Protein AF-0000000077058380 (afdb_homodimer)

Foldseek 3Di:
DDPDDDPDVPPDPPDVPPVVPPVPPDPPVVPVPPPPPPPPVPPPVPPPPDAAEAEEEADAAFDLLLVQQLLQCVLQPHDQYAYFNYVHDAQCQLFVVNQSQVSVLVRVLVLLVPDDPVNQQHKYKYAYRRFKGFFHHVLLLVVVLVVVQVVVLVVLCVLLPPLCVVQVFGAFKAFAWDQDQPDDDQQELLHLLFDAFPPDQCLQHPCALACPDPGRRLRYATGHGDRRMMMGGSNLVSVVSVVLNVCLVVDDQADPPPPPPCCCGPNSRNHSSSSVSNLVSLQSLQSLVSSLVPDDPVCVVVVSNQADWDDDNNHIQRHSQDRPDDHHHHDHDDRRPSRSSYDYPRLQQAEDECASCVLQKDFDQLVDDPCVVCPPSDDPRYGQFPAPSDDDPSRQPDQASVCLPVVCNPHHPNGATFIAGRSNNHGHRMYRHPHPPCCSQPCQVRRRCQQVSVVSVLSSLVVPPVNVVSPQLQPFSHAYSVGHTDGCCRRPPPLSCCRRNVPDDNDPDDPPHD/DDPDDDPPVPDPPPDVPPPVPPVPPDPPVVPVPPPPPPPPPPPPVPPPPPAAEAEEEADAAFDLLLVQQLLQCVLQPHDQYAYFNYVHDQQCQLFVVNQSQVSVLVRVLVLLVPDDPVNQFHKYKYAYRRFKGFFFHVLLLVVVLVVVQVVVLVVLCVLLPPLCVVQVFGAFKAFAWDQDQPDDDQQELLHLLFDAFPPDQCLQHPCALACDDPGRRLRYATGHGDRRMMMGGSNLVSVVSVVLNVCLVVDDQADPPPPPPCCCGPNSRNHSSSSVSNLVSLQSLQSLVSSLVPDDPVCVVVVSNQADWDDDNNHIQRHSQDRPDDHHHHDHDDRRPSRSSYDYPRLQQAEDECASCVLQKDFDQLVDDPCVVCPPSDDPRYGAFPAPSDDDPSRQPDQASVCLPPVCNPHHPNGFTFIAGRSSNHGHRMYRHPHPPCCSQPCQVRRRCQQCSVVSVLSSLVVPPVNVVSPQLQPFSHHYSVGDTDGCCRNPPPLSCCRRNVPDDNDPDPPPDD

Radius of gyration: 36.2 Å; Cα contacts (8 Å, |Δi|>4): 1813; chains: 2; bounding box: 87×111×118 Å

Sequence (1028 aa):
MIQPTKRTAWLCGTLLAALVLLGFTFHDPIRGQPIKASTELGNVDATRPASKLHLLLPASNGAVDLCKTFLTGAILGYPTPTLIAWNQTFNDDRLLGGGSHVAKVYGVLKFFEGMNSSTENDLVMMMDAYDIWFQLRPEVLISRYHSVNQRANERLKQRLGNAYDKENIRQRIIFGAGKRCAPNQMHTIACYPIPASPLPDDLYGGNTDTVMGKNKISSLKQRYLNSGYIIGPQKDMLALFRRAAEKVDAHTDHDPWDNGSGGSDLMYHGSDQSIFNIMYGEQEYQREVLRRRHLSAAERLRGKAKPIPHYLEGTLVADPLKPDFIHEPGVERNGAPDEFGIGLDLWSDLGQQTVNTEDDTRYLTFDKNISEQLAGRNGLFDCQSRVTGDLPQDVISSTAPLSSIEERASVGWKDTPLFTNLCLNTIPVMIHHNGDKNARAFQWPETWMQQHARVLMTELWSQDGDNEEGDGKSWKVANLPSGGSVTWGETCPSWFDYELFRDVEKPEKEPPPAMIQPTKRTAWLCGTLLAALVLLGFTFHDPIRGQPIKASTELGNVDATRPASKLHLLLPASNGAVDLCKTFLTGAILGYPTPTLIAWNQTFNDDRLLGGGSHVAKVYGVLKFFEGMNSSTENDLVMMMDAYDIWFQLRPEVLISRYHSVNQRANERLKQRLGNAYDKENIRQRIIFGAGKRCAPNQMHTIACYPIPASPLPDDLYGGNTDTVMGKNKISSLKQRYLNSGYIIGPQKDMLALFRRAAEKVDAHTDHDPWDNGSGGSDLMYHGSDQSIFNIMYGEQEYQREVLRRRHLSAAERLRGKAKPIPHYLEGTLVADPLKPDFIHEPGVERNGAPDEFGIGLDLWSDLGQQTVNTEDDTRYLTFDKNISEQLAGRNGLFDCQSRVTGDLPQDVISSTAPLSSIEERASVGWKDTPLFTNLCLNTIPVMIHHNGDKNARAFQWPETWMQQHARVLMTELWSQDGDNEEGDGKSWKVANLPSGGSVTWGETCPSWFDYELFRDVEKPEKEPPPA

Structure (mmCIF, N/CA/C/O backbone):
data_AF-0000000077058380-model_v1
#
loop_
_entity.id
_entity.type
_entity.pdbx_description
1 polymer 'Phospholipase B-like'
#
loop_
_atom_site.group_PDB
_atom_site.id
_atom_site.type_symbol
_atom_site.label_atom_id
_atom_site.label_alt_id
_atom_site.label_comp_id
_atom_site.label_asym_id
_atom_site.label_entity_id
_atom_site.label_seq_id
_atom_site.pdbx_PDB_ins_code
_atom_site.Cartn_x
_atom_site.Cartn_y
_atom_site.Cartn_z
_atom_site.occupancy
_atom_site.B_iso_or_equiv
_atom_site.auth_seq_id
_atom_site.auth_comp_id
_atom_site.auth_asym_id
_atom_site.auth_atom_id
_atom_site.pdbx_PDB_model_num
ATOM 1 N N . MET A 1 1 ? 59.156 -8.578 72.438 1 21.61 1 MET A N 1
ATOM 2 C CA . MET A 1 1 ? 58.312 -9.766 72.375 1 21.61 1 MET A CA 1
ATOM 3 C C . MET A 1 1 ? 57.875 -10.078 70.938 1 21.61 1 MET A C 1
ATOM 5 O O . MET A 1 1 ? 57.75 -9.172 70.125 1 21.61 1 MET A O 1
ATOM 9 N N . ILE A 1 2 ? 57.438 -11.391 70.375 1 24.84 2 ILE A N 1
ATOM 10 C CA . ILE A 1 2 ? 57.812 -11.977 69.125 1 24.84 2 ILE A CA 1
ATOM 11 C C . ILE A 1 2 ? 56.969 -11.375 68 1 24.84 2 ILE A C 1
ATOM 13 O O . ILE A 1 2 ? 55.812 -11.008 68.25 1 24.84 2 ILE A O 1
ATOM 17 N N . GLN A 1 3 ? 57.5 -10.883 66.875 1 25.55 3 GLN A N 1
ATOM 18 C CA . GLN A 1 3 ? 57.344 -10.445 65.5 1 25.55 3 GLN A CA 1
ATOM 19 C C . GLN A 1 3 ? 56.469 -11.398 64.688 1 25.55 3 GLN A C 1
ATOM 21 O O . GLN A 1 3 ? 56.875 -12.547 64.438 1 25.55 3 GLN A O 1
ATOM 26 N N . PRO A 1 4 ? 55.281 -11.492 65.062 1 26.5 4 PRO A N 1
ATOM 27 C CA . PRO A 1 4 ? 54.625 -12.711 64.625 1 26.5 4 PRO A CA 1
ATOM 28 C C . PRO A 1 4 ? 54.75 -12.945 63.094 1 26.5 4 PRO A C 1
ATOM 30 O O . PRO A 1 4 ? 55.031 -12.008 62.344 1 26.5 4 PRO A O 1
ATOM 33 N N . THR A 1 5 ? 54.812 -14.219 62.5 1 22.92 5 THR A N 1
ATOM 34 C CA . THR A 1 5 ? 55.281 -15.266 61.594 1 22.92 5 THR A CA 1
ATOM 35 C C . THR A 1 5 ? 54.438 -15.273 60.312 1 22.92 5 THR A C 1
ATOM 37 O O . THR A 1 5 ? 53.25 -14.953 60.344 1 22.92 5 THR A O 1
ATOM 40 N N . LYS A 1 6 ? 55 -15.344 59.031 1 25.88 6 LYS A N 1
ATOM 41 C CA . LYS A 1 6 ? 54.906 -15.273 57.594 1 25.88 6 LYS A CA 1
ATOM 42 C C . LYS A 1 6 ? 53.75 -16.125 57.062 1 25.88 6 LYS A C 1
ATOM 44 O O . LYS A 1 6 ? 53.188 -15.852 56 1 25.88 6 LYS A O 1
ATOM 49 N N . ARG A 1 7 ? 53.656 -17.312 57.656 1 22.92 7 ARG A N 1
ATOM 50 C CA . ARG A 1 7 ? 53.312 -18.453 56.812 1 22.92 7 ARG A CA 1
ATOM 51 C C . ARG A 1 7 ? 51.844 -18.391 56.375 1 22.92 7 ARG A C 1
ATOM 53 O O . ARG A 1 7 ? 51.531 -18.766 55.25 1 22.92 7 ARG A O 1
ATOM 60 N N . THR A 1 8 ? 50.969 -18.266 57.312 1 24.92 8 THR A N 1
ATOM 61 C CA . THR A 1 8 ? 49.75 -19.078 57.219 1 24.92 8 THR A CA 1
ATOM 62 C C . THR A 1 8 ? 48.781 -18.453 56.219 1 24.92 8 THR A C 1
ATOM 64 O O . THR A 1 8 ? 47.625 -18.844 56.125 1 24.92 8 THR A O 1
ATOM 67 N N . ALA A 1 9 ? 49.094 -17.266 55.719 1 23.84 9 ALA A N 1
ATOM 68 C CA . ALA A 1 9 ? 48.281 -16.438 54.844 1 23.84 9 ALA A CA 1
ATOM 69 C C . ALA A 1 9 ? 47.875 -17.188 53.562 1 23.84 9 ALA A C 1
ATOM 71 O O . ALA A 1 9 ? 47.156 -16.641 52.719 1 23.84 9 ALA A O 1
ATOM 72 N N . TRP A 1 10 ? 48.656 -18.188 53.156 1 24.34 10 TRP A N 1
ATOM 73 C CA . TRP A 1 10 ? 48.719 -18.781 51.812 1 24.34 10 TRP A CA 1
ATOM 74 C C . TRP A 1 10 ? 47.406 -19.469 51.469 1 24.34 10 TRP A C 1
ATOM 76 O O . TRP A 1 10 ? 47 -19.5 50.312 1 24.34 10 TRP A O 1
ATOM 86 N N . LEU A 1 11 ? 46.844 -20.141 52.469 1 24.77 11 LEU A N 1
ATOM 87 C CA . LEU A 1 11 ? 46.156 -21.359 52.094 1 24.77 11 LEU A CA 1
ATOM 88 C C . LEU A 1 11 ? 44.844 -21.031 51.375 1 24.77 11 LEU A C 1
ATOM 90 O O . LEU A 1 11 ? 44.375 -21.766 50.5 1 24.77 11 LEU A O 1
ATOM 94 N N . CYS A 1 12 ? 44.031 -20.156 51.969 1 25.92 12 CYS A N 1
ATOM 95 C CA . CYS A 1 12 ? 42.594 -20.359 51.75 1 25.92 12 CYS A CA 1
ATOM 96 C C . CYS A 1 12 ? 42.188 -19.984 50.344 1 25.92 12 CYS A C 1
ATOM 98 O O . CYS A 1 12 ? 41 -19.828 50.062 1 25.92 12 CYS A O 1
ATOM 100 N N . GLY A 1 13 ? 43.031 -19.344 49.5 1 24.52 13 GLY A N 1
ATOM 101 C CA . GLY A 1 13 ? 42.812 -18.844 48.156 1 24.52 13 GLY A CA 1
ATOM 102 C C . GLY A 1 13 ? 42.344 -19.922 47.188 1 24.52 13 GLY A C 1
ATOM 103 O O . GLY A 1 13 ? 42.031 -19.625 46.031 1 24.52 13 GLY A O 1
ATOM 104 N N . THR A 1 14 ? 42.75 -21.141 47.438 1 25.62 14 THR A N 1
ATOM 105 C CA . THR A 1 14 ? 42.781 -22.141 46.375 1 25.62 14 THR A CA 1
ATOM 106 C C . THR A 1 14 ? 41.375 -22.5 45.906 1 25.62 14 THR A C 1
ATOM 108 O O . THR A 1 14 ? 41.188 -22.891 44.75 1 25.62 14 THR A O 1
ATOM 111 N N . LEU A 1 15 ? 40.469 -22.703 46.906 1 26.73 15 LEU A N 1
ATOM 112 C CA . LEU A 1 15 ? 39.469 -23.688 46.594 1 26.73 15 LEU A CA 1
ATOM 113 C C . LEU A 1 15 ? 38.469 -23.156 45.562 1 26.73 15 LEU A C 1
ATOM 115 O O . LEU A 1 15 ? 37.812 -23.922 44.844 1 26.73 15 LEU A O 1
ATOM 119 N N . LEU A 1 16 ? 38.188 -21.859 45.688 1 27.11 16 LEU A N 1
ATOM 120 C CA . LEU A 1 16 ? 37 -21.406 44.969 1 27.11 16 LEU A CA 1
ATOM 121 C C . LEU A 1 16 ? 37.219 -21.594 43.469 1 27.11 16 LEU A C 1
ATOM 123 O O . LEU A 1 16 ? 36.312 -21.312 42.688 1 27.11 16 LEU A O 1
ATOM 127 N N . ALA A 1 17 ? 38.469 -21.734 43.031 1 25.22 17 ALA A N 1
ATOM 128 C CA . ALA A 1 17 ? 38.875 -21.844 41.656 1 25.22 17 ALA A CA 1
ATOM 129 C C . ALA A 1 17 ? 38.188 -23.031 40.969 1 25.22 17 ALA A C 1
ATOM 131 O O . ALA A 1 17 ? 38.125 -23.109 39.75 1 25.22 17 ALA A O 1
ATOM 132 N N . ALA A 1 18 ? 38.094 -24.078 41.781 1 25.86 18 ALA A N 1
ATOM 133 C CA . ALA A 1 18 ? 37.906 -25.359 41.094 1 25.86 18 ALA A CA 1
ATOM 134 C C . ALA A 1 18 ? 36.562 -25.359 40.344 1 25.86 18 ALA A C 1
ATOM 136 O O . ALA A 1 18 ? 36.438 -26.062 39.344 1 25.86 18 ALA A O 1
ATOM 137 N N . LEU A 1 19 ? 35.594 -24.844 41.094 1 27.58 19 LEU A N 1
ATOM 138 C CA . LEU A 1 19 ? 34.312 -25.344 40.625 1 27.58 19 LEU A CA 1
ATOM 139 C C . LEU A 1 19 ? 34.031 -24.812 39.219 1 27.58 19 LEU A C 1
ATOM 141 O O . LEU A 1 19 ? 33 -25.172 38.625 1 27.58 19 LEU A O 1
ATOM 145 N N . VAL A 1 20 ? 34.688 -23.656 38.875 1 28.44 20 VAL A N 1
ATOM 146 C CA . VAL A 1 20 ? 34.438 -23.047 37.562 1 28.44 20 VAL A CA 1
ATOM 147 C C . VAL A 1 20 ? 34.781 -24.047 36.469 1 28.44 20 VAL A C 1
ATOM 149 O O . VAL A 1 20 ? 34.5 -23.797 35.281 1 28.44 20 VAL A O 1
ATOM 152 N N . LEU A 1 21 ? 35.781 -24.875 36.812 1 25.45 21 LEU A N 1
ATOM 153 C CA . LEU A 1 21 ? 36.438 -25.562 35.688 1 25.45 21 LEU A CA 1
ATOM 154 C C . LEU A 1 21 ? 35.469 -26.484 34.969 1 25.45 21 LEU A C 1
ATOM 156 O O . LEU A 1 21 ? 35.688 -26.812 33.812 1 25.45 21 LEU A O 1
ATOM 160 N N . LEU A 1 22 ? 34.781 -27.297 35.812 1 26.44 22 LEU A N 1
ATOM 161 C CA . LEU A 1 22 ? 34.406 -28.547 35.156 1 26.44 22 LEU A CA 1
ATOM 162 C C . LEU A 1 22 ? 33.406 -28.281 34.031 1 26.44 22 LEU A C 1
ATOM 164 O O . LEU A 1 22 ? 33 -29.219 33.344 1 26.44 22 LEU A O 1
ATOM 168 N N . GLY A 1 23 ? 32.625 -27.234 34.188 1 26.17 23 GLY A N 1
ATOM 169 C CA . GLY A 1 23 ? 31.406 -27.266 33.406 1 26.17 23 GLY A CA 1
ATOM 170 C C . GLY A 1 23 ? 31.672 -27.297 31.906 1 26.17 23 GLY A C 1
ATOM 171 O O . GLY A 1 23 ? 30.75 -27.094 31.109 1 26.17 23 GLY A O 1
ATOM 172 N N . PHE A 1 24 ? 32.969 -27.219 31.562 1 26.64 24 PHE A N 1
ATOM 173 C CA . PHE A 1 24 ? 33.469 -27.047 30.188 1 26.64 24 PHE A CA 1
ATOM 174 C C . PHE A 1 24 ? 33.062 -28.234 29.312 1 26.64 24 PHE A C 1
ATOM 176 O O . PHE A 1 24 ? 33.312 -28.219 28.109 1 26.64 24 PHE A O 1
ATOM 183 N N . THR A 1 25 ? 33.125 -29.359 29.922 1 25.12 25 THR A N 1
ATOM 184 C CA . THR A 1 25 ? 33.562 -30.422 29.016 1 25.12 25 THR A CA 1
ATOM 185 C C . THR A 1 25 ? 32.531 -30.641 27.922 1 25.12 25 THR A C 1
ATOM 187 O O . THR A 1 25 ? 32.875 -30.906 26.766 1 25.12 25 THR A O 1
ATOM 190 N N . PHE A 1 26 ? 31.375 -31.062 28.406 1 27.17 26 PHE A N 1
ATOM 191 C CA . PHE A 1 26 ? 30.75 -32.094 27.594 1 27.17 26 PHE A CA 1
ATOM 192 C C . PHE A 1 26 ? 30.172 -31.531 26.312 1 27.17 26 PHE A C 1
ATOM 194 O O . PHE A 1 26 ? 28.984 -31.172 26.266 1 27.17 26 PHE A O 1
ATOM 201 N N . HIS A 1 27 ? 30.781 -30.453 25.828 1 25.16 27 HIS A N 1
ATOM 202 C CA . HIS A 1 27 ? 30.234 -29.906 24.578 1 25.16 27 HIS A CA 1
ATOM 203 C C . HIS A 1 27 ? 30.203 -30.953 23.484 1 25.16 27 HIS A C 1
ATOM 205 O O . HIS A 1 27 ? 31.062 -30.953 22.594 1 25.16 27 HIS A O 1
ATOM 211 N N . ASP A 1 28 ? 30.094 -32.188 23.875 1 24.61 28 ASP A N 1
ATOM 212 C CA . ASP A 1 28 ? 30.281 -33.062 22.719 1 24.61 28 ASP A CA 1
ATOM 213 C C . ASP A 1 28 ? 29.359 -32.656 21.562 1 24.61 28 ASP A C 1
ATOM 215 O O . ASP A 1 28 ? 28.188 -32.375 21.766 1 24.61 28 ASP A O 1
ATOM 219 N N . PRO A 1 29 ? 30.031 -32.094 20.594 1 26.66 29 PRO A N 1
ATOM 220 C CA . PRO A 1 29 ? 29.328 -31.703 19.375 1 26.66 29 PRO A CA 1
ATOM 221 C C . PRO A 1 29 ? 28.406 -32.781 18.844 1 26.66 29 PRO A C 1
ATOM 223 O O . PRO A 1 29 ? 28.844 -33.906 18.594 1 26.66 29 PRO A O 1
ATOM 226 N N . ILE A 1 30 ? 27.297 -32.969 19.547 1 25.53 30 ILE A N 1
ATOM 227 C CA . ILE A 1 30 ? 26.406 -34 19.016 1 25.53 30 ILE A CA 1
ATOM 228 C C . ILE A 1 30 ? 26.359 -33.938 17.484 1 25.53 30 ILE A C 1
ATOM 230 O O . ILE A 1 30 ? 25.859 -32.969 16.922 1 25.53 30 ILE A O 1
ATOM 234 N N . ARG A 1 31 ? 27.562 -34.219 16.875 1 25.3 31 ARG A N 1
ATOM 235 C CA . ARG A 1 31 ? 27.656 -34.469 15.445 1 25.3 31 ARG A CA 1
ATOM 236 C C . ARG A 1 31 ? 26.469 -35.312 14.953 1 25.3 31 ARG A C 1
ATOM 238 O O . ARG A 1 31 ? 26.312 -36.469 15.359 1 25.3 31 ARG A O 1
ATOM 245 N N . GLY A 1 32 ? 25.359 -34.625 14.914 1 22.64 32 GLY A N 1
ATOM 246 C CA . GLY A 1 32 ? 24.172 -35.281 14.383 1 22.64 32 GLY A CA 1
ATOM 247 C C . GLY A 1 32 ? 24.469 -36.219 13.234 1 22.64 32 GLY A C 1
ATOM 248 O O . GLY A 1 32 ? 25.203 -35.875 12.312 1 22.64 32 GLY A O 1
ATOM 249 N N . GLN A 1 33 ? 24.828 -37.406 13.609 1 27.86 33 GLN A N 1
ATOM 250 C CA . GLN A 1 33 ? 25.031 -38.406 12.562 1 27.86 33 GLN A CA 1
ATOM 251 C C . GLN A 1 33 ? 24.094 -38.188 11.391 1 27.86 33 GLN A C 1
ATOM 253 O O . GLN A 1 33 ? 22.969 -37.719 11.57 1 27.86 33 GLN A O 1
ATOM 258 N N . PRO A 1 34 ? 24.797 -38.156 10.266 1 25.56 34 PRO A N 1
ATOM 259 C CA . PRO A 1 34 ? 23.984 -38.062 9.039 1 25.56 34 PRO A CA 1
ATOM 260 C C . PRO A 1 34 ? 22.812 -39 9.016 1 25.56 34 PRO A C 1
ATOM 262 O O . PRO A 1 34 ? 22.953 -40.188 9.375 1 25.56 34 PRO A O 1
ATOM 265 N N . ILE A 1 35 ? 21.766 -38.562 9.57 1 25.31 35 ILE A N 1
ATOM 266 C CA . ILE A 1 35 ? 20.656 -39.5 9.336 1 25.31 35 ILE A CA 1
ATOM 267 C C . ILE A 1 35 ? 20.75 -40.062 7.926 1 25.31 35 ILE A C 1
ATOM 269 O O . ILE A 1 35 ? 20.781 -39.312 6.945 1 25.31 35 ILE A O 1
ATOM 273 N N . LYS A 1 36 ? 21.531 -41 7.906 1 24.23 36 LYS A N 1
ATOM 274 C CA . LYS A 1 36 ? 21.359 -41.75 6.656 1 24.23 36 LYS A CA 1
ATOM 275 C C . LYS A 1 36 ? 19.906 -41.75 6.211 1 24.23 36 LYS A C 1
ATOM 277 O O . LYS A 1 36 ? 19.031 -42.25 6.934 1 24.23 36 LYS A O 1
ATOM 282 N N . ALA A 1 37 ? 19.688 -40.688 5.543 1 25.52 37 ALA A N 1
ATOM 283 C CA . ALA A 1 37 ? 18.469 -40.75 4.746 1 25.52 37 ALA A CA 1
ATOM 284 C C . ALA A 1 37 ? 18.25 -42.156 4.184 1 25.52 37 ALA A C 1
ATOM 286 O O . ALA A 1 37 ? 18.969 -42.562 3.279 1 25.52 37 ALA A O 1
ATOM 287 N N . SER A 1 38 ? 18.109 -43.031 5.266 1 23.81 38 SER A N 1
ATOM 288 C CA . SER A 1 38 ? 17.703 -44.25 4.562 1 23.81 38 SER A CA 1
ATOM 289 C C . SER A 1 38 ? 16.641 -43.938 3.508 1 23.81 38 SER A C 1
ATOM 291 O O . SER A 1 38 ? 15.625 -43.312 3.799 1 23.81 38 SER A O 1
ATOM 293 N N . THR A 1 39 ? 17.125 -43.781 2.367 1 26.83 39 THR A N 1
ATOM 294 C CA . THR A 1 39 ? 16.375 -43.719 1.111 1 26.83 39 THR A CA 1
ATOM 295 C C . THR A 1 39 ? 15.312 -44.812 1.076 1 26.83 39 THR A C 1
ATOM 297 O O . THR A 1 39 ? 15.492 -45.844 0.428 1 26.83 39 THR A O 1
ATOM 300 N N . GLU A 1 40 ? 14.938 -45.281 2.268 1 26.78 40 GLU A N 1
ATOM 301 C CA . GLU A 1 40 ? 13.891 -46.219 1.84 1 26.78 40 GLU A CA 1
ATOM 302 C C . GLU A 1 40 ? 12.789 -45.5 1.07 1 26.78 40 GLU A C 1
ATOM 304 O O . GLU A 1 40 ? 12.039 -44.719 1.646 1 26.78 40 GLU A O 1
ATOM 309 N N . LEU A 1 41 ? 13.094 -45.031 -0.124 1 29.36 41 LEU A N 1
ATOM 310 C CA . LEU A 1 41 ? 12.039 -44.844 -1.107 1 29.36 41 LEU A CA 1
ATOM 311 C C . LEU A 1 41 ? 10.906 -45.844 -0.895 1 29.36 41 LEU A C 1
ATOM 313 O O . LEU A 1 41 ? 11.078 -47.031 -1.147 1 29.36 41 LEU A O 1
ATOM 317 N N . GLY A 1 42 ? 10.297 -45.812 0.283 1 29.16 42 GLY A N 1
ATOM 318 C CA . GLY A 1 42 ? 9.109 -46.656 0.283 1 29.16 42 GLY A CA 1
ATOM 319 C C . GLY A 1 42 ? 8.492 -46.812 -1.092 1 29.16 42 GLY A C 1
ATOM 320 O O . GLY A 1 42 ? 8.648 -45.938 -1.951 1 29.16 42 GLY A O 1
ATOM 321 N N . ASN A 1 43 ? 8.289 -48.062 -1.464 1 28.14 43 ASN A N 1
ATOM 322 C CA . ASN A 1 43 ? 7.594 -48.5 -2.66 1 28.14 43 ASN A CA 1
ATOM 323 C C . ASN A 1 43 ? 6.387 -47.625 -2.975 1 28.14 43 ASN A C 1
ATOM 325 O O . ASN A 1 43 ? 5.414 -47.625 -2.219 1 28.14 43 ASN A O 1
ATOM 329 N N . VAL A 1 44 ? 6.562 -46.438 -3.455 1 33.34 44 VAL A N 1
ATOM 330 C CA . VAL A 1 44 ? 5.41 -45.906 -4.176 1 33.34 44 VAL A CA 1
ATOM 331 C C . VAL A 1 44 ? 4.586 -47.062 -4.758 1 33.34 44 VAL A C 1
ATOM 333 O O . VAL A 1 44 ? 5.137 -47.969 -5.391 1 33.34 44 VAL A O 1
ATOM 336 N N . ASP A 1 45 ? 3.58 -47.5 -4.094 1 33.22 45 ASP A N 1
ATOM 337 C CA . ASP A 1 45 ? 2.686 -48.469 -4.711 1 33.22 45 ASP A CA 1
ATOM 338 C C . ASP A 1 45 ? 2.678 -48.312 -6.23 1 33.22 45 ASP A C 1
ATOM 340 O O . ASP A 1 45 ? 2.26 -47.281 -6.758 1 33.22 45 ASP A O 1
ATOM 344 N N . ALA A 1 46 ? 3.568 -48.812 -6.984 1 36.97 46 ALA A N 1
ATOM 345 C CA . ALA A 1 46 ? 3.682 -49.094 -8.414 1 36.97 46 ALA A CA 1
ATOM 346 C C . ALA A 1 46 ? 2.307 -49.312 -9.047 1 36.97 46 ALA A C 1
ATOM 348 O O . ALA A 1 46 ? 2.186 -49.406 -10.266 1 36.97 46 ALA A O 1
ATOM 349 N N . THR A 1 47 ? 1.391 -49.812 -8.305 1 37.03 47 THR A N 1
ATOM 350 C CA . THR A 1 47 ? 0.158 -50.281 -8.922 1 37.03 47 THR A CA 1
ATOM 351 C C . THR A 1 47 ? -0.748 -49.125 -9.297 1 37.03 47 THR A C 1
ATOM 353 O O . THR A 1 47 ? -1.895 -49.312 -9.703 1 37.03 47 THR A O 1
ATOM 356 N N . ARG A 1 48 ? -0.577 -47.969 -8.656 1 43.28 48 ARG A N 1
ATOM 357 C CA . ARG A 1 48 ? -1.593 -47.062 -9.156 1 43.28 48 ARG A CA 1
ATOM 358 C C . ARG A 1 48 ? -1.344 -46.688 -10.617 1 43.28 48 ARG A C 1
ATOM 360 O O . ARG A 1 48 ? -0.248 -46.25 -10.977 1 43.28 48 ARG A O 1
ATOM 367 N N . PRO A 1 49 ? -2.047 -47.219 -11.547 1 44.5 49 PRO A N 1
ATOM 368 C CA . PRO A 1 49 ? -1.9 -46.875 -12.961 1 44.5 49 PRO A CA 1
ATOM 369 C C . PRO A 1 49 ? -1.598 -45.406 -13.203 1 44.5 49 PRO A C 1
ATOM 371 O O . PRO A 1 49 ? -1.984 -44.562 -12.398 1 44.5 49 PRO A O 1
ATOM 374 N N . ALA A 1 50 ? -0.445 -45.156 -13.875 1 51.12 50 ALA A N 1
ATOM 375 C CA . ALA A 1 50 ? 0.054 -43.844 -14.281 1 51.12 50 ALA A CA 1
ATOM 376 C C . ALA A 1 50 ? -1.093 -42.906 -14.672 1 51.12 50 ALA A C 1
ATOM 378 O O . ALA A 1 50 ? -1.812 -43.156 -15.641 1 51.12 50 ALA A O 1
ATOM 379 N N . SER A 1 51 ? -1.688 -42.062 -13.75 1 65.44 51 SER A N 1
ATOM 380 C CA . SER A 1 51 ? -2.727 -41.062 -14.008 1 65.44 51 SER A CA 1
ATOM 381 C C . SER A 1 51 ? -2.35 -40.156 -15.172 1 65.44 51 SER A C 1
ATOM 383 O O . SER A 1 51 ? -1.191 -39.75 -15.297 1 65.44 51 SER A O 1
ATOM 385 N N . LYS A 1 52 ? -3.182 -40.219 -16.219 1 89.19 52 LYS A N 1
ATOM 386 C CA . LYS A 1 52 ? -3.037 -39.375 -17.391 1 89.19 52 LYS A CA 1
ATOM 387 C C . LYS A 1 52 ? -3.162 -37.906 -17.016 1 89.19 52 LYS A C 1
ATOM 389 O O . LYS A 1 52 ? -3.889 -37.562 -16.078 1 89.19 52 LYS A O 1
ATOM 394 N N . LEU A 1 53 ? -2.262 -37.094 -17.531 1 96.62 53 LEU A N 1
ATOM 395 C CA . LEU A 1 53 ? -2.303 -35.656 -17.344 1 96.62 53 LEU A CA 1
ATOM 396 C C . LEU A 1 53 ? -3.109 -35 -18.453 1 96.62 53 LEU A C 1
ATOM 398 O O . LEU A 1 53 ? -2.879 -35.25 -19.641 1 96.62 53 LEU A O 1
ATOM 402 N N . HIS A 1 54 ? -4.117 -34.281 -18.062 1 96.19 54 HIS A N 1
ATOM 403 C CA . HIS A 1 54 ? -4.863 -33.438 -18.984 1 96.19 54 HIS A CA 1
ATOM 404 C C . HIS A 1 54 ? -4.52 -31.953 -18.781 1 96.19 54 HIS A C 1
ATOM 406 O O . HIS A 1 54 ? -4.348 -31.5 -17.641 1 96.19 54 HIS A O 1
ATOM 412 N N . LEU A 1 55 ? -4.43 -31.234 -19.875 1 97.75 55 LEU A N 1
ATOM 413 C CA . LEU A 1 55 ? -4.09 -29.812 -19.828 1 97.75 55 LEU A CA 1
ATOM 414 C C . LEU A 1 55 ? -5.215 -28.969 -20.406 1 97.75 55 LEU A C 1
ATOM 416 O O . LEU A 1 55 ? -5.629 -29.172 -21.547 1 97.75 55 LEU A O 1
ATOM 420 N N . LEU A 1 56 ? -5.715 -28.031 -19.578 1 97.25 56 LEU A N 1
ATOM 421 C CA . LEU A 1 56 ? -6.77 -27.109 -20 1 97.25 56 LEU A CA 1
ATOM 422 C C . LEU A 1 56 ? -6.242 -25.672 -20.094 1 97.25 56 LEU A C 1
ATOM 424 O O . LEU A 1 56 ? -5.617 -25.188 -19.141 1 97.25 56 LEU A O 1
ATOM 428 N N . LEU A 1 57 ? -6.547 -25.016 -21.219 1 97.12 57 LEU A N 1
ATOM 429 C CA . LEU A 1 57 ? -6.148 -23.641 -21.438 1 97.12 57 LEU A CA 1
ATOM 430 C C . LEU A 1 57 ? -7.359 -22.766 -21.766 1 97.12 57 LEU A C 1
ATOM 432 O O . LEU A 1 57 ? -7.844 -22.766 -22.891 1 97.12 57 LEU A O 1
ATOM 436 N N . PRO A 1 58 ? -7.785 -22 -20.797 1 94.31 58 PRO 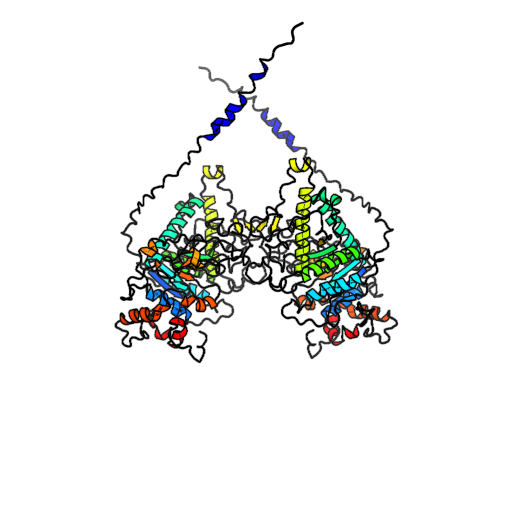A N 1
ATOM 437 C CA . PRO A 1 58 ? -8.781 -21 -21.156 1 94.31 58 PRO A CA 1
ATOM 438 C C . PRO A 1 58 ? -8.234 -19.938 -22.109 1 94.31 58 PRO A C 1
ATOM 440 O O . PRO A 1 58 ? -7.41 -19.109 -21.703 1 94.31 58 PRO A O 1
ATOM 443 N N . ALA A 1 59 ? -8.633 -19.938 -23.312 1 93.5 59 ALA A N 1
ATOM 444 C CA . ALA A 1 59 ? -8.148 -19.031 -24.359 1 93.5 59 ALA A CA 1
ATOM 445 C C . ALA A 1 59 ? -9.227 -18.766 -25.406 1 93.5 59 ALA A C 1
ATOM 447 O O . ALA A 1 59 ? -9.836 -19.719 -25.922 1 93.5 59 ALA A O 1
ATOM 448 N N . SER A 1 60 ? -9.383 -17.469 -25.734 1 90.06 60 SER A N 1
ATOM 449 C CA . SER A 1 60 ? -10.469 -17.125 -26.656 1 90.06 60 SER A CA 1
ATOM 450 C C . SER A 1 60 ? -9.945 -16.859 -28.062 1 90.06 60 SER A C 1
ATOM 452 O O . SER A 1 60 ? -10.703 -16.922 -29.031 1 90.06 60 SER A O 1
ATOM 454 N N . ASN A 1 61 ? -8.695 -16.547 -28.219 1 90.88 61 ASN A N 1
ATOM 455 C CA . ASN A 1 61 ? -8.125 -16.203 -29.516 1 90.88 61 ASN A CA 1
ATOM 456 C C . ASN A 1 61 ? -6.629 -16.516 -29.562 1 90.88 61 ASN A C 1
ATOM 458 O O . ASN A 1 61 ? -5.992 -16.719 -28.531 1 90.88 61 ASN A O 1
ATOM 462 N N . GLY A 1 62 ? -6.199 -16.562 -30.781 1 92.19 62 GLY A N 1
ATOM 463 C CA . GLY A 1 62 ? -4.762 -16.703 -30.969 1 92.19 62 GLY A CA 1
ATOM 464 C C . GLY A 1 62 ? -3.986 -15.453 -30.625 1 92.19 62 GLY A C 1
ATOM 465 O O . GLY A 1 62 ? -4.477 -14.336 -30.812 1 92.19 62 GLY A O 1
ATOM 466 N N . ALA A 1 63 ? -2.855 -15.633 -30.078 1 94.38 63 ALA A N 1
ATOM 467 C CA . ALA A 1 63 ? -1.902 -14.578 -29.75 1 94.38 63 ALA A CA 1
ATOM 468 C C . ALA A 1 63 ? -0.484 -15.133 -29.641 1 94.38 63 ALA A C 1
ATOM 470 O O . ALA A 1 63 ? -0.294 -16.328 -29.406 1 94.38 63 ALA A O 1
ATOM 471 N N . VAL A 1 64 ? 0.465 -14.266 -29.891 1 95.81 64 VAL A N 1
ATOM 472 C CA . VAL A 1 64 ? 1.85 -14.727 -29.859 1 95.81 64 VAL A CA 1
ATOM 473 C C . VAL A 1 64 ? 2.174 -15.336 -28.5 1 95.81 64 VAL A C 1
ATOM 475 O O . VAL A 1 64 ? 2.945 -16.297 -28.406 1 95.81 64 VAL A O 1
ATOM 478 N N . ASP A 1 65 ? 1.628 -14.797 -27.469 1 96.94 65 ASP A N 1
ATOM 479 C CA . ASP A 1 65 ? 1.882 -15.312 -26.125 1 96.94 65 ASP A CA 1
ATOM 480 C C . ASP A 1 65 ? 1.262 -16.688 -25.938 1 96.94 65 ASP A C 1
ATOM 482 O O . ASP A 1 65 ? 1.82 -17.547 -25.234 1 96.94 65 ASP A O 1
ATOM 486 N N . LEU A 1 66 ? 0.114 -16.938 -26.484 1 97.38 66 LEU A N 1
ATOM 487 C CA . LEU A 1 66 ? -0.459 -18.281 -26.484 1 97.38 66 LEU A CA 1
ATOM 488 C C . LEU A 1 66 ? 0.439 -19.266 -27.234 1 97.38 66 LEU A C 1
ATOM 490 O O . LEU A 1 66 ? 0.622 -20.406 -26.812 1 97.38 66 LEU A O 1
ATOM 494 N N . CYS A 1 67 ? 0.98 -18.781 -28.359 1 97.62 67 CYS A N 1
ATOM 495 C CA . CYS A 1 67 ? 1.859 -19.625 -29.172 1 97.62 67 CYS A CA 1
ATOM 496 C C . CYS A 1 67 ? 3.102 -20.031 -28.391 1 97.62 67 CYS A C 1
ATOM 498 O O . CYS A 1 67 ? 3.607 -21.141 -28.547 1 97.62 67 CYS A O 1
ATOM 500 N N . LYS A 1 68 ? 3.607 -19.109 -27.562 1 98.25 68 LYS A N 1
ATOM 501 C CA . LYS A 1 68 ? 4.73 -19.453 -26.703 1 98.25 68 LYS A CA 1
ATOM 502 C C . LYS A 1 68 ? 4.359 -20.578 -25.75 1 98.25 68 LYS A C 1
ATOM 504 O O . LYS A 1 68 ? 5.152 -21.484 -25.516 1 98.25 68 LYS A O 1
ATOM 509 N N . THR A 1 69 ? 3.182 -20.5 -25.172 1 98.5 69 THR A N 1
ATOM 510 C CA . THR A 1 69 ? 2.697 -21.547 -24.266 1 98.5 69 THR A CA 1
ATOM 511 C C . THR A 1 69 ? 2.586 -22.875 -25 1 98.5 69 THR A C 1
ATOM 513 O O . THR A 1 69 ? 3.068 -23.906 -24.516 1 98.5 69 THR A O 1
ATOM 516 N N . PHE A 1 70 ? 2.033 -22.859 -26.219 1 98 70 PHE A N 1
ATOM 517 C CA . PHE A 1 70 ? 1.945 -24.047 -27.047 1 98 70 PHE A CA 1
ATOM 518 C C . PHE A 1 70 ? 3.33 -24.625 -27.312 1 98 70 PHE A C 1
ATOM 520 O O . PHE A 1 70 ? 3.553 -25.828 -27.156 1 98 70 PHE A O 1
ATOM 527 N N . LEU A 1 71 ? 4.145 -23.75 -27.75 1 97.81 71 LEU A N 1
ATOM 528 C CA . LEU A 1 71 ? 5.484 -24.141 -28.188 1 97.81 71 LEU A CA 1
ATOM 529 C C . LEU A 1 71 ? 6.25 -24.797 -27.047 1 97.81 71 LEU A C 1
ATOM 531 O O . LEU A 1 71 ? 6.801 -25.891 -27.219 1 97.81 71 LEU A O 1
ATOM 535 N N . THR A 1 72 ? 6.293 -24.203 -25.859 1 98.44 72 THR A N 1
ATOM 536 C CA . THR A 1 72 ? 7.035 -24.766 -24.734 1 98.44 72 THR A CA 1
ATOM 537 C C . THR A 1 72 ? 6.438 -26.094 -24.312 1 98.44 72 THR A C 1
ATOM 539 O O . THR A 1 72 ? 7.168 -27.047 -24.031 1 98.44 72 THR A O 1
ATOM 542 N N . GLY A 1 73 ? 5.109 -26.219 -24.266 1 98.31 73 GLY A N 1
ATOM 543 C CA . GLY A 1 73 ? 4.465 -27.469 -23.938 1 98.31 73 GLY A CA 1
ATOM 544 C C . GLY A 1 73 ? 4.781 -28.578 -24.922 1 98.31 73 GLY A C 1
ATOM 545 O O . GLY A 1 73 ? 5.105 -29.703 -24.531 1 98.31 73 GLY A O 1
ATOM 546 N N . ALA A 1 74 ? 4.727 -28.266 -26.188 1 97.12 74 ALA A N 1
ATOM 547 C CA . ALA A 1 74 ? 4.961 -29.25 -27.234 1 97.12 74 ALA A CA 1
ATOM 548 C C . ALA A 1 74 ? 6.402 -29.75 -27.203 1 97.12 74 ALA A C 1
ATOM 550 O O . ALA A 1 74 ? 6.648 -30.953 -27.234 1 97.12 74 ALA A O 1
ATOM 551 N N . ILE A 1 75 ? 7.273 -28.828 -27.141 1 96.88 75 ILE A N 1
ATOM 552 C CA . ILE A 1 75 ? 8.695 -29.156 -27.141 1 96.88 75 ILE A CA 1
ATOM 553 C C . ILE A 1 75 ? 9.016 -30.078 -25.969 1 96.88 75 ILE A C 1
ATOM 555 O O . ILE A 1 75 ? 9.812 -31 -26.094 1 96.88 75 ILE A O 1
ATOM 559 N N . LEU A 1 76 ? 8.445 -29.844 -24.844 1 97.75 76 LEU A N 1
ATOM 560 C CA . LEU A 1 76 ? 8.766 -30.562 -23.609 1 97.75 76 LEU A CA 1
ATOM 561 C C . LEU A 1 76 ? 7.98 -31.875 -23.531 1 97.75 76 LEU A C 1
ATOM 563 O O . LEU A 1 76 ? 8.258 -32.719 -22.672 1 97.75 76 LEU A O 1
ATOM 567 N N . GLY A 1 77 ? 6.988 -32.031 -24.359 1 96.06 77 GLY A N 1
ATOM 568 C CA . GLY A 1 77 ? 6.266 -33.281 -24.406 1 96.06 77 GLY A CA 1
ATOM 569 C C . GLY A 1 77 ? 5.02 -33.281 -23.547 1 96.06 77 GLY A C 1
ATOM 570 O O . GLY A 1 77 ? 4.59 -34.344 -23.078 1 96.06 77 GLY A O 1
ATOM 571 N N . TYR A 1 78 ? 4.477 -32.156 -23.25 1 97.81 78 TYR A N 1
ATOM 572 C CA . TYR A 1 78 ? 3.197 -32.125 -22.547 1 97.81 78 TYR A CA 1
ATOM 573 C C . TYR A 1 78 ? 2.062 -32.594 -23.453 1 97.81 78 TYR A C 1
ATOM 575 O O . TYR A 1 78 ? 2.174 -32.531 -24.672 1 97.81 78 TYR A O 1
ATOM 583 N N . PRO A 1 79 ? 0.975 -33.094 -22.812 1 96.88 79 PRO A N 1
ATOM 584 C CA . PRO A 1 79 ? -0.154 -33.5 -23.656 1 96.88 79 PRO A CA 1
ATOM 585 C C . PRO A 1 79 ? -0.759 -32.312 -24.438 1 96.88 79 PRO A C 1
ATOM 587 O O . PRO A 1 79 ? -0.67 -31.172 -23.984 1 96.88 79 PRO A O 1
ATOM 590 N N . THR A 1 80 ? -1.352 -32.656 -25.609 1 96.81 80 THR A N 1
ATOM 591 C CA . THR A 1 80 ? -2.082 -31.641 -26.344 1 96.81 80 THR A CA 1
ATOM 592 C C . THR A 1 80 ? -3.154 -31 -25.469 1 96.81 80 THR A C 1
ATOM 594 O O . THR A 1 80 ? -4.004 -31.688 -24.906 1 96.81 80 THR A O 1
ATOM 597 N N . PRO A 1 81 ? -3.062 -29.719 -25.328 1 97.94 81 PRO A N 1
ATOM 598 C CA . PRO A 1 81 ? -4.027 -29.062 -24.438 1 97.94 81 PRO A CA 1
ATOM 599 C C . PRO A 1 81 ? -5.426 -28.984 -25.031 1 97.94 81 PRO A C 1
ATOM 601 O O . PRO A 1 81 ? -5.598 -29.188 -26.25 1 97.94 81 PRO A O 1
ATOM 604 N N . THR A 1 82 ? -6.391 -28.828 -24.172 1 96.88 82 THR A N 1
ATOM 605 C CA . 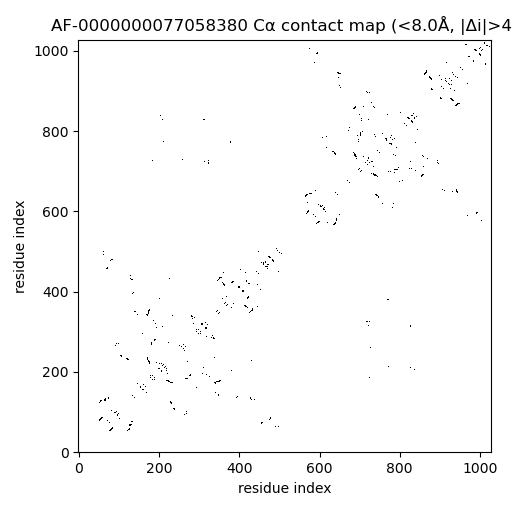THR A 1 82 ? -7.758 -28.5 -24.578 1 96.88 82 THR A CA 1
ATOM 606 C C . THR A 1 82 ? -8.062 -27.031 -24.344 1 96.88 82 THR A C 1
ATOM 608 O O . THR A 1 82 ? -7.895 -26.531 -23.234 1 96.88 82 THR A O 1
ATOM 611 N N . LEU A 1 83 ? -8.484 -26.344 -25.391 1 96.19 83 LEU A N 1
ATOM 612 C CA . LEU A 1 83 ? -8.852 -24.938 -25.281 1 96.19 83 LEU A CA 1
ATOM 613 C C . LEU A 1 83 ? -10.273 -24.781 -24.734 1 96.19 83 LEU A C 1
ATOM 615 O O . LEU A 1 83 ? -11.195 -25.453 -25.219 1 96.19 83 LEU A O 1
ATOM 619 N N . ILE A 1 84 ? -10.336 -23.984 -23.719 1 94.19 84 ILE A N 1
ATOM 620 C CA . ILE A 1 84 ? -11.641 -23.672 -23.156 1 94.19 84 ILE A CA 1
ATOM 621 C C . ILE A 1 84 ? -12.086 -22.281 -23.609 1 94.19 84 ILE A C 1
ATOM 623 O O . ILE A 1 84 ? -11.344 -21.297 -23.453 1 94.19 84 ILE A O 1
ATOM 627 N N . ALA A 1 85 ? -13.305 -22.141 -24.188 1 89.62 85 ALA A N 1
ATOM 628 C CA . ALA A 1 85 ? -13.93 -20.891 -24.609 1 89.62 85 ALA A CA 1
ATOM 629 C C . ALA A 1 85 ? -13.258 -20.344 -25.875 1 89.62 85 ALA A C 1
ATOM 631 O O . ALA A 1 85 ? -13.133 -19.125 -26.031 1 89.62 85 ALA A O 1
ATOM 632 N N . TRP A 1 86 ? -12.734 -21.219 -26.688 1 90.94 86 TRP A N 1
ATOM 633 C CA . TRP A 1 86 ? -12.109 -20.812 -27.953 1 90.94 86 TRP A CA 1
ATOM 634 C C . TRP A 1 86 ? -13.117 -20.125 -28.859 1 90.94 86 TRP A C 1
ATOM 636 O O . TRP A 1 86 ? -14.25 -20.578 -29.016 1 90.94 86 TRP A O 1
ATOM 646 N N . ASN A 1 87 ? -12.797 -18.969 -29.422 1 86.94 87 ASN A N 1
ATOM 647 C CA . ASN A 1 87 ? -13.57 -18.172 -30.359 1 86.94 87 ASN A CA 1
ATOM 648 C C . ASN A 1 87 ? -14.789 -17.547 -29.703 1 86.94 87 ASN A C 1
ATOM 650 O O . ASN A 1 87 ? -15.742 -17.172 -30.391 1 86.94 87 ASN A O 1
ATOM 654 N N . GLN A 1 88 ? -14.82 -17.609 -28.438 1 83.38 88 GLN A N 1
ATOM 655 C CA . GLN A 1 88 ? -15.891 -16.906 -27.734 1 83.38 88 GLN A CA 1
ATOM 656 C C . GLN A 1 88 ? -15.523 -15.445 -27.5 1 83.38 88 GLN A C 1
ATOM 658 O O . GLN A 1 88 ? -14.352 -15.117 -27.312 1 83.38 88 GLN A O 1
ATOM 663 N N . THR A 1 89 ? -16.531 -14.586 -27.594 1 76.94 89 THR A N 1
ATOM 664 C CA . THR A 1 89 ? -16.328 -13.156 -27.375 1 76.94 89 THR A CA 1
ATOM 665 C C . THR A 1 89 ? -16.844 -12.75 -26 1 76.94 89 THR A C 1
ATOM 667 O O . THR A 1 89 ? -17.922 -13.188 -25.578 1 76.94 89 THR A O 1
ATOM 670 N N . PHE A 1 90 ? -16.062 -12.031 -25.328 1 74.06 90 PHE A N 1
ATOM 671 C CA . PHE A 1 90 ? -16.406 -11.539 -24 1 74.06 90 PHE A CA 1
ATOM 672 C C . PHE A 1 90 ? -16.375 -10.016 -23.953 1 74.06 90 PHE A C 1
ATOM 674 O O . PHE A 1 90 ? -15.289 -9.414 -23.969 1 74.06 90 PHE A O 1
ATOM 681 N N . ASN A 1 91 ? -17.531 -9.297 -23.891 1 71.19 91 ASN A N 1
ATOM 682 C CA . ASN A 1 91 ? -17.562 -7.848 -24.031 1 71.19 91 ASN A CA 1
ATOM 683 C C . ASN A 1 91 ? -18.391 -7.191 -22.922 1 71.19 91 ASN A C 1
ATOM 685 O O . ASN A 1 91 ? -18.938 -6.109 -23.125 1 71.19 91 ASN A O 1
ATOM 689 N N . ASP A 1 92 ? -18.531 -7.844 -21.875 1 69.44 92 ASP A N 1
ATOM 690 C CA . ASP A 1 92 ? -19.219 -7.211 -20.75 1 69.44 92 ASP A CA 1
ATOM 691 C C . ASP A 1 92 ? -18.266 -6.34 -19.938 1 69.44 92 ASP A C 1
ATOM 693 O O . ASP A 1 92 ? -17.469 -6.852 -19.156 1 69.44 92 ASP A O 1
ATOM 697 N N . ASP A 1 93 ? -18.281 -4.957 -20.094 1 65.88 93 ASP A N 1
ATOM 698 C CA . ASP A 1 93 ? -17.359 -3.982 -19.516 1 65.88 93 ASP A CA 1
ATOM 699 C C . ASP A 1 93 ? -17.438 -3.975 -18 1 65.88 93 ASP A C 1
ATOM 701 O O . ASP A 1 93 ? -16.531 -3.477 -17.328 1 65.88 93 ASP A O 1
ATOM 705 N N . ARG A 1 94 ? -18.406 -4.574 -17.484 1 66.88 94 ARG A N 1
ATOM 706 C CA . ARG A 1 94 ? -18.594 -4.574 -16.047 1 66.88 94 ARG A CA 1
ATOM 707 C C . ARG A 1 94 ? -17.797 -5.691 -15.383 1 66.88 94 ARG A C 1
ATOM 709 O O . ARG A 1 94 ? -17.609 -5.695 -14.164 1 66.88 94 ARG A O 1
ATOM 716 N N . LEU A 1 95 ? -17.328 -6.527 -16.25 1 70.25 95 LEU A N 1
ATOM 717 C CA . LEU A 1 95 ? -16.641 -7.699 -15.734 1 70.25 95 LEU A CA 1
ATOM 718 C C . LEU A 1 95 ? -15.188 -7.734 -16.219 1 70.25 95 LEU A C 1
ATOM 720 O O . LEU A 1 95 ? -14.883 -7.297 -17.328 1 70.25 95 LEU A O 1
ATOM 724 N N . LEU A 1 96 ? -14.297 -8.188 -15.172 1 66.19 96 LEU A N 1
ATOM 725 C CA . LEU A 1 96 ? -12.898 -8.328 -15.539 1 66.19 96 LEU A CA 1
ATOM 726 C C . LEU A 1 96 ? -12.75 -9.164 -16.812 1 66.19 96 LEU A C 1
ATOM 728 O O . LEU A 1 96 ? -13.359 -10.234 -16.922 1 66.19 96 LEU A O 1
ATOM 732 N N . GLY A 1 97 ? -11.992 -8.703 -17.688 1 64.44 97 GLY A N 1
ATOM 733 C CA . GLY A 1 97 ? -11.781 -9.336 -18.984 1 64.44 97 GLY A CA 1
ATOM 734 C C . GLY A 1 97 ? -13.047 -9.438 -19.812 1 64.44 97 GLY A C 1
ATOM 735 O O . GLY A 1 97 ? -13.172 -10.328 -20.656 1 64.44 97 GLY A O 1
ATOM 736 N N . GLY A 1 98 ? -14.07 -8.602 -19.484 1 67.44 98 GLY A N 1
ATOM 737 C CA . GLY A 1 98 ? -15.32 -8.633 -20.234 1 67.44 98 GLY A CA 1
ATOM 738 C C . GLY A 1 98 ? -16.172 -9.844 -19.922 1 67.44 98 GLY A C 1
ATOM 739 O O . GLY A 1 98 ? -17.078 -10.195 -20.688 1 67.44 98 GLY A O 1
ATOM 740 N N . GLY A 1 99 ? -15.836 -10.516 -18.844 1 72.19 99 GLY A N 1
ATOM 741 C CA . GLY A 1 99 ? -16.562 -11.711 -18.453 1 72.19 99 GLY A CA 1
ATOM 742 C C . GLY A 1 99 ? -15.797 -12.992 -18.719 1 72.19 99 GLY A C 1
ATOM 743 O O . GLY A 1 99 ? -16.266 -14.086 -18.391 1 72.19 99 GLY A O 1
ATOM 744 N N . SER A 1 100 ? -14.633 -12.898 -19.219 1 72.75 100 SER A N 1
ATOM 745 C CA . SER A 1 100 ? -13.828 -14.062 -19.578 1 72.75 100 SER A CA 1
ATOM 746 C C . SER A 1 100 ? -13.453 -14.867 -18.344 1 72.75 100 SER A C 1
ATOM 748 O O . SER A 1 100 ? -13.391 -16.094 -18.391 1 72.75 100 SER A O 1
ATOM 750 N N . HIS A 1 101 ? -13.32 -14.203 -17.297 1 73 101 HIS A N 1
ATOM 751 C CA . HIS A 1 101 ? -12.922 -14.891 -16.078 1 73 101 HIS A CA 1
ATOM 752 C C . HIS A 1 101 ? -14.047 -15.766 -15.539 1 73 101 HIS A C 1
ATOM 754 O O . HIS A 1 101 ? -13.805 -16.891 -15.094 1 73 101 HIS A O 1
ATOM 760 N N . VAL A 1 102 ? -15.211 -15.305 -15.633 1 77.56 102 VAL A N 1
ATOM 761 C CA . VAL A 1 102 ? -16.375 -16.078 -15.234 1 77.56 102 VAL A CA 1
ATOM 762 C C . VAL A 1 102 ? -16.609 -17.219 -16.219 1 77.56 102 VAL A C 1
ATOM 764 O O . VAL A 1 102 ? -16.953 -18.344 -15.828 1 77.56 102 VAL A O 1
ATOM 767 N N . ALA A 1 103 ? -16.328 -16.922 -17.406 1 79.38 103 ALA A N 1
ATOM 768 C CA . ALA A 1 103 ? -16.453 -17.938 -18.453 1 79.38 103 ALA A CA 1
ATOM 769 C C . ALA A 1 103 ? -15.461 -19.078 -18.234 1 79.38 103 ALA A C 1
ATOM 771 O O . ALA A 1 103 ? -15.766 -20.234 -18.531 1 79.38 103 ALA A O 1
ATOM 772 N N . LYS A 1 104 ? -14.328 -18.719 -17.719 1 85.38 104 LYS A N 1
ATOM 773 C CA . LYS A 1 104 ? -13.32 -19.719 -17.359 1 85.38 104 LYS A CA 1
ATOM 774 C C . LYS A 1 104 ? -13.883 -20.75 -16.391 1 85.38 104 LYS A C 1
ATOM 776 O O . LYS A 1 104 ? -13.68 -21.953 -16.562 1 85.38 104 LYS A O 1
ATOM 781 N N . VAL A 1 105 ? -14.617 -20.297 -15.383 1 90.56 105 VAL A N 1
ATOM 782 C CA . VAL A 1 105 ? -15.156 -21.188 -14.352 1 90.56 105 VAL A CA 1
ATOM 783 C C . VAL A 1 105 ? -16.203 -22.125 -14.969 1 90.56 105 VAL A C 1
ATOM 785 O O . VAL A 1 105 ? -16.109 -23.344 -14.82 1 90.56 105 VAL A O 1
ATOM 788 N N . TYR A 1 106 ? -17.062 -21.609 -15.758 1 89.5 106 TYR A N 1
ATOM 789 C CA . TYR A 1 106 ? -18.141 -22.406 -16.344 1 89.5 106 TYR A CA 1
ATOM 790 C C . TYR A 1 106 ? -17.609 -23.328 -17.438 1 89.5 106 TYR A C 1
ATOM 792 O O . TYR A 1 106 ? -18.031 -24.469 -17.562 1 89.5 106 TYR A O 1
ATOM 800 N N . GLY A 1 107 ? -16.75 -22.781 -18.25 1 91.12 107 GLY A N 1
ATOM 801 C CA . GLY A 1 107 ? -16.188 -23.578 -19.312 1 91.12 107 GLY A CA 1
ATOM 802 C C . GLY A 1 107 ? -15.43 -24.797 -18.797 1 91.12 107 GLY A C 1
ATOM 803 O O . GLY A 1 107 ? -15.57 -25.891 -19.344 1 91.12 107 GLY A O 1
ATOM 804 N N . VAL A 1 108 ? -14.664 -24.594 -17.812 1 93.81 108 VAL A N 1
ATOM 805 C CA . VAL A 1 108 ? -13.898 -25.688 -17.219 1 93.81 108 VAL A CA 1
ATOM 806 C C . VAL A 1 108 ? -14.844 -26.672 -16.547 1 93.81 108 VAL A C 1
ATOM 808 O O . VAL A 1 108 ? -14.664 -27.891 -16.641 1 93.81 108 VAL A O 1
ATOM 811 N N . LEU A 1 109 ? -15.836 -26.125 -15.812 1 94.31 109 LEU A N 1
ATOM 812 C CA . LEU A 1 109 ? -16.828 -27 -15.188 1 94.31 109 LEU A CA 1
ATOM 813 C C . LEU A 1 109 ? -17.484 -27.891 -16.219 1 94.31 109 LEU A C 1
ATOM 815 O O . LEU A 1 109 ? -17.625 -29.109 -16.016 1 94.31 109 LEU A O 1
ATOM 819 N N . LYS A 1 110 ? -17.922 -27.297 -17.312 1 92.62 110 LYS A N 1
ATOM 820 C CA . LYS A 1 110 ? -18.562 -28.047 -18.391 1 92.62 110 LYS A CA 1
ATOM 821 C C . LYS A 1 110 ? -17.641 -29.141 -18.922 1 92.62 110 LYS A C 1
ATOM 823 O O . LYS A 1 110 ? -18.094 -30.25 -19.219 1 92.62 110 LYS A O 1
ATOM 828 N N . PHE A 1 111 ? -16.406 -28.844 -19.078 1 93.5 111 PHE A N 1
ATOM 829 C CA . PHE A 1 111 ? -15.43 -29.828 -19.5 1 93.5 111 PHE A CA 1
ATOM 830 C C . PHE A 1 111 ? -15.406 -31.016 -18.547 1 93.5 111 PHE A C 1
ATOM 832 O O . PHE A 1 111 ? -15.484 -32.156 -18.969 1 93.5 111 PHE A O 1
ATOM 839 N N . PHE A 1 112 ? -15.312 -30.766 -17.234 1 93.69 112 PHE A N 1
ATOM 840 C CA . PHE A 1 112 ? -15.242 -31.812 -16.234 1 93.69 112 PHE A CA 1
ATOM 841 C C . PHE A 1 112 ? -16.516 -32.656 -16.234 1 93.69 112 PHE A C 1
ATOM 843 O O . PHE A 1 112 ? -16.453 -33.875 -16.062 1 93.69 112 PHE A O 1
ATOM 850 N N . GLU A 1 113 ? -17.625 -32.031 -16.391 1 92.56 113 GLU A N 1
ATOM 851 C CA . GLU A 1 113 ? -18.906 -32.719 -16.406 1 92.56 113 GLU A CA 1
ATOM 852 C C . GLU A 1 113 ? -19 -33.656 -17.609 1 92.56 113 GLU A C 1
ATOM 854 O O . GLU A 1 113 ? -19.734 -34.656 -17.578 1 92.56 113 GLU A O 1
ATOM 859 N N . GLY A 1 114 ? -18.266 -33.344 -18.641 1 89.62 114 GLY A N 1
ATOM 860 C CA . GLY A 1 114 ? -18.266 -34.156 -19.844 1 89.62 114 GLY A CA 1
ATOM 861 C C . GLY A 1 114 ? -17.281 -35.281 -19.797 1 89.62 114 GLY A C 1
ATOM 862 O O . GLY A 1 114 ? -17.344 -36.219 -20.609 1 89.62 114 GLY A O 1
ATOM 863 N N . MET A 1 115 ? -16.391 -35.281 -18.891 1 87.31 115 MET A N 1
ATOM 864 C CA . MET A 1 115 ? -15.391 -36.312 -18.781 1 87.31 115 MET A CA 1
ATOM 865 C C . MET A 1 115 ? -16 -37.625 -18.25 1 87.31 115 MET A C 1
ATOM 867 O O . MET A 1 115 ? -16.984 -37.562 -17.5 1 87.31 115 MET A O 1
ATOM 871 N N . ASN A 1 116 ? -15.375 -38.688 -18.641 1 84.19 116 ASN A N 1
ATOM 872 C CA . ASN A 1 116 ? -15.828 -40 -18.188 1 84.19 116 ASN A CA 1
ATOM 873 C C . ASN A 1 116 ? -15.445 -40.25 -16.734 1 84.19 116 ASN A C 1
ATOM 875 O O . ASN A 1 116 ? -14.359 -39.875 -16.297 1 84.19 116 ASN A O 1
ATOM 879 N N . SER A 1 117 ? -16.234 -40.938 -16.062 1 80.81 117 SER A N 1
ATOM 880 C CA . SER A 1 117 ? -16.031 -41.25 -14.641 1 80.81 117 SER A CA 1
ATOM 881 C C . SER A 1 117 ? -14.875 -42.219 -14.445 1 80.81 117 SER A C 1
ATOM 883 O O . SER A 1 117 ? -14.273 -42.25 -13.367 1 80.81 117 SER A O 1
ATOM 885 N N . SER A 1 118 ? -14.508 -42.875 -15.406 1 84 118 SER A N 1
ATOM 886 C CA . SER A 1 118 ? -13.422 -43.875 -15.305 1 84 118 SER A CA 1
ATOM 887 C C . SER A 1 118 ? -12.07 -43.188 -15.18 1 84 118 SER A C 1
ATOM 889 O O . SER A 1 118 ? -11.078 -43.812 -14.797 1 84 118 SER A O 1
ATOM 891 N N . THR A 1 119 ? -12.047 -41.938 -15.352 1 85.88 119 THR A N 1
ATOM 892 C CA . THR A 1 119 ? -10.805 -41.156 -15.312 1 85.88 119 THR A CA 1
ATOM 893 C C . THR A 1 119 ? -10.758 -40.281 -14.086 1 85.88 119 THR A C 1
ATOM 895 O O . THR A 1 119 ? -10.047 -39.25 -14.07 1 85.88 119 THR A O 1
ATOM 898 N N . GLU A 1 120 ? -11.477 -40.656 -13.102 1 89.5 120 GLU A N 1
ATOM 899 C CA . GLU A 1 120 ? -11.688 -39.75 -11.953 1 89.5 120 GLU A CA 1
ATOM 900 C C . GLU A 1 120 ? -10.375 -39.469 -11.242 1 89.5 120 GLU A C 1
ATOM 902 O O . GLU A 1 120 ? -10.242 -38.406 -10.602 1 89.5 120 GLU A O 1
ATOM 907 N N . ASN A 1 121 ? -9.375 -40.281 -11.422 1 92.69 121 ASN A N 1
ATOM 908 C CA . ASN A 1 121 ? -8.117 -40.094 -10.719 1 92.69 121 ASN A CA 1
ATOM 909 C C . ASN A 1 121 ? -7.051 -39.5 -11.625 1 92.69 121 ASN A C 1
ATOM 911 O O . ASN A 1 121 ? -5.93 -39.219 -11.188 1 92.69 121 ASN A O 1
ATOM 915 N N . ASP A 1 122 ? -7.418 -39.219 -12.852 1 95.31 122 ASP A N 1
ATOM 916 C CA . ASP A 1 122 ? -6.492 -38.5 -13.734 1 95.31 122 ASP A CA 1
ATOM 917 C C . ASP A 1 122 ? -6.191 -37.094 -13.219 1 95.31 122 ASP A C 1
ATOM 919 O O . ASP A 1 122 ? -7.031 -36.5 -12.555 1 95.31 122 ASP A O 1
ATOM 923 N N . LEU A 1 123 ? -4.949 -36.688 -13.5 1 97.25 123 LEU A N 1
ATOM 924 C CA . LEU A 1 123 ? -4.586 -35.312 -13.133 1 97.25 123 LEU A CA 1
ATOM 925 C C . LEU A 1 123 ? -5.016 -34.344 -14.219 1 97.25 123 LEU A C 1
ATOM 927 O O . LEU A 1 123 ? -4.836 -34.594 -15.414 1 97.25 123 LEU A O 1
ATOM 931 N N . VAL A 1 124 ? -5.652 -33.281 -13.789 1 97.5 124 VAL A N 1
ATOM 932 C CA . VAL A 1 124 ? -6.027 -32.188 -14.695 1 97.5 124 VAL A CA 1
ATOM 933 C C . VAL A 1 124 ? -5.371 -30.891 -14.242 1 97.5 124 VAL A C 1
ATOM 935 O O . VAL A 1 124 ? -5.457 -30.531 -13.07 1 97.5 124 VAL A O 1
ATOM 938 N N . MET A 1 125 ? -4.711 -30.281 -15.117 1 98.06 125 MET A N 1
ATOM 939 C CA . MET A 1 125 ? -4.121 -28.984 -14.859 1 98.06 125 MET A CA 1
ATOM 940 C C . MET A 1 125 ? -4.793 -27.906 -15.703 1 98.06 125 MET A C 1
ATOM 942 O O . MET A 1 125 ? -4.902 -28.031 -16.922 1 98.06 125 MET A O 1
ATOM 946 N N . MET A 1 126 ? -5.309 -26.922 -15.07 1 97.5 126 MET A N 1
ATOM 947 C CA . MET A 1 126 ? -5.758 -25.688 -15.727 1 97.5 126 MET A CA 1
ATOM 948 C C . MET A 1 126 ? -4.762 -24.562 -15.508 1 97.5 126 MET A C 1
ATOM 950 O O . MET A 1 126 ? -4.289 -24.344 -14.391 1 97.5 126 MET A O 1
ATOM 954 N N . MET A 1 127 ? -4.383 -23.859 -16.531 1 97.12 127 MET A N 1
ATOM 955 C CA . MET A 1 127 ? -3.451 -22.75 -16.359 1 97.12 127 MET A CA 1
ATOM 956 C C . MET A 1 127 ? -3.768 -21.609 -17.328 1 97.12 127 MET A C 1
ATOM 958 O O . MET A 1 127 ? -4.406 -21.844 -18.359 1 97.12 127 MET A O 1
ATOM 962 N N . ASP A 1 128 ? -3.375 -20.438 -16.953 1 95.62 128 ASP A N 1
ATOM 963 C CA . ASP A 1 128 ? -3.535 -19.297 -17.859 1 95.62 128 ASP A CA 1
ATOM 964 C C . ASP A 1 128 ? -2.82 -19.531 -19.172 1 95.62 128 ASP A C 1
ATOM 966 O O . ASP A 1 128 ? -1.725 -20.094 -19.203 1 95.62 128 ASP A O 1
ATOM 970 N N . ALA A 1 129 ? -3.391 -19.078 -20.203 1 96.44 129 ALA A N 1
ATOM 971 C CA . ALA A 1 129 ? -2.971 -19.516 -21.531 1 96.44 129 ALA A CA 1
ATOM 972 C C . ALA A 1 129 ? -1.944 -18.547 -22.125 1 96.44 129 ALA A C 1
ATOM 974 O O . ALA A 1 129 ? -1.166 -18.938 -23 1 96.44 129 ALA A O 1
ATOM 975 N N . TYR A 1 130 ? -1.902 -17.391 -21.625 1 95.75 130 TYR A N 1
ATOM 976 C CA . TYR A 1 130 ? -1.22 -16.359 -22.406 1 95.75 130 TYR A CA 1
ATOM 977 C C . TYR A 1 130 ? 0.064 -15.914 -21.719 1 95.75 130 TYR A C 1
ATOM 979 O O . TYR A 1 130 ? 0.805 -15.078 -22.234 1 95.75 130 TYR A O 1
ATOM 987 N N . ASP A 1 131 ? 0.303 -16.438 -20.5 1 97.38 131 ASP A N 1
ATOM 988 C CA . ASP A 1 131 ? 1.449 -15.844 -19.812 1 97.38 131 ASP A CA 1
ATOM 989 C C . ASP A 1 131 ? 2.174 -16.891 -18.969 1 97.38 131 ASP A C 1
ATOM 991 O O . ASP A 1 131 ? 2.846 -16.547 -17.984 1 97.38 131 ASP A O 1
ATOM 995 N N . ILE A 1 132 ? 2.01 -18.172 -19.266 1 98.5 132 ILE A N 1
ATOM 996 C CA . ILE A 1 132 ? 2.742 -19.219 -18.562 1 98.5 132 ILE A CA 1
ATOM 997 C C . ILE A 1 132 ? 3.586 -20.016 -19.547 1 98.5 132 ILE A C 1
ATOM 999 O O . ILE A 1 132 ? 3.084 -20.469 -20.578 1 98.5 132 ILE A O 1
ATOM 1003 N N . TRP A 1 133 ? 4.898 -20.188 -19.266 1 98.62 133 TRP A N 1
ATOM 1004 C CA . TRP A 1 133 ? 5.824 -20.984 -20.047 1 98.62 133 TRP A CA 1
ATOM 1005 C C . TRP A 1 133 ? 6.273 -22.219 -19.25 1 98.62 133 TRP A C 1
ATOM 1007 O O . TRP A 1 133 ? 6.621 -22.109 -18.078 1 98.62 133 TRP A O 1
ATOM 1017 N N . PHE A 1 134 ? 6.293 -23.391 -19.922 1 98.69 134 PHE A N 1
ATOM 1018 C CA . PHE A 1 134 ? 6.938 -24.562 -19.328 1 98.69 134 PHE A CA 1
ATOM 1019 C C . PHE A 1 134 ? 8.453 -24.484 -19.5 1 98.69 134 PHE A C 1
ATOM 1021 O O . PHE A 1 134 ? 8.945 -23.984 -20.516 1 98.69 134 PHE A O 1
ATOM 1028 N N . GLN A 1 135 ? 9.156 -25 -18.531 1 98 135 GLN A N 1
ATOM 1029 C CA . GLN A 1 135 ? 10.602 -25.078 -18.734 1 98 135 GLN A CA 1
ATOM 1030 C C . GLN A 1 135 ? 11.125 -26.469 -18.422 1 98 135 GLN A C 1
ATOM 1032 O O . GLN A 1 135 ? 12.242 -26.828 -18.812 1 98 135 GLN A O 1
ATOM 1037 N N . LEU A 1 136 ? 10.312 -27.312 -17.672 1 98.56 136 LEU A N 1
ATOM 1038 C CA . LEU A 1 136 ? 10.711 -28.688 -17.344 1 98.56 136 LEU A CA 1
ATOM 1039 C C . LEU A 1 136 ? 9.672 -29.688 -17.859 1 98.56 136 LEU A C 1
ATOM 1041 O O . LEU A 1 136 ? 8.555 -29.297 -18.203 1 98.56 136 LEU A O 1
ATOM 1045 N N . ARG A 1 137 ? 10.031 -30.938 -17.875 1 97.31 137 ARG A N 1
ATOM 1046 C CA . ARG A 1 137 ? 9.25 -32 -18.484 1 97.31 137 ARG A CA 1
ATOM 1047 C C . ARG A 1 137 ? 8.047 -32.344 -17.609 1 97.31 137 ARG A C 1
ATOM 1049 O O . ARG A 1 137 ? 8.039 -32.094 -16.406 1 97.31 137 ARG A O 1
ATOM 1056 N N . PRO A 1 138 ? 6.961 -32.938 -18.219 1 97.56 138 PRO A N 1
ATOM 1057 C CA . PRO A 1 138 ? 5.758 -33.312 -17.453 1 97.56 138 PRO A CA 1
ATOM 1058 C C . PRO A 1 138 ? 6.039 -34.312 -16.344 1 97.56 138 PRO A C 1
ATOM 1060 O O . PRO A 1 138 ? 5.355 -34.312 -15.312 1 97.56 138 PRO A O 1
ATOM 1063 N N . GLU A 1 139 ? 7.055 -35.188 -16.453 1 95.81 139 GLU A N 1
ATOM 1064 C CA . GLU A 1 139 ? 7.371 -36.156 -15.391 1 95.81 139 GLU A CA 1
ATOM 1065 C C . GLU A 1 139 ? 7.793 -35.406 -14.117 1 95.81 139 GLU A C 1
ATOM 1067 O O . GLU A 1 139 ? 7.496 -35.875 -13.016 1 95.81 139 GLU A O 1
ATOM 1072 N N . VAL A 1 140 ? 8.523 -34.281 -14.305 1 98.19 140 VAL A N 1
ATOM 1073 C CA . VAL A 1 140 ? 8.922 -33.5 -13.156 1 98.19 140 VAL A CA 1
ATOM 1074 C C . VAL A 1 140 ? 7.688 -32.844 -12.523 1 98.19 140 VAL A C 1
ATOM 1076 O O . VAL A 1 140 ? 7.551 -32.844 -11.297 1 98.19 140 VAL A O 1
ATOM 1079 N N . LEU A 1 141 ? 6.746 -32.344 -13.344 1 98.56 141 LEU A N 1
ATOM 1080 C CA . LEU A 1 141 ? 5.5 -31.75 -12.852 1 98.56 141 LEU A CA 1
ATOM 1081 C C . LEU A 1 141 ? 4.73 -32.75 -12 1 98.56 141 LEU A C 1
ATOM 1083 O O . LEU A 1 141 ? 4.312 -32.438 -10.883 1 98.56 141 LEU A O 1
ATOM 1087 N N . ILE A 1 142 ? 4.566 -33.938 -12.484 1 97.69 142 ILE A N 1
ATOM 1088 C CA . ILE A 1 142 ? 3.777 -34.969 -11.812 1 97.69 142 ILE A CA 1
ATOM 1089 C C . ILE A 1 142 ? 4.465 -35.375 -10.516 1 97.69 142 ILE A C 1
ATOM 1091 O O . ILE A 1 142 ? 3.818 -35.5 -9.477 1 97.69 142 ILE A O 1
ATOM 1095 N N . SER A 1 143 ? 5.77 -35.562 -10.617 1 97.19 143 SER A N 1
ATOM 1096 C CA . SER A 1 143 ? 6.531 -35.906 -9.422 1 97.19 143 SER A CA 1
ATOM 1097 C C . SER A 1 143 ? 6.383 -34.844 -8.344 1 97.19 143 SER A C 1
ATOM 1099 O O . SER A 1 143 ? 6.148 -35.156 -7.176 1 97.19 143 SER A O 1
ATOM 1101 N N . ARG A 1 144 ? 6.426 -33.656 -8.672 1 98.56 144 ARG A N 1
ATOM 1102 C CA . ARG A 1 144 ? 6.391 -32.562 -7.715 1 98.56 144 ARG A CA 1
ATOM 1103 C C . ARG A 1 144 ? 4.969 -32.312 -7.215 1 98.56 144 ARG A C 1
ATOM 1105 O O . ARG A 1 144 ? 4.773 -31.875 -6.078 1 98.56 144 ARG A O 1
ATOM 1112 N N . TYR A 1 145 ? 4.012 -32.594 -8.094 1 98.56 145 TYR A N 1
ATOM 1113 C CA . TYR A 1 145 ? 2.646 -32.594 -7.582 1 98.56 145 TYR A CA 1
ATOM 1114 C C . TYR A 1 145 ? 2.523 -33.469 -6.352 1 98.56 145 TYR A C 1
ATOM 1116 O O . TYR A 1 145 ? 1.971 -33.062 -5.328 1 98.56 145 TYR A O 1
ATOM 1124 N N . HIS A 1 146 ? 3.029 -34.594 -6.445 1 98.06 146 HIS A N 1
ATOM 1125 C CA . HIS A 1 146 ? 2.92 -35.531 -5.352 1 98.06 146 HIS A CA 1
ATOM 1126 C C . HIS A 1 146 ? 3.777 -35.125 -4.164 1 98.06 146 HIS A C 1
ATOM 1128 O O . HIS A 1 146 ? 3.336 -35.188 -3.014 1 98.06 146 HIS A O 1
ATOM 1134 N N . SER A 1 147 ? 4.953 -34.625 -4.398 1 98.06 147 SER A N 1
ATOM 1135 C CA . SER A 1 147 ? 5.852 -34.219 -3.326 1 98.06 147 SER A CA 1
ATOM 1136 C C . SER A 1 147 ? 5.305 -33.031 -2.564 1 98.06 147 SER A C 1
ATOM 1138 O O . SER A 1 147 ? 5.387 -32.969 -1.335 1 98.06 147 SER A O 1
ATOM 1140 N N . VAL A 1 148 ? 4.77 -32.031 -3.283 1 98.62 148 VAL A N 1
ATOM 1141 C CA . VAL A 1 148 ? 4.18 -30.859 -2.658 1 98.62 148 VAL A CA 1
ATOM 1142 C C . VAL A 1 148 ? 3.023 -31.281 -1.754 1 98.62 148 VAL A C 1
ATOM 1144 O O . VAL A 1 148 ? 2.924 -30.828 -0.612 1 98.62 148 VAL A O 1
ATOM 1147 N N . ASN A 1 149 ? 2.172 -32.156 -2.236 1 98.69 149 ASN A N 1
ATOM 1148 C CA . ASN A 1 149 ? 1.031 -32.594 -1.452 1 98.69 149 ASN A CA 1
ATOM 1149 C C . ASN A 1 149 ? 1.477 -33.375 -0.221 1 98.69 149 ASN A C 1
ATOM 1151 O O . ASN A 1 149 ? 0.887 -33.25 0.853 1 98.69 149 ASN A O 1
ATOM 1155 N N . GLN A 1 150 ? 2.506 -34.188 -0.425 1 98.56 150 GLN A N 1
ATOM 1156 C CA . GLN A 1 150 ? 3.014 -34.969 0.709 1 98.56 150 GLN A CA 1
ATOM 1157 C C . GLN A 1 150 ? 3.49 -34.031 1.826 1 98.56 150 GLN A C 1
ATOM 1159 O O . GLN A 1 150 ? 3.094 -34.188 2.982 1 98.56 150 GLN A O 1
ATOM 1164 N N . ARG A 1 151 ? 4.297 -33.062 1.536 1 98.31 151 ARG A N 1
ATOM 1165 C CA . ARG A 1 151 ? 4.816 -32.125 2.521 1 98.31 151 ARG A CA 1
ATOM 1166 C C . ARG A 1 151 ? 3.691 -31.312 3.145 1 98.31 151 ARG A C 1
ATOM 1168 O O . ARG A 1 151 ? 3.678 -31.094 4.355 1 98.31 151 ARG A O 1
ATOM 1175 N N . ALA A 1 152 ? 2.773 -30.859 2.297 1 98.62 152 ALA A N 1
ATOM 1176 C CA . ALA A 1 152 ? 1.653 -30.062 2.785 1 98.62 152 ALA A CA 1
ATOM 1177 C C . ALA A 1 152 ? 0.786 -30.875 3.752 1 98.62 152 ALA A C 1
ATOM 1179 O O . ALA A 1 152 ? 0.338 -30.344 4.773 1 98.62 152 ALA A O 1
ATOM 1180 N N . ASN A 1 153 ? 0.543 -32.094 3.412 1 98.75 153 ASN A N 1
ATOM 1181 C CA . ASN A 1 153 ? -0.309 -32.938 4.25 1 98.75 153 ASN A CA 1
ATOM 1182 C C . ASN A 1 153 ? 0.373 -33.281 5.57 1 98.75 153 ASN A C 1
ATOM 1184 O O . ASN A 1 153 ? -0.291 -33.406 6.602 1 98.75 153 ASN A O 1
ATOM 1188 N N . GLU A 1 154 ? 1.7 -33.375 5.566 1 98.69 154 GLU A N 1
ATOM 1189 C CA . GLU A 1 154 ? 2.422 -33.531 6.828 1 98.69 154 GLU A CA 1
ATOM 1190 C C . GLU A 1 154 ? 2.213 -32.312 7.73 1 98.69 154 GLU A C 1
ATOM 1192 O O . GLU A 1 154 ? 1.947 -32.469 8.93 1 98.69 154 GLU A O 1
ATOM 1197 N N . ARG A 1 155 ? 2.254 -31.172 7.195 1 98.19 155 ARG A N 1
ATOM 1198 C CA . ARG A 1 155 ? 2.037 -29.953 7.961 1 98.19 155 ARG A CA 1
ATOM 1199 C C . ARG A 1 155 ? 0.593 -29.859 8.445 1 98.19 155 ARG A C 1
ATOM 1201 O O . ARG A 1 155 ? 0.335 -29.406 9.562 1 98.19 155 ARG A O 1
ATOM 1208 N N . LEU A 1 156 ? -0.327 -30.203 7.539 1 98.31 156 LEU A N 1
ATOM 1209 C CA . LEU A 1 156 ? -1.741 -30.172 7.895 1 98.31 156 LEU A CA 1
ATOM 1210 C C . LEU A 1 156 ? -2.029 -31.109 9.062 1 98.31 156 LEU A C 1
ATOM 1212 O O . LEU A 1 156 ? -2.768 -30.766 9.984 1 98.31 156 LEU A O 1
ATOM 1216 N N . LYS A 1 157 ? -1.452 -32.281 8.969 1 98.44 157 LYS A N 1
ATOM 1217 C CA . LYS A 1 157 ? -1.633 -33.25 10.039 1 98.44 157 LYS A CA 1
ATOM 1218 C C . LYS A 1 157 ? -1.112 -32.688 11.367 1 98.44 157 LYS A C 1
ATOM 1220 O O . LYS A 1 157 ? -1.76 -32.844 12.406 1 98.44 157 LYS A O 1
ATOM 1225 N N . GLN A 1 158 ? 0.018 -32.094 11.344 1 97.5 158 GLN A N 1
ATOM 1226 C CA . GLN A 1 158 ? 0.606 -31.516 12.547 1 97.5 158 GLN A CA 1
ATOM 1227 C C . GLN A 1 158 ? -0.262 -30.375 13.094 1 97.5 158 GLN A C 1
ATOM 1229 O O . GLN A 1 158 ? -0.493 -30.297 14.297 1 97.5 158 GLN A O 1
ATOM 1234 N N . ARG A 1 159 ? -0.744 -29.531 12.242 1 96.62 159 ARG A N 1
ATOM 1235 C CA . ARG A 1 159 ? -1.497 -28.344 12.648 1 96.62 159 ARG A CA 1
ATOM 1236 C C . ARG A 1 159 ? -2.881 -28.734 13.164 1 96.62 159 ARG A C 1
ATOM 1238 O O . ARG A 1 159 ? -3.328 -28.219 14.195 1 96.62 159 ARG A O 1
ATOM 1245 N N . LEU A 1 160 ? -3.582 -29.656 12.484 1 97.12 160 LEU A N 1
ATOM 1246 C CA . LEU A 1 160 ? -5 -29.906 12.727 1 97.12 160 LEU A CA 1
ATOM 1247 C C . LEU A 1 160 ? -5.195 -31.031 13.734 1 97.12 160 LEU A C 1
ATOM 1249 O O . LEU A 1 160 ? -6.277 -31.172 14.312 1 97.12 160 LEU A O 1
ATOM 1253 N N . GLY A 1 161 ? -4.145 -31.875 13.953 1 96.56 161 GLY A N 1
ATOM 1254 C CA . GLY A 1 161 ? -4.254 -32.969 14.898 1 96.56 161 GLY A CA 1
ATOM 1255 C C . GLY A 1 161 ? -5.367 -33.938 14.562 1 96.56 161 GLY A C 1
ATOM 1256 O O . GLY A 1 161 ? -5.441 -34.438 13.438 1 96.56 161 GLY A O 1
ATOM 1257 N N . ASN A 1 162 ? -6.281 -34.094 15.469 1 97.44 162 ASN A N 1
ATOM 1258 C CA . ASN A 1 162 ? -7.344 -35.062 15.336 1 97.44 162 ASN A CA 1
ATOM 1259 C C . ASN A 1 162 ? -8.273 -34.75 14.164 1 97.44 162 ASN A C 1
ATOM 1261 O O . ASN A 1 162 ? -8.812 -35.656 13.531 1 97.44 162 ASN A O 1
ATOM 1265 N N . ALA A 1 163 ? -8.438 -33.531 13.914 1 97.44 163 ALA A N 1
ATOM 1266 C CA . ALA A 1 163 ? -9.367 -33.094 12.867 1 97.44 163 ALA A CA 1
ATOM 1267 C C . ALA A 1 163 ? -8.922 -33.594 11.5 1 97.44 163 ALA A C 1
ATOM 1269 O O . ALA A 1 163 ? -9.75 -33.875 10.633 1 97.44 163 ALA A O 1
ATOM 1270 N N . TYR A 1 164 ? -7.637 -33.781 11.328 1 97.88 164 TYR A N 1
ATOM 1271 C CA . TYR A 1 164 ? -7.062 -34.188 10.047 1 97.88 164 TYR A CA 1
ATOM 1272 C C . TYR A 1 164 ? -7.66 -35.5 9.578 1 97.88 164 TYR A C 1
ATOM 1274 O O . TYR A 1 164 ? -8.18 -35.594 8.461 1 97.88 164 TYR A O 1
ATOM 1282 N N . ASP A 1 165 ? -7.707 -36.5 10.43 1 97.44 165 ASP A N 1
ATOM 1283 C CA . ASP A 1 165 ? -8.219 -37.812 10.062 1 97.44 165 ASP A CA 1
ATOM 1284 C C . ASP A 1 165 ? -9.734 -37.875 10.25 1 97.44 165 ASP A C 1
ATOM 1286 O O . ASP A 1 165 ? -10.445 -38.438 9.406 1 97.44 165 ASP A O 1
ATOM 1290 N N . LYS A 1 166 ? -10.188 -37.281 11.344 1 97.12 166 LYS A N 1
ATOM 1291 C CA . LYS A 1 166 ? -11.602 -37.406 11.672 1 97.12 166 LYS A CA 1
ATOM 1292 C C . LYS A 1 166 ? -12.477 -36.75 10.609 1 97.12 166 LYS A C 1
ATOM 1294 O O . LYS A 1 166 ? -13.602 -37.188 10.367 1 97.12 166 LYS A O 1
ATOM 1299 N N . GLU A 1 167 ? -11.93 -35.719 10 1 97.44 167 GLU A N 1
ATOM 1300 C CA . GLU A 1 167 ? -12.703 -34.969 9 1 97.44 167 GLU A CA 1
ATOM 1301 C C . GLU A 1 167 ? -12.148 -35.188 7.598 1 97.44 167 GLU A C 1
ATOM 1303 O O . GLU A 1 167 ? -12.539 -34.5 6.656 1 97.44 167 GLU A O 1
ATOM 1308 N N . ASN A 1 168 ? -11.156 -36.062 7.426 1 96.88 168 ASN A N 1
ATOM 1309 C CA . ASN A 1 168 ? -10.531 -36.438 6.16 1 96.88 168 ASN A CA 1
ATOM 1310 C C . ASN A 1 168 ? -10.016 -35.219 5.41 1 96.88 168 ASN A C 1
ATOM 1312 O O . ASN A 1 168 ? -10.328 -35.031 4.234 1 96.88 168 ASN A O 1
ATOM 1316 N N . ILE A 1 169 ? -9.336 -34.406 6.105 1 98 169 ILE A N 1
ATOM 1317 C CA . ILE A 1 169 ? -8.758 -33.219 5.516 1 98 169 ILE A CA 1
ATOM 1318 C C . ILE A 1 169 ? -7.422 -33.562 4.855 1 98 169 ILE A C 1
ATOM 1320 O O . ILE A 1 169 ? -6.527 -34.094 5.504 1 98 169 ILE A O 1
ATOM 1324 N N . ARG A 1 170 ? -7.355 -33.25 3.543 1 97.94 170 ARG A N 1
ATOM 1325 C CA . ARG A 1 170 ? -6.156 -33.5 2.746 1 97.94 170 ARG A CA 1
ATOM 1326 C C . ARG A 1 170 ? -5.977 -32.406 1.7 1 97.94 170 ARG A C 1
ATOM 1328 O O . ARG A 1 170 ? -6.953 -31.891 1.152 1 97.94 170 ARG A O 1
ATOM 1335 N N . GLN A 1 171 ? -4.742 -32.062 1.511 1 98.5 171 GLN A N 1
ATOM 1336 C CA . GLN A 1 171 ? -4.469 -31.281 0.299 1 98.5 171 GLN A CA 1
ATOM 1337 C C . GLN A 1 171 ? -4.398 -32.188 -0.923 1 98.5 171 GLN A C 1
ATOM 1339 O O . GLN A 1 171 ? -3.646 -33.156 -0.932 1 98.5 171 GLN A O 1
ATOM 1344 N N . ARG A 1 172 ? -5.176 -31.906 -1.933 1 98.5 172 ARG A N 1
ATOM 1345 C CA . ARG A 1 172 ? -5.227 -32.688 -3.156 1 98.5 172 ARG A CA 1
ATOM 1346 C C . ARG A 1 172 ? -5.133 -31.812 -4.391 1 98.5 172 ARG A C 1
ATOM 1348 O O . ARG A 1 172 ? -4.75 -32.281 -5.469 1 98.5 172 ARG A O 1
ATOM 1355 N N . ILE A 1 173 ? -5.535 -30.578 -4.266 1 98.88 173 ILE A N 1
ATOM 1356 C CA . ILE A 1 173 ? -5.484 -29.609 -5.344 1 98.88 173 ILE A CA 1
ATOM 1357 C C . ILE A 1 173 ? -4.426 -28.547 -5.031 1 98.88 173 ILE A C 1
ATOM 1359 O O . ILE A 1 173 ? -4.352 -28.047 -3.908 1 98.88 173 ILE A O 1
ATOM 1363 N N . ILE A 1 174 ? -3.582 -28.234 -5.965 1 98.94 174 ILE A N 1
ATOM 1364 C CA . ILE A 1 174 ? -2.531 -27.234 -5.777 1 98.94 174 ILE A CA 1
ATOM 1365 C C . ILE A 1 174 ? -2.807 -26.031 -6.664 1 98.94 174 ILE A C 1
ATOM 1367 O O . ILE A 1 174 ? -2.934 -26.156 -7.883 1 98.94 174 ILE A O 1
ATOM 1371 N N . PHE A 1 175 ? -3.008 -24.859 -6.027 1 98.88 175 PHE A N 1
ATOM 1372 C CA . PHE A 1 175 ? -3.021 -23.578 -6.711 1 98.88 175 PHE A CA 1
ATOM 1373 C C . PHE A 1 175 ? -1.639 -22.938 -6.691 1 98.88 175 PHE A C 1
ATOM 1375 O O . PHE A 1 175 ? -0.785 -23.312 -5.887 1 98.88 175 PHE A O 1
ATOM 1382 N N . GLY A 1 176 ? -1.441 -22 -7.629 1 98.69 176 GLY A N 1
ATOM 1383 C CA . GLY A 1 176 ? -0.281 -21.141 -7.473 1 98.69 176 GLY A CA 1
ATOM 1384 C C . GLY A 1 176 ? -0.302 -20.328 -6.188 1 98.69 176 GLY A C 1
ATOM 1385 O O . GLY A 1 176 ? -1.322 -20.281 -5.496 1 98.69 176 GLY A O 1
ATOM 1386 N N . ALA A 1 177 ? 0.859 -19.734 -5.875 1 98.62 177 ALA A N 1
ATOM 1387 C CA . ALA A 1 177 ? 0.969 -18.906 -4.672 1 98.62 177 ALA A CA 1
ATOM 1388 C C . ALA A 1 177 ? 1.648 -17.578 -4.98 1 98.62 177 ALA A C 1
ATOM 1390 O O . ALA A 1 177 ? 2.592 -17.531 -5.773 1 98.62 177 ALA A O 1
ATOM 1391 N N . GLY A 1 178 ? 1.143 -16.531 -4.398 1 97.94 178 GLY A N 1
ATOM 1392 C CA . GLY A 1 178 ? 1.729 -15.211 -4.52 1 97.94 178 GLY A CA 1
ATOM 1393 C C . GLY A 1 178 ? 1.884 -14.5 -3.189 1 97.94 178 GLY A C 1
ATOM 1394 O O . GLY A 1 178 ? 1.569 -15.062 -2.139 1 97.94 178 GLY A O 1
ATOM 1395 N N . LYS A 1 179 ? 2.338 -13.297 -3.254 1 97.44 179 LYS A N 1
ATOM 1396 C CA . LYS A 1 179 ? 2.707 -12.578 -2.039 1 97.44 179 LYS A CA 1
ATOM 1397 C C . LYS A 1 179 ? 1.569 -11.68 -1.568 1 97.44 179 LYS A C 1
ATOM 1399 O O . LYS A 1 179 ? 1.605 -11.156 -0.452 1 97.44 179 LYS A O 1
ATOM 1404 N N . ARG A 1 180 ? 0.563 -11.539 -2.387 1 95.56 180 ARG A N 1
ATOM 1405 C CA . ARG A 1 180 ? -0.504 -10.602 -2.049 1 95.56 180 ARG A CA 1
ATOM 1406 C C . ARG A 1 180 ? -1.859 -11.297 -2.025 1 95.56 180 ARG A C 1
ATOM 1408 O O . ARG A 1 180 ? -2.143 -12.148 -2.877 1 95.56 180 ARG A O 1
ATOM 1415 N N . CYS A 1 181 ? -2.666 -10.906 -1.041 1 96.38 181 CYS A N 1
ATOM 1416 C CA . CYS A 1 181 ? -4.074 -11.281 -1.102 1 96.38 181 CYS A CA 1
ATOM 1417 C C . CYS A 1 181 ? -4.863 -10.305 -1.967 1 96.38 181 CYS A C 1
ATOM 1419 O O . CYS A 1 181 ? -5.125 -9.172 -1.553 1 96.38 181 CYS A O 1
ATOM 1421 N N . ALA A 1 182 ? -5.18 -10.664 -3.076 1 93.94 182 ALA A N 1
ATOM 1422 C CA . ALA A 1 182 ? -5.867 -9.836 -4.066 1 93.94 182 ALA A CA 1
ATOM 1423 C C . ALA A 1 182 ? -6.672 -10.703 -5.035 1 93.94 182 ALA A C 1
ATOM 1425 O O . ALA A 1 182 ? -6.34 -11.867 -5.262 1 93.94 182 ALA A O 1
ATOM 1426 N N . PRO A 1 183 ? -7.707 -10.055 -5.594 1 93.81 183 PRO A N 1
ATOM 1427 C CA . PRO A 1 183 ? -8.195 -8.672 -5.477 1 93.81 183 PRO A CA 1
ATOM 1428 C C . PRO A 1 183 ? -9.055 -8.461 -4.234 1 93.81 183 PRO A C 1
ATOM 1430 O O . PRO A 1 183 ? -9.508 -7.34 -3.984 1 93.81 183 PRO A O 1
ATOM 1433 N N . ASN A 1 184 ? -9.297 -9.555 -3.438 1 95.5 184 ASN A N 1
ATOM 1434 C CA . ASN A 1 184 ? -10.156 -9.43 -2.268 1 95.5 184 ASN A CA 1
ATOM 1435 C C . ASN A 1 184 ? -9.539 -8.523 -1.205 1 95.5 184 ASN A C 1
ATOM 1437 O O . ASN A 1 184 ? -8.312 -8.445 -1.094 1 95.5 184 ASN A O 1
ATOM 1441 N N . GLN A 1 185 ? -10.438 -7.871 -0.529 1 95.94 185 GLN A N 1
ATOM 1442 C CA . GLN A 1 185 ? -9.984 -6.973 0.527 1 95.94 185 GLN A CA 1
ATOM 1443 C C . GLN A 1 185 ? -9.586 -7.75 1.778 1 95.94 185 GLN A C 1
ATOM 1445 O O . GLN A 1 185 ? -10.188 -8.773 2.096 1 95.94 185 GLN A O 1
ATOM 1450 N N . MET A 1 186 ? -8.648 -7.289 2.518 1 96 186 MET A N 1
ATOM 1451 C CA . MET A 1 186 ? -7.91 -8.031 3.533 1 96 186 MET A CA 1
ATOM 1452 C C . MET A 1 186 ? -8.828 -8.438 4.688 1 96 186 MET A C 1
ATOM 1454 O O . MET A 1 186 ? -8.609 -9.469 5.328 1 96 186 MET A O 1
ATOM 1458 N N . HIS A 1 187 ? -9.859 -7.605 4.965 1 97.5 187 HIS A N 1
ATOM 1459 C CA . HIS A 1 187 ? -10.727 -7.863 6.109 1 97.5 187 HIS A CA 1
ATOM 1460 C C . HIS A 1 187 ? -11.789 -8.898 5.773 1 97.5 187 HIS A C 1
ATOM 1462 O O . HIS A 1 187 ? -12.594 -9.273 6.633 1 97.5 187 HIS A O 1
ATOM 1468 N N . THR A 1 188 ? -11.805 -9.43 4.559 1 97.19 188 THR A N 1
ATOM 1469 C CA . THR A 1 188 ? -12.805 -10.406 4.145 1 97.19 188 THR A CA 1
ATOM 1470 C C . THR A 1 188 ? -12.32 -11.828 4.422 1 97.19 188 THR A C 1
ATOM 1472 O O . THR A 1 188 ? -11.133 -12.047 4.688 1 97.19 188 THR A O 1
ATOM 1475 N N . ILE A 1 189 ? -13.211 -12.781 4.281 1 97.44 189 ILE A N 1
ATOM 1476 C CA . ILE A 1 189 ? -12.969 -14.188 4.586 1 97.44 189 ILE A CA 1
ATOM 1477 C C . ILE A 1 189 ? -11.898 -14.742 3.656 1 97.44 189 ILE A C 1
ATOM 1479 O O . ILE A 1 189 ? -11.227 -15.727 3.986 1 97.44 189 ILE A O 1
ATOM 1483 N N . ALA A 1 190 ? -11.664 -14.078 2.537 1 97.44 190 ALA A N 1
ATOM 1484 C CA . ALA A 1 190 ? -10.719 -14.523 1.521 1 97.44 190 ALA A CA 1
ATOM 1485 C C . ALA A 1 190 ? -9.281 -14.352 1.996 1 97.44 190 ALA A C 1
ATOM 1487 O O . ALA A 1 190 ? -8.359 -14.953 1.444 1 97.44 190 ALA A O 1
ATOM 1488 N N . CYS A 1 191 ? -9.078 -13.523 3.117 1 98.06 191 CYS A N 1
ATOM 1489 C CA . CYS A 1 191 ? -7.695 -13.117 3.371 1 98.06 191 CYS A CA 1
ATOM 1490 C C . CYS A 1 191 ? -7.309 -13.383 4.82 1 98.06 191 CYS A C 1
ATOM 1492 O O . CYS A 1 191 ? -6.316 -14.062 5.09 1 98.06 191 CYS A O 1
ATOM 1494 N N . TYR A 1 192 ? -8.094 -12.977 5.805 1 97.94 192 TYR A N 1
ATOM 1495 C CA . TYR A 1 192 ? -7.613 -12.875 7.176 1 97.94 192 TYR A CA 1
ATOM 1496 C C . TYR A 1 192 ? -7.465 -14.258 7.809 1 97.94 192 TYR A C 1
ATOM 1498 O O . TYR A 1 192 ? -6.648 -14.445 8.711 1 97.94 192 TYR A O 1
ATOM 1506 N N . PRO A 1 193 ? -8.18 -15.352 7.316 1 97.94 193 PRO A N 1
ATOM 1507 C CA . PRO A 1 193 ? -7.98 -16.641 7.984 1 97.94 193 PRO A CA 1
ATOM 1508 C C . PRO A 1 193 ? -6.77 -17.406 7.457 1 97.94 193 PRO A C 1
ATOM 1510 O O . PRO A 1 193 ? -6.414 -18.453 7.992 1 97.94 193 PRO A O 1
ATOM 1513 N N . ILE A 1 194 ? -6.148 -16.938 6.422 1 98.25 194 ILE A N 1
ATOM 1514 C CA . ILE A 1 194 ? -5.055 -17.672 5.785 1 98.25 194 ILE A CA 1
ATOM 1515 C C . ILE A 1 194 ? -3.881 -17.781 6.758 1 98.25 194 ILE A C 1
ATOM 1517 O O . ILE A 1 194 ? -3.385 -16.781 7.266 1 98.25 194 ILE A O 1
ATOM 1521 N N . PRO A 1 195 ? -3.434 -18.938 7.016 1 96.5 195 PRO A N 1
ATOM 1522 C CA . PRO A 1 195 ? -2.342 -19.125 7.973 1 96.5 195 PRO A CA 1
ATOM 1523 C C . PRO A 1 195 ? -1.02 -18.547 7.48 1 96.5 195 PRO A C 1
ATOM 1525 O O . PRO A 1 195 ? -0.87 -18.266 6.285 1 96.5 195 PRO A O 1
ATOM 1528 N N . ALA A 1 196 ? -0.098 -18.406 8.406 1 97.06 196 ALA A N 1
ATOM 1529 C CA . ALA A 1 196 ? 1.242 -17.938 8.07 1 97.06 196 ALA A CA 1
ATOM 1530 C C . ALA A 1 196 ? 1.94 -18.906 7.113 1 97.06 196 ALA A C 1
ATOM 1532 O O . ALA A 1 196 ? 1.729 -20.125 7.184 1 97.06 196 ALA A O 1
ATOM 1533 N N . SER A 1 197 ? 2.697 -18.375 6.215 1 98 197 SER A N 1
ATOM 1534 C CA . SER A 1 197 ? 3.486 -19.172 5.289 1 98 197 SER A CA 1
ATOM 1535 C C . SER A 1 197 ? 4.543 -20 6.023 1 98 197 SER A C 1
ATOM 1537 O O . SER A 1 197 ? 5.215 -19.484 6.922 1 98 197 SER A O 1
ATOM 1539 N N . PRO A 1 198 ? 4.719 -21.234 5.723 1 97.94 198 PRO A N 1
ATOM 1540 C CA . PRO A 1 198 ? 5.746 -22.078 6.348 1 97.94 198 PRO A CA 1
ATOM 1541 C C . PRO A 1 198 ? 7.141 -21.812 5.789 1 97.94 198 PRO A C 1
ATOM 1543 O O . PRO A 1 198 ? 8.109 -22.469 6.207 1 97.94 198 PRO A O 1
ATOM 1546 N N . LEU A 1 199 ? 7.254 -20.953 4.836 1 98.25 199 LEU A N 1
ATOM 1547 C CA . LEU A 1 199 ? 8.562 -20.609 4.281 1 98.25 199 LEU A CA 1
ATOM 1548 C C . LEU A 1 199 ? 9.484 -20.062 5.359 1 98.25 199 LEU A C 1
ATOM 1550 O O . LEU A 1 199 ? 9.016 -19.625 6.418 1 98.25 199 LEU A O 1
ATOM 1554 N N . PRO A 1 200 ? 10.766 -20.062 5.059 1 97.38 200 PRO A N 1
ATOM 1555 C CA . PRO A 1 200 ? 11.719 -19.625 6.078 1 97.38 200 PRO A CA 1
ATOM 1556 C C . PRO A 1 200 ? 11.492 -18.172 6.52 1 97.38 200 PRO A C 1
ATOM 1558 O O . PRO A 1 200 ? 11.18 -17.312 5.688 1 97.38 200 PRO A O 1
ATOM 1561 N N . ASP A 1 201 ? 11.703 -17.906 7.777 1 96.62 201 ASP A N 1
ATOM 1562 C CA . ASP A 1 201 ? 11.445 -16.594 8.359 1 96.62 201 ASP A CA 1
ATOM 1563 C C . ASP A 1 201 ? 12.602 -15.633 8.086 1 96.62 201 ASP A C 1
ATOM 1565 O O . ASP A 1 201 ? 12.547 -14.461 8.445 1 96.62 201 ASP A O 1
ATOM 1569 N N . ASP A 1 202 ? 13.617 -16.094 7.387 1 97.44 202 ASP A N 1
ATOM 1570 C CA . ASP A 1 202 ? 14.766 -15.242 7.098 1 97.44 202 ASP A CA 1
ATOM 1571 C C . ASP A 1 202 ? 15.008 -15.141 5.594 1 97.44 202 ASP A C 1
ATOM 1573 O O . ASP A 1 202 ? 16.141 -14.898 5.16 1 97.44 202 ASP A O 1
ATOM 1577 N N . LEU A 1 203 ? 13.992 -15.406 4.797 1 97.38 203 LEU A N 1
ATOM 1578 C CA . LEU A 1 203 ? 14.117 -15.391 3.344 1 97.38 203 LEU A CA 1
ATOM 1579 C C . LEU A 1 203 ? 14.758 -14.094 2.867 1 97.38 203 LEU A C 1
ATOM 1581 O O . LEU A 1 203 ? 15.586 -14.10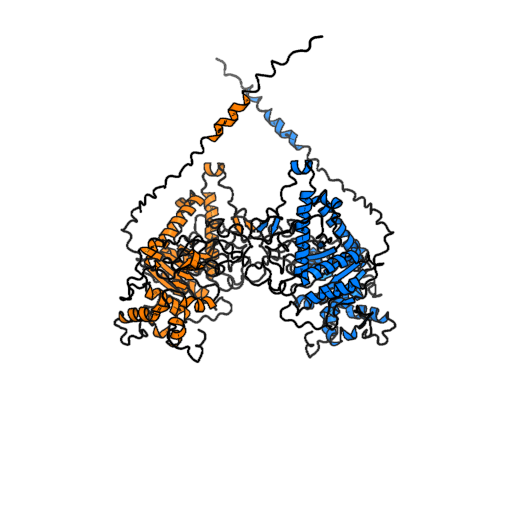2 1.952 1 97.38 203 LEU A O 1
ATOM 1585 N N . TYR A 1 204 ? 14.375 -12.977 3.463 1 97.62 204 TYR A N 1
ATOM 1586 C CA . TYR A 1 204 ? 14.906 -11.656 3.125 1 97.62 204 TYR A CA 1
ATOM 1587 C C . TYR A 1 204 ? 15.625 -11.039 4.316 1 97.62 204 TYR A C 1
ATOM 1589 O O . TYR A 1 204 ? 15.633 -9.82 4.48 1 97.62 204 TYR A O 1
ATOM 1597 N N . GLY A 1 205 ? 16.188 -11.898 5.141 1 96.88 205 GLY A N 1
ATOM 1598 C CA . GLY A 1 205 ? 16.812 -11.391 6.355 1 96.88 205 GLY A CA 1
ATOM 1599 C C . GLY A 1 205 ? 15.836 -10.688 7.277 1 96.88 205 GLY A C 1
ATOM 1600 O O . GLY A 1 205 ? 14.734 -11.188 7.516 1 96.88 205 GLY A O 1
ATOM 1601 N N . GLY A 1 206 ? 16.219 -9.547 7.816 1 96.12 206 GLY A N 1
ATOM 1602 C CA . GLY A 1 206 ? 15.391 -8.789 8.734 1 96.12 206 GLY A CA 1
ATOM 1603 C C . GLY A 1 206 ? 14.188 -8.156 8.062 1 96.12 206 GLY A C 1
ATOM 1604 O O . GLY A 1 206 ? 13.266 -7.688 8.742 1 96.12 206 GLY A O 1
ATOM 1605 N N . ASN A 1 207 ? 14.148 -8.18 6.711 1 97.12 207 ASN A N 1
ATOM 1606 C CA . ASN A 1 207 ? 13.062 -7.574 5.957 1 97.12 207 ASN A CA 1
ATOM 1607 C C . ASN A 1 207 ? 11.891 -8.539 5.785 1 97.12 207 ASN A C 1
ATOM 1609 O O . ASN A 1 207 ? 10.805 -8.141 5.371 1 97.12 207 ASN A O 1
ATOM 1613 N N . THR A 1 208 ? 12.094 -9.82 6.07 1 97.56 208 THR A N 1
ATOM 1614 C CA . THR A 1 208 ? 11.109 -10.852 5.758 1 97.56 208 THR A CA 1
ATOM 1615 C C . THR A 1 208 ? 9.766 -10.539 6.41 1 97.56 208 THR A C 1
ATOM 1617 O O . THR A 1 208 ? 9.695 -10.289 7.617 1 97.56 208 THR A O 1
ATOM 1620 N N . ASP A 1 209 ? 8.695 -10.477 5.609 1 96.44 209 ASP A N 1
ATOM 1621 C CA . ASP A 1 209 ? 7.312 -10.266 6.023 1 96.44 209 ASP A CA 1
ATOM 1622 C C . ASP A 1 209 ? 7.121 -8.867 6.602 1 96.44 209 ASP A C 1
ATOM 1624 O O . ASP A 1 209 ? 6.309 -8.664 7.508 1 96.44 209 ASP A O 1
ATOM 1628 N N . THR A 1 210 ? 7.977 -7.895 6.203 1 95.62 210 THR A N 1
ATOM 1629 C CA . THR A 1 210 ? 7.797 -6.48 6.516 1 95.62 210 THR A CA 1
ATOM 1630 C C . THR A 1 210 ? 7.492 -5.684 5.25 1 95.62 210 THR A C 1
ATOM 1632 O O . THR A 1 210 ? 7.527 -6.227 4.145 1 95.62 210 THR A O 1
ATOM 1635 N N . VAL A 1 211 ? 7.211 -4.387 5.453 1 93.38 211 VAL A N 1
ATOM 1636 C CA . VAL A 1 211 ? 6.918 -3.52 4.316 1 93.38 211 VAL A CA 1
ATOM 1637 C C . VAL A 1 211 ? 8.219 -2.979 3.732 1 93.38 211 VAL A C 1
ATOM 1639 O O . VAL A 1 211 ? 8.203 -2.205 2.771 1 93.38 211 VAL A O 1
ATOM 1642 N N . MET A 1 212 ? 9.391 -3.398 4.32 1 95.94 212 MET A N 1
ATOM 1643 C CA . MET A 1 212 ? 10.688 -2.951 3.809 1 95.94 212 MET A CA 1
ATOM 1644 C C . MET A 1 212 ? 11.102 -3.768 2.59 1 95.94 212 MET A C 1
ATOM 1646 O O . MET A 1 212 ? 11.234 -4.992 2.674 1 95.94 212 MET A O 1
ATOM 1650 N N . GLY A 1 213 ? 11.227 -3.105 1.51 1 95.81 213 GLY A N 1
ATOM 1651 C CA . GLY A 1 213 ? 11.586 -3.748 0.256 1 95.81 213 GLY A CA 1
ATOM 1652 C C . GLY A 1 213 ? 11.531 -2.811 -0.935 1 95.81 213 GLY A C 1
ATOM 1653 O O . GLY A 1 213 ? 11.406 -1.596 -0.769 1 95.81 213 GLY A O 1
ATOM 1654 N N . LYS A 1 214 ? 11.711 -3.338 -2.082 1 94.5 214 LYS A N 1
ATOM 1655 C CA . LYS A 1 214 ? 11.594 -2.535 -3.297 1 94.5 214 LYS A CA 1
ATOM 1656 C C . LYS A 1 214 ? 10.211 -1.898 -3.4 1 94.5 214 LYS A C 1
ATOM 1658 O O . LYS A 1 214 ? 10.055 -0.815 -3.969 1 94.5 214 LYS A O 1
ATOM 1663 N N . ASN A 1 215 ? 9.336 -2.627 -2.979 1 93.69 215 ASN A N 1
ATOM 1664 C CA . ASN A 1 215 ? 7.984 -2.158 -2.672 1 93.69 215 ASN A CA 1
ATOM 1665 C C . ASN A 1 215 ? 7.449 -2.793 -1.392 1 93.69 215 ASN A C 1
ATOM 1667 O O . ASN A 1 215 ? 8.156 -3.559 -0.73 1 93.69 215 ASN A O 1
ATOM 1671 N N . LYS A 1 216 ? 6.281 -2.547 -1.055 1 93.5 216 LYS A N 1
ATOM 1672 C CA . LYS A 1 216 ? 5.766 -2.965 0.246 1 93.5 216 LYS A CA 1
ATOM 1673 C C . LYS A 1 216 ? 5.41 -4.449 0.243 1 93.5 216 LYS A C 1
ATOM 1675 O O . LYS A 1 216 ? 5.039 -5.004 1.279 1 93.5 216 LYS A O 1
ATOM 1680 N N . ILE A 1 217 ? 5.609 -5.18 -0.878 1 95.81 217 ILE A N 1
ATOM 1681 C CA . ILE A 1 217 ? 5.18 -6.566 -1.019 1 95.81 217 ILE A CA 1
ATOM 1682 C C . ILE A 1 217 ? 6.395 -7.461 -1.272 1 95.81 217 ILE A C 1
ATOM 1684 O O . ILE A 1 217 ? 6.367 -8.656 -0.97 1 95.81 217 ILE A O 1
ATOM 1688 N N . SER A 1 218 ? 7.457 -6.926 -1.752 1 96.06 218 SER A N 1
ATOM 1689 C CA . SER A 1 218 ? 8.562 -7.684 -2.328 1 96.06 218 SER A CA 1
ATOM 1690 C C . SER A 1 218 ? 9.242 -8.555 -1.275 1 96.06 218 SER A C 1
ATOM 1692 O O . SER A 1 218 ? 9.797 -9.609 -1.596 1 96.06 218 SER A O 1
ATOM 1694 N N . SER A 1 219 ? 9.141 -8.148 0.016 1 97.06 219 SER A N 1
ATOM 1695 C CA . SER A 1 219 ? 9.844 -8.898 1.049 1 97.06 219 SER A CA 1
ATOM 1696 C C . SER A 1 219 ? 8.898 -9.82 1.807 1 97.06 219 SER A C 1
ATOM 1698 O O . SER A 1 219 ? 9.258 -10.391 2.838 1 97.06 219 SER A O 1
ATOM 1700 N N . LEU A 1 220 ? 7.695 -9.93 1.304 1 97.31 220 LEU A N 1
ATOM 1701 C CA . LEU A 1 220 ? 6.742 -10.859 1.895 1 97.31 220 LEU A CA 1
ATOM 1702 C C . LEU A 1 220 ? 6.961 -12.273 1.365 1 97.31 220 LEU A C 1
ATOM 1704 O O . LEU A 1 220 ? 7.426 -12.453 0.238 1 97.31 220 LEU A O 1
ATOM 1708 N N . LYS A 1 221 ? 6.664 -13.18 2.178 1 97.88 221 LYS A N 1
ATOM 1709 C CA . LYS A 1 221 ? 6.668 -14.578 1.739 1 97.88 221 LYS A CA 1
ATOM 1710 C C . LYS A 1 221 ? 5.445 -14.883 0.877 1 97.88 221 LYS A C 1
ATOM 1712 O O . LYS A 1 221 ? 4.383 -14.289 1.064 1 97.88 221 LYS A O 1
ATOM 1717 N N . GLN A 1 222 ? 5.652 -15.781 -0.089 1 98.12 222 GLN A N 1
ATOM 1718 C CA . GLN A 1 222 ? 4.484 -16.344 -0.762 1 98.12 222 GLN A CA 1
ATOM 1719 C C . GLN A 1 222 ? 3.527 -16.984 0.238 1 98.12 222 GLN A C 1
ATOM 1721 O O . GLN A 1 222 ? 3.945 -17.781 1.082 1 98.12 222 GLN A O 1
ATOM 1726 N N . ARG A 1 223 ? 2.271 -16.594 0.088 1 98.25 223 ARG A N 1
ATOM 1727 C CA . ARG A 1 223 ? 1.337 -17.016 1.122 1 98.25 223 ARG A CA 1
ATOM 1728 C C . ARG A 1 223 ? -0.072 -17.172 0.559 1 98.25 223 ARG A C 1
ATOM 1730 O O . ARG A 1 223 ? -0.846 -18.016 1.026 1 98.25 223 ARG A O 1
ATOM 1737 N N . TYR A 1 224 ? -0.4 -16.484 -0.466 1 98.56 224 TYR A N 1
ATOM 1738 C CA . TYR A 1 224 ? -1.792 -16.344 -0.882 1 98.56 224 TYR A CA 1
ATOM 1739 C C . TYR A 1 224 ? -2.039 -17.062 -2.201 1 98.56 224 TYR A C 1
ATOM 1741 O O . TYR A 1 224 ? -1.11 -17.281 -2.982 1 98.56 224 TYR A O 1
ATOM 1749 N N . LEU A 1 225 ? -3.248 -17.406 -2.354 1 98.5 225 LEU A N 1
ATOM 1750 C CA . LEU A 1 225 ? -3.668 -18.172 -3.52 1 98.5 225 LEU A CA 1
ATOM 1751 C C . LEU A 1 225 ? -3.568 -17.328 -4.789 1 98.5 225 LEU A C 1
ATOM 1753 O O . LEU A 1 225 ? -3.943 -16.156 -4.797 1 98.5 225 LEU A O 1
ATOM 1757 N N . ASN A 1 226 ? -2.977 -17.875 -5.77 1 98 226 ASN A N 1
ATOM 1758 C CA . ASN A 1 226 ? -3.006 -17.375 -7.141 1 98 226 ASN A CA 1
ATOM 1759 C C . ASN A 1 226 ? -3.596 -18.406 -8.094 1 98 226 ASN A C 1
ATOM 1761 O O . ASN A 1 226 ? -3.113 -19.547 -8.172 1 98 226 ASN A O 1
ATOM 1765 N N . SER A 1 227 ? -4.57 -18.031 -8.805 1 96.5 227 SER A N 1
ATOM 1766 C CA . SER A 1 227 ? -5.332 -19 -9.586 1 96.5 227 SER A CA 1
ATOM 1767 C C . SER A 1 227 ? -4.777 -19.125 -11 1 96.5 227 SER A C 1
ATOM 1769 O O . SER A 1 227 ? -5.438 -19.672 -11.891 1 96.5 227 SER A O 1
ATOM 1771 N N . GLY A 1 228 ? -3.592 -18.641 -11.219 1 96.62 228 GLY A N 1
ATOM 1772 C CA . GLY A 1 228 ? -2.994 -18.734 -12.539 1 96.62 228 GLY A CA 1
ATOM 1773 C C . GLY A 1 228 ? -2.828 -20.156 -13.023 1 96.62 228 GLY A C 1
ATOM 1774 O O . GLY A 1 228 ? -2.859 -20.422 -14.227 1 96.62 228 GLY A O 1
ATOM 1775 N N . TYR A 1 229 ? -2.605 -21.078 -12.125 1 98.06 229 TYR A N 1
ATOM 1776 C CA . TYR A 1 229 ? -2.631 -22.5 -12.43 1 98.06 229 TYR A CA 1
ATOM 1777 C C . TYR A 1 229 ? -3.209 -23.297 -11.266 1 98.06 229 TYR A C 1
ATOM 1779 O O . TYR A 1 229 ? -3.072 -22.891 -10.102 1 98.06 229 TYR A O 1
ATOM 1787 N N . ILE A 1 230 ? -3.871 -24.328 -11.609 1 98.56 230 ILE A N 1
ATOM 1788 C CA . ILE A 1 230 ? -4.512 -25.266 -10.695 1 98.56 230 ILE A CA 1
ATOM 1789 C C . ILE A 1 230 ? -4.297 -26.703 -11.188 1 98.56 230 ILE A C 1
ATOM 1791 O O . ILE A 1 230 ? -4.422 -26.969 -12.383 1 98.56 230 ILE A O 1
ATOM 1795 N N . ILE A 1 231 ? -3.934 -27.609 -10.297 1 98.75 231 ILE A N 1
ATOM 1796 C CA . ILE A 1 231 ? -3.777 -29 -10.703 1 98.75 231 ILE A CA 1
ATOM 1797 C C . ILE A 1 231 ? -4.34 -29.922 -9.617 1 98.75 231 ILE A C 1
ATOM 1799 O O . ILE A 1 231 ? -4.16 -29.672 -8.43 1 98.75 231 ILE A O 1
ATOM 1803 N N . GLY A 1 232 ? -5.023 -30.891 -9.977 1 98.5 232 GLY A N 1
ATOM 1804 C CA . GLY A 1 232 ? -5.566 -31.906 -9.07 1 98.5 232 GLY A CA 1
ATOM 1805 C C . GLY A 1 232 ? -6.293 -33.031 -9.789 1 98.5 232 GLY A C 1
ATOM 1806 O O . GLY A 1 232 ? -6.438 -33 -11.016 1 98.5 232 GLY A O 1
ATOM 1807 N N . PRO A 1 233 ? -6.68 -34.031 -9.039 1 97.56 233 PRO A N 1
ATOM 1808 C CA . PRO A 1 233 ? -7.469 -35.125 -9.641 1 97.56 233 PRO A CA 1
ATOM 1809 C C . PRO A 1 233 ? -8.805 -34.625 -10.203 1 97.56 233 PRO A C 1
ATOM 1811 O O . PRO A 1 233 ? -9.422 -33.719 -9.641 1 97.56 233 PRO A O 1
ATOM 1814 N N . GLN A 1 234 ? -9.219 -35.281 -11.266 1 97.06 234 GLN A N 1
ATOM 1815 C CA . GLN A 1 234 ? -10.438 -34.875 -11.977 1 97.06 234 GLN A CA 1
ATOM 1816 C C . GLN A 1 234 ? -11.617 -34.781 -11.016 1 97.06 234 GLN A C 1
ATOM 1818 O O . GLN A 1 234 ? -12.367 -33.812 -11.062 1 97.06 234 GLN A O 1
ATOM 1823 N N . LYS A 1 235 ? -11.805 -35.75 -10.164 1 96.25 235 LYS A N 1
ATOM 1824 C CA . LYS A 1 235 ? -12.961 -35.781 -9.266 1 96.25 235 LYS A CA 1
ATOM 1825 C C . LYS A 1 235 ? -12.922 -34.594 -8.305 1 96.25 235 LYS A C 1
ATOM 1827 O O . LYS A 1 235 ? -13.953 -33.969 -8.016 1 96.25 235 LYS A O 1
ATOM 1832 N N . ASP A 1 236 ? -11.75 -34.312 -7.715 1 97.38 236 ASP A N 1
ATOM 1833 C CA . ASP A 1 236 ? -11.602 -33.188 -6.789 1 97.38 236 ASP A CA 1
ATOM 1834 C C . ASP A 1 236 ? -11.789 -31.875 -7.512 1 97.38 236 ASP A C 1
ATOM 1836 O O . ASP A 1 236 ? -12.422 -30.953 -6.984 1 97.38 236 ASP A O 1
ATOM 1840 N N . MET A 1 237 ? -11.289 -31.766 -8.703 1 97.81 237 MET A N 1
ATOM 1841 C CA . MET A 1 237 ? -11.414 -30.547 -9.508 1 97.81 237 MET A CA 1
ATOM 1842 C C . MET A 1 237 ? -12.875 -30.297 -9.883 1 97.81 237 MET A C 1
ATOM 1844 O O . MET A 1 237 ? -13.328 -29.156 -9.891 1 97.81 237 MET A O 1
ATOM 1848 N N . LEU A 1 238 ? -13.523 -31.344 -10.227 1 97.06 238 LEU A N 1
ATOM 1849 C CA . LEU A 1 238 ? -14.945 -31.219 -10.547 1 97.06 238 LEU A CA 1
ATOM 1850 C C . LEU A 1 238 ? -15.719 -30.625 -9.375 1 97.06 238 LEU A C 1
ATOM 1852 O O . LEU A 1 238 ? -16.516 -29.703 -9.555 1 97.06 238 LEU A O 1
ATOM 1856 N N . ALA A 1 239 ? -15.492 -31.172 -8.188 1 97.25 239 ALA A N 1
ATOM 1857 C CA . ALA A 1 239 ? -16.172 -30.672 -6.996 1 97.25 239 ALA A CA 1
ATOM 1858 C C . ALA A 1 239 ? -15.828 -29.203 -6.75 1 97.25 239 ALA A C 1
ATOM 1860 O O . ALA A 1 239 ? -16.703 -28.406 -6.406 1 97.25 239 ALA A O 1
ATOM 1861 N N . LEU A 1 240 ? -14.594 -28.859 -6.891 1 98 240 LEU A N 1
ATOM 1862 C CA . LEU A 1 240 ? -14.125 -27.484 -6.691 1 98 240 LEU A CA 1
ATOM 1863 C C . LEU A 1 240 ? -14.828 -26.531 -7.645 1 98 240 LEU A C 1
ATOM 1865 O O . LEU A 1 240 ? -15.344 -25.5 -7.219 1 98 240 LEU A O 1
ATOM 1869 N N . PHE A 1 241 ? -14.883 -26.859 -8.914 1 97.19 241 PHE A N 1
ATOM 1870 C CA . PHE A 1 241 ? -15.43 -25.953 -9.922 1 97.19 241 PHE A CA 1
ATOM 1871 C C . PHE A 1 241 ? -16.953 -25.875 -9.82 1 97.19 241 PHE A C 1
ATOM 1873 O O . PHE A 1 241 ? -17.547 -24.844 -10.133 1 97.19 241 PHE A O 1
ATOM 1880 N N . ARG A 1 242 ? -17.562 -26.953 -9.375 1 96.69 242 ARG A N 1
ATOM 1881 C CA . ARG A 1 242 ? -19 -26.891 -9.102 1 96.69 242 ARG A CA 1
ATOM 1882 C C . ARG A 1 242 ? -19.297 -25.859 -8.023 1 96.69 242 ARG A C 1
ATOM 1884 O O . ARG A 1 242 ? -20.203 -25.031 -8.18 1 96.69 242 ARG A O 1
ATOM 1891 N N . ARG A 1 243 ? -18.531 -25.906 -6.953 1 96.69 243 ARG A N 1
ATOM 1892 C CA . ARG A 1 243 ? -18.719 -24.938 -5.883 1 96.69 243 ARG A CA 1
ATOM 1893 C C . ARG A 1 243 ? -18.391 -23.531 -6.359 1 96.69 243 ARG A C 1
ATOM 1895 O O . ARG A 1 243 ? -19.078 -22.578 -6.004 1 96.69 243 ARG A O 1
ATOM 1902 N N . ALA A 1 244 ? -17.344 -23.391 -7.121 1 96 244 ALA A N 1
ATOM 1903 C CA . ALA A 1 244 ? -16.969 -22.094 -7.672 1 96 244 ALA A CA 1
ATOM 1904 C C . ALA A 1 244 ? -18.125 -21.516 -8.492 1 96 244 ALA A C 1
ATOM 1906 O O . ALA A 1 244 ? -18.438 -20.328 -8.375 1 96 244 ALA A O 1
ATOM 1907 N N . ALA A 1 245 ? -18.703 -22.344 -9.312 1 93.12 245 ALA A N 1
ATOM 1908 C CA . ALA A 1 245 ? -19.828 -21.906 -10.133 1 93.12 245 ALA A CA 1
ATOM 1909 C C . ALA A 1 245 ? -21 -21.453 -9.266 1 93.12 245 ALA A C 1
ATOM 1911 O O . ALA A 1 245 ? -21.641 -20.438 -9.562 1 93.12 245 ALA A O 1
ATOM 1912 N N . GLU A 1 246 ? -21.25 -22.188 -8.203 1 93.44 246 GLU A N 1
ATOM 1913 C CA . GLU A 1 246 ? -22.297 -21.797 -7.258 1 93.44 246 GLU A CA 1
ATOM 1914 C C . GLU A 1 246 ? -22.016 -20.406 -6.668 1 93.44 246 GLU A C 1
ATOM 1916 O O . GLU A 1 246 ? -22.922 -19.594 -6.523 1 93.44 246 GLU A O 1
ATOM 1921 N N . LYS A 1 247 ? -20.766 -20.188 -6.324 1 92.06 247 LYS A N 1
ATOM 1922 C CA . LYS A 1 247 ? -20.375 -18.906 -5.73 1 92.06 247 LYS A CA 1
ATOM 1923 C C . LYS A 1 247 ? -20.484 -17.781 -6.742 1 92.06 247 LYS A C 1
ATOM 1925 O O . LYS A 1 247 ? -20.797 -16.641 -6.383 1 92.06 247 LYS A O 1
ATOM 1930 N N . VAL A 1 248 ? -20.125 -18.047 -7.984 1 89.06 248 VAL A N 1
ATOM 1931 C CA . VAL A 1 248 ? -20.266 -17.062 -9.047 1 89.06 248 VAL A CA 1
ATOM 1932 C C . VAL A 1 248 ? -21.75 -16.688 -9.195 1 89.06 248 VAL A C 1
ATOM 1934 O O . VAL A 1 248 ? -22.078 -15.5 -9.289 1 89.06 248 VAL A O 1
ATOM 1937 N N . ASP A 1 249 ? -22.562 -17.625 -9.148 1 87.5 249 ASP A N 1
ATOM 1938 C CA . ASP A 1 249 ? -24 -17.406 -9.312 1 87.5 249 ASP A CA 1
ATOM 1939 C C . ASP A 1 249 ? -24.562 -16.609 -8.141 1 87.5 249 ASP A C 1
ATOM 1941 O O . ASP A 1 249 ? -25.484 -15.812 -8.32 1 87.5 249 ASP A O 1
ATOM 1945 N N . ALA A 1 250 ? -24.016 -16.828 -7.031 1 86.62 250 ALA A N 1
ATOM 1946 C CA . ALA A 1 250 ? -24.531 -16.219 -5.812 1 86.62 250 ALA A CA 1
ATOM 1947 C C . ALA A 1 250 ? -23.984 -14.797 -5.633 1 86.62 250 ALA A C 1
ATOM 1949 O O . ALA A 1 250 ? -24.484 -14.039 -4.789 1 86.62 250 ALA A O 1
ATOM 1950 N N . HIS A 1 251 ? -23.062 -14.484 -6.391 1 79.38 251 HIS A N 1
ATOM 1951 C CA . HIS A 1 251 ? -22.375 -13.219 -6.145 1 79.38 251 HIS A CA 1
ATOM 1952 C C . HIS A 1 251 ? -23.281 -12.031 -6.477 1 79.38 251 HIS A C 1
ATOM 1954 O O . HIS A 1 251 ? -24.047 -12.078 -7.445 1 79.38 251 HIS A O 1
ATOM 1960 N N . THR A 1 252 ? -23.078 -11.039 -5.625 1 78.12 252 THR A N 1
ATOM 1961 C CA . THR A 1 252 ? -23.781 -9.781 -5.84 1 78.12 252 THR A CA 1
ATOM 1962 C C . THR A 1 252 ? -22.859 -8.75 -6.484 1 78.12 252 THR A C 1
ATOM 1964 O O . THR A 1 252 ? -21.641 -8.883 -6.422 1 78.12 252 THR A O 1
ATOM 1967 N N . ASP A 1 253 ? -23.406 -7.781 -7.094 1 78.62 253 ASP A N 1
ATOM 1968 C CA . ASP A 1 253 ? -22.641 -6.746 -7.777 1 78.62 253 ASP A CA 1
ATOM 1969 C C . ASP A 1 253 ? -21.812 -5.934 -6.789 1 78.62 253 ASP A C 1
ATOM 1971 O O . ASP A 1 253 ? -20.734 -5.434 -7.133 1 78.62 253 ASP A O 1
ATOM 1975 N N . HIS A 1 254 ? -22.344 -5.852 -5.656 1 83.38 254 HIS A N 1
ATOM 1976 C CA . HIS A 1 254 ? -21.641 -5.133 -4.602 1 83.38 254 HIS A CA 1
ATOM 1977 C C . HIS A 1 254 ? -21.516 -5.98 -3.342 1 83.38 254 HIS A C 1
ATOM 1979 O O . HIS A 1 254 ? -22.531 -6.445 -2.805 1 83.38 254 HIS A O 1
ATOM 1985 N N . ASP A 1 255 ? -20.266 -6.191 -2.941 1 87.31 255 ASP A N 1
ATOM 1986 C CA . ASP A 1 255 ? -20.031 -6.953 -1.72 1 87.31 255 ASP A CA 1
ATOM 1987 C C . ASP A 1 255 ? -20.453 -6.16 -0.485 1 87.31 255 ASP A C 1
ATOM 1989 O O . ASP A 1 255 ? -20.062 -5 -0.325 1 87.31 255 ASP A O 1
ATOM 1993 N N . PRO A 1 256 ? -21.266 -6.746 0.371 1 90.19 256 PRO A N 1
ATOM 1994 C CA . PRO A 1 256 ? -21.672 -6.039 1.587 1 90.19 256 PRO A CA 1
ATOM 1995 C C . PRO A 1 256 ? -20.484 -5.688 2.49 1 90.19 256 PRO A C 1
ATOM 1997 O O . PRO A 1 256 ? -20.609 -4.812 3.354 1 90.19 256 PRO A O 1
ATOM 2000 N N . TRP A 1 257 ? -19.391 -6.309 2.279 1 94.81 257 TRP A N 1
ATOM 2001 C CA . TRP A 1 257 ? -18.219 -6.055 3.121 1 94.81 257 TRP A CA 1
ATOM 2002 C C . TRP A 1 257 ? -17.203 -5.191 2.389 1 94.81 257 TRP A C 1
ATOM 2004 O O . TRP A 1 257 ? -16.031 -5.133 2.783 1 94.81 257 TRP A O 1
ATOM 2014 N N . ASP A 1 258 ? -17.656 -4.594 1.304 1 94.88 258 ASP A N 1
ATOM 2015 C CA . ASP A 1 258 ? -16.797 -3.611 0.651 1 94.88 258 ASP A CA 1
ATOM 2016 C C . ASP A 1 258 ? -16.359 -2.525 1.633 1 94.88 258 ASP A C 1
ATOM 2018 O O . ASP A 1 258 ? -17.172 -2.041 2.43 1 94.88 258 ASP A O 1
ATOM 2022 N N . ASN A 1 259 ? -15.133 -2.123 1.583 1 94.38 259 ASN A N 1
ATOM 2023 C CA . ASN A 1 259 ? -14.594 -1.155 2.533 1 94.38 259 ASN A CA 1
ATOM 2024 C C . ASN A 1 259 ? -15.023 0.267 2.193 1 94.38 259 ASN A C 1
ATOM 2026 O O . ASN A 1 259 ? -14.547 1.229 2.799 1 94.38 259 ASN A O 1
ATOM 2030 N N . GLY A 1 260 ? -15.852 0.433 1.256 1 91.81 260 GLY A N 1
ATOM 2031 C CA . GLY A 1 260 ? -16.359 1.736 0.866 1 91.81 260 GLY A CA 1
ATOM 2032 C C . GLY A 1 260 ? -15.703 2.293 -0.378 1 91.81 260 GLY A C 1
ATOM 2033 O O . GLY A 1 260 ? -16.109 3.332 -0.897 1 91.81 260 GLY A O 1
ATOM 2034 N N . SER A 1 261 ? -14.703 1.651 -0.872 1 89.94 261 SER A N 1
ATOM 2035 C CA . SER A 1 261 ? -13.961 2.133 -2.033 1 89.94 261 SER A CA 1
ATOM 2036 C C . SER A 1 261 ? -14.648 1.736 -3.334 1 89.94 261 SER A C 1
ATOM 2038 O O . SER A 1 261 ? -14.344 2.281 -4.395 1 89.94 261 SER A O 1
ATOM 2040 N N . GLY A 1 262 ? -15.547 0.701 -3.217 1 89.31 262 GLY A N 1
ATOM 2041 C CA . GLY A 1 262 ? -16.156 0.157 -4.422 1 89.31 262 GLY A CA 1
ATOM 2042 C C . GLY A 1 262 ? -15.258 -0.839 -5.141 1 89.31 262 GLY A C 1
ATOM 2043 O O . GLY A 1 262 ? -15.602 -1.321 -6.223 1 89.31 262 GLY A O 1
ATOM 2044 N N . GLY A 1 263 ? -14.164 -1.162 -4.535 1 87.62 263 GLY A N 1
ATOM 2045 C CA . GLY A 1 263 ? -13.227 -2.09 -5.148 1 87.62 263 GLY A CA 1
ATOM 2046 C C . GLY A 1 263 ? -13.797 -3.48 -5.34 1 87.62 263 GLY A C 1
ATOM 2047 O O . GLY A 1 263 ? -13.328 -4.242 -6.188 1 87.62 263 GLY A O 1
ATOM 2048 N N . SER A 1 264 ? -14.797 -3.811 -4.574 1 88.5 264 SER A N 1
ATOM 2049 C CA . SER A 1 264 ? -15.391 -5.145 -4.645 1 88.5 264 SER A CA 1
ATOM 2050 C C . SER A 1 264 ? -16.453 -5.219 -5.727 1 88.5 264 SER A C 1
ATOM 2052 O O . SER A 1 264 ? -17.047 -6.281 -5.957 1 88.5 264 SER A O 1
ATOM 2054 N N . ASP A 1 265 ? -16.688 -4.152 -6.402 1 86.5 265 ASP A N 1
ATOM 2055 C CA . ASP A 1 265 ? -17.766 -4.117 -7.379 1 86.5 265 ASP A CA 1
ATOM 2056 C C . ASP A 1 265 ? -17.578 -5.188 -8.453 1 86.5 265 ASP A C 1
ATOM 2058 O O . ASP A 1 265 ? -16.453 -5.43 -8.898 1 86.5 265 ASP A O 1
ATOM 2062 N N . LEU A 1 266 ? -18.719 -5.816 -8.836 1 80.19 266 LEU A N 1
ATOM 2063 C CA . LEU A 1 266 ? -18.797 -6.855 -9.859 1 80.19 266 LEU A CA 1
ATOM 2064 C C . LEU A 1 266 ? -17.859 -8.008 -9.531 1 80.19 266 LEU A C 1
ATOM 2066 O O . LEU A 1 266 ? -17.078 -8.438 -10.375 1 80.19 266 LEU A O 1
ATOM 2070 N N . MET A 1 267 ? -17.922 -8.516 -8.305 1 74.88 267 MET A N 1
ATOM 2071 C CA . MET A 1 267 ? -17.109 -9.641 -7.828 1 74.88 267 MET A CA 1
ATOM 2072 C C . MET A 1 267 ? -15.633 -9.375 -8.047 1 74.88 267 MET A C 1
ATOM 2074 O O . MET A 1 267 ? -14.945 -10.18 -8.688 1 74.88 267 MET A O 1
ATOM 2078 N N . TYR A 1 268 ? -15.258 -8.141 -7.414 1 78.44 268 TYR A N 1
ATOM 2079 C CA . TYR A 1 268 ? -13.883 -7.703 -7.59 1 78.44 268 TYR A CA 1
ATOM 2080 C C . TYR A 1 268 ? -13.484 -7.707 -9.062 1 78.44 268 TYR A C 1
ATOM 2082 O O . TYR A 1 268 ? -12.492 -8.328 -9.445 1 78.44 268 TYR A O 1
ATOM 2090 N N . HIS A 1 269 ? -14.461 -7.223 -9.938 1 70.5 269 HIS A N 1
ATOM 2091 C CA . HIS A 1 269 ? -14.344 -7.008 -11.375 1 70.5 269 HIS A CA 1
ATOM 2092 C C . HIS A 1 269 ? -14.445 -8.32 -12.141 1 70.5 269 HIS A C 1
ATOM 2094 O O . HIS A 1 269 ? -13.703 -8.547 -13.109 1 70.5 269 HIS A O 1
ATOM 2100 N N . GLY A 1 270 ? -15.297 -9.32 -11.625 1 74.62 270 GLY A N 1
ATOM 2101 C CA . GLY A 1 270 ? -15.547 -10.57 -12.312 1 74.62 270 GLY A CA 1
ATOM 2102 C C . GLY A 1 270 ? -14.352 -11.508 -12.297 1 74.62 270 GLY A C 1
ATOM 2103 O O . GLY A 1 270 ? -14.047 -12.156 -13.305 1 74.62 270 GLY A O 1
ATOM 2104 N N . SER A 1 271 ? -13.797 -11.594 -11.234 1 82.12 271 SER A N 1
ATOM 2105 C CA . SER A 1 271 ? -12.523 -12.305 -11.125 1 82.12 271 SER A CA 1
ATOM 2106 C C . SER A 1 271 ? -12.727 -13.719 -10.594 1 82.12 271 SER A C 1
ATOM 2108 O O . SER A 1 271 ? -13.273 -13.898 -9.508 1 82.12 271 SER A O 1
ATOM 2110 N N . ASP A 1 272 ? -12.305 -14.758 -11.367 1 90.06 272 ASP A N 1
ATOM 2111 C CA . ASP A 1 272 ? -12.234 -16.109 -10.812 1 90.06 272 ASP A CA 1
ATOM 2112 C C . ASP A 1 272 ? -11.297 -16.156 -9.609 1 90.06 272 ASP A C 1
ATOM 2114 O O . ASP A 1 272 ? -11.562 -16.875 -8.641 1 90.06 272 ASP A O 1
ATOM 2118 N N . GLN A 1 273 ? -10.273 -15.359 -9.68 1 93.88 273 GLN A N 1
ATOM 2119 C CA . GLN A 1 273 ? -9.312 -15.25 -8.586 1 93.88 273 GLN A CA 1
ATOM 2120 C C . GLN A 1 273 ? -10.023 -14.953 -7.262 1 93.88 273 GLN A C 1
ATOM 2122 O O . GLN A 1 273 ? -9.719 -15.57 -6.238 1 93.88 273 GLN A O 1
ATOM 2127 N N . SER A 1 274 ? -10.977 -14.016 -7.297 1 94.38 274 SER A N 1
ATOM 2128 C CA . SER A 1 274 ? -11.695 -13.641 -6.082 1 94.38 274 SER A CA 1
ATOM 2129 C C . SER A 1 274 ? -12.5 -14.812 -5.523 1 94.38 274 SER A C 1
ATOM 2131 O O . SER A 1 274 ? -12.547 -15.008 -4.309 1 94.38 274 SER A O 1
ATOM 2133 N N . ILE A 1 275 ? -13.109 -15.602 -6.391 1 94.88 275 ILE A N 1
ATOM 2134 C CA . ILE A 1 275 ? -13.945 -16.734 -5.992 1 94.88 275 ILE A CA 1
ATOM 2135 C C . ILE A 1 275 ? -13.086 -17.812 -5.332 1 94.88 275 ILE A C 1
ATOM 2137 O O . ILE A 1 275 ? -13.43 -18.312 -4.258 1 94.88 275 ILE A O 1
ATOM 2141 N N . PHE A 1 276 ? -12 -18.094 -5.934 1 97.25 276 PHE A N 1
ATOM 2142 C CA . PHE A 1 276 ? -11.125 -19.125 -5.375 1 97.25 276 PHE A CA 1
ATOM 2143 C C . PHE A 1 276 ? -10.516 -18.656 -4.062 1 97.25 276 PHE A C 1
ATOM 2145 O O . PHE A 1 276 ? -10.305 -19.453 -3.146 1 97.25 276 PHE A O 1
ATOM 2152 N N . ASN A 1 277 ? -10.227 -17.328 -3.969 1 97.38 277 ASN A N 1
ATOM 2153 C CA . ASN A 1 277 ? -9.766 -16.781 -2.695 1 97.38 277 ASN A CA 1
ATOM 2154 C C . ASN A 1 277 ? -10.789 -17.031 -1.584 1 97.38 277 ASN A C 1
ATOM 2156 O O . ASN A 1 277 ? -10.422 -17.422 -0.478 1 97.38 277 ASN A O 1
ATOM 2160 N N . ILE A 1 278 ? -12.031 -16.75 -1.903 1 96.5 278 ILE A N 1
ATOM 2161 C CA . ILE A 1 278 ? -13.102 -16.906 -0.928 1 96.5 278 ILE A CA 1
ATOM 2162 C C . ILE A 1 278 ? -13.195 -18.359 -0.499 1 96.5 278 ILE A C 1
ATOM 2164 O O . ILE A 1 278 ? -13.258 -18.672 0.696 1 96.5 278 ILE A O 1
ATOM 2168 N N . MET A 1 279 ? -13.141 -19.234 -1.443 1 97.69 279 MET A N 1
ATOM 2169 C CA . MET A 1 279 ? -13.25 -20.656 -1.15 1 97.69 279 MET A CA 1
ATOM 2170 C C . MET A 1 279 ? -12.078 -21.125 -0.292 1 97.69 279 MET A C 1
ATOM 2172 O O . MET A 1 279 ? -12.258 -21.891 0.657 1 97.69 279 MET A O 1
ATOM 2176 N N . TYR A 1 280 ? -10.906 -20.688 -0.616 1 98.62 280 TYR A N 1
ATOM 2177 C CA . TYR A 1 280 ? -9.727 -21.047 0.161 1 98.62 280 TYR A CA 1
ATOM 2178 C C . TYR A 1 280 ? -9.82 -20.5 1.579 1 98.62 280 TYR A C 1
ATOM 2180 O O . TYR A 1 280 ? -9.523 -21.203 2.545 1 98.62 280 TYR A O 1
ATOM 2188 N N . GLY A 1 281 ? -10.227 -19.234 1.683 1 98.5 281 GLY A N 1
ATOM 2189 C CA . GLY A 1 281 ? -10.422 -18.625 2.988 1 98.5 281 GLY A CA 1
ATOM 2190 C C . GLY A 1 281 ? -11.445 -19.359 3.842 1 98.5 281 GLY A C 1
ATOM 2191 O O . GLY A 1 281 ? -11.211 -19.594 5.027 1 98.5 281 GLY A O 1
ATOM 2192 N N . GLU A 1 282 ? -12.586 -19.719 3.238 1 98.25 282 GLU A N 1
ATOM 2193 C CA . GLU A 1 282 ? -13.617 -20.469 3.943 1 98.25 282 GLU A CA 1
ATOM 2194 C C . GLU A 1 282 ? -13.094 -21.812 4.418 1 98.25 282 GLU A C 1
ATOM 2196 O O . GLU A 1 282 ? -13.398 -22.25 5.531 1 98.25 282 GLU A O 1
ATOM 2201 N N . GLN A 1 283 ? -12.344 -22.422 3.564 1 98.5 283 GLN A N 1
ATOM 2202 C CA . GLN A 1 283 ? -11.734 -23.703 3.928 1 98.5 283 GLN A CA 1
ATOM 2203 C C . GLN A 1 283 ? -10.828 -23.547 5.148 1 98.5 283 GLN A C 1
ATOM 2205 O O . GLN A 1 283 ? -10.953 -24.297 6.117 1 98.5 283 GLN A O 1
ATOM 2210 N N . GLU A 1 284 ? -9.914 -22.562 5.133 1 98.25 284 GLU A N 1
ATOM 2211 C CA . GLU A 1 284 ? -8.969 -22.375 6.23 1 98.25 284 GLU A CA 1
ATOM 2212 C C . GLU A 1 284 ? -9.68 -21.953 7.512 1 98.25 284 GLU A C 1
ATOM 2214 O O . GLU A 1 284 ? -9.305 -22.375 8.609 1 98.25 284 GLU A O 1
ATOM 2219 N N . TYR A 1 285 ? -10.742 -21.094 7.387 1 98.06 285 TYR A N 1
ATOM 2220 C CA . TYR A 1 285 ? -11.555 -20.719 8.539 1 98.06 285 TYR A CA 1
ATOM 2221 C C . TYR A 1 285 ? -12.18 -21.953 9.18 1 98.06 285 TYR A C 1
ATOM 2223 O O . TYR A 1 285 ? -12.07 -22.156 10.398 1 98.06 285 TYR A O 1
ATOM 2231 N N . GLN A 1 286 ? -12.781 -22.797 8.344 1 98.19 286 GLN A N 1
ATOM 2232 C CA . GLN A 1 286 ? -13.453 -24 8.844 1 98.19 286 GLN A CA 1
ATOM 2233 C C . GLN A 1 286 ? -12.445 -25 9.406 1 98.19 286 GLN A C 1
ATOM 2235 O O . GLN A 1 286 ? -12.734 -25.703 10.375 1 98.19 286 GLN A O 1
ATOM 2240 N N . ARG A 1 287 ? -11.281 -25.094 8.805 1 98 287 ARG A N 1
ATOM 2241 C CA . ARG A 1 287 ? -10.242 -25.953 9.344 1 98 287 ARG A CA 1
ATOM 2242 C C . ARG A 1 287 ? -9.875 -25.547 10.766 1 98 287 ARG A C 1
ATOM 2244 O O . ARG A 1 287 ? -9.664 -26.406 11.633 1 98 287 ARG A O 1
ATOM 2251 N N . GLU A 1 288 ? -9.734 -24.25 11.016 1 97.56 288 GLU A N 1
ATOM 2252 C CA . GLU A 1 288 ? -9.453 -23.781 12.375 1 97.56 288 GLU A CA 1
ATOM 2253 C C . GLU A 1 288 ? -10.602 -24.141 13.32 1 97.56 288 GLU A C 1
ATOM 2255 O O . GLU A 1 288 ? -10.375 -24.531 14.461 1 97.56 288 GLU A O 1
ATOM 2260 N N . VAL A 1 289 ? -11.875 -24 12.852 1 97.81 289 VAL A N 1
ATOM 2261 C CA . VAL A 1 289 ? -13.039 -24.391 13.633 1 97.81 289 VAL A CA 1
ATOM 2262 C C . VAL A 1 289 ? -12.938 -25.859 14.008 1 97.81 289 VAL A C 1
ATOM 2264 O O . VAL A 1 289 ? -13.094 -26.234 15.172 1 97.81 289 VAL A O 1
ATOM 2267 N N . LEU A 1 290 ? -12.633 -26.672 13.031 1 97.81 290 LEU A N 1
ATOM 2268 C CA . LEU A 1 290 ? -12.586 -28.109 13.219 1 97.81 290 LEU A CA 1
ATOM 2269 C C . LEU A 1 290 ? -11.414 -28.5 14.117 1 97.81 290 LEU A C 1
ATOM 2271 O O . LEU A 1 290 ? -11.539 -29.422 14.93 1 97.81 290 LEU A O 1
ATOM 2275 N N . ARG A 1 291 ? -10.266 -27.812 13.914 1 97.56 291 ARG A N 1
ATOM 2276 C CA . ARG A 1 291 ? -9.141 -28.078 14.805 1 97.56 291 ARG A CA 1
ATOM 2277 C C . ARG A 1 291 ? -9.547 -27.938 16.266 1 97.56 291 ARG A C 1
ATOM 2279 O O . ARG A 1 291 ? -9.273 -28.812 17.078 1 97.56 291 ARG A O 1
ATOM 2286 N N . ARG A 1 292 ? -10.25 -26.922 16.578 1 97 292 ARG A N 1
ATOM 2287 C CA . ARG A 1 292 ? -10.648 -26.656 17.953 1 97 292 ARG A CA 1
ATOM 2288 C C . ARG A 1 292 ? -11.719 -27.641 18.422 1 97 292 ARG A C 1
ATOM 2290 O O . ARG A 1 292 ? -11.711 -28.078 19.562 1 97 292 ARG A O 1
ATOM 2297 N N . ARG A 1 293 ? -12.656 -27.969 17.547 1 97.06 293 ARG A N 1
ATOM 2298 C CA . ARG A 1 293 ? -13.773 -28.844 17.859 1 97.06 293 ARG A CA 1
ATOM 2299 C C . ARG A 1 293 ? -13.273 -30.25 18.219 1 97.06 293 ARG A C 1
ATOM 2301 O O . ARG A 1 293 ? -13.836 -30.906 19.094 1 97.06 293 ARG A O 1
ATOM 2308 N N . HIS A 1 294 ? -12.172 -30.688 17.625 1 97.62 294 HIS A N 1
ATOM 2309 C CA . HIS A 1 294 ? -11.758 -32.062 17.766 1 97.62 294 HIS A CA 1
ATOM 2310 C C . HIS A 1 294 ? -10.609 -32.219 18.75 1 97.62 294 HIS A C 1
ATOM 2312 O O . HIS A 1 294 ? -9.969 -33.25 18.828 1 97.62 294 HIS A O 1
ATOM 2318 N N . LEU A 1 295 ? -10.32 -31.156 19.469 1 97.44 295 LEU A N 1
ATOM 2319 C CA . LEU A 1 295 ? -9.328 -31.266 20.531 1 97.44 295 LEU A CA 1
ATOM 2320 C C . LEU A 1 295 ? -9.797 -32.188 21.641 1 97.44 295 LEU A C 1
ATOM 2322 O O . LEU A 1 295 ? -10.969 -32.156 22.016 1 97.44 295 LEU A O 1
ATOM 2326 N N . SER A 1 296 ? -8.906 -33 22.125 1 96.81 296 SER A N 1
ATOM 2327 C CA . SER A 1 296 ? -9.203 -33.812 23.281 1 96.81 296 SER A CA 1
ATOM 2328 C C . SER A 1 296 ? -9.172 -33 24.578 1 96.81 296 SER A C 1
ATOM 2330 O O . SER A 1 296 ? -8.711 -31.859 24.578 1 96.81 296 SER A O 1
ATOM 2332 N N . ALA A 1 297 ? -9.641 -33.625 25.609 1 96.88 297 ALA A N 1
ATOM 2333 C CA . ALA A 1 297 ? -9.594 -32.969 26.906 1 96.88 297 ALA A CA 1
ATOM 2334 C C . ALA A 1 297 ? -8.156 -32.688 27.328 1 96.88 297 ALA A C 1
ATOM 2336 O O . ALA A 1 297 ? -7.855 -31.641 27.875 1 96.88 297 ALA A O 1
ATOM 2337 N N . ALA A 1 298 ? -7.344 -33.625 27.078 1 97.06 298 ALA A N 1
ATOM 2338 C CA . ALA A 1 298 ? -5.934 -33.5 27.438 1 97.06 298 ALA A CA 1
ATOM 2339 C C . ALA A 1 298 ? -5.281 -32.375 26.641 1 97.06 298 ALA A C 1
ATOM 2341 O O . ALA A 1 298 ? -4.469 -31.609 27.188 1 97.06 298 ALA A O 1
ATOM 2342 N N . GLU A 1 299 ? -5.656 -32.25 25.406 1 96.5 299 GLU A N 1
ATOM 2343 C CA . GLU A 1 299 ? -5.102 -31.219 24.562 1 96.5 299 GLU A CA 1
ATOM 2344 C C . GLU A 1 299 ? -5.582 -29.828 24.984 1 96.5 299 GLU A C 1
ATOM 2346 O O . GLU A 1 299 ? -4.816 -28.859 24.953 1 96.5 299 GLU A O 1
ATOM 2351 N N . ARG A 1 300 ? -6.777 -29.75 25.344 1 96.75 300 ARG A N 1
ATOM 2352 C CA . ARG A 1 300 ? -7.324 -28.5 25.859 1 96.75 300 ARG A CA 1
ATOM 2353 C C . ARG A 1 300 ? -6.609 -28.078 27.141 1 96.75 300 ARG A C 1
ATOM 2355 O O . ARG A 1 300 ? -6.32 -26.891 27.312 1 96.75 300 ARG A O 1
ATOM 2362 N N . LEU A 1 301 ? -6.348 -29 28 1 96.62 301 LEU A N 1
ATOM 2363 C CA . LEU A 1 301 ? -5.648 -28.703 29.25 1 96.62 301 LEU A CA 1
ATOM 2364 C C . LEU A 1 301 ? -4.23 -28.219 28.984 1 96.62 301 LEU A C 1
ATOM 2366 O O . LEU A 1 301 ? -3.705 -27.375 29.719 1 96.62 301 LEU A O 1
ATOM 2370 N N . ARG A 1 302 ? -3.705 -28.703 27.875 1 96.19 302 ARG A N 1
ATOM 2371 C CA . ARG A 1 302 ? -2.355 -28.297 27.5 1 96.19 302 ARG A CA 1
ATOM 2372 C C . ARG A 1 302 ? -2.369 -26.953 26.781 1 96.19 302 ARG A C 1
ATOM 2374 O O . ARG A 1 302 ? -1.333 -26.484 26.297 1 96.19 302 ARG A O 1
ATOM 2381 N N . GLY A 1 303 ? -3.496 -26.406 26.562 1 95.44 303 GLY A N 1
ATOM 2382 C CA . GLY A 1 303 ? -3.6 -25.062 26.031 1 95.44 303 GLY A CA 1
ATOM 2383 C C . GLY A 1 303 ? -3.693 -25.047 24.516 1 95.44 303 GLY A C 1
ATOM 2384 O O . GLY A 1 303 ? -3.514 -23.984 23.891 1 95.44 303 GLY A O 1
ATOM 2385 N N . LYS A 1 304 ? -3.984 -26.141 23.891 1 95.19 304 LYS A N 1
ATOM 2386 C CA . LYS A 1 304 ? -3.986 -26.219 22.438 1 95.19 304 LYS A CA 1
ATOM 2387 C C . LYS A 1 304 ? -5.223 -25.531 21.859 1 95.19 304 LYS A C 1
ATOM 2389 O O . LYS A 1 304 ? -5.312 -25.328 20.641 1 95.19 304 LYS A O 1
ATOM 2394 N N . ALA A 1 305 ? -6.094 -25.172 22.703 1 95.31 305 ALA A N 1
ATOM 2395 C CA . ALA A 1 305 ? -7.285 -24.453 22.25 1 95.31 305 ALA A CA 1
ATOM 2396 C C . ALA A 1 305 ? -6.98 -22.984 21.984 1 95.31 305 ALA A C 1
ATOM 2398 O O . ALA A 1 305 ? -7.781 -22.266 21.375 1 95.31 305 ALA A O 1
ATOM 2399 N N . LYS A 1 306 ? -5.902 -22.531 22.469 1 95.62 306 LYS A N 1
ATOM 2400 C CA . LYS A 1 306 ? -5.52 -21.125 22.25 1 95.62 306 LYS A CA 1
ATOM 2401 C C . LYS A 1 306 ? -5.336 -20.844 20.766 1 95.62 306 LYS A C 1
ATOM 2403 O O . LYS A 1 306 ? -4.773 -21.656 20.031 1 95.62 306 LYS A O 1
ATOM 2408 N N . PRO A 1 307 ? -5.848 -19.688 20.328 1 95.44 307 PRO A N 1
ATOM 2409 C CA . PRO A 1 307 ? -5.664 -19.344 18.922 1 95.44 307 PRO A CA 1
ATOM 2410 C C . PRO A 1 307 ? -4.195 -19.219 18.531 1 95.44 307 PRO A C 1
ATOM 2412 O O . PRO A 1 307 ? -3.355 -18.875 19.359 1 95.44 307 PRO A O 1
ATOM 2415 N N . ILE A 1 308 ? -3.957 -19.562 17.344 1 94.12 308 ILE A N 1
ATOM 2416 C CA . ILE A 1 308 ? -2.633 -19.359 16.766 1 94.12 308 ILE A CA 1
ATOM 2417 C C . ILE A 1 308 ? -2.602 -18.062 15.977 1 94.12 308 ILE A C 1
ATOM 2419 O O . ILE A 1 308 ? -3.145 -17.984 14.875 1 94.12 308 ILE A O 1
ATOM 2423 N N . PRO A 1 309 ? -1.934 -17.078 16.5 1 96.06 309 PRO A N 1
ATOM 2424 C CA . PRO A 1 309 ? -1.942 -15.766 15.828 1 96.06 309 PRO A CA 1
ATOM 2425 C C . PRO A 1 309 ? -1.075 -15.742 14.578 1 96.06 309 PRO A C 1
ATOM 2427 O O . PRO A 1 309 ? -0.214 -16.609 14.398 1 96.06 309 PRO A O 1
ATOM 2430 N N . HIS A 1 310 ? -1.375 -14.906 13.672 1 96.06 310 HIS A N 1
ATOM 2431 C CA . HIS A 1 310 ? -0.538 -14.578 12.523 1 96.06 310 HIS A CA 1
ATOM 2432 C C . HIS A 1 310 ? -0.677 -13.102 12.148 1 96.06 310 HIS A C 1
ATOM 2434 O O . HIS A 1 310 ? -1.325 -12.336 12.859 1 96.06 310 HIS A O 1
ATOM 2440 N N . TYR A 1 311 ? 0.024 -12.703 11.109 1 94.38 311 TYR A N 1
ATOM 2441 C CA . TYR A 1 311 ? 0.001 -11.297 10.711 1 94.38 311 TYR A CA 1
ATOM 2442 C C . TYR A 1 311 ? -0.385 -11.156 9.242 1 94.38 311 TYR A C 1
ATOM 2444 O O . TYR A 1 311 ? 0.06 -11.93 8.398 1 94.38 311 TYR A O 1
ATOM 2452 N N . LEU A 1 312 ? -1.239 -10.219 8.992 1 93.69 312 LEU A N 1
ATOM 2453 C CA . LEU A 1 312 ? -1.598 -9.812 7.633 1 93.69 312 LEU A CA 1
ATOM 2454 C C . LEU A 1 312 ? -1.025 -8.438 7.305 1 93.69 312 LEU A C 1
ATOM 2456 O O . LEU A 1 312 ? -1.613 -7.418 7.664 1 93.69 312 LEU A O 1
ATOM 2460 N N . GLU A 1 313 ? 0.067 -8.398 6.57 1 90.06 313 GLU A N 1
ATOM 2461 C CA . GLU A 1 313 ? 0.766 -7.156 6.266 1 90.06 313 GLU A CA 1
ATOM 2462 C C . GLU A 1 313 ? 0.964 -6.312 7.523 1 90.06 313 GLU A C 1
ATOM 2464 O O . GLU A 1 313 ? 0.615 -5.129 7.547 1 90.06 313 GLU A O 1
ATOM 2469 N N . GLY A 1 314 ? 1.378 -6.926 8.508 1 90.38 314 GLY A N 1
ATOM 2470 C CA . GLY A 1 314 ? 1.74 -6.254 9.742 1 90.38 314 GLY A CA 1
ATOM 2471 C C . GLY A 1 314 ? 0.593 -6.16 10.734 1 90.38 314 GLY A C 1
ATOM 2472 O O . GLY A 1 314 ? 0.797 -5.824 11.898 1 90.38 314 GLY A O 1
ATOM 2473 N N . THR A 1 315 ? -0.619 -6.438 10.312 1 94.38 315 THR A N 1
ATOM 2474 C CA . THR A 1 315 ? -1.778 -6.414 11.203 1 94.38 315 THR A CA 1
ATOM 2475 C C . THR A 1 315 ? -1.923 -7.738 11.945 1 94.38 315 THR A C 1
ATOM 2477 O O . THR A 1 315 ? -2 -8.797 11.32 1 94.38 315 THR A O 1
ATOM 2480 N N . LEU A 1 316 ? -1.968 -7.664 13.203 1 95.25 316 LEU A N 1
ATOM 2481 C CA . LEU A 1 316 ? -2.098 -8.867 14.023 1 95.25 316 LEU A CA 1
ATOM 2482 C C . LEU A 1 316 ? -3.488 -9.477 13.875 1 95.25 316 LEU A C 1
ATOM 2484 O O . LEU A 1 316 ? -4.496 -8.781 14.039 1 95.25 316 LEU A O 1
ATOM 2488 N N . VAL A 1 317 ? -3.51 -10.672 13.484 1 97.44 317 VAL A N 1
ATOM 2489 C CA . VAL A 1 317 ? -4.691 -11.523 13.602 1 97.44 317 VAL A CA 1
ATOM 2490 C C . VAL A 1 317 ? -4.543 -12.453 14.805 1 97.44 317 VAL A C 1
ATOM 2492 O O . VAL A 1 317 ? -4.039 -13.562 14.672 1 97.44 317 VAL A O 1
ATOM 2495 N N . ALA A 1 318 ? -5.004 -11.984 15.906 1 96.94 318 ALA A N 1
ATOM 2496 C CA . ALA A 1 318 ? -4.801 -12.719 17.156 1 96.94 318 ALA A CA 1
ATOM 2497 C C . ALA A 1 318 ? -5.566 -14.039 17.141 1 96.94 318 ALA A C 1
ATOM 2499 O O . ALA A 1 318 ? -5.066 -15.055 17.625 1 96.94 318 ALA A O 1
ATOM 2500 N N . ASP A 1 319 ? -6.758 -13.969 16.641 1 97.88 319 ASP A N 1
ATOM 2501 C CA . ASP A 1 319 ? -7.609 -15.141 16.453 1 97.88 319 ASP A CA 1
ATOM 2502 C C . ASP A 1 319 ? -8.172 -15.203 15.039 1 97.88 319 ASP A C 1
ATOM 2504 O O . ASP A 1 319 ? -9.016 -14.391 14.664 1 97.88 319 ASP A O 1
ATOM 2508 N N . PRO A 1 320 ? -7.773 -16.188 14.273 1 96.94 320 PRO A N 1
ATOM 2509 C CA . PRO A 1 320 ? -8.234 -16.297 12.891 1 96.94 320 PRO A CA 1
ATOM 2510 C C . PRO A 1 320 ? -9.75 -16.422 12.781 1 96.94 320 PRO A C 1
ATOM 2512 O O . PRO A 1 320 ? -10.32 -16.188 11.711 1 96.94 320 PRO A O 1
ATOM 2515 N N . LEU A 1 321 ? -10.398 -16.812 13.891 1 98 321 LEU A N 1
ATOM 2516 C CA . LEU A 1 321 ? -11.852 -16.953 13.844 1 98 321 LEU A CA 1
ATOM 2517 C C . LEU A 1 321 ? -12.539 -15.656 14.258 1 98 321 LEU A C 1
ATOM 2519 O O . LEU A 1 321 ? -13.719 -15.461 13.977 1 98 321 LEU A O 1
ATOM 2523 N N . LYS A 1 322 ? -11.773 -14.852 14.93 1 97.19 322 LYS A N 1
ATOM 2524 C CA . LYS A 1 322 ? -12.359 -13.617 15.438 1 97.19 322 LYS A CA 1
ATOM 2525 C C . LYS A 1 322 ? -11.305 -12.523 15.578 1 97.19 322 LYS A C 1
ATOM 2527 O O . LYS A 1 322 ? -10.969 -12.125 16.688 1 97.19 322 LYS A O 1
ATOM 2532 N N . PRO A 1 323 ? -10.867 -11.984 14.414 1 97.56 323 PRO A N 1
ATOM 2533 C CA . PRO A 1 323 ? -9.914 -10.875 14.508 1 97.56 323 PRO A CA 1
ATOM 2534 C C . PRO A 1 323 ? -10.469 -9.68 15.273 1 97.56 323 PRO A C 1
ATOM 2536 O O . PRO A 1 323 ? -11.688 -9.508 15.359 1 97.56 323 PRO A O 1
ATOM 2539 N N . ASP A 1 324 ? -9.555 -8.828 15.836 1 96.5 324 ASP A N 1
ATOM 2540 C CA . ASP A 1 324 ? -9.961 -7.672 16.641 1 96.5 324 ASP A CA 1
ATOM 2541 C C . ASP A 1 324 ? -10.445 -6.531 15.75 1 96.5 324 ASP A C 1
ATOM 2543 O O . ASP A 1 324 ? -11.188 -5.656 16.203 1 96.5 324 ASP A O 1
ATOM 2547 N N . PHE A 1 325 ? -10.023 -6.516 14.523 1 97.69 325 PHE A N 1
ATOM 2548 C CA . PHE A 1 325 ? -10.453 -5.484 13.594 1 97.69 325 PHE A CA 1
ATOM 2549 C C . PHE A 1 325 ? -11.789 -5.852 12.961 1 97.69 325 PHE A C 1
ATOM 2551 O O . PHE A 1 325 ? -12.25 -6.988 13.078 1 97.69 325 PHE A O 1
ATOM 2558 N N . ILE A 1 326 ? -12.438 -4.91 12.359 1 97.62 326 ILE A N 1
ATOM 2559 C CA . ILE A 1 326 ? -13.672 -5.156 11.617 1 97.62 326 ILE A CA 1
ATOM 2560 C C . ILE A 1 326 ? -13.406 -6.129 10.477 1 97.62 326 ILE A C 1
ATOM 2562 O O . ILE A 1 326 ? -12.461 -5.953 9.711 1 97.62 326 ILE A O 1
ATOM 2566 N N . HIS A 1 327 ? -14.195 -7.188 10.445 1 98 327 HIS A N 1
ATOM 2567 C CA . HIS A 1 327 ? -13.969 -8.211 9.43 1 98 327 HIS A CA 1
ATOM 2568 C C . HIS A 1 327 ? -15.273 -8.891 9.031 1 98 327 HIS A C 1
ATOM 2570 O O . HIS A 1 327 ? -16.281 -8.773 9.727 1 98 327 HIS A O 1
ATOM 2576 N N . GLU A 1 328 ? -15.258 -9.492 7.836 1 97.56 328 GLU A N 1
ATOM 2577 C CA . GLU A 1 328 ? -16.344 -10.375 7.414 1 97.56 328 GLU A CA 1
ATOM 2578 C C . GLU A 1 328 ? -16.406 -11.617 8.297 1 97.56 328 GLU A C 1
ATOM 2580 O O . GLU A 1 328 ? -15.461 -12.398 8.352 1 97.56 328 GLU A O 1
ATOM 2585 N N . PRO A 1 329 ? -17.531 -11.766 9 1 97.31 329 PRO A N 1
ATOM 2586 C CA . PRO A 1 329 ? -17.609 -12.945 9.867 1 97.31 329 PRO A CA 1
ATOM 2587 C C . PRO A 1 329 ? -17.688 -14.258 9.078 1 97.31 329 PRO A C 1
ATOM 2589 O O . PRO A 1 329 ? -18.328 -14.312 8.023 1 97.31 329 PRO A O 1
ATOM 2592 N N . GLY A 1 330 ? -16.969 -15.258 9.586 1 96.06 330 GLY A N 1
ATOM 2593 C CA . GLY A 1 330 ? -17.125 -16.594 9.047 1 96.06 330 GLY A CA 1
ATOM 2594 C C . GLY A 1 330 ? -18.312 -17.344 9.633 1 96.06 330 GLY A C 1
ATOM 2595 O O . GLY A 1 330 ? -18.922 -16.875 10.594 1 96.06 330 GLY A O 1
ATOM 2596 N N . VAL A 1 331 ? -18.703 -18.375 8.977 1 94.25 331 VAL A N 1
ATOM 2597 C CA . VAL A 1 331 ? -19.781 -19.234 9.453 1 94.25 331 VAL A CA 1
ATOM 2598 C C . VAL A 1 331 ? -19.219 -20.594 9.867 1 94.25 331 VAL A C 1
ATOM 2600 O O . VAL A 1 331 ? -18.594 -21.281 9.062 1 94.25 331 VAL A O 1
ATOM 2603 N N . GLU A 1 332 ? -19.391 -20.891 11.125 1 95.5 332 GLU A N 1
ATOM 2604 C CA . GLU A 1 332 ? -18.984 -22.219 11.594 1 95.5 332 GLU A CA 1
ATOM 2605 C C . GLU A 1 332 ? -19.969 -23.297 11.148 1 95.5 332 GLU A C 1
ATOM 2607 O O . GLU A 1 332 ? -21.172 -23.203 11.445 1 95.5 332 GLU A O 1
ATOM 2612 N N . ARG A 1 333 ? -19.484 -24.188 10.43 1 93.44 333 ARG A N 1
ATOM 2613 C CA . ARG A 1 333 ? -20.344 -25.25 9.898 1 93.44 333 ARG A CA 1
ATOM 2614 C C . ARG A 1 333 ? -20.109 -26.562 10.617 1 93.44 333 ARG A C 1
ATOM 2616 O O . ARG A 1 333 ? -19.078 -26.734 11.297 1 93.44 333 ARG A O 1
ATOM 2623 N N . ASN A 1 334 ? -21.203 -27.422 10.43 1 89.75 334 ASN A N 1
ATOM 2624 C CA . ASN A 1 334 ? -21 -28.797 10.867 1 89.75 334 ASN A CA 1
ATOM 2625 C C . ASN A 1 334 ? -20.219 -29.609 9.836 1 89.75 334 ASN A C 1
ATOM 2627 O O . ASN A 1 334 ? -20.562 -29.609 8.648 1 89.75 334 ASN A O 1
ATOM 2631 N N . GLY A 1 335 ? -19.188 -30.219 10.281 1 87.75 335 GLY A N 1
ATOM 2632 C CA . GLY A 1 335 ? -18.344 -30.969 9.367 1 87.75 335 GLY A CA 1
ATOM 2633 C C . GLY A 1 335 ? -17.547 -30.094 8.422 1 87.75 335 GLY A C 1
ATOM 2634 O O . GLY A 1 335 ? -17.125 -29 8.789 1 87.75 335 GLY A O 1
ATOM 2635 N N . ALA A 1 336 ? -17.25 -30.719 7.293 1 84.88 336 ALA A N 1
ATOM 2636 C CA . ALA A 1 336 ? -16.312 -30 6.438 1 84.88 336 ALA A CA 1
ATOM 2637 C C . ALA A 1 336 ? -16.906 -29.766 5.051 1 84.88 336 ALA A C 1
ATOM 2639 O O . ALA A 1 336 ? -16.281 -30.062 4.039 1 84.88 336 ALA A O 1
ATOM 2640 N N . PRO A 1 337 ? -18.078 -29.062 5.039 1 87.31 337 PRO A N 1
ATOM 2641 C CA . PRO A 1 337 ? -18.656 -28.844 3.717 1 87.31 337 PRO A CA 1
ATOM 2642 C C . PRO A 1 337 ? -17.828 -27.906 2.854 1 87.31 337 PRO A C 1
ATOM 2644 O O . PRO A 1 337 ? -18.016 -27.844 1.634 1 87.31 337 PRO A O 1
ATOM 2647 N N . ASP A 1 338 ? -16.906 -27.172 3.408 1 91.5 338 ASP A N 1
ATOM 2648 C CA . ASP A 1 338 ? -16.078 -26.219 2.684 1 91.5 338 ASP A CA 1
ATOM 2649 C C . ASP A 1 338 ? -14.688 -26.781 2.404 1 91.5 338 ASP A C 1
ATOM 2651 O O . ASP A 1 338 ? -13.781 -26.047 2.01 1 91.5 338 ASP A O 1
ATOM 2655 N N . GLU A 1 339 ? -14.523 -28.094 2.67 1 97.5 339 GLU A N 1
ATOM 2656 C CA . GLU A 1 339 ? -13.234 -28.734 2.43 1 97.5 339 GLU A CA 1
ATOM 2657 C C . GLU A 1 339 ? -13.125 -29.25 0.999 1 97.5 339 GLU A C 1
ATOM 2659 O O . GLU A 1 339 ? -13.812 -30.203 0.63 1 97.5 339 GLU A O 1
ATOM 2664 N N . PHE A 1 340 ? -12.219 -28.656 0.234 1 98.31 340 PHE A N 1
ATOM 2665 C CA . PHE A 1 340 ? -12.055 -29.047 -1.158 1 98.31 340 PHE A CA 1
ATOM 2666 C C . PHE A 1 340 ? -10.625 -29.516 -1.422 1 98.31 340 PHE A C 1
ATOM 2668 O O . PHE A 1 340 ? -10.25 -29.75 -2.57 1 98.31 340 PHE A O 1
ATOM 2675 N N . GLY A 1 341 ? -9.789 -29.578 -0.377 1 98.56 341 GLY A N 1
ATOM 2676 C CA . GLY A 1 341 ? -8.414 -30.031 -0.509 1 98.56 341 GLY A CA 1
ATOM 2677 C C . GLY A 1 341 ? -7.52 -29 -1.187 1 98.56 341 GLY A C 1
ATOM 2678 O O . GLY A 1 341 ? -6.516 -29.359 -1.807 1 98.56 341 GLY A O 1
ATOM 2679 N N . ILE A 1 342 ? -7.895 -27.734 -1.063 1 98.81 342 ILE A N 1
ATOM 2680 C CA . ILE A 1 342 ? -7.121 -26.656 -1.672 1 98.81 342 ILE A CA 1
ATOM 2681 C C . ILE A 1 342 ? -5.824 -26.453 -0.891 1 98.81 342 ILE A C 1
ATOM 2683 O O . ILE A 1 342 ? -5.844 -26.359 0.339 1 98.81 342 ILE A O 1
ATOM 2687 N N . GLY A 1 343 ? -4.727 -26.469 -1.523 1 98.62 343 GLY A N 1
ATOM 2688 C CA . GLY A 1 343 ? -3.436 -26.031 -1.027 1 98.62 343 GLY A CA 1
ATOM 2689 C C . GLY A 1 343 ? -2.656 -25.203 -2.041 1 98.62 343 GLY A C 1
ATOM 2690 O O . GLY A 1 343 ? -3.152 -24.938 -3.137 1 98.62 343 GLY A O 1
ATOM 2691 N N . LEU A 1 344 ? -1.477 -24.766 -1.646 1 98.81 344 LEU A N 1
ATOM 2692 C CA . LEU A 1 344 ? -0.754 -23.797 -2.465 1 98.81 344 LEU A CA 1
ATOM 2693 C C . LEU A 1 344 ? 0.652 -24.297 -2.781 1 98.81 344 LEU A C 1
ATOM 2695 O O . LEU A 1 344 ? 1.251 -25.016 -1.987 1 98.81 344 LEU A O 1
ATOM 2699 N N . ASP A 1 345 ? 1.126 -23.906 -3.893 1 98.81 345 ASP A N 1
ATOM 2700 C CA . ASP A 1 345 ? 2.51 -24.094 -4.32 1 98.81 345 ASP A CA 1
ATOM 2701 C C . ASP A 1 345 ? 3.424 -23.031 -3.693 1 98.81 345 ASP A C 1
ATOM 2703 O O . ASP A 1 345 ? 4.039 -22.234 -4.406 1 98.81 345 ASP A O 1
ATOM 2707 N N . LEU A 1 346 ? 3.652 -23.141 -2.408 1 98.69 346 LEU A N 1
ATOM 2708 C CA . LEU A 1 346 ? 4.293 -22.094 -1.63 1 98.69 346 LEU A CA 1
ATOM 2709 C C . LEU A 1 346 ? 5.773 -21.984 -1.978 1 98.69 346 LEU A C 1
ATOM 2711 O O . LEU A 1 346 ? 6.348 -20.891 -1.933 1 98.69 346 LEU A O 1
ATOM 2715 N N . TRP A 1 347 ? 6.43 -23.031 -2.35 1 9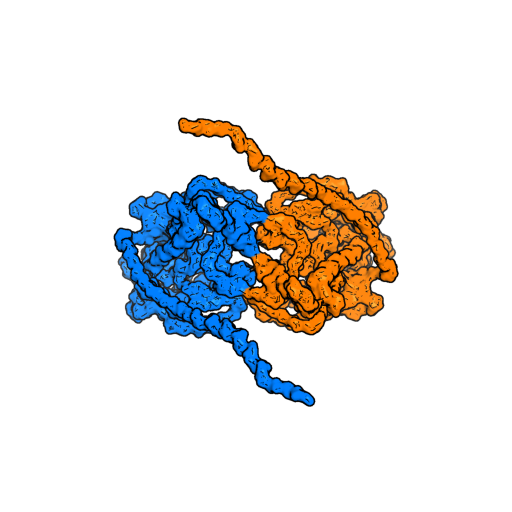8.62 347 TRP A N 1
ATOM 2716 C CA . TRP A 1 347 ? 7.863 -23.047 -2.631 1 98.62 347 TRP A CA 1
ATOM 2717 C C . TRP A 1 347 ? 8.125 -22.859 -4.121 1 98.62 347 TRP A C 1
ATOM 2719 O O . TRP A 1 347 ? 9.266 -22.984 -4.578 1 98.62 347 TRP A O 1
ATOM 2729 N N . SER A 1 348 ? 7.094 -22.688 -4.941 1 98.56 348 SER A N 1
ATOM 2730 C CA . SER A 1 348 ? 7.195 -22.531 -6.391 1 98.56 348 SER A CA 1
ATOM 2731 C C . SER A 1 348 ? 7.812 -23.766 -7.043 1 98.56 348 SER A C 1
ATOM 2733 O O . SER A 1 348 ? 8.602 -23.641 -7.977 1 98.56 348 SER A O 1
ATOM 2735 N N . ASP A 1 349 ? 7.465 -24.844 -6.535 1 98.81 349 ASP A N 1
ATOM 2736 C CA . ASP A 1 349 ? 7.926 -26.094 -7.129 1 98.81 349 ASP A CA 1
ATOM 2737 C C . ASP A 1 349 ? 7.336 -26.297 -8.523 1 98.81 349 ASP A C 1
ATOM 2739 O O . ASP A 1 349 ? 8.016 -26.797 -9.422 1 98.81 349 ASP A O 1
ATOM 2743 N N . LEU A 1 350 ? 6.062 -25.922 -8.617 1 98.88 350 LEU A N 1
ATOM 2744 C CA . LEU A 1 350 ? 5.379 -26.094 -9.898 1 98.88 350 LEU A CA 1
ATOM 2745 C C . LEU A 1 350 ? 5.52 -24.828 -10.758 1 98.88 350 LEU A C 1
ATOM 2747 O O . LEU A 1 350 ? 5.855 -24.922 -11.938 1 98.88 350 LEU A O 1
ATOM 2751 N N . GLY A 1 351 ? 5.234 -23.719 -10.18 1 98.81 351 GLY A N 1
ATOM 2752 C CA . GLY A 1 351 ? 5.305 -22.5 -10.945 1 98.81 351 GLY A CA 1
ATOM 2753 C C . GLY A 1 351 ? 5.719 -21.297 -10.109 1 98.81 351 GLY A C 1
ATOM 2754 O O . GLY A 1 351 ? 5.348 -21.188 -8.938 1 98.81 351 GLY A O 1
ATOM 2755 N N . GLN A 1 352 ? 6.398 -20.359 -10.734 1 98.5 352 GLN A N 1
ATOM 2756 C CA . GLN A 1 352 ? 6.82 -19.125 -10.094 1 98.5 352 GLN A CA 1
ATOM 2757 C C . GLN A 1 352 ? 6.043 -17.922 -10.641 1 98.5 352 GLN A C 1
ATOM 2759 O O . GLN A 1 352 ? 6.082 -17.656 -11.844 1 98.5 352 GLN A O 1
ATOM 2764 N N . GLN A 1 353 ? 5.297 -17.25 -9.758 1 97.81 353 GLN A N 1
ATOM 2765 C CA . GLN A 1 353 ? 4.738 -15.953 -10.117 1 97.81 353 GLN A CA 1
ATOM 2766 C C . GLN A 1 353 ? 5.836 -14.906 -10.242 1 97.81 353 GLN A C 1
ATOM 2768 O O . GLN A 1 353 ? 6.668 -14.758 -9.344 1 97.81 353 GLN A O 1
ATOM 2773 N N . THR A 1 354 ? 5.777 -14.109 -11.281 1 97.88 354 THR A N 1
ATOM 2774 C CA . THR A 1 354 ? 6.84 -13.117 -11.422 1 97.88 354 THR A CA 1
ATOM 2775 C C . THR A 1 354 ? 6.434 -11.789 -10.781 1 97.88 354 THR A C 1
ATOM 2777 O O . THR A 1 354 ? 7.277 -10.93 -10.539 1 97.88 354 THR A O 1
ATOM 2780 N N . VAL A 1 355 ? 5.148 -11.656 -10.516 1 97.06 355 VAL A N 1
ATOM 2781 C CA . VAL A 1 355 ? 4.691 -10.43 -9.859 1 97.06 355 VAL A CA 1
ATOM 2782 C C . VAL A 1 355 ? 5.277 -10.352 -8.453 1 97.06 355 VAL A C 1
ATOM 2784 O O . VAL A 1 355 ? 5.23 -11.32 -7.695 1 97.06 355 VAL A O 1
ATOM 2787 N N . ASN A 1 356 ? 5.906 -9.297 -8.094 1 95.88 356 ASN A N 1
ATOM 2788 C CA . ASN A 1 356 ? 6.512 -8.992 -6.805 1 95.88 356 ASN A CA 1
ATOM 2789 C C . ASN A 1 356 ? 7.695 -9.906 -6.516 1 95.88 356 ASN A C 1
ATOM 2791 O O . ASN A 1 356 ? 8.109 -10.055 -5.359 1 95.88 356 ASN A O 1
ATOM 2795 N N . THR A 1 357 ? 8.188 -10.656 -7.508 1 97 357 THR A N 1
ATOM 2796 C CA . THR A 1 357 ? 9.359 -11.508 -7.344 1 97 357 THR A CA 1
ATOM 2797 C C . THR A 1 357 ? 10.375 -11.25 -8.453 1 97 357 THR A C 1
ATOM 2799 O O . THR A 1 357 ? 11.195 -12.117 -8.766 1 97 357 THR A O 1
ATOM 2802 N N . GLU A 1 358 ? 10.305 -10.18 -9.055 1 93.69 358 GLU A N 1
ATOM 2803 C CA . GLU A 1 358 ? 11.117 -9.859 -10.227 1 93.69 358 GLU A CA 1
ATOM 2804 C C . GLU A 1 358 ? 12.609 -9.938 -9.906 1 93.69 358 GLU A C 1
ATOM 2806 O O . GLU A 1 358 ? 13.406 -10.398 -10.727 1 93.69 358 GLU A O 1
ATOM 2811 N N . ASP A 1 359 ? 12.961 -9.602 -8.711 1 94.12 359 ASP A N 1
ATOM 2812 C CA . ASP A 1 359 ? 14.375 -9.555 -8.352 1 94.12 359 ASP A CA 1
ATOM 2813 C C . ASP A 1 359 ? 14.805 -10.859 -7.68 1 94.12 359 ASP A C 1
ATOM 2815 O O . ASP A 1 359 ? 15.984 -11.039 -7.367 1 94.12 359 ASP A O 1
ATOM 2819 N N . ASP A 1 360 ? 13.883 -11.758 -7.512 1 97.5 360 ASP A N 1
ATOM 2820 C CA . ASP A 1 360 ? 14.164 -13.008 -6.805 1 97.5 360 ASP A CA 1
ATOM 2821 C C . ASP A 1 360 ? 14.586 -14.109 -7.777 1 97.5 360 ASP A C 1
ATOM 2823 O O . ASP A 1 360 ? 14.875 -15.227 -7.359 1 97.5 360 ASP A O 1
ATOM 2827 N N . THR A 1 361 ? 14.594 -13.828 -9.047 1 97.56 361 THR A N 1
ATOM 2828 C CA . THR A 1 361 ? 14.773 -14.898 -10.023 1 97.56 361 THR A CA 1
ATOM 2829 C C . THR A 1 361 ? 15.875 -14.539 -11.016 1 97.56 361 THR A C 1
ATOM 2831 O O . THR A 1 361 ? 16.234 -13.367 -11.164 1 97.56 361 THR A O 1
ATOM 2834 N N . ARG A 1 362 ? 16.438 -15.57 -11.586 1 97.31 362 ARG A N 1
ATOM 2835 C CA . ARG A 1 362 ? 17.484 -15.453 -12.602 1 97.31 362 ARG A CA 1
ATOM 2836 C C . ARG A 1 362 ? 17.578 -16.719 -13.445 1 97.31 362 ARG A C 1
ATOM 2838 O O . ARG A 1 362 ? 17.281 -17.812 -12.953 1 97.31 362 ARG A O 1
ATOM 2845 N N . TYR A 1 363 ? 17.844 -16.547 -14.758 1 98.06 363 TYR A N 1
ATOM 2846 C CA . TYR A 1 363 ? 18.25 -17.688 -15.555 1 98.06 363 TYR A CA 1
ATOM 2847 C C . TYR A 1 363 ? 19.688 -18.094 -15.25 1 98.06 363 TYR A C 1
ATOM 2849 O O . TYR A 1 363 ? 20.609 -17.281 -15.391 1 98.06 363 TYR A O 1
ATOM 2857 N N . LEU A 1 364 ? 19.891 -19.344 -14.797 1 98.12 364 LEU A N 1
ATOM 2858 C CA . LEU A 1 364 ? 21.203 -19.812 -14.398 1 98.12 364 LEU A CA 1
ATOM 2859 C C . LEU A 1 364 ? 21.594 -21.062 -15.188 1 98.12 364 LEU A C 1
ATOM 2861 O O . LEU A 1 364 ? 20.75 -21.906 -15.469 1 98.12 364 LEU A O 1
ATOM 2865 N N . THR A 1 365 ? 22.828 -21.094 -15.562 1 97.88 365 THR A N 1
ATOM 2866 C CA . THR A 1 365 ? 23.438 -22.312 -16.094 1 97.88 365 THR A CA 1
ATOM 2867 C C . THR A 1 365 ? 24.266 -23.016 -15.023 1 97.88 365 THR A C 1
ATOM 2869 O O . THR A 1 365 ? 25.281 -22.5 -14.578 1 97.88 365 THR A O 1
ATOM 2872 N N . PHE A 1 366 ? 23.875 -24.25 -14.719 1 97.38 366 PHE A N 1
ATOM 2873 C CA . PHE A 1 366 ? 24.344 -24.891 -13.484 1 97.38 366 PHE A CA 1
ATOM 2874 C C . PHE A 1 366 ? 25.688 -25.562 -13.695 1 97.38 366 PHE A C 1
ATOM 2876 O O . PHE A 1 366 ? 26.344 -25.969 -12.734 1 97.38 366 PHE A O 1
ATOM 2883 N N . ASP A 1 367 ? 26.141 -25.672 -14.922 1 96 367 ASP A N 1
ATOM 2884 C CA . ASP A 1 367 ? 27.484 -26.172 -15.188 1 96 367 ASP A CA 1
ATOM 2885 C C . ASP A 1 367 ? 28.516 -25.062 -15.055 1 96 367 ASP A C 1
ATOM 2887 O O . ASP A 1 367 ? 29.719 -25.297 -15.188 1 96 367 ASP A O 1
ATOM 2891 N N . LYS A 1 368 ? 28.094 -23.891 -14.867 1 96.5 368 LYS A N 1
ATOM 2892 C CA . LYS A 1 368 ? 28.953 -22.719 -14.68 1 96.5 368 LYS A CA 1
ATOM 2893 C C . LYS A 1 368 ? 28.938 -22.25 -13.234 1 96.5 368 LYS A C 1
ATOM 2895 O O . LYS A 1 368 ? 28.062 -22.656 -12.453 1 96.5 368 LYS A O 1
ATOM 2900 N N . ASN A 1 369 ? 29.875 -21.375 -12.945 1 96.06 369 ASN A N 1
ATOM 2901 C CA . ASN A 1 369 ? 30 -20.844 -11.594 1 96.06 369 ASN A CA 1
ATOM 2902 C C . ASN A 1 369 ? 28.812 -19.938 -11.242 1 96.06 369 ASN A C 1
ATOM 2904 O O . ASN A 1 369 ? 28.625 -18.891 -11.859 1 96.06 369 ASN A O 1
ATOM 2908 N N . ILE A 1 370 ? 28.109 -20.344 -10.219 1 96.69 370 ILE A N 1
ATOM 2909 C CA . ILE A 1 370 ? 26.875 -19.641 -9.836 1 96.69 370 ILE A CA 1
ATOM 2910 C C . ILE A 1 370 ? 27.234 -18.25 -9.32 1 96.69 370 ILE A C 1
ATOM 2912 O O . ILE A 1 370 ? 26.562 -17.266 -9.656 1 96.69 370 ILE A O 1
ATOM 2916 N N . SER A 1 371 ? 28.234 -18.125 -8.492 1 95.25 371 SER A N 1
ATOM 2917 C CA . SER A 1 371 ? 28.625 -16.859 -7.902 1 95.25 371 SER A CA 1
ATOM 2918 C C . SER A 1 371 ? 28.953 -15.828 -8.977 1 95.25 371 SER A C 1
ATOM 2920 O O . SER A 1 371 ? 28.625 -14.648 -8.844 1 95.25 371 SER A O 1
ATOM 2922 N N . GLU A 1 372 ? 29.609 -16.281 -10.016 1 96.69 372 GLU A N 1
ATOM 2923 C CA . GLU A 1 372 ? 29.953 -15.383 -11.117 1 96.69 372 GLU A CA 1
ATOM 2924 C C . GLU A 1 372 ? 28.703 -14.914 -11.859 1 96.69 372 GLU A C 1
ATOM 2926 O O . GLU A 1 372 ? 28.609 -13.758 -12.266 1 96.69 372 GLU A O 1
ATOM 2931 N N . GLN A 1 373 ? 27.766 -15.836 -11.984 1 97 373 GLN A N 1
ATOM 2932 C CA . GLN A 1 373 ? 26.531 -15.516 -12.688 1 97 373 GLN A CA 1
ATOM 2933 C C . GLN A 1 373 ? 25.688 -14.523 -11.891 1 97 373 GLN A C 1
ATOM 2935 O O . GLN A 1 373 ? 24.844 -13.828 -12.453 1 97 373 GLN A O 1
ATOM 2940 N N . LEU A 1 374 ? 25.875 -14.492 -10.625 1 96.56 374 LEU A N 1
ATOM 2941 C CA . LEU A 1 374 ? 25.094 -13.617 -9.758 1 96.56 374 LEU A CA 1
ATOM 2942 C C . LEU A 1 374 ? 25.891 -12.359 -9.422 1 96.56 374 LEU A C 1
ATOM 2944 O O . LEU A 1 374 ? 25.438 -11.523 -8.625 1 96.56 374 LEU A O 1
ATOM 2948 N N . ALA A 1 375 ? 27 -12.281 -10.156 1 92.69 375 ALA A N 1
ATOM 2949 C CA . ALA A 1 375 ? 27.828 -11.094 -9.922 1 92.69 375 ALA A CA 1
ATOM 2950 C C . ALA A 1 375 ? 27.062 -9.828 -10.312 1 92.69 375 ALA A C 1
ATOM 2952 O O . ALA A 1 375 ? 26.391 -9.789 -11.344 1 92.69 375 ALA A O 1
ATOM 2953 N N . GLY A 1 376 ? 26.922 -8.875 -9.516 1 91.12 376 GLY A N 1
ATOM 2954 C CA . GLY A 1 376 ? 26.266 -7.613 -9.828 1 91.12 376 GLY A CA 1
ATOM 2955 C C . GLY A 1 376 ? 24.906 -7.465 -9.18 1 91.12 376 GLY A C 1
ATOM 2956 O O . GLY A 1 376 ? 24.312 -6.387 -9.195 1 91.12 376 GLY A O 1
ATOM 2957 N N . ARG A 1 377 ? 24.328 -8.617 -8.875 1 92.62 377 ARG A N 1
ATOM 2958 C CA . ARG A 1 377 ? 23.109 -8.547 -8.086 1 92.62 377 ARG A CA 1
ATOM 2959 C C . ARG A 1 377 ? 23.359 -7.895 -6.734 1 92.62 377 ARG A C 1
ATOM 2961 O O . ARG A 1 377 ? 23.766 -8.57 -5.781 1 92.62 377 ARG A O 1
ATOM 2968 N N . ASN A 1 378 ? 23.094 -6.586 -6.668 1 88.25 378 ASN A N 1
ATOM 2969 C CA . ASN A 1 378 ? 23.469 -5.852 -5.469 1 88.25 378 ASN A CA 1
ATOM 2970 C C . ASN A 1 378 ? 22.359 -4.922 -5.004 1 88.25 378 ASN A C 1
ATOM 2972 O O . ASN A 1 378 ? 22.625 -3.875 -4.406 1 88.25 378 ASN A O 1
ATOM 2976 N N . GLY A 1 379 ? 21.141 -5.34 -5.273 1 92.88 379 GLY A N 1
ATOM 2977 C CA . GLY A 1 379 ? 20.031 -4.535 -4.762 1 92.88 379 GLY A CA 1
ATOM 2978 C C . GLY A 1 379 ? 19.969 -4.516 -3.246 1 92.88 379 GLY A C 1
ATOM 2979 O O . GLY A 1 379 ? 20.234 -5.527 -2.594 1 92.88 379 GLY A O 1
ATOM 2980 N N . LEU A 1 380 ? 19.547 -3.398 -2.713 1 94.19 380 LEU A N 1
ATOM 2981 C CA . LEU A 1 380 ? 19.516 -3.164 -1.273 1 94.19 380 LEU A CA 1
ATOM 2982 C C . LEU A 1 380 ? 18.672 -4.23 -0.57 1 94.19 380 LEU A C 1
ATOM 2984 O O . LEU A 1 380 ? 19.031 -4.691 0.515 1 94.19 380 LEU A O 1
ATOM 2988 N N . PHE A 1 381 ? 17.625 -4.68 -1.213 1 96.62 381 PHE A N 1
ATOM 2989 C CA . PHE A 1 381 ? 16.672 -5.555 -0.549 1 96.62 381 PHE A CA 1
ATOM 2990 C C . PHE A 1 381 ? 16.656 -6.934 -1.194 1 96.62 381 PHE A C 1
ATOM 2992 O O . PHE A 1 381 ? 15.727 -7.711 -0.999 1 96.62 381 PHE A O 1
ATOM 2999 N N . ASP A 1 382 ? 17.656 -7.234 -1.975 1 96.56 382 ASP A N 1
ATOM 3000 C CA . ASP A 1 382 ? 17.781 -8.562 -2.564 1 96.56 382 ASP A CA 1
ATOM 3001 C C . ASP A 1 382 ? 17.906 -9.633 -1.482 1 96.56 382 ASP A C 1
ATOM 3003 O O . ASP A 1 382 ? 18.594 -9.43 -0.481 1 96.56 382 ASP A O 1
ATOM 3007 N N . CYS A 1 383 ? 17.25 -10.734 -1.657 1 97.31 383 CYS A N 1
ATOM 3008 C CA . CYS A 1 383 ? 17.484 -11.867 -0.775 1 97.31 383 CYS A CA 1
ATOM 3009 C C . CYS A 1 383 ? 18.891 -12.43 -0.985 1 97.31 383 CYS A C 1
ATOM 3011 O O . CYS A 1 383 ? 19.469 -12.273 -2.059 1 97.31 383 CYS A O 1
ATOM 3013 N N . GLN A 1 384 ? 19.469 -12.984 0.098 1 95.75 384 GLN A N 1
ATOM 3014 C CA . GLN A 1 384 ? 20.672 -13.797 -0.085 1 95.75 384 GLN A CA 1
ATOM 3015 C C . GLN A 1 384 ? 20.359 -15.055 -0.896 1 95.75 384 GLN A C 1
ATOM 3017 O O . GLN A 1 384 ? 19.422 -15.781 -0.59 1 95.75 384 GLN A O 1
ATOM 3022 N N . SER A 1 385 ? 21.156 -15.266 -1.944 1 97 385 SER A N 1
ATOM 3023 C CA . SER A 1 385 ? 20.922 -16.453 -2.77 1 97 385 SER A CA 1
ATOM 3024 C C . SER A 1 385 ? 21.125 -17.734 -1.975 1 97 385 SER A C 1
ATOM 3026 O O . SER A 1 385 ? 22.109 -17.859 -1.23 1 97 385 SER A O 1
ATOM 3028 N N . ARG A 1 386 ? 20.25 -18.625 -2.162 1 97.19 386 ARG A N 1
ATOM 3029 C CA . ARG A 1 386 ? 20.328 -19.938 -1.511 1 97.19 386 ARG A CA 1
ATOM 3030 C C . ARG A 1 386 ? 20.719 -21.016 -2.512 1 97.19 386 ARG A C 1
ATOM 3032 O O . ARG A 1 386 ? 20.781 -22.203 -2.158 1 97.19 386 ARG A O 1
ATOM 3039 N N . VAL A 1 387 ? 20.953 -20.594 -3.748 1 97.44 387 VAL A N 1
ATOM 3040 C CA . VAL A 1 387 ? 21.266 -21.547 -4.809 1 97.44 387 VAL A CA 1
ATOM 3041 C C . VAL A 1 387 ? 22.594 -22.234 -4.52 1 97.44 387 VAL A C 1
ATOM 3043 O O . VAL A 1 387 ? 23.609 -21.562 -4.285 1 97.44 387 VAL A O 1
ATOM 3046 N N . THR A 1 388 ? 22.641 -23.562 -4.531 1 93 388 THR A N 1
ATOM 3047 C CA . THR A 1 388 ? 23.812 -24.344 -4.152 1 93 388 THR A CA 1
ATOM 3048 C C . THR A 1 388 ? 24.641 -24.703 -5.383 1 93 388 THR A C 1
ATOM 3050 O O . THR A 1 388 ? 25.812 -25.078 -5.266 1 93 388 THR A O 1
ATOM 3053 N N . GLY A 1 389 ? 24.062 -24.703 -6.504 1 91.94 389 GLY A N 1
ATOM 3054 C CA . GLY A 1 389 ? 24.75 -25.141 -7.711 1 91.94 389 GLY A CA 1
ATOM 3055 C C . GLY A 1 389 ? 24.375 -26.547 -8.125 1 91.94 389 GLY A C 1
ATOM 3056 O O . GLY A 1 389 ? 24.734 -27 -9.219 1 91.94 389 GLY A O 1
ATOM 3057 N N . ASP A 1 390 ? 23.656 -27.203 -7.305 1 94.12 390 ASP A N 1
ATOM 3058 C CA . ASP A 1 390 ? 23.203 -28.562 -7.625 1 94.12 390 ASP A CA 1
ATOM 3059 C C . ASP A 1 390 ? 2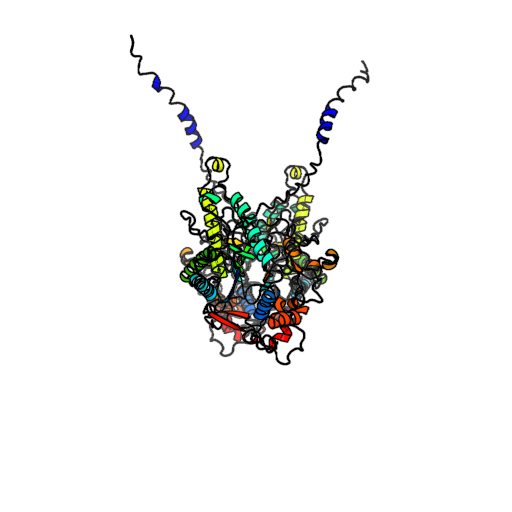1.797 -28.547 -8.227 1 94.12 390 ASP A C 1
ATOM 3061 O O . ASP A 1 390 ? 20.938 -27.781 -7.793 1 94.12 390 ASP A O 1
ATOM 3065 N N . LEU A 1 391 ? 21.656 -29.422 -9.234 1 96.44 391 LEU A N 1
ATOM 3066 C CA . LEU A 1 391 ? 20.328 -29.609 -9.797 1 96.44 391 LEU A CA 1
ATOM 3067 C C . LEU A 1 391 ? 19.547 -30.656 -9.023 1 96.44 391 LEU A C 1
ATOM 3069 O O . LEU A 1 391 ? 20.125 -31.656 -8.57 1 96.44 391 LEU A O 1
ATOM 3073 N N . PRO A 1 392 ? 18.297 -30.422 -8.883 1 96.25 392 PRO A N 1
ATOM 3074 C CA . PRO A 1 392 ? 17.484 -31.469 -8.25 1 96.25 392 PRO A CA 1
ATOM 3075 C C . PRO A 1 392 ? 17.5 -32.781 -9.031 1 96.25 392 PRO A C 1
ATOM 3077 O O . PRO A 1 392 ? 17.516 -32.781 -10.266 1 96.25 392 PRO A O 1
ATOM 3080 N N . GLN A 1 393 ? 17.328 -33.875 -8.328 1 96 393 GLN A N 1
ATOM 3081 C CA . GLN A 1 393 ? 17.406 -35.188 -8.922 1 96 393 GLN A CA 1
ATOM 3082 C C . GLN A 1 393 ? 16.297 -35.406 -9.945 1 96 393 GLN A C 1
ATOM 3084 O O . GLN A 1 393 ? 16.484 -36.094 -10.961 1 96 393 GLN A O 1
ATOM 3089 N N . ASP A 1 394 ? 15.109 -34.906 -9.688 1 96.75 394 ASP A N 1
ATOM 3090 C CA . ASP A 1 394 ? 13.984 -35.125 -10.594 1 96.75 394 ASP A CA 1
ATOM 3091 C C . ASP A 1 394 ? 14.234 -34.438 -11.938 1 96.75 394 ASP A C 1
ATOM 3093 O O . ASP A 1 394 ? 13.75 -34.875 -12.977 1 96.75 394 ASP A O 1
ATOM 3097 N N . VAL A 1 395 ? 15.008 -33.344 -11.922 1 97.25 395 VAL A N 1
ATOM 3098 C CA . VAL A 1 395 ? 15.359 -32.656 -13.156 1 97.25 395 VAL A CA 1
ATOM 3099 C C . VAL A 1 395 ? 16.453 -33.406 -13.898 1 97.25 395 VAL A C 1
ATOM 3101 O O . VAL A 1 395 ? 16.312 -33.688 -15.094 1 97.25 395 VAL A O 1
ATOM 3104 N N . ILE A 1 396 ? 17.422 -33.875 -13.156 1 94.81 396 ILE A N 1
ATOM 3105 C CA . ILE A 1 396 ? 18.562 -34.594 -13.734 1 94.81 396 ILE A CA 1
ATOM 3106 C C . ILE A 1 396 ? 18.078 -35.906 -14.383 1 94.81 396 ILE A C 1
ATOM 3108 O O . ILE A 1 396 ? 18.578 -36.281 -15.445 1 94.81 396 ILE A O 1
ATOM 3112 N N . SER A 1 397 ? 17.172 -36.5 -13.742 1 94.81 397 SER A N 1
ATOM 3113 C CA . SER A 1 397 ? 16.734 -37.812 -14.18 1 94.81 397 SER A CA 1
ATOM 3114 C C . SER A 1 397 ? 15.727 -37.719 -15.32 1 94.81 397 SER A C 1
ATOM 3116 O O . SER A 1 397 ? 15.406 -38.719 -15.969 1 94.81 397 SER A O 1
ATOM 3118 N N . SER A 1 398 ? 15.227 -36.531 -15.562 1 95.44 398 SER A N 1
ATOM 3119 C CA . SER A 1 398 ? 14.258 -36.375 -16.641 1 95.44 398 SER A CA 1
ATOM 3120 C C . SER A 1 398 ? 14.953 -36.344 -18 1 95.44 398 SER A C 1
ATOM 3122 O O . SER A 1 398 ? 16.188 -36.25 -18.078 1 95.44 398 SER A O 1
ATOM 3124 N N . THR A 1 399 ? 14.148 -36.531 -19.062 1 94.38 399 THR A N 1
ATOM 3125 C CA . THR A 1 399 ? 14.68 -36.531 -20.422 1 94.38 399 THR A CA 1
ATOM 3126 C C . THR A 1 399 ? 15.438 -35.219 -20.703 1 94.38 399 THR A C 1
ATOM 3128 O O . THR A 1 399 ? 14.953 -34.125 -20.375 1 94.38 399 THR A O 1
ATOM 3131 N N . ALA A 1 400 ? 16.547 -35.375 -21.391 1 94.31 400 ALA A N 1
ATOM 3132 C CA . ALA A 1 400 ? 17.406 -34.219 -21.656 1 94.31 400 ALA A CA 1
ATOM 3133 C C . ALA A 1 400 ? 16.703 -33.188 -22.5 1 94.31 400 ALA A C 1
ATOM 3135 O O . ALA A 1 400 ? 15.828 -33.5 -23.312 1 94.31 400 ALA A O 1
ATOM 3136 N N . PRO A 1 401 ? 17.109 -31.859 -22.359 1 94.62 401 PRO A N 1
ATOM 3137 C CA . PRO A 1 401 ? 16.344 -30.766 -22.969 1 94.62 401 PRO A CA 1
ATOM 3138 C C . PRO A 1 401 ? 16.359 -30.812 -24.484 1 94.62 401 PRO A C 1
ATOM 3140 O O . PRO A 1 401 ? 15.344 -30.562 -25.141 1 94.62 401 PRO A O 1
ATOM 3143 N N . LEU A 1 402 ? 17.469 -31.219 -25.109 1 94.44 402 LEU A N 1
ATOM 3144 C CA . LEU A 1 402 ? 17.578 -31.172 -26.562 1 94.44 402 LEU A CA 1
ATOM 3145 C C . LEU A 1 402 ? 17.719 -32.594 -27.141 1 94.44 402 LEU A C 1
ATOM 3147 O O . LEU A 1 402 ? 18.391 -32.781 -28.156 1 94.44 402 LEU A O 1
ATOM 3151 N N . SER A 1 403 ? 17.156 -33.5 -26.469 1 90.75 403 SER A N 1
ATOM 3152 C CA . SER A 1 403 ? 17.312 -34.906 -26.828 1 90.75 403 SER A CA 1
ATOM 3153 C C . SER A 1 403 ? 16.766 -35.188 -28.234 1 90.75 403 SER A C 1
ATOM 3155 O O . SER A 1 403 ? 17.188 -36.125 -28.906 1 90.75 403 SER A O 1
ATOM 3157 N N . SER A 1 404 ? 15.859 -34.344 -28.688 1 87.5 404 SER A N 1
ATOM 3158 C CA . SER A 1 404 ? 15.227 -34.562 -29.984 1 87.5 404 SER A CA 1
ATOM 3159 C C . SER A 1 404 ? 16.125 -34.062 -31.125 1 87.5 404 SER A C 1
ATOM 3161 O O . SER A 1 404 ? 15.844 -34.344 -32.312 1 87.5 404 SER A O 1
ATOM 3163 N N . ILE A 1 405 ? 17.078 -33.312 -30.766 1 89.5 405 ILE A N 1
ATOM 3164 C CA . ILE A 1 405 ? 18.078 -32.875 -31.75 1 89.5 405 ILE A CA 1
ATOM 3165 C C . ILE A 1 405 ? 19.312 -33.781 -31.672 1 89.5 405 ILE A C 1
ATOM 3167 O O . ILE A 1 405 ? 20.125 -33.656 -30.75 1 89.5 405 ILE A O 1
ATOM 3171 N N . GLU A 1 406 ? 19.469 -34.562 -32.656 1 86.56 406 GLU A N 1
ATOM 3172 C CA . GLU A 1 406 ? 20.5 -35.594 -32.625 1 86.56 406 GLU A CA 1
ATOM 3173 C C . GLU A 1 406 ? 21.875 -34.969 -32.344 1 86.56 406 GLU A C 1
ATOM 3175 O O . GLU A 1 406 ? 22.625 -35.5 -31.484 1 86.56 406 GLU A O 1
ATOM 3180 N N . GLU A 1 407 ? 22.219 -33.906 -33 1 87.88 407 GLU A N 1
ATOM 3181 C CA . GLU A 1 407 ? 23.531 -33.281 -32.875 1 87.88 407 GLU A CA 1
ATOM 3182 C C . GLU A 1 407 ? 23.734 -32.688 -31.5 1 87.88 407 GLU A C 1
ATOM 3184 O O . GLU A 1 407 ? 24.875 -32.375 -31.109 1 87.88 407 GLU A O 1
ATOM 3189 N N . ARG A 1 408 ? 22.672 -32.562 -30.797 1 89.25 408 ARG A N 1
ATOM 3190 C CA . ARG A 1 408 ? 22.75 -31.875 -29.5 1 89.25 408 ARG A CA 1
ATOM 3191 C C . ARG A 1 408 ? 22.188 -32.75 -28.391 1 89.25 408 ARG A C 1
ATOM 3193 O O . ARG A 1 408 ? 21.844 -32.25 -27.312 1 89.25 408 ARG A O 1
ATOM 3200 N N . ALA A 1 409 ? 22.094 -33.969 -28.578 1 86 409 ALA A N 1
ATOM 3201 C CA . ALA A 1 409 ? 21.469 -34.906 -27.656 1 86 409 ALA A CA 1
ATOM 3202 C C . ALA A 1 409 ? 22.281 -35.031 -26.359 1 86 409 ALA A C 1
ATOM 3204 O O . ALA A 1 409 ? 21.766 -35.438 -25.328 1 86 409 ALA A O 1
ATOM 3205 N N . SER A 1 410 ? 23.516 -34.594 -26.391 1 88.38 410 SER A N 1
ATOM 3206 C CA . SER A 1 410 ? 24.391 -34.719 -25.234 1 88.38 410 SER A CA 1
ATOM 3207 C C . SER A 1 410 ? 24.234 -33.531 -24.281 1 88.38 410 SER A C 1
ATOM 3209 O O . SER A 1 410 ? 24.719 -33.562 -23.156 1 88.38 410 SER A O 1
ATOM 3211 N N . VAL A 1 411 ? 23.562 -32.562 -24.797 1 92.75 411 VAL A N 1
ATOM 3212 C CA . VAL A 1 411 ? 23.344 -31.391 -23.969 1 92.75 411 VAL A CA 1
ATOM 3213 C C . VAL A 1 411 ? 22.422 -31.75 -22.797 1 92.75 411 VAL A C 1
ATOM 3215 O O . VAL A 1 411 ? 21.297 -32.219 -23 1 92.75 411 VAL A O 1
ATOM 3218 N N . GLY A 1 412 ? 22.922 -31.562 -21.547 1 94.94 412 GLY A N 1
ATOM 3219 C CA . GLY A 1 412 ? 22.141 -31.859 -20.359 1 94.94 412 GLY A CA 1
ATOM 3220 C C . GLY A 1 412 ? 21.484 -30.641 -19.75 1 94.94 412 GLY A C 1
ATOM 3221 O O . GLY A 1 412 ? 21.688 -29.516 -20.219 1 94.94 412 GLY A O 1
ATOM 3222 N N . TRP A 1 413 ? 20.703 -30.922 -18.734 1 97.38 413 TRP A N 1
ATOM 3223 C CA . TRP A 1 413 ? 20.016 -29.844 -18.031 1 97.38 413 TRP A CA 1
ATOM 3224 C C . TRP A 1 413 ? 21.016 -28.859 -17.422 1 97.38 413 TRP A C 1
ATOM 3226 O O . TRP A 1 413 ? 20.75 -27.656 -17.359 1 97.38 413 TRP A O 1
ATOM 3236 N N . LYS A 1 414 ? 22.141 -29.281 -17.016 1 96.19 414 LYS A N 1
ATOM 3237 C CA . LYS A 1 414 ? 23.141 -28.422 -16.391 1 96.19 414 LYS A CA 1
ATOM 3238 C C . LYS A 1 414 ? 23.734 -27.438 -17.375 1 96.19 414 LYS A C 1
ATOM 3240 O O . LYS A 1 414 ? 24.312 -26.422 -16.984 1 96.19 414 LYS A O 1
ATOM 3245 N N . ASP A 1 415 ? 23.641 -27.75 -18.641 1 95.88 415 ASP A N 1
ATOM 3246 C CA . ASP A 1 415 ? 24.266 -26.953 -19.688 1 95.88 415 ASP A CA 1
ATOM 3247 C C . ASP A 1 415 ? 23.312 -25.875 -20.203 1 95.88 415 ASP A C 1
ATOM 3249 O O . ASP A 1 415 ? 23.688 -25.047 -21.031 1 95.88 415 ASP A O 1
ATOM 3253 N N . THR A 1 416 ? 22.094 -25.875 -19.781 1 96.5 416 THR A N 1
ATOM 3254 C CA . THR A 1 416 ? 21.094 -24.938 -20.297 1 96.5 416 THR A CA 1
ATOM 3255 C C . THR A 1 416 ? 20.703 -23.922 -19.219 1 96.5 416 THR A C 1
ATOM 3257 O O . THR A 1 416 ? 20.781 -24.203 -18.031 1 96.5 416 THR A O 1
ATOM 3260 N N . PRO A 1 417 ? 20.359 -22.672 -19.625 1 97.75 417 PRO A N 1
ATOM 3261 C CA . PRO A 1 417 ? 19.859 -21.703 -18.641 1 97.75 417 PRO A CA 1
ATOM 3262 C C . PRO A 1 417 ? 18.484 -22.094 -18.094 1 97.75 417 PRO A C 1
ATOM 3264 O O . PRO A 1 417 ? 17.562 -22.375 -18.859 1 97.75 417 PRO A O 1
ATOM 3267 N N . LEU A 1 418 ? 18.391 -22.156 -16.812 1 98.5 418 LEU A N 1
ATOM 3268 C CA . LEU A 1 418 ? 17.141 -22.484 -16.141 1 98.5 418 LEU A CA 1
ATOM 3269 C C . LEU A 1 418 ? 16.688 -21.328 -15.25 1 98.5 418 LEU A C 1
ATOM 3271 O O . LEU A 1 418 ? 17.469 -20.812 -14.438 1 98.5 418 LEU A O 1
ATOM 3275 N N . PHE A 1 419 ? 15.461 -20.875 -15.523 1 98.56 419 PHE A N 1
ATOM 3276 C CA . PHE A 1 419 ? 14.844 -19.906 -14.641 1 98.56 419 PHE A CA 1
ATOM 3277 C C . PHE A 1 419 ? 14.797 -20.422 -13.203 1 98.56 419 PHE A C 1
ATOM 3279 O O . PHE A 1 419 ? 14.25 -21.5 -12.945 1 98.56 419 PHE A O 1
ATOM 3286 N N . THR A 1 420 ? 15.359 -19.641 -12.25 1 98.62 420 THR A N 1
ATOM 3287 C CA . THR A 1 420 ? 15.602 -20.141 -10.898 1 98.62 420 THR A CA 1
ATOM 3288 C C . THR A 1 420 ? 15.219 -19.078 -9.859 1 98.62 420 THR A C 1
ATOM 3290 O O . THR A 1 420 ? 15.555 -17.906 -10.016 1 98.62 420 THR A O 1
ATOM 3293 N N . ASN A 1 421 ? 14.414 -19.469 -8.898 1 98.5 421 ASN A N 1
ATOM 3294 C CA . ASN A 1 421 ? 14.203 -18.641 -7.723 1 98.5 421 ASN A CA 1
ATOM 3295 C C . ASN A 1 421 ? 15.398 -18.688 -6.777 1 98.5 421 ASN A C 1
ATOM 3297 O O . ASN A 1 421 ? 15.656 -19.703 -6.145 1 98.5 421 ASN A O 1
ATOM 3301 N N . LEU A 1 422 ? 16.047 -17.625 -6.609 1 98.31 422 LEU A N 1
ATOM 3302 C CA . LEU A 1 422 ? 17.312 -17.547 -5.875 1 98.31 422 LEU A CA 1
ATOM 3303 C C . LEU A 1 422 ? 17.078 -17.641 -4.371 1 98.31 422 LEU A C 1
ATOM 3305 O O . LEU A 1 422 ? 17.938 -18.125 -3.635 1 98.31 422 LEU A O 1
ATOM 3309 N N . CYS A 1 423 ? 15.961 -17.125 -3.891 1 98.12 423 CYS A N 1
ATOM 3310 C CA . CYS A 1 423 ? 15.664 -17.016 -2.465 1 98.12 423 CYS A CA 1
ATOM 3311 C C . CYS A 1 423 ? 15.219 -18.375 -1.907 1 98.12 423 CYS A C 1
ATOM 3313 O O . CYS A 1 423 ? 15.422 -18.656 -0.724 1 98.12 423 CYS A O 1
ATOM 3315 N N . LEU A 1 424 ? 14.664 -19.219 -2.803 1 98 424 LEU A N 1
ATOM 3316 C CA . LEU A 1 424 ? 14.109 -20.484 -2.373 1 98 424 LEU A CA 1
ATOM 3317 C C . LEU A 1 424 ? 14.969 -21.656 -2.854 1 98 424 LEU A C 1
ATOM 3319 O O . LEU A 1 424 ? 14.789 -22.797 -2.412 1 98 424 LEU A O 1
ATOM 3323 N N . ASN A 1 425 ? 15.938 -21.359 -3.719 1 97.81 425 ASN A N 1
ATOM 3324 C CA . ASN A 1 425 ? 16.688 -22.422 -4.387 1 97.81 425 ASN A CA 1
ATOM 3325 C C . ASN A 1 425 ? 15.766 -23.391 -5.102 1 97.81 425 ASN A C 1
ATOM 3327 O O . ASN A 1 425 ? 15.875 -24.609 -4.906 1 97.81 425 ASN A O 1
ATOM 3331 N N . THR A 1 426 ? 14.898 -22.828 -5.891 1 98.38 426 THR A N 1
ATOM 3332 C CA . THR A 1 426 ? 13.922 -23.656 -6.594 1 98.38 426 THR A CA 1
ATOM 3333 C C . THR A 1 426 ? 13.945 -23.359 -8.086 1 98.38 426 THR A C 1
ATOM 3335 O O . THR A 1 426 ? 13.984 -22.203 -8.5 1 98.38 426 THR A O 1
ATOM 3338 N N . ILE A 1 427 ? 14 -24.375 -8.875 1 98.69 427 ILE A N 1
ATOM 3339 C CA . ILE A 1 427 ? 13.773 -24.312 -10.312 1 98.69 427 ILE A CA 1
ATOM 3340 C C . ILE A 1 427 ? 12.344 -24.719 -10.633 1 98.69 427 ILE A C 1
ATOM 3342 O O . ILE A 1 427 ? 12.016 -25.906 -10.617 1 98.69 427 ILE A O 1
ATOM 3346 N N . PRO A 1 428 ? 11.492 -23.766 -10.891 1 98.81 428 PRO A N 1
ATOM 3347 C CA . PRO A 1 428 ? 10.086 -24.125 -11.094 1 98.81 428 PRO A CA 1
ATOM 3348 C C . PRO A 1 428 ? 9.844 -24.859 -12.414 1 98.81 428 PRO A C 1
ATOM 3350 O O . PRO A 1 428 ? 10.609 -24.688 -13.367 1 98.81 428 PRO A O 1
ATOM 3353 N N . VAL A 1 429 ? 8.781 -25.625 -12.43 1 98.81 429 VAL A N 1
ATOM 3354 C CA . VAL A 1 429 ? 8.375 -26.328 -13.641 1 98.81 429 VAL A CA 1
ATOM 3355 C C . VAL A 1 429 ? 7.906 -25.328 -14.695 1 98.81 429 VAL A C 1
ATOM 3357 O O . VAL A 1 429 ? 8.117 -25.531 -15.891 1 98.81 429 VAL A O 1
ATOM 3360 N N . MET A 1 430 ? 7.258 -24.281 -14.25 1 98.69 430 MET A N 1
ATOM 3361 C CA . MET A 1 430 ? 6.695 -23.281 -15.148 1 98.69 430 MET A CA 1
ATOM 3362 C C . MET A 1 430 ? 6.938 -21.875 -14.617 1 98.69 430 MET A C 1
ATOM 3364 O O . MET A 1 430 ? 7.164 -21.688 -13.422 1 98.69 430 MET A O 1
ATOM 3368 N N . ILE A 1 431 ? 6.934 -20.938 -15.492 1 98.69 431 ILE A N 1
ATOM 3369 C CA . ILE A 1 431 ? 7.082 -19.531 -15.195 1 98.69 431 ILE A CA 1
ATOM 3370 C C . ILE A 1 431 ? 5.785 -18.781 -15.508 1 98.69 431 ILE A C 1
ATOM 3372 O O . ILE A 1 431 ? 5.309 -18.812 -16.656 1 98.69 431 ILE A O 1
ATOM 3376 N N . HIS A 1 432 ? 5.184 -18.203 -14.539 1 98.62 432 HIS A N 1
ATOM 3377 C CA . HIS A 1 432 ? 3.98 -17.406 -14.719 1 98.62 432 HIS A CA 1
ATOM 3378 C C . HIS A 1 432 ? 4.316 -15.922 -14.805 1 98.62 432 HIS A C 1
ATOM 3380 O O . HIS A 1 432 ? 4.465 -15.25 -13.781 1 98.62 432 HIS A O 1
ATOM 3386 N N . HIS A 1 433 ? 4.359 -15.375 -16.016 1 97.69 433 HIS A N 1
ATOM 3387 C CA . HIS A 1 433 ? 4.754 -14 -16.281 1 97.69 433 HIS A CA 1
ATOM 3388 C C . HIS A 1 433 ? 3.6 -13.039 -16.047 1 97.69 433 HIS A C 1
ATOM 3390 O O . HIS A 1 433 ? 3.201 -12.305 -16.953 1 97.69 433 HIS A O 1
ATOM 3396 N N . ASN A 1 434 ? 3.203 -12.906 -14.82 1 96.31 434 ASN A N 1
ATOM 3397 C CA . ASN A 1 434 ? 2.066 -12.07 -14.461 1 96.31 434 ASN A CA 1
ATOM 3398 C C . ASN A 1 434 ? 2.52 -10.766 -13.812 1 96.31 434 ASN A C 1
ATOM 3400 O O . ASN A 1 434 ? 1.709 -10.047 -13.227 1 96.31 434 ASN A O 1
ATOM 3404 N N . GLY A 1 435 ? 3.762 -10.484 -13.844 1 94.75 435 GLY A N 1
ATOM 3405 C CA . GLY A 1 435 ? 4.309 -9.211 -13.414 1 94.75 435 GLY A CA 1
ATOM 3406 C C . GLY A 1 435 ? 4.461 -8.211 -14.539 1 94.75 435 GLY A C 1
ATOM 3407 O O . GLY A 1 435 ? 3.473 -7.801 -15.156 1 94.75 435 GLY A O 1
ATOM 3408 N N . ASP A 1 436 ? 5.656 -7.906 -14.852 1 92.75 436 ASP A N 1
ATOM 3409 C CA . ASP A 1 436 ? 5.953 -7.031 -15.984 1 92.75 436 ASP A CA 1
ATOM 3410 C C . ASP A 1 436 ? 5.551 -7.688 -17.297 1 92.75 436 ASP A C 1
ATOM 3412 O O . ASP A 1 436 ? 6.211 -8.617 -17.766 1 92.75 436 ASP A O 1
ATOM 3416 N N . LYS A 1 437 ? 4.602 -7.164 -17.938 1 93 437 LYS A N 1
ATOM 3417 C CA . LYS A 1 437 ? 4.09 -7.758 -19.172 1 93 437 LYS A CA 1
ATOM 3418 C C . LYS A 1 437 ? 5.145 -7.719 -20.281 1 93 437 LYS A C 1
ATOM 3420 O O . LYS A 1 437 ? 5.176 -8.602 -21.141 1 93 437 LYS A O 1
ATOM 3425 N N . ASN A 1 438 ? 6.016 -6.766 -20.203 1 94.56 438 ASN A N 1
ATOM 3426 C CA . ASN A 1 438 ? 7.066 -6.656 -21.219 1 94.56 438 ASN A CA 1
ATOM 3427 C C . ASN A 1 438 ? 8.078 -7.789 -21.094 1 94.56 438 ASN A C 1
ATOM 3429 O O . ASN A 1 438 ? 8.812 -8.078 -22.047 1 94.56 438 ASN A O 1
ATOM 3433 N N . ALA A 1 439 ? 8.102 -8.383 -19.938 1 95.81 439 ALA A N 1
ATOM 3434 C CA . ALA A 1 439 ? 9.047 -9.469 -19.719 1 95.81 439 ALA A CA 1
ATOM 3435 C C . ALA A 1 439 ? 8.75 -10.656 -20.625 1 95.81 439 ALA A C 1
ATOM 3437 O O . ALA A 1 439 ? 9.641 -11.453 -20.938 1 95.81 439 ALA A O 1
ATOM 3438 N N . ARG A 1 440 ? 7.57 -10.805 -21.125 1 96.62 440 ARG A N 1
ATOM 3439 C CA . ARG A 1 440 ? 7.184 -11.883 -22.031 1 96.62 440 ARG A CA 1
ATOM 3440 C C . ARG A 1 440 ? 7.93 -11.781 -23.359 1 96.62 440 ARG A C 1
ATOM 3442 O O . ARG A 1 440 ? 8.102 -12.773 -24.062 1 96.62 440 ARG A O 1
ATOM 3449 N N . ALA A 1 441 ? 8.32 -10.539 -23.625 1 95.12 441 ALA A N 1
ATOM 3450 C CA . ALA A 1 441 ? 9.109 -10.328 -24.828 1 95.12 441 ALA A CA 1
ATOM 3451 C C . ALA A 1 441 ? 10.609 -10.406 -24.531 1 95.12 441 ALA A C 1
ATOM 3453 O O . ALA A 1 441 ? 11.328 -11.195 -25.156 1 95.12 441 ALA A O 1
ATOM 3454 N N . PHE A 1 442 ? 11.07 -9.672 -23.516 1 95.69 442 PHE A N 1
ATOM 3455 C CA . PHE A 1 442 ? 12.516 -9.523 -23.375 1 95.69 442 PHE A CA 1
ATOM 3456 C C . PHE A 1 442 ? 13.125 -10.727 -22.672 1 95.69 442 PHE A C 1
ATOM 3458 O O . PHE A 1 442 ? 14.328 -10.977 -22.781 1 95.69 442 PHE A O 1
ATOM 3465 N N . GLN A 1 443 ? 12.352 -11.547 -21.969 1 97.19 443 GLN A N 1
ATOM 3466 C CA . GLN A 1 443 ? 12.898 -12.734 -21.328 1 97.19 443 GLN A CA 1
ATOM 3467 C C . GLN A 1 443 ? 12.789 -13.961 -22.234 1 97.19 443 GLN A C 1
ATOM 3469 O O . GLN A 1 443 ? 13.406 -14.992 -21.969 1 97.19 443 GLN A O 1
ATOM 3474 N N . TRP A 1 444 ? 12.031 -13.906 -23.281 1 97.88 444 TRP A N 1
ATOM 3475 C CA . TRP A 1 444 ? 11.773 -15.039 -24.172 1 97.88 444 TRP A CA 1
ATOM 3476 C C . TRP A 1 444 ? 13.07 -15.602 -24.734 1 97.88 444 TRP A C 1
ATOM 3478 O O . TRP A 1 444 ? 13.32 -16.812 -24.656 1 97.88 444 TRP A O 1
ATOM 3488 N N . PRO A 1 445 ? 14 -14.742 -25.109 1 97.12 445 PRO A N 1
ATOM 3489 C CA . PRO A 1 445 ? 15.25 -15.281 -25.656 1 97.12 445 PRO A CA 1
ATOM 3490 C C . PRO A 1 445 ? 16.156 -15.867 -24.578 1 97.12 445 PRO A C 1
ATOM 3492 O O . PRO A 1 445 ? 17.156 -16.516 -24.906 1 97.12 445 PRO A O 1
ATOM 3495 N N . GLU A 1 446 ? 15.805 -15.656 -23.344 1 97.12 446 GLU A N 1
ATOM 3496 C CA . GLU A 1 446 ? 16.641 -16.156 -22.266 1 97.12 446 GLU A CA 1
ATOM 3497 C C . GLU A 1 446 ? 16.344 -17.625 -21.969 1 97.12 446 GLU A C 1
ATOM 3499 O O . GLU A 1 446 ? 17.125 -18.312 -21.312 1 97.12 446 GLU A O 1
ATOM 3504 N N . THR A 1 447 ? 15.227 -18.125 -22.406 1 97.69 447 THR A N 1
ATOM 3505 C CA . THR A 1 447 ? 14.875 -19.516 -22.203 1 97.69 447 THR A CA 1
ATOM 3506 C C . THR A 1 447 ? 15.781 -20.422 -23.031 1 97.69 447 THR A C 1
ATOM 3508 O O . THR A 1 447 ? 16.203 -20.047 -24.125 1 97.69 447 THR A O 1
ATOM 3511 N N . TRP A 1 448 ? 16.031 -21.609 -22.578 1 96.88 448 TRP A N 1
ATOM 3512 C CA . TRP A 1 448 ? 16.891 -22.516 -23.312 1 96.88 448 TRP A CA 1
ATOM 3513 C C . TRP A 1 448 ? 16.234 -22.984 -24.609 1 96.88 448 TRP A C 1
ATOM 3515 O O . TRP A 1 448 ? 16.922 -23.422 -25.531 1 96.88 448 TRP A O 1
ATOM 3525 N N . MET A 1 449 ? 14.953 -22.891 -24.75 1 96.69 449 MET A N 1
ATOM 3526 C CA . MET A 1 449 ? 14.203 -23.422 -25.875 1 96.69 449 MET A CA 1
ATOM 3527 C C . MET A 1 449 ? 14.234 -22.469 -27.062 1 96.69 449 MET A C 1
ATOM 3529 O O . MET A 1 449 ? 14.273 -22.891 -28.219 1 96.69 449 MET A O 1
ATOM 3533 N N . GLN A 1 450 ? 14.164 -21.141 -26.75 1 96.88 450 GLN A N 1
ATOM 3534 C CA . GLN A 1 450 ? 13.859 -20.156 -27.766 1 96.88 450 GLN A CA 1
ATOM 3535 C C . GLN A 1 450 ? 14.867 -20.219 -28.922 1 96.88 450 GLN A C 1
ATOM 3537 O O . GLN A 1 450 ? 14.484 -20.234 -30.094 1 96.88 450 GLN A O 1
ATOM 3542 N N . GLN A 1 451 ? 16.125 -20.328 -28.672 1 94.44 451 GLN A N 1
ATOM 3543 C CA . GLN A 1 451 ? 17.156 -20.312 -29.703 1 94.44 451 GLN A CA 1
ATOM 3544 C C . GLN A 1 451 ? 17.062 -21.562 -30.578 1 94.44 451 GLN A C 1
ATOM 3546 O O . GLN A 1 451 ? 17.562 -21.578 -31.703 1 94.44 451 GLN A O 1
ATOM 3551 N N . HIS A 1 452 ? 16.453 -22.578 -30.109 1 95.69 452 HIS A N 1
ATOM 3552 C CA . HIS A 1 452 ? 16.328 -23.844 -30.812 1 95.69 452 HIS A CA 1
ATOM 3553 C C . HIS A 1 452 ? 14.898 -24.094 -31.281 1 95.69 452 HIS A C 1
ATOM 3555 O O . HIS A 1 452 ? 14.578 -25.172 -31.766 1 95.69 452 HIS A O 1
ATOM 3561 N N . ALA A 1 453 ? 14.07 -23.188 -31.094 1 96.44 453 ALA A N 1
ATOM 3562 C CA . ALA A 1 453 ? 12.633 -23.391 -31.219 1 96.44 453 ALA A CA 1
ATOM 3563 C C . ALA A 1 453 ? 12.258 -23.844 -32.625 1 96.44 453 ALA A C 1
ATOM 3565 O O . ALA A 1 453 ? 11.453 -24.75 -32.781 1 96.44 453 ALA A O 1
ATOM 3566 N N . ARG A 1 454 ? 12.852 -23.219 -33.656 1 94.88 454 ARG A N 1
ATOM 3567 C CA . ARG A 1 454 ? 12.516 -23.562 -35.031 1 94.88 454 ARG A CA 1
ATOM 3568 C C . ARG A 1 454 ? 12.844 -25.031 -35.344 1 94.88 454 ARG A C 1
ATOM 3570 O O . ARG A 1 454 ? 12.008 -25.766 -35.844 1 94.88 454 ARG A O 1
ATOM 3577 N N . VAL A 1 455 ? 14.008 -25.453 -34.938 1 94.25 455 VAL A N 1
ATOM 3578 C CA . VAL A 1 455 ? 14.453 -26.812 -35.219 1 94.25 455 VAL A CA 1
ATOM 3579 C C . VAL A 1 455 ? 13.609 -27.797 -34.406 1 94.25 455 VAL A C 1
ATOM 3581 O O . VAL A 1 455 ? 13.188 -28.828 -34.938 1 94.25 455 VAL A O 1
ATOM 3584 N N . LEU A 1 456 ? 13.352 -27.484 -33.188 1 95.19 456 LEU A N 1
ATOM 3585 C CA . LEU A 1 456 ? 12.586 -28.375 -32.312 1 95.19 456 LEU A CA 1
ATOM 3586 C C . LEU A 1 456 ? 11.148 -28.516 -32.812 1 95.19 456 LEU A C 1
ATOM 3588 O O . LEU A 1 456 ? 10.617 -29.625 -32.844 1 95.19 456 LEU A O 1
ATOM 3592 N N . MET A 1 457 ? 10.57 -27.438 -33.219 1 94.94 457 MET A N 1
ATOM 3593 C CA . MET A 1 457 ? 9.195 -27.469 -33.719 1 94.94 457 MET A CA 1
ATOM 3594 C C . MET A 1 457 ? 9.109 -28.172 -35.062 1 94.94 457 MET A C 1
ATOM 3596 O O . MET A 1 457 ? 8.172 -28.922 -35.312 1 94.94 457 MET A O 1
ATOM 3600 N N . THR A 1 458 ? 10.086 -27.922 -35.875 1 92.56 458 THR A N 1
ATOM 3601 C CA . THR A 1 458 ? 10.109 -28.594 -37.188 1 92.56 458 THR A CA 1
ATOM 3602 C C . THR A 1 458 ? 10.188 -30.109 -37 1 92.56 458 THR A C 1
ATOM 3604 O O . THR A 1 458 ? 9.523 -30.859 -37.719 1 92.56 458 THR A O 1
ATOM 3607 N N . GLU A 1 459 ? 10.977 -30.484 -36.062 1 90 459 GLU A N 1
ATOM 3608 C CA . GLU A 1 459 ? 11.07 -31.906 -35.75 1 90 459 GLU A CA 1
ATOM 3609 C C . GLU A 1 459 ? 9.727 -32.469 -35.281 1 90 459 GLU A C 1
ATOM 3611 O O . GLU A 1 459 ? 9.32 -33.562 -35.688 1 90 459 GLU A O 1
ATOM 3616 N N . LEU A 1 460 ? 9.016 -31.766 -34.469 1 92.12 460 LEU A N 1
ATOM 3617 C CA . LEU A 1 460 ? 7.711 -32.188 -34 1 92.12 460 LEU A CA 1
ATOM 3618 C C . LEU A 1 460 ? 6.699 -32.281 -35.125 1 92.12 460 LEU A C 1
ATOM 3620 O O . LEU A 1 460 ? 5.934 -33.219 -35.219 1 92.12 460 LEU A O 1
ATOM 3624 N N . TRP A 1 461 ? 6.746 -31.297 -36 1 91.62 461 TRP A N 1
ATOM 3625 C CA . TRP A 1 461 ? 5.809 -31.234 -37.125 1 91.62 461 TRP A CA 1
ATOM 3626 C C . TRP A 1 461 ? 6.059 -32.375 -38.094 1 91.62 461 TRP A C 1
ATOM 3628 O O . TRP A 1 461 ? 5.121 -32.906 -38.688 1 91.62 461 TRP A O 1
ATOM 3638 N N . SER A 1 462 ? 7.262 -32.75 -38.188 1 87.62 462 SER A N 1
ATOM 3639 C CA . SER A 1 462 ? 7.637 -33.781 -39.156 1 87.62 462 SER A CA 1
ATOM 3640 C C . SER A 1 462 ? 7.184 -35.156 -38.688 1 87.62 462 SER A C 1
ATOM 3642 O O . SER A 1 462 ? 7.051 -36.094 -39.469 1 87.62 462 SER A O 1
ATOM 3644 N N . GLN A 1 463 ? 7.016 -35.281 -37.438 1 84 463 GLN A N 1
ATOM 3645 C CA . GLN A 1 463 ? 6.598 -36.562 -36.875 1 84 463 GLN A CA 1
ATOM 3646 C C . GLN A 1 463 ? 5.102 -36.781 -37.094 1 84 463 GLN A C 1
ATOM 3648 O O . GLN A 1 463 ? 4.617 -37.938 -36.969 1 84 463 GLN A O 1
ATOM 3653 N N . ASP A 1 464 ? 4.461 -35.719 -37.312 1 76.88 464 ASP A N 1
ATOM 3654 C CA . ASP A 1 464 ? 3.033 -35.844 -37.594 1 76.88 464 ASP A CA 1
ATOM 3655 C C . ASP A 1 464 ? 2.785 -36.062 -39.094 1 76.88 464 ASP A C 1
ATOM 3657 O O . ASP A 1 464 ? 3.098 -35.219 -39.906 1 76.88 464 ASP A O 1
ATOM 3661 N N . GLY A 1 465 ? 2.529 -37.219 -39.5 1 66.94 465 GLY A N 1
ATOM 3662 C CA . GLY A 1 465 ? 2.35 -37.656 -40.875 1 66.94 465 GLY A CA 1
ATOM 3663 C C . GLY A 1 465 ? 1.39 -36.781 -41.656 1 66.94 465 GLY A C 1
ATOM 3664 O O . GLY A 1 465 ? 1.455 -36.719 -42.875 1 66.94 465 GLY A O 1
ATOM 3665 N N . ASP A 1 466 ? 0.477 -36.156 -40.969 1 65.12 466 ASP A N 1
ATOM 3666 C CA . ASP A 1 466 ? -0.553 -35.375 -41.656 1 65.12 466 ASP A CA 1
ATOM 3667 C C . ASP A 1 466 ? -0.026 -34 -42.062 1 65.12 466 ASP A C 1
ATOM 3669 O O . ASP A 1 466 ? -0.719 -33.25 -42.719 1 65.12 466 ASP A O 1
ATOM 3673 N N . ASN A 1 467 ? 1.233 -33.75 -41.656 1 66.5 467 ASN A N 1
ATOM 3674 C CA . ASN A 1 467 ? 1.785 -32.406 -41.938 1 66.5 467 ASN A CA 1
ATOM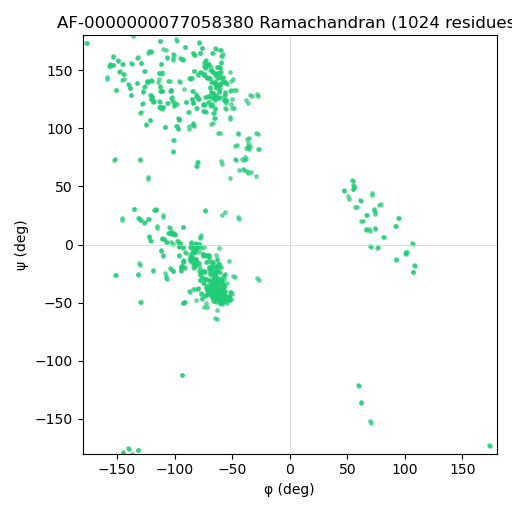 3675 C C . ASN A 1 467 ? 2.709 -32.469 -43.156 1 66.5 467 ASN A C 1
ATOM 3677 O O . ASN A 1 467 ? 3.932 -32.531 -43 1 66.5 467 ASN A O 1
ATOM 3681 N N . GLU A 1 468 ? 2.174 -32.469 -44.406 1 59.16 468 GLU A N 1
ATOM 3682 C CA . GLU A 1 468 ? 2.854 -32.656 -45.688 1 59.16 468 GLU A CA 1
ATOM 3683 C C . GLU A 1 468 ? 3.805 -31.516 -45.969 1 59.16 468 GLU A C 1
ATOM 3685 O O . GLU A 1 468 ? 4.863 -31.719 -46.594 1 59.16 468 GLU A O 1
ATOM 3690 N N . GLU A 1 469 ? 3.398 -30.328 -45.656 1 63.09 469 GLU A N 1
ATOM 3691 C CA . GLU A 1 469 ? 4.141 -29.172 -46.125 1 63.09 469 GLU A CA 1
ATOM 3692 C C . GLU A 1 469 ? 5.297 -28.828 -45.188 1 63.09 469 GLU A C 1
ATOM 3694 O O . GLU A 1 469 ? 6.141 -27.984 -45.531 1 63.09 469 GLU A O 1
ATOM 3699 N N . GLY A 1 470 ? 5.434 -29.484 -44.188 1 66.62 470 GLY A N 1
ATOM 3700 C CA . GLY A 1 470 ? 6.57 -29.344 -43.281 1 66.62 470 GLY A CA 1
ATOM 3701 C C . GLY A 1 470 ? 6.559 -28.031 -42.5 1 66.62 470 GLY A C 1
ATOM 3702 O O . GLY A 1 470 ? 7.453 -27.781 -41.688 1 66.62 470 GLY A O 1
ATOM 3703 N N . ASP A 1 471 ? 5.605 -27.156 -42.688 1 77.56 471 ASP A N 1
ATOM 3704 C CA . ASP A 1 471 ? 5.613 -25.828 -42.062 1 77.56 471 ASP A CA 1
ATOM 3705 C C . ASP A 1 471 ? 4.754 -25.828 -40.812 1 77.56 471 ASP A C 1
ATOM 3707 O O . ASP A 1 471 ? 4.625 -24.797 -40.156 1 77.56 471 ASP A O 1
ATOM 3711 N N . GLY A 1 472 ? 4.211 -26.938 -40.438 1 86.19 472 GLY A N 1
ATOM 3712 C CA . GLY A 1 472 ? 3.477 -27.109 -39.188 1 86.19 472 GLY A CA 1
ATOM 3713 C C . GLY A 1 472 ? 2.086 -26.5 -39.219 1 86.19 472 GLY A C 1
ATOM 3714 O O . GLY A 1 472 ? 1.347 -26.578 -38.25 1 86.19 472 GLY A O 1
ATOM 3715 N N . LYS A 1 473 ? 1.669 -25.844 -40.281 1 89.31 473 LYS A N 1
ATOM 3716 C CA . LYS A 1 473 ? 0.404 -25.109 -40.344 1 89.31 473 LYS A CA 1
ATOM 3717 C C . LYS A 1 473 ? -0.773 -26.031 -40.031 1 89.31 473 LYS A C 1
ATOM 3719 O O . LYS A 1 473 ? -1.704 -25.625 -39.312 1 89.31 473 LYS A O 1
ATOM 3724 N N . SER A 1 474 ? -0.703 -27.234 -40.406 1 90.31 474 SER A N 1
ATOM 3725 C CA . SER A 1 474 ? -1.821 -28.156 -40.25 1 90.31 474 SER A CA 1
ATOM 3726 C C . SER A 1 474 ? -1.654 -28.984 -38.969 1 90.31 474 SER A C 1
ATOM 3728 O O . SER A 1 474 ? -2.496 -29.828 -38.656 1 90.31 474 SER A O 1
ATOM 3730 N N . TRP A 1 475 ? -0.593 -28.734 -38.344 1 93.19 475 TRP A N 1
ATOM 3731 C CA . TRP A 1 475 ? -0.324 -29.5 -37.125 1 93.19 475 TRP A CA 1
ATOM 3732 C C . TRP A 1 475 ? -1.344 -29.156 -36.031 1 93.19 475 TRP A C 1
ATOM 3734 O O . TRP A 1 475 ? -1.592 -27.984 -35.75 1 93.19 475 TRP A O 1
ATOM 3744 N N . LYS A 1 476 ? -1.937 -30.203 -35.438 1 93.81 476 LYS A N 1
ATOM 3745 C CA . LYS A 1 476 ? -2.93 -30.016 -34.375 1 93.81 476 LYS A CA 1
ATOM 3746 C C . LYS A 1 476 ? -2.273 -29.578 -33.094 1 93.81 476 LYS A C 1
ATOM 3748 O O . LYS A 1 476 ? -1.559 -30.344 -32.438 1 93.81 476 LYS A O 1
ATOM 3753 N N . VAL A 1 477 ? -2.598 -28.359 -32.688 1 95.12 477 VAL A N 1
ATOM 3754 C CA . VAL A 1 477 ? -1.899 -27.781 -31.547 1 95.12 477 VAL A CA 1
ATOM 3755 C C . VAL A 1 477 ? -2.775 -27.875 -30.297 1 95.12 477 VAL A C 1
ATOM 3757 O O . VAL A 1 477 ? -2.266 -27.891 -29.172 1 95.12 477 VAL A O 1
ATOM 3760 N N . ALA A 1 478 ? -4.07 -27.984 -30.438 1 97.5 478 ALA A N 1
ATOM 3761 C CA . ALA A 1 478 ? -4.973 -28.062 -29.297 1 97.5 478 ALA A CA 1
ATOM 3762 C C . ALA A 1 478 ? -6.281 -28.75 -29.672 1 97.5 478 ALA A C 1
ATOM 3764 O O . ALA A 1 478 ? -6.656 -28.797 -30.844 1 97.5 478 ALA A O 1
ATOM 3765 N N . ASN A 1 479 ? -6.883 -29.297 -28.688 1 96.44 479 ASN A N 1
ATOM 3766 C CA . ASN A 1 479 ? -8.219 -29.875 -28.812 1 96.44 479 ASN A CA 1
ATOM 3767 C C . ASN A 1 479 ? -9.297 -28.875 -28.391 1 96.44 479 ASN A C 1
ATOM 3769 O O . ASN A 1 479 ? -9.008 -27.891 -27.703 1 96.44 479 ASN A O 1
ATOM 3773 N N . LEU A 1 480 ? -10.438 -29.141 -28.828 1 94.19 480 LEU A N 1
ATOM 3774 C CA . LEU A 1 480 ? -11.617 -28.422 -28.359 1 94.19 480 LEU A CA 1
ATOM 3775 C C . LEU A 1 480 ? -12.539 -29.344 -27.578 1 94.19 480 LEU A C 1
ATOM 3777 O O . LEU A 1 480 ? -12.625 -30.531 -27.859 1 94.19 480 LEU A O 1
ATOM 3781 N N . PRO A 1 481 ? -13.25 -28.812 -26.578 1 89.94 481 PRO A N 1
ATOM 3782 C CA . PRO A 1 481 ? -14.141 -29.656 -25.766 1 89.94 481 PRO A CA 1
ATOM 3783 C C . PRO A 1 481 ? -15.188 -30.375 -26.609 1 89.94 481 PRO A C 1
ATOM 3785 O O . PRO A 1 481 ? -15.617 -31.469 -26.266 1 89.94 481 PRO A O 1
ATOM 3788 N N . SER A 1 482 ? -15.578 -29.859 -27.75 1 86.19 482 SER A N 1
ATOM 3789 C CA . SER A 1 482 ? -16.625 -30.406 -28.609 1 86.19 482 SER A CA 1
ATOM 3790 C C . SER A 1 482 ? -16.078 -31.516 -29.5 1 86.19 482 SER A C 1
ATOM 3792 O O . SER A 1 482 ? -16.828 -32.156 -30.234 1 86.19 482 SER A O 1
ATOM 3794 N N . GLY A 1 483 ? -14.789 -31.844 -29.469 1 87.94 483 GLY A N 1
ATOM 3795 C CA . GLY A 1 483 ? -14.203 -32.906 -30.266 1 87.94 483 GLY A CA 1
ATOM 3796 C C . GLY A 1 483 ? -13.336 -32.375 -31.406 1 87.94 483 GLY A C 1
ATOM 3797 O O . GLY A 1 483 ? -12.492 -33.125 -31.922 1 87.94 483 GLY A O 1
ATOM 3798 N N . GLY A 1 484 ? -13.453 -31.156 -31.797 1 92.06 484 GLY A N 1
ATOM 3799 C CA . GLY A 1 484 ? -12.617 -30.578 -32.844 1 92.06 484 GLY A CA 1
ATOM 3800 C C . GLY A 1 484 ? -11.242 -30.188 -32.344 1 92.06 484 GLY A C 1
ATOM 3801 O O . GLY A 1 484 ? -10.867 -30.484 -31.203 1 92.06 484 GLY A O 1
ATOM 3802 N N . SER A 1 485 ? -10.438 -29.781 -33.344 1 95 485 SER A N 1
ATOM 3803 C CA . SER A 1 485 ? -9.086 -29.359 -33 1 95 485 SER A CA 1
ATOM 3804 C C . SER A 1 485 ? -8.734 -28.031 -33.656 1 95 485 SER A C 1
ATOM 3806 O O . SER A 1 485 ? -9.453 -27.562 -34.562 1 95 485 SER A O 1
ATOM 3808 N N . VAL A 1 486 ? -7.773 -27.453 -33.125 1 94.94 486 VAL A N 1
ATOM 3809 C CA . VAL A 1 486 ? -7.199 -26.219 -33.656 1 94.94 486 VAL A CA 1
ATOM 3810 C C . VAL A 1 486 ? -5.77 -26.484 -34.125 1 94.94 486 VAL A C 1
ATOM 3812 O O . VAL A 1 486 ? -5.027 -27.234 -33.5 1 94.94 486 VAL A O 1
ATOM 3815 N N . THR A 1 487 ? -5.43 -25.859 -35.281 1 94.56 487 THR A N 1
ATOM 3816 C CA . THR A 1 487 ? -4.105 -26.109 -35.844 1 94.56 487 THR A CA 1
ATOM 3817 C C . THR A 1 487 ? -3.152 -24.953 -35.5 1 94.56 487 THR A C 1
ATOM 3819 O O . THR A 1 487 ? -3.59 -23.875 -35.094 1 94.56 487 THR A O 1
ATOM 3822 N N . TRP A 1 488 ? -1.9 -25.234 -35.656 1 95.62 488 TRP A N 1
ATOM 3823 C CA . TRP A 1 488 ? -0.862 -24.234 -35.469 1 95.62 488 TRP A CA 1
ATOM 3824 C C . TRP A 1 488 ? -1.072 -23.031 -36.375 1 95.62 488 TRP A C 1
ATOM 3826 O O . TRP A 1 488 ? -0.997 -21.891 -35.938 1 95.62 488 TRP A O 1
ATOM 3836 N N . GLY A 1 489 ? -1.361 -23.234 -37.594 1 92.19 489 GLY A N 1
ATOM 3837 C CA . GLY A 1 489 ? -1.562 -22.156 -38.562 1 92.19 489 GLY A CA 1
ATOM 3838 C C . GLY A 1 489 ? -2.715 -21.25 -38.188 1 92.19 489 GLY A C 1
ATOM 3839 O O . GLY A 1 489 ? -2.67 -20.047 -38.438 1 92.19 489 GLY A O 1
ATOM 3840 N N . GLU A 1 490 ? -3.725 -21.766 -37.562 1 91.5 490 GLU A N 1
ATOM 3841 C CA . GLU A 1 490 ? -4.91 -21.016 -37.188 1 91.5 490 GLU A CA 1
ATOM 3842 C C . GLU A 1 490 ? -4.625 -20.125 -35.969 1 91.5 490 GLU A C 1
ATOM 3844 O O . GLU A 1 490 ? -5.23 -19.078 -35.812 1 91.5 490 GLU A O 1
ATOM 3849 N N . THR A 1 491 ? -3.684 -20.578 -35.156 1 94.31 491 THR A N 1
ATOM 3850 C CA . THR A 1 491 ? -3.477 -19.906 -33.875 1 94.31 491 THR A CA 1
ATOM 3851 C C . THR A 1 491 ? -2.188 -19.094 -33.875 1 94.31 491 THR A C 1
ATOM 3853 O O . THR A 1 491 ? -2.08 -18.078 -33.188 1 94.31 491 THR A O 1
ATOM 3856 N N . CYS A 1 492 ? -1.255 -19.562 -34.656 1 95.06 492 CYS A N 1
ATOM 3857 C CA . CYS A 1 492 ? 0.092 -19 -34.656 1 95.06 492 CYS A CA 1
ATOM 3858 C C . CYS A 1 492 ? 0.555 -18.672 -36.094 1 95.06 492 CYS A C 1
ATOM 3860 O O . CYS A 1 492 ? 1.483 -19.312 -36.594 1 95.06 492 CYS A O 1
ATOM 3862 N N . PRO A 1 493 ? -0.004 -17.656 -36.594 1 91.44 493 PRO A N 1
ATOM 3863 C CA . PRO A 1 493 ? 0.348 -17.297 -37.969 1 91.44 493 PRO A CA 1
ATOM 3864 C C . PRO A 1 493 ? 1.812 -16.891 -38.125 1 91.44 493 PRO A C 1
ATOM 3866 O O . PRO A 1 493 ? 2.473 -16.578 -37.125 1 91.44 493 PRO A O 1
ATOM 3869 N N . SER A 1 494 ? 2.256 -16.781 -39.344 1 89.25 494 SER A N 1
ATOM 3870 C CA . SER A 1 494 ? 3.668 -16.609 -39.656 1 89.25 494 SER A CA 1
ATOM 3871 C C . SER A 1 494 ? 4.164 -15.234 -39.219 1 89.25 494 SER A C 1
ATOM 3873 O O . SER A 1 494 ? 5.359 -15.055 -38.969 1 89.25 494 SER A O 1
ATOM 3875 N N . TRP A 1 495 ? 3.336 -14.289 -39.125 1 89.12 495 TRP A N 1
ATOM 3876 C CA . TRP A 1 495 ? 3.799 -12.969 -38.688 1 89.12 495 TRP A CA 1
ATOM 3877 C C . TRP A 1 495 ? 4.188 -12.969 -37.219 1 89.12 495 TRP A C 1
ATOM 3879 O O . TRP A 1 495 ? 4.781 -12 -36.75 1 89.12 495 TRP A O 1
ATOM 3889 N N . PHE A 1 496 ? 3.861 -14.109 -36.5 1 93.25 496 PHE A N 1
ATOM 3890 C CA . PHE A 1 496 ? 4.336 -14.25 -35.125 1 93.25 496 PHE A CA 1
ATOM 3891 C C . PHE A 1 496 ? 5.766 -14.773 -35.094 1 93.25 496 PHE A C 1
ATOM 3893 O O . PHE A 1 496 ? 6.41 -14.781 -34.031 1 93.25 496 PHE A O 1
ATOM 3900 N N . ASP A 1 497 ? 6.301 -15.125 -36.219 1 93.5 497 ASP A N 1
ATOM 3901 C CA . ASP A 1 497 ? 7.578 -15.828 -36.281 1 93.5 497 ASP A CA 1
ATOM 3902 C C . ASP A 1 497 ? 8.711 -14.961 -35.75 1 93.5 497 ASP A C 1
ATOM 3904 O O . ASP A 1 497 ? 9.648 -15.461 -35.125 1 93.5 497 ASP A O 1
ATOM 3908 N N . TYR A 1 498 ? 8.625 -13.711 -36.062 1 93.94 498 TYR A N 1
ATOM 3909 C CA . TYR A 1 498 ? 9.672 -12.812 -35.594 1 93.94 498 TYR A CA 1
ATOM 3910 C C . TYR A 1 498 ? 9.805 -12.867 -34.094 1 93.94 498 TYR A C 1
ATOM 3912 O O . TYR A 1 498 ? 10.914 -12.914 -33.562 1 93.94 498 TYR A O 1
ATOM 3920 N N . GLU A 1 499 ? 8.695 -12.859 -33.375 1 94.44 499 GLU A N 1
ATOM 3921 C CA . GLU A 1 499 ? 8.703 -12.891 -31.906 1 94.44 499 GLU A CA 1
ATOM 3922 C C . GLU A 1 499 ? 8.938 -14.297 -31.391 1 94.44 499 GLU A C 1
ATOM 3924 O O . GLU A 1 499 ? 9.672 -14.492 -30.422 1 94.44 499 GLU A O 1
ATOM 3929 N N . LEU A 1 500 ? 8.383 -15.281 -32.031 1 95.88 500 LEU A N 1
ATOM 3930 C CA . LEU A 1 500 ? 8.383 -16.656 -31.531 1 95.88 500 LEU A CA 1
ATOM 3931 C C . LEU A 1 500 ? 9.75 -17.312 -31.734 1 95.88 500 LEU A C 1
ATOM 3933 O O . LEU A 1 500 ? 10.297 -17.906 -30.797 1 95.88 500 LEU A O 1
ATOM 3937 N N . PHE A 1 501 ? 10.297 -17.156 -32.906 1 96.25 501 PHE A N 1
ATOM 3938 C CA . PHE A 1 501 ? 11.508 -17.891 -33.281 1 96.25 501 PHE A CA 1
ATOM 3939 C C . PHE A 1 501 ? 12.711 -16.969 -33.312 1 96.25 501 PHE A C 1
ATOM 3941 O O . PHE A 1 501 ? 13.852 -17.422 -33.188 1 96.25 501 PHE A O 1
ATOM 3948 N N . ARG A 1 502 ? 12.469 -15.711 -33.562 1 94.75 502 ARG A N 1
ATOM 3949 C CA . ARG A 1 502 ? 13.484 -14.656 -33.594 1 94.75 502 ARG A CA 1
ATOM 3950 C C . ARG A 1 502 ? 14.562 -14.977 -34.625 1 94.75 502 ARG A C 1
ATOM 3952 O O . ARG A 1 502 ? 15.742 -14.695 -34.406 1 94.75 502 ARG A O 1
ATOM 3959 N N . ASP A 1 503 ? 14.273 -15.586 -35.625 1 94.31 503 ASP A N 1
ATOM 3960 C CA . ASP A 1 503 ? 15.234 -15.984 -36.656 1 94.31 503 ASP A CA 1
ATOM 3961 C C . ASP A 1 503 ? 14.844 -15.414 -38.031 1 94.31 503 ASP A C 1
ATOM 3963 O O . ASP A 1 503 ? 15.359 -15.852 -39.062 1 94.31 503 ASP A O 1
ATOM 3967 N N . VAL A 1 504 ? 13.859 -14.594 -38.031 1 92.94 504 VAL A N 1
ATOM 3968 C CA . VAL A 1 504 ? 13.43 -13.922 -39.25 1 92.94 504 VAL A CA 1
ATOM 3969 C C . VAL A 1 504 ? 13.523 -12.406 -39.062 1 92.94 504 VAL A C 1
ATOM 3971 O O . VAL A 1 504 ? 13.68 -11.914 -37.938 1 92.94 504 VAL A O 1
ATOM 3974 N N . GLU A 1 505 ? 13.438 -11.672 -40.094 1 90 505 GLU A N 1
ATOM 3975 C CA . GLU A 1 505 ? 13.508 -10.211 -40.031 1 90 505 GLU A CA 1
ATOM 3976 C C . GLU A 1 505 ? 12.234 -9.625 -39.438 1 90 505 GLU A C 1
ATOM 3978 O O . GLU A 1 505 ? 11.148 -10.188 -39.594 1 90 505 GLU A O 1
ATOM 3983 N N . LYS A 1 506 ? 12.43 -8.523 -38.656 1 87.44 506 LYS A N 1
ATOM 3984 C CA . LYS A 1 506 ? 11.281 -7.824 -38.094 1 87.44 506 LYS A CA 1
ATOM 3985 C C . LYS A 1 506 ? 10.312 -7.379 -39.219 1 87.44 506 LYS A C 1
ATOM 3987 O O . LYS A 1 506 ? 10.734 -6.789 -40.219 1 87.44 506 LYS A O 1
ATOM 3992 N N . PRO A 1 507 ? 9.109 -7.766 -38.969 1 82.56 507 PRO A N 1
ATOM 3993 C CA . PRO A 1 507 ? 8.164 -7.328 -40 1 82.56 507 PRO A CA 1
ATOM 3994 C C . PRO A 1 507 ? 8.008 -5.809 -40.062 1 82.56 507 PRO A C 1
ATOM 3996 O O . PRO A 1 507 ? 8.156 -5.137 -39.031 1 82.56 507 PRO A O 1
ATOM 3999 N N . GLU A 1 508 ? 7.914 -5.223 -41.25 1 74.69 508 GLU A N 1
ATOM 4000 C CA . GLU A 1 508 ? 7.773 -3.781 -41.438 1 74.69 508 GLU A CA 1
ATOM 4001 C C . GLU A 1 508 ? 6.539 -3.25 -40.719 1 74.69 508 GLU A C 1
ATOM 4003 O O . GLU A 1 508 ? 6.582 -2.178 -40.125 1 74.69 508 GLU A O 1
ATOM 4008 N N . LYS A 1 509 ? 5.371 -3.959 -40.719 1 66.5 509 LYS A N 1
ATOM 4009 C CA . LYS A 1 509 ? 4.145 -3.52 -40.062 1 66.5 509 LYS A CA 1
ATOM 4010 C C . LYS A 1 509 ? 3.893 -4.316 -38.781 1 66.5 509 LYS A C 1
ATOM 4012 O O . LYS A 1 509 ? 4.008 -5.543 -38.781 1 66.5 509 LYS A O 1
ATOM 4017 N N . GLU A 1 510 ? 3.812 -3.535 -37.719 1 62.19 510 GLU A N 1
ATOM 4018 C CA . GLU A 1 510 ? 3.557 -4.199 -36.438 1 62.19 510 GLU A CA 1
ATOM 4019 C C . GLU A 1 510 ? 2.293 -5.051 -36.5 1 62.19 510 GLU A C 1
ATOM 4021 O O . GLU A 1 510 ? 1.261 -4.602 -37 1 62.19 510 GLU A O 1
ATOM 4026 N N . PRO A 1 511 ? 2.527 -6.23 -36.344 1 59.47 511 PRO A N 1
ATOM 4027 C CA . PRO A 1 511 ? 1.324 -7.062 -36.375 1 59.47 511 PRO A CA 1
ATOM 4028 C C . PRO A 1 511 ? 0.218 -6.539 -35.469 1 59.47 511 PRO A C 1
ATOM 4030 O O . PRO A 1 511 ? 0.492 -5.793 -34.531 1 59.47 511 PRO A O 1
ATOM 4033 N N . PRO A 1 512 ? -1.037 -6.66 -35.938 1 56.34 512 PRO A N 1
ATOM 4034 C CA . PRO A 1 512 ? -2.127 -6.195 -35.094 1 56.34 512 PRO A CA 1
ATOM 4035 C C . PRO A 1 512 ? -2.014 -6.723 -33.656 1 56.34 512 PRO A C 1
ATOM 4037 O O . PRO A 1 512 ? -1.482 -7.812 -33.438 1 56.34 512 PRO A O 1
ATOM 4040 N N . PRO A 1 513 ? -2.201 -5.758 -32.844 1 51.25 513 PRO A N 1
ATOM 4041 C CA . PRO A 1 513 ? -2.195 -6.254 -31.469 1 51.25 513 PRO A CA 1
ATOM 4042 C C . PRO A 1 513 ? -3.119 -7.449 -31.266 1 51.25 513 PRO A C 1
ATOM 4044 O O . PRO A 1 513 ? -4.164 -7.547 -31.922 1 51.25 513 PRO A O 1
ATOM 4047 N N . ALA A 1 514 ? -2.66 -8.398 -30.812 1 45.53 514 ALA A N 1
ATOM 4048 C CA . ALA A 1 514 ? -3.527 -9.531 -30.5 1 45.53 514 ALA A CA 1
ATOM 4049 C C . ALA A 1 514 ? -4.633 -9.133 -29.531 1 45.53 514 ALA A C 1
ATOM 4051 O O . ALA A 1 514 ? -4.43 -8.273 -28.672 1 45.53 514 ALA A O 1
ATOM 4052 N N . MET B 1 1 ? -22.719 -57.062 66.75 1 23.81 1 MET B N 1
ATOM 4053 C CA . MET B 1 1 ? -21.562 -56.344 66.188 1 23.81 1 MET B CA 1
ATOM 4054 C C . MET B 1 1 ? -21.922 -54.906 65.812 1 23.81 1 MET B C 1
ATOM 4056 O O . MET B 1 1 ? -22.891 -54.688 65.062 1 23.81 1 MET B O 1
ATOM 4060 N N . ILE B 1 2 ? -21.562 -53.812 66.438 1 25.34 2 ILE B N 1
ATOM 4061 C CA . ILE B 1 2 ? -22.359 -52.625 66.812 1 25.34 2 ILE B CA 1
ATOM 4062 C C . ILE B 1 2 ? -22.422 -51.688 65.625 1 25.34 2 ILE B C 1
ATOM 4064 O O . ILE B 1 2 ? -21.422 -51.5 64.938 1 25.34 2 ILE B O 1
ATOM 4068 N N . GLN B 1 3 ? -23.641 -51.344 65.125 1 25.78 3 GLN B N 1
ATOM 4069 C CA . GLN B 1 3 ? -24.344 -50.5 64.188 1 25.78 3 GLN B CA 1
ATOM 4070 C C . GLN B 1 3 ? -23.938 -49.031 64.375 1 25.78 3 GLN B C 1
ATOM 4072 O O . GLN B 1 3 ? -24.406 -48.375 65.312 1 25.78 3 GLN B O 1
ATOM 4077 N N . PRO B 1 4 ? -22.609 -48.781 64.25 1 28.66 4 PRO B N 1
ATOM 4078 C CA . PRO B 1 4 ? -22.234 -47.5 64.875 1 28.66 4 PRO B CA 1
ATOM 4079 C C . PRO B 1 4 ? -23.031 -46.344 64.312 1 28.66 4 PRO B C 1
ATOM 4081 O O . PRO B 1 4 ? -23.484 -46.375 63.156 1 28.66 4 PRO B O 1
ATOM 4084 N N . THR B 1 5 ? -23.703 -45.594 65.062 1 23.33 5 THR B N 1
ATOM 4085 C CA . THR B 1 5 ? -24.734 -44.531 65.125 1 23.33 5 THR B CA 1
ATOM 4086 C C . THR B 1 5 ? -24.266 -43.312 64.312 1 23.33 5 THR B C 1
ATOM 4088 O O . THR B 1 5 ? -23.078 -43.125 64.125 1 23.33 5 THR B O 1
ATOM 4091 N N . LYS B 1 6 ? -25.172 -42.281 63.906 1 25.72 6 LYS B N 1
ATOM 4092 C CA . LYS B 1 6 ? -25.594 -41.188 63.062 1 25.72 6 LYS B CA 1
ATOM 4093 C C . LYS B 1 6 ? -24.688 -39.969 63.281 1 25.72 6 LYS B C 1
ATOM 4095 O O . LYS B 1 6 ? -24.578 -39.094 62.375 1 25.72 6 LYS B O 1
ATOM 4100 N N . ARG B 1 7 ? -24.344 -39.688 64.5 1 22.81 7 ARG B N 1
ATOM 4101 C CA . ARG B 1 7 ? -24.328 -38.281 65 1 22.81 7 ARG B CA 1
ATOM 4102 C C . ARG B 1 7 ? -23.141 -37.531 64.438 1 22.81 7 ARG B C 1
ATOM 4104 O O . ARG B 1 7 ? -23.25 -36.344 64.125 1 22.81 7 ARG B O 1
ATOM 4111 N N . THR B 1 8 ? -21.953 -38.094 64.625 1 25.06 8 THR B N 1
ATOM 4112 C CA . THR B 1 8 ? -20.875 -37.156 64.938 1 25.06 8 THR B CA 1
ATOM 4113 C C . THR B 1 8 ? -20.406 -36.438 63.656 1 25.06 8 THR B C 1
ATOM 4115 O O . THR B 1 8 ? -19.266 -35.969 63.562 1 25.06 8 THR B O 1
ATOM 4118 N N . ALA B 1 9 ? -21.156 -36.625 62.406 1 25.06 9 ALA B N 1
ATOM 4119 C CA . ALA B 1 9 ? -21.047 -36.062 61.062 1 25.06 9 ALA B CA 1
ATOM 4120 C C . ALA B 1 9 ? -21.031 -34.531 61.094 1 25.06 9 ALA B C 1
ATOM 4122 O O . ALA B 1 9 ? -21.078 -33.906 60.031 1 25.06 9 ALA B O 1
ATOM 4123 N N . TRP B 1 10 ? -21.391 -33.906 62.219 1 24.08 10 TRP B N 1
ATOM 4124 C CA . TRP B 1 10 ? -21.859 -32.531 62.406 1 24.08 10 TRP B CA 1
ATOM 4125 C C . TRP B 1 10 ? -20.766 -31.531 62 1 24.08 10 TRP B C 1
ATOM 4127 O O . TRP B 1 10 ? -21.062 -30.531 61.344 1 24.08 10 TRP B O 1
ATOM 4137 N N . LEU B 1 11 ? -19.609 -31.547 62.75 1 24.98 11 LEU B N 1
ATOM 4138 C CA . LEU B 1 11 ? -19.031 -30.281 63.188 1 24.98 11 LEU B CA 1
ATOM 4139 C C . LEU B 1 11 ? -18.219 -29.656 62.062 1 24.98 11 LEU B C 1
ATOM 4141 O O . LEU B 1 11 ? -18.125 -28.438 61.938 1 24.98 11 LEU B O 1
ATOM 4145 N N . CYS B 1 12 ? -17.359 -30.438 61.406 1 26.59 12 CYS B N 1
ATOM 4146 C CA . CYS B 1 12 ? -16.156 -29.781 60.906 1 26.59 12 CYS B CA 1
ATOM 4147 C C . CYS B 1 12 ? -16.484 -28.922 59.688 1 26.59 12 CYS B C 1
ATOM 4149 O O . CYS B 1 12 ? -15.609 -28.609 58.906 1 26.59 12 CYS B O 1
ATOM 4151 N N . GLY B 1 13 ? -17.75 -28.875 59.188 1 24.77 13 GLY B N 1
ATOM 4152 C CA . GLY B 1 13 ? -18.297 -28.156 58.062 1 24.77 13 GLY B CA 1
ATOM 4153 C C . GLY B 1 13 ? -18.047 -26.672 58.094 1 24.77 13 GLY B C 1
ATOM 4154 O O . GLY B 1 13 ? -18.375 -25.938 57.156 1 24.77 13 GLY B O 1
ATOM 4155 N N . THR B 1 14 ? -18.016 -26.141 59.344 1 25.78 14 THR B N 1
ATOM 4156 C CA . THR B 1 14 ? -18.328 -24.719 59.5 1 25.78 14 THR B CA 1
ATOM 4157 C C . THR B 1 14 ? -17.25 -23.859 58.844 1 25.78 14 THR B C 1
ATOM 4159 O O . THR B 1 14 ? -17.531 -22.766 58.344 1 25.78 14 THR B O 1
ATOM 4162 N N . LEU B 1 15 ? -15.938 -24.219 59.156 1 26.84 15 LEU B N 1
ATOM 4163 C CA . LEU B 1 15 ? -14.992 -23.109 59.25 1 26.84 15 LEU B CA 1
ATOM 4164 C C . LEU B 1 15 ? -14.695 -22.562 57.844 1 26.84 15 LEU B C 1
ATOM 4166 O O . LEU B 1 15 ? -14.219 -21.422 57.719 1 26.84 15 LEU B O 1
ATOM 4170 N N . LEU B 1 16 ? -14.633 -23.5 56.906 1 27.3 16 LEU B N 1
ATOM 4171 C CA . LEU B 1 16 ? -14.031 -23.047 55.656 1 27.3 16 LEU B CA 1
ATOM 4172 C C . LEU B 1 16 ? -14.852 -21.922 55 1 27.3 16 LEU B C 1
ATOM 4174 O O . LEU B 1 16 ? -14.477 -21.391 53.969 1 27.3 16 LEU B O 1
ATOM 4178 N N . ALA B 1 17 ? -16.109 -21.812 55.469 1 25.28 17 ALA B N 1
ATOM 4179 C CA . ALA B 1 17 ? -17.047 -20.891 54.844 1 25.28 17 ALA B CA 1
ATOM 4180 C C . ALA B 1 17 ? -16.531 -19.453 54.938 1 25.28 17 ALA B C 1
ATOM 4182 O O . ALA B 1 17 ? -16.984 -18.562 54.219 1 25.28 17 ALA B O 1
ATOM 4183 N N . ALA B 1 18 ? -15.891 -19.219 56.125 1 26.19 18 ALA B N 1
ATOM 4184 C CA . ALA B 1 18 ? -15.797 -17.797 56.5 1 26.19 18 ALA B CA 1
ATOM 4185 C C . ALA B 1 18 ? -14.984 -17.031 55.469 1 26.19 18 ALA B C 1
ATOM 4187 O O . ALA B 1 18 ? -15.211 -15.828 55.25 1 26.19 18 ALA B O 1
ATOM 4188 N N . LEU B 1 19 ? -13.883 -17.688 55.094 1 27.56 19 LEU B N 1
ATOM 4189 C CA . LEU B 1 19 ? -12.867 -16.766 54.594 1 27.56 19 LEU B CA 1
ATOM 4190 C C . LEU B 1 19 ? -13.32 -16.156 53.281 1 27.56 19 LEU B C 1
ATOM 4192 O O . LEU B 1 19 ? -12.609 -15.32 52.688 1 27.56 19 LEU B O 1
ATOM 4196 N N . VAL B 1 20 ? -14.32 -16.797 52.562 1 28.44 20 VAL B N 1
ATOM 4197 C CA . VAL B 1 20 ? -14.75 -16.297 51.281 1 28.44 20 VAL B CA 1
ATOM 4198 C C . VAL B 1 20 ? -15.32 -14.891 51.438 1 28.44 20 VAL B C 1
ATOM 4200 O O . VAL B 1 20 ? -15.562 -14.195 50.438 1 28.44 20 VAL B O 1
ATOM 4203 N N . LEU B 1 21 ? -15.914 -14.672 52.625 1 25.44 21 LEU B N 1
ATOM 4204 C CA . LEU B 1 21 ? -16.828 -13.539 52.688 1 25.44 21 LEU B CA 1
ATOM 4205 C C . LEU B 1 21 ? -16.094 -12.227 52.438 1 25.44 21 LEU B C 1
ATOM 4207 O O . LEU B 1 21 ? -16.703 -11.234 52.031 1 25.44 21 LEU B O 1
ATOM 4211 N N . LEU B 1 22 ? -14.961 -12.086 53.125 1 26.62 22 LEU B N 1
ATOM 4212 C CA . LEU B 1 22 ? -14.641 -10.688 53.406 1 26.62 22 LEU B CA 1
ATOM 4213 C C . LEU B 1 22 ? -14.328 -9.938 52.125 1 26.62 22 LEU B C 1
ATOM 4215 O O . LEU B 1 22 ? -14.133 -8.719 52.156 1 26.62 22 LEU B O 1
ATOM 4219 N N . GLY B 1 23 ? -13.766 -10.641 51.156 1 25.88 23 GLY B N 1
ATOM 4220 C CA . GLY B 1 23 ? -13.023 -9.859 50.188 1 25.88 23 GLY B CA 1
ATOM 4221 C C . GLY B 1 23 ? -13.898 -8.914 49.406 1 25.88 23 GLY B C 1
ATOM 4222 O O . GLY B 1 23 ? -13.453 -8.328 48.406 1 25.88 23 GLY B O 1
ATOM 4223 N N . PHE B 1 24 ? -15.227 -9.047 49.562 1 26.75 24 PHE B N 1
ATOM 4224 C CA . PHE B 1 24 ? -16.203 -8.367 48.719 1 26.75 24 PHE B CA 1
ATOM 4225 C C . PHE B 1 24 ? -16.094 -6.859 48.875 1 26.75 24 PHE B C 1
ATOM 4227 O O . PHE B 1 24 ? -16.812 -6.105 48.219 1 26.75 24 PHE B O 1
ATOM 4234 N N . THR B 1 25 ? -15.82 -6.445 50.094 1 25.28 25 THR B N 1
ATOM 4235 C CA . THR B 1 25 ? -16.406 -5.152 50.438 1 25.28 25 THR B CA 1
ATOM 4236 C C . THR B 1 25 ? -15.836 -4.055 49.531 1 25.28 25 THR B C 1
ATOM 4238 O O . THR B 1 25 ? -16.516 -3.068 49.25 1 25.28 25 THR B O 1
ATOM 4241 N N . PHE B 1 26 ? -14.555 -3.967 49.562 1 27.33 26 PHE B N 1
ATOM 4242 C CA . PHE B 1 26 ? -14.078 -2.586 49.531 1 27.33 26 PHE B CA 1
ATOM 4243 C C . PHE B 1 26 ? -14.25 -1.992 48.125 1 27.33 26 PHE B C 1
ATOM 4245 O O . PHE B 1 26 ? -13.305 -1.968 47.344 1 27.33 26 PHE B O 1
ATOM 4252 N N . HIS B 1 27 ? -15.258 -2.467 47.406 1 25.42 27 HIS B N 1
ATOM 4253 C CA . HIS B 1 27 ? -15.406 -1.873 46.062 1 25.42 27 HIS B CA 1
ATOM 4254 C C . HIS B 1 27 ? -15.617 -0.365 46.156 1 25.42 27 HIS B C 1
ATOM 4256 O O . HIS B 1 27 ? -16.734 0.123 46 1 25.42 27 HIS B O 1
ATOM 4262 N N . ASP B 1 28 ? -15.133 0.27 47.25 1 25.11 28 ASP B N 1
ATOM 4263 C CA . ASP B 1 28 ? -15.609 1.648 47.219 1 25.11 28 ASP B CA 1
ATOM 4264 C C . ASP B 1 28 ? -15.305 2.32 45.875 1 25.11 28 ASP B C 1
ATOM 4266 O O . ASP B 1 28 ? -14.211 2.166 45.344 1 25.11 28 ASP B O 1
ATOM 4270 N N . PRO B 1 29 ? -16.406 2.539 45.156 1 26.69 29 PRO B N 1
ATOM 4271 C CA . PRO B 1 29 ? -16.312 3.25 43.906 1 26.69 29 PRO B CA 1
ATOM 4272 C C . PRO B 1 29 ? -15.484 4.527 44 1 26.69 29 PRO B C 1
ATOM 4274 O O . PRO B 1 29 ? -15.781 5.398 44.812 1 26.69 29 PRO B O 1
ATOM 4277 N N . ILE B 1 30 ? -14.148 4.348 44.094 1 25.33 30 ILE B N 1
ATOM 4278 C CA . ILE B 1 30 ? -13.359 5.574 44.156 1 25.33 30 ILE B CA 1
ATOM 4279 C C . ILE B 1 30 ? -13.93 6.598 43.188 1 25.33 30 ILE B C 1
ATOM 4281 O O . ILE B 1 30 ? -13.867 6.406 41.969 1 25.33 30 ILE B O 1
ATOM 4285 N N . ARG B 1 31 ? -15.188 7.031 43.5 1 25.05 31 ARG B N 1
ATOM 4286 C CA . ARG B 1 31 ? -15.75 8.203 42.844 1 25.05 31 ARG B CA 1
ATOM 4287 C C . ARG B 1 31 ? -14.695 9.305 42.719 1 25.05 31 ARG B C 1
ATOM 4289 O O . ARG B 1 31 ? -14.195 9.828 43.688 1 25.05 31 ARG B O 1
ATOM 4296 N N . GLY B 1 32 ? -13.797 9.023 41.781 1 22.48 32 GLY B N 1
ATOM 4297 C CA . GLY B 1 32 ? -12.789 10.016 41.438 1 22.48 32 GLY B CA 1
ATOM 4298 C C . GLY B 1 32 ? -13.312 11.438 41.5 1 22.48 32 GLY B C 1
ATOM 4299 O O . GLY B 1 32 ? -14.367 11.742 40.938 1 22.48 32 GLY B O 1
ATOM 4300 N N . GLN B 1 33 ? -13.305 11.945 42.75 1 27.69 33 GLN B N 1
ATOM 4301 C CA . GLN B 1 33 ? -13.688 13.344 42.875 1 27.69 33 GLN B CA 1
ATOM 4302 C C . GLN B 1 33 ? -13.227 14.164 41.688 1 27.69 33 GLN B C 1
ATOM 4304 O O . GLN B 1 33 ? -12.18 13.883 41.094 1 27.69 33 GLN B O 1
ATOM 4309 N N . PRO B 1 34 ? -14.25 14.852 41.188 1 25.8 34 PRO B N 1
ATOM 4310 C CA . PRO B 1 34 ? -13.93 15.758 40.094 1 25.8 34 PRO B CA 1
ATOM 4311 C C . PRO B 1 34 ? -12.711 16.625 40.375 1 25.8 34 PRO B C 1
ATOM 4313 O O . PRO B 1 34 ? -12.586 17.172 41.5 1 25.8 34 PRO B O 1
ATOM 4316 N N . ILE B 1 35 ? -11.578 16.078 40.094 1 25.17 35 ILE B N 1
ATOM 4317 C CA . ILE B 1 35 ? -10.484 17.047 40.219 1 25.17 35 ILE B CA 1
ATOM 4318 C C . ILE B 1 35 ? -10.945 18.422 39.75 1 25.17 35 ILE B C 1
ATOM 4320 O O . ILE B 1 35 ? -11.391 18.578 38.625 1 25.17 35 ILE B O 1
ATOM 4324 N N . LYS B 1 36 ? -11.539 18.984 40.656 1 24.16 36 LYS B N 1
ATOM 4325 C CA . LYS B 1 36 ? -11.68 20.406 40.344 1 24.16 36 LYS B CA 1
ATOM 4326 C C . LYS B 1 36 ? -10.453 20.938 39.625 1 24.16 36 LYS B C 1
ATOM 4328 O O . LYS B 1 36 ? -9.344 20.891 40.156 1 24.16 36 LYS B O 1
ATOM 4333 N N . ALA B 1 37 ? -10.586 20.75 38.375 1 25.41 37 ALA B N 1
ATOM 4334 C CA . ALA B 1 37 ? -9.672 21.5 37.531 1 25.41 37 ALA B CA 1
ATOM 4335 C C . ALA B 1 37 ? -9.43 22.891 38.094 1 25.41 37 ALA B C 1
ATOM 4337 O O . ALA B 1 37 ? -10.32 23.75 38.062 1 25.41 37 ALA B O 1
ATOM 4338 N N . SER B 1 38 ? -8.812 22.797 39.344 1 23.66 38 SER B N 1
ATOM 4339 C CA . SER B 1 38 ? -8.477 24.172 39.625 1 23.66 38 SER B CA 1
ATOM 4340 C C . SER B 1 38 ? -7.852 24.859 38.406 1 23.66 38 SER B C 1
ATOM 4342 O O . SER B 1 38 ? -6.883 24.359 37.844 1 23.66 38 SER B O 1
ATOM 4344 N N . THR B 1 39 ? -8.656 25.484 37.719 1 26.7 39 THR B N 1
ATOM 4345 C CA . THR B 1 39 ? -8.367 26.422 36.656 1 26.7 39 THR B CA 1
ATOM 4346 C C . THR B 1 39 ? -7.25 27.391 37.062 1 26.7 39 THR B C 1
ATOM 4348 O O . THR B 1 39 ? -7.52 28.516 37.469 1 26.7 39 THR B O 1
ATOM 4351 N N . GLU B 1 40 ? -6.426 26.969 38 1 27.09 40 GLU B N 1
ATOM 4352 C CA . GLU B 1 40 ? -5.477 28.078 38.094 1 27.09 40 GLU B CA 1
ATOM 4353 C C . GLU B 1 40 ? -4.789 28.297 36.75 1 27.09 40 GLU B C 1
ATOM 4355 O O . GLU B 1 40 ? -3.986 27.469 36.312 1 27.09 40 GLU B O 1
ATOM 4360 N N . LEU B 1 41 ? -5.5 28.812 35.781 1 30 41 LEU B N 1
ATOM 4361 C CA . LEU B 1 41 ? -4.855 29.531 34.688 1 30 41 LEU B CA 1
ATOM 4362 C C . LEU B 1 41 ? -3.621 30.281 35.188 1 30 41 LEU B C 1
ATOM 4364 O O . LEU B 1 41 ? -3.74 31.266 35.906 1 30 41 LEU B O 1
ATOM 4368 N N . GLY B 1 42 ? -2.643 29.547 35.688 1 29.27 42 GLY B N 1
ATOM 4369 C CA . GLY B 1 42 ? -1.433 30.312 35.938 1 29.27 42 GLY B CA 1
ATOM 4370 C C . GLY B 1 42 ? -1.277 31.5 35 1 29.27 42 GLY B C 1
ATOM 4371 O O . GLY B 1 42 ? -1.801 31.484 33.875 1 29.27 42 GLY B O 1
ATOM 4372 N N . ASN B 1 43 ? -1.029 32.656 35.594 1 28.08 43 ASN B N 1
ATOM 4373 C CA . ASN B 1 43 ? -0.697 33.906 34.969 1 28.08 43 ASN B CA 1
ATOM 4374 C C . ASN B 1 43 ? 0.236 33.719 33.781 1 28.08 43 ASN B C 1
ATOM 4376 O O . ASN B 1 43 ? 1.393 33.344 33.938 1 28.08 43 ASN B O 1
ATOM 4380 N N . VAL B 1 44 ? -0.215 33.25 32.656 1 33.59 44 VAL B N 1
ATOM 4381 C CA . VAL B 1 44 ? 0.571 33.562 31.484 1 33.59 44 VAL B CA 1
ATOM 4382 C C . VAL B 1 44 ? 1.3 34.906 31.672 1 33.59 44 VAL B C 1
ATOM 4384 O O . VAL B 1 44 ? 0.7 35.875 32.094 1 33.59 44 VAL B O 1
ATOM 4387 N N . ASP B 1 45 ? 2.543 34.906 32.094 1 33.22 45 ASP B N 1
ATOM 4388 C CA . ASP B 1 45 ? 3.32 36.125 32.125 1 33.22 45 ASP B CA 1
ATOM 4389 C C . ASP B 1 45 ? 2.818 37.125 31.078 1 33.22 45 ASP B C 1
ATOM 4391 O O . ASP B 1 45 ? 2.891 36.844 29.875 1 33.22 45 ASP B O 1
ATOM 4395 N N . ALA B 1 46 ? 1.82 37.906 31.266 1 37.38 46 ALA B N 1
ATOM 4396 C CA . ALA B 1 46 ? 1.266 39.094 30.625 1 37.38 46 ALA B CA 1
ATOM 4397 C C . ALA B 1 46 ? 2.357 39.906 29.922 1 37.38 46 ALA B C 1
ATOM 4399 O O . ALA B 1 46 ? 2.066 40.844 29.219 1 37.38 46 ALA B O 1
ATOM 4400 N N . THR B 1 47 ? 3.545 39.844 30.406 1 37.03 47 THR B N 1
ATOM 4401 C CA . THR B 1 47 ? 4.547 40.812 29.953 1 37.03 47 THR B CA 1
ATOM 4402 C C . THR B 1 47 ? 5.094 40.406 28.578 1 37.03 47 THR B C 1
ATOM 4404 O O . THR B 1 47 ? 6.051 41 28.078 1 37.03 47 THR B O 1
ATOM 4407 N N . ARG B 1 48 ? 4.996 39.125 28.234 1 43.34 48 ARG B N 1
ATOM 4408 C CA . ARG B 1 48 ? 5.648 39 26.938 1 43.34 48 ARG B CA 1
ATOM 4409 C C . ARG B 1 48 ? 4.883 39.75 25.859 1 43.34 48 ARG B C 1
ATOM 4411 O O . ARG B 1 48 ? 3.68 39.562 25.688 1 43.34 48 ARG B O 1
ATOM 4418 N N . PRO B 1 49 ? 5.32 40.875 25.422 1 44.34 49 PRO B N 1
ATOM 4419 C CA . PRO B 1 49 ? 4.668 41.625 24.375 1 44.34 49 PRO B CA 1
ATOM 4420 C C . PRO B 1 49 ? 4.086 40.75 23.266 1 44.34 49 PRO B C 1
ATOM 4422 O O . PRO B 1 49 ? 4.582 39.656 23.031 1 44.34 49 PRO B O 1
ATOM 4425 N N . ALA B 1 50 ? 2.764 40.938 23.031 1 51.03 50 ALA B N 1
ATOM 4426 C CA . ALA B 1 50 ? 1.96 40.25 22 1 51.03 50 ALA B CA 1
ATOM 4427 C C . ALA B 1 50 ? 2.768 40.031 20.734 1 51.03 50 ALA B C 1
ATOM 4429 O O . ALA B 1 50 ? 3.176 41 20.078 1 51.03 50 ALA B O 1
ATOM 4430 N N . SER B 1 51 ? 3.518 38.875 20.531 1 64.81 51 SER B N 1
ATOM 4431 C CA . SER B 1 51 ? 4.262 38.5 19.328 1 64.81 51 SER B CA 1
ATOM 4432 C C . SER B 1 51 ? 3.404 38.656 18.078 1 64.81 51 SER B C 1
ATOM 4434 O O . SER B 1 51 ? 2.217 38.312 18.094 1 64.81 51 SER B O 1
ATOM 4436 N N . LYS B 1 52 ? 3.861 39.562 17.188 1 89 52 LYS B N 1
ATOM 4437 C CA . LYS B 1 52 ? 3.23 39.781 15.891 1 89 52 LYS B CA 1
ATOM 4438 C C . LYS B 1 52 ? 3.266 38.5 15.055 1 89 52 LYS B C 1
ATOM 4440 O O . LYS B 1 52 ? 4.199 37.688 15.156 1 89 52 LYS B O 1
ATOM 4445 N N . LEU B 1 53 ? 2.152 38.188 14.461 1 96.62 53 LEU B N 1
ATOM 4446 C CA . LEU B 1 53 ? 2.049 37.062 13.539 1 96.62 53 LEU B CA 1
ATOM 4447 C C . LEU B 1 53 ? 2.342 37.5 12.109 1 96.62 53 LEU B C 1
ATOM 4449 O O . LEU B 1 53 ? 1.769 38.469 11.633 1 96.62 53 LEU B O 1
ATOM 4453 N N . HIS B 1 54 ? 3.312 36.875 11.523 1 96.19 54 HIS B N 1
ATOM 4454 C CA . HIS B 1 54 ? 3.586 37.031 10.102 1 96.19 54 HIS B CA 1
ATOM 4455 C C . HIS B 1 54 ? 3.121 35.844 9.297 1 96.19 54 HIS B C 1
ATOM 4457 O O . HIS B 1 54 ? 3.27 34.688 9.742 1 96.19 54 HIS B O 1
ATOM 4463 N N . LEU B 1 55 ? 2.572 36.094 8.133 1 97.75 55 LEU B N 1
ATOM 4464 C CA . LEU B 1 55 ? 2.068 35.031 7.273 1 97.75 55 LEU B CA 1
ATOM 4465 C C . LEU B 1 55 ? 2.811 35.031 5.941 1 97.75 55 LEU B C 1
ATOM 4467 O O . LEU B 1 55 ? 2.857 36.031 5.242 1 97.75 55 LEU B O 1
ATOM 4471 N N . LEU B 1 56 ? 3.412 33.875 5.625 1 97.25 56 LEU B N 1
ATOM 4472 C CA . LEU B 1 56 ? 4.129 33.688 4.367 1 97.25 56 LEU B CA 1
ATOM 4473 C C . LEU B 1 56 ? 3.406 32.688 3.469 1 97.25 56 LEU B C 1
ATOM 4475 O O . LEU B 1 56 ? 3.061 31.578 3.91 1 97.25 56 LEU B O 1
ATOM 4479 N N . LEU B 1 57 ? 3.227 33.062 2.197 1 97.12 57 LEU B N 1
ATOM 4480 C CA . LEU B 1 57 ? 2.584 32.219 1.207 1 97.12 57 LEU B CA 1
ATOM 4481 C C . LEU B 1 57 ? 3.48 32.031 -0.011 1 97.12 57 LEU B C 1
ATOM 4483 O O . LEU B 1 57 ? 3.549 32.906 -0.88 1 97.12 57 LEU B O 1
ATOM 4487 N N . PRO B 1 58 ? 4.094 30.875 -0.079 1 94.31 58 PRO B N 1
ATOM 4488 C CA . PRO B 1 58 ? 4.762 30.578 -1.349 1 94.31 58 PRO B CA 1
ATOM 4489 C C . PRO B 1 58 ? 3.783 30.438 -2.512 1 94.31 58 PRO B C 1
ATOM 4491 O O . PRO B 1 58 ? 3.033 29.453 -2.572 1 94.31 58 PRO B O 1
ATOM 4494 N N . ALA B 1 59 ? 3.756 31.359 -3.404 1 93.5 59 ALA B N 1
ATOM 4495 C CA . ALA B 1 59 ? 2.836 31.406 -4.535 1 93.5 59 ALA B CA 1
ATOM 4496 C C . ALA B 1 59 ? 3.459 32.125 -5.727 1 93.5 59 ALA B C 1
ATOM 4498 O O . ALA B 1 59 ? 3.982 33.219 -5.582 1 93.5 59 ALA B O 1
ATOM 4499 N N . SER B 1 60 ? 3.307 31.484 -6.898 1 90 60 SER B N 1
ATOM 4500 C CA . SER B 1 60 ? 3.975 32.062 -8.062 1 90 60 SER B CA 1
ATOM 4501 C C . SER B 1 60 ? 2.986 32.781 -8.961 1 90 60 SER B C 1
ATOM 4503 O O . SER B 1 60 ? 3.383 33.625 -9.773 1 90 60 SER B O 1
ATOM 4505 N N . ASN B 1 61 ? 1.723 32.5 -8.883 1 90.88 61 ASN B N 1
ATOM 4506 C CA . ASN B 1 61 ? 0.716 33.094 -9.75 1 90.88 61 ASN B CA 1
ATOM 4507 C C . ASN B 1 61 ? -0.653 33.125 -9.078 1 90.88 61 ASN B C 1
ATOM 4509 O O . ASN B 1 61 ? -0.883 32.438 -8.086 1 90.88 61 ASN B O 1
ATOM 4513 N N . GLY B 1 62 ? -1.448 33.969 -9.656 1 92.12 62 GLY B N 1
ATOM 4514 C CA . GLY B 1 62 ? -2.828 34 -9.203 1 92.12 62 GLY B CA 1
ATOM 4515 C C . GLY B 1 62 ? -3.617 32.781 -9.617 1 92.12 62 GLY B C 1
ATOM 4516 O O . GLY B 1 62 ? -3.393 32.219 -10.695 1 92.12 62 GLY B O 1
ATOM 4517 N N . ALA B 1 63 ? -4.469 32.344 -8.781 1 94.44 63 ALA B N 1
ATOM 4518 C CA . ALA B 1 63 ? -5.398 31.25 -9.008 1 94.44 63 ALA B CA 1
ATOM 4519 C C . ALA B 1 63 ? -6.613 31.359 -8.086 1 94.44 63 ALA B C 1
ATOM 4521 O O . ALA B 1 63 ? -6.543 31.984 -7.035 1 94.44 63 ALA B O 1
ATOM 4522 N N . VAL B 1 64 ? -7.711 30.797 -8.539 1 95.94 64 VAL B N 1
ATOM 4523 C CA . VAL B 1 64 ? -8.93 30.891 -7.75 1 95.94 64 VAL B CA 1
ATOM 4524 C C . VAL B 1 64 ? -8.703 30.312 -6.363 1 95.94 64 VAL B C 1
ATOM 4526 O O . VAL B 1 64 ? -9.258 30.797 -5.375 1 95.94 64 VAL B O 1
ATOM 4529 N N . ASP B 1 65 ? -7.926 29.281 -6.273 1 97 65 ASP B N 1
ATOM 4530 C CA . ASP B 1 65 ? -7.652 28.641 -4.988 1 97 65 ASP B CA 1
ATOM 4531 C C . ASP B 1 65 ? -6.812 29.547 -4.094 1 97 65 ASP B C 1
ATOM 4533 O O . ASP B 1 65 ? -6.98 29.562 -2.871 1 97 65 ASP B O 1
ATOM 4537 N N . LEU B 1 66 ? -5.879 30.266 -4.633 1 97.44 66 LEU B N 1
ATOM 4538 C CA . LEU B 1 66 ? -5.152 31.281 -3.871 1 97.44 66 LEU B CA 1
ATOM 4539 C C . LEU B 1 66 ? -6.098 32.375 -3.359 1 97.44 66 LEU B C 1
ATOM 4541 O O . LEU B 1 66 ? -5.965 32.812 -2.221 1 97.44 66 LEU B O 1
ATOM 4545 N N . CYS B 1 67 ? -7.043 32.75 -4.219 1 97.69 67 CYS B N 1
ATOM 4546 C CA . CYS B 1 67 ? -8.008 33.781 -3.844 1 97.69 67 CYS B CA 1
ATOM 4547 C C . CYS B 1 67 ? -8.852 33.312 -2.66 1 97.69 67 CYS B C 1
ATOM 4549 O O . CYS B 1 67 ? -9.227 34.125 -1.81 1 97.69 67 CYS B O 1
ATOM 4551 N N . LYS B 1 68 ? -9.188 32.031 -2.633 1 98.31 68 LYS B N 1
ATOM 4552 C CA . LYS B 1 68 ? -9.906 31.5 -1.48 1 98.31 68 LYS B CA 1
ATOM 4553 C C . LYS B 1 68 ? -9.086 31.656 -0.203 1 98.31 68 LYS B C 1
ATOM 4555 O O . LYS B 1 68 ? -9.617 32 0.849 1 98.31 68 LYS B O 1
ATOM 4560 N N . THR B 1 69 ? -7.809 31.359 -0.278 1 98.5 69 THR B N 1
ATOM 4561 C CA . THR B 1 69 ? -6.914 31.5 0.865 1 98.5 69 THR B CA 1
ATOM 4562 C C . THR B 1 69 ? -6.859 32.969 1.317 1 98.5 69 THR B C 1
ATOM 4564 O O . THR B 1 69 ? -7 33.25 2.506 1 98.5 69 THR B O 1
ATOM 4567 N N . PHE B 1 70 ? -6.738 33.875 0.357 1 98 70 PHE B N 1
ATOM 4568 C CA . PHE B 1 70 ? -6.758 35.312 0.657 1 98 70 PHE B CA 1
ATOM 4569 C C . PHE B 1 70 ? -8.055 35.719 1.348 1 98 70 PHE B C 1
ATOM 4571 O O . PHE B 1 70 ? -8.039 36.375 2.375 1 98 70 PHE B O 1
ATOM 4578 N N . LEU B 1 71 ? -9.086 35.281 0.726 1 97.88 71 LEU B N 1
ATOM 4579 C CA . LEU B 1 71 ? -10.43 35.688 1.164 1 97.88 71 LEU B CA 1
ATOM 4580 C C . LEU B 1 71 ? -10.68 35.219 2.6 1 97.88 71 LEU B C 1
ATOM 4582 O O . LEU B 1 71 ? -11.086 36.031 3.443 1 97.88 71 LEU B O 1
ATOM 4586 N N . THR B 1 72 ? -10.414 33.969 2.934 1 98.44 72 THR B N 1
ATOM 4587 C CA . THR B 1 72 ? -10.664 33.438 4.277 1 98.44 72 THR B CA 1
ATOM 4588 C C . THR B 1 72 ? -9.773 34.156 5.297 1 98.44 72 THR B C 1
ATOM 4590 O O . THR B 1 72 ? -10.227 34.5 6.387 1 98.44 72 THR B O 1
ATOM 4593 N N . GLY B 1 73 ? -8.508 34.406 4.961 1 98.31 73 GLY B N 1
ATOM 4594 C CA . GLY B 1 73 ? -7.609 35.125 5.848 1 98.31 73 GLY B CA 1
ATOM 4595 C C . GLY B 1 73 ? -8.07 36.531 6.125 1 98.31 73 GLY B C 1
ATOM 4596 O O . GLY B 1 73 ? -8.078 36.969 7.277 1 98.31 73 GLY B O 1
ATOM 4597 N N . ALA B 1 74 ? -8.484 37.219 5.098 1 97.12 74 ALA B N 1
ATOM 4598 C CA . ALA B 1 74 ? -8.906 38.594 5.219 1 97.12 74 ALA B CA 1
ATOM 4599 C C . ALA B 1 74 ? -10.172 38.719 6.066 1 97.12 74 ALA B C 1
ATOM 4601 O O . ALA B 1 74 ? -10.234 39.531 6.988 1 97.12 74 ALA B O 1
ATOM 4602 N N . ILE B 1 75 ? -11.094 37.906 5.738 1 96.94 75 ILE B N 1
ATOM 4603 C CA . ILE B 1 75 ? -12.375 37.938 6.434 1 96.94 75 ILE B CA 1
ATOM 4604 C C . ILE B 1 75 ? -12.156 37.688 7.926 1 96.94 75 ILE B C 1
ATOM 4606 O O . ILE B 1 75 ? -12.812 38.312 8.773 1 96.94 75 ILE B O 1
ATOM 4610 N N . LEU B 1 76 ? -11.289 36.812 8.281 1 97.75 76 LEU B N 1
ATOM 4611 C CA . LEU B 1 76 ? -11.086 36.406 9.656 1 97.75 76 LEU B CA 1
ATOM 4612 C C . LEU B 1 76 ? -10.133 37.344 10.383 1 97.75 76 LEU B C 1
ATOM 4614 O O . LEU B 1 76 ? -9.992 37.281 11.602 1 97.75 76 LEU B O 1
ATOM 4618 N N . GLY B 1 77 ? -9.461 38.188 9.648 1 96.12 77 GLY B N 1
ATOM 4619 C CA . GLY B 1 77 ? -8.625 39.219 10.266 1 96.12 77 GLY B CA 1
ATOM 4620 C C . GLY B 1 77 ? -7.176 38.781 10.406 1 96.12 77 GLY B C 1
ATOM 4621 O O . GLY B 1 77 ? -6.469 39.25 11.312 1 96.12 77 GLY B O 1
ATOM 4622 N N . TYR B 1 78 ? -6.734 37.844 9.617 1 97.81 78 TYR B N 1
ATOM 4623 C CA . TYR B 1 78 ? -5.32 37.5 9.594 1 97.81 78 TYR B CA 1
ATOM 4624 C C . TYR B 1 78 ? -4.492 38.625 8.992 1 97.81 78 TYR B C 1
ATOM 4626 O O . TYR B 1 78 ? -5.004 39.438 8.211 1 97.81 78 TYR B O 1
ATOM 4634 N N . PRO B 1 79 ? -3.188 38.719 9.398 1 96.88 79 PRO B N 1
ATOM 4635 C CA . PRO B 1 79 ? -2.354 39.75 8.789 1 96.88 79 PRO B CA 1
ATOM 4636 C C . PRO B 1 79 ? -2.205 39.562 7.277 1 96.88 79 PRO B C 1
ATOM 4638 O O . PRO B 1 79 ? -2.303 38.438 6.766 1 96.88 79 PRO B O 1
ATOM 4641 N N . THR B 1 80 ? -1.98 40.719 6.59 1 96.81 80 THR B N 1
ATOM 4642 C CA . THR B 1 80 ? -1.687 40.625 5.164 1 96.81 80 THR B CA 1
ATOM 4643 C C . THR B 1 80 ? -0.49 39.719 4.906 1 96.81 80 THR B C 1
ATOM 4645 O O . THR B 1 80 ? 0.586 39.938 5.473 1 96.81 80 THR B O 1
ATOM 4648 N N . PRO B 1 81 ? -0.712 38.719 4.102 1 97.88 81 PRO B N 1
ATOM 4649 C CA . PRO B 1 81 ? 0.385 37.781 3.881 1 97.88 81 PRO B CA 1
ATOM 4650 C C . PRO B 1 81 ? 1.485 38.344 2.988 1 97.88 81 PRO B C 1
ATOM 4652 O O . PRO B 1 81 ? 1.275 39.375 2.314 1 97.88 81 PRO B O 1
ATOM 4655 N N . THR B 1 82 ? 2.658 37.781 3.107 1 96.88 82 THR B N 1
ATOM 4656 C CA . THR B 1 82 ? 3.76 38.031 2.188 1 96.88 82 THR B CA 1
ATOM 4657 C C . THR B 1 82 ? 3.912 36.906 1.19 1 96.88 82 THR B C 1
ATOM 4659 O O . THR B 1 82 ? 4.047 35.719 1.585 1 96.88 82 THR B O 1
ATOM 4662 N N . LEU B 1 83 ? 3.852 37.219 -0.107 1 96.19 83 LEU B N 1
ATOM 4663 C CA . LEU B 1 83 ? 4.035 36.219 -1.149 1 96.19 83 LEU B CA 1
ATOM 4664 C C . LEU B 1 83 ? 5.516 35.938 -1.384 1 96.19 83 LEU B C 1
ATOM 4666 O O . LEU B 1 83 ? 6.312 36.875 -1.504 1 96.19 83 LEU B O 1
ATOM 4670 N N . ILE B 1 84 ? 5.793 34.688 -1.334 1 94.25 84 ILE B N 1
ATOM 4671 C CA . ILE B 1 84 ? 7.152 34.25 -1.626 1 94.25 84 ILE B CA 1
ATOM 4672 C C . ILE B 1 84 ? 7.219 33.656 -3.041 1 94.25 84 ILE B C 1
ATOM 4674 O O . ILE B 1 84 ? 6.438 32.781 -3.396 1 94.25 84 ILE B O 1
ATOM 4678 N N . ALA B 1 85 ? 8.141 34.156 -3.914 1 89.56 85 ALA B N 1
ATOM 4679 C CA . ALA B 1 85 ? 8.406 33.688 -5.27 1 89.56 85 ALA B CA 1
ATOM 4680 C C . ALA B 1 85 ? 7.289 34.094 -6.223 1 89.56 85 ALA B C 1
ATOM 4682 O O . ALA B 1 85 ? 6.945 33.375 -7.148 1 89.56 85 ALA B O 1
ATOM 4683 N N . TRP B 1 86 ? 6.652 35.219 -5.949 1 90.81 86 TRP B N 1
ATOM 4684 C CA . TRP B 1 86 ? 5.602 35.75 -6.809 1 90.81 86 TRP B CA 1
ATOM 4685 C C . TRP B 1 86 ? 6.141 36.062 -8.203 1 90.81 86 TRP B C 1
ATOM 4687 O O . TRP B 1 86 ? 7.211 36.656 -8.344 1 90.81 86 TRP B O 1
ATOM 4697 N N . ASN B 1 87 ? 5.492 35.625 -9.258 1 86.56 87 ASN B N 1
ATOM 4698 C CA . ASN B 1 87 ? 5.789 35.844 -10.672 1 86.56 87 ASN B CA 1
ATOM 4699 C C . ASN B 1 87 ? 7.062 35.125 -11.102 1 86.56 87 ASN B C 1
ATOM 4701 O O . ASN B 1 87 ? 7.68 35.469 -12.102 1 86.56 87 ASN B O 1
ATOM 4705 N N . GLN B 1 88 ? 7.52 34.25 -10.273 1 82.88 88 GLN B N 1
ATOM 4706 C CA . GLN B 1 88 ? 8.648 33.438 -10.688 1 82.88 88 GLN B CA 1
ATOM 4707 C C . GLN B 1 88 ? 8.18 32.219 -11.453 1 82.88 88 GLN B C 1
ATOM 4709 O O . GLN B 1 88 ? 7.113 31.656 -11.172 1 82.88 88 GLN B O 1
ATOM 4714 N N . THR B 1 89 ? 8.961 31.844 -12.461 1 76.12 89 THR B N 1
ATOM 4715 C CA . THR B 1 89 ? 8.648 30.672 -13.266 1 76.12 89 THR B CA 1
ATOM 4716 C C . THR B 1 89 ? 9.539 29.484 -12.867 1 76.12 89 THR B C 1
ATOM 4718 O O . THR B 1 89 ? 10.742 29.656 -12.656 1 76.12 89 THR B O 1
ATOM 4721 N N . PHE B 1 90 ? 8.938 28.391 -12.695 1 72.56 90 PHE B N 1
ATOM 4722 C CA . PHE B 1 90 ? 9.641 27.172 -12.32 1 72.56 90 PHE B CA 1
ATOM 4723 C C . PHE B 1 90 ? 9.422 26.078 -13.367 1 72.56 90 PHE B C 1
ATOM 4725 O O . PHE B 1 90 ? 8.336 25.516 -13.461 1 72.56 90 PHE B O 1
ATOM 4732 N N . ASN B 1 91 ? 10.43 25.734 -14.195 1 70.75 91 ASN B N 1
ATOM 4733 C CA . ASN B 1 91 ? 10.234 24.828 -15.328 1 70.75 91 ASN B CA 1
ATOM 4734 C C . ASN B 1 91 ? 11.289 23.734 -15.359 1 70.75 91 ASN B C 1
ATOM 4736 O O . ASN B 1 91 ? 11.609 23.203 -16.422 1 70.75 91 ASN B O 1
ATOM 4740 N N . ASP B 1 92 ? 11.867 23.453 -14.289 1 69 92 ASP B N 1
ATOM 4741 C CA . ASP B 1 92 ? 12.812 22.344 -14.258 1 69 92 ASP B CA 1
ATOM 4742 C C . ASP B 1 92 ? 12.086 21.016 -14.055 1 69 92 ASP B C 1
ATOM 4744 O O . ASP B 1 92 ? 11.672 20.688 -12.938 1 69 92 ASP B O 1
ATOM 4748 N N . ASP B 1 93 ? 11.883 20.172 -15.133 1 65.06 93 ASP B N 1
ATOM 4749 C CA . ASP B 1 93 ? 11.094 18.938 -15.18 1 65.06 93 ASP B CA 1
ATOM 4750 C C . ASP B 1 93 ? 11.68 17.875 -14.25 1 65.06 93 ASP B C 1
ATOM 4752 O O . ASP B 1 93 ? 10.992 16.922 -13.891 1 65.06 93 ASP B O 1
ATOM 4756 N N . ARG B 1 94 ? 12.812 18.094 -13.797 1 65.94 94 ARG B N 1
ATOM 4757 C CA . ARG B 1 94 ? 13.492 17.125 -12.953 1 65.94 94 ARG B CA 1
ATOM 4758 C C . ARG B 1 94 ? 13.102 17.297 -11.492 1 65.94 94 ARG B C 1
ATOM 4760 O O . ARG B 1 94 ? 13.352 16.422 -10.664 1 65.94 94 ARG B O 1
ATOM 4767 N N . LEU B 1 95 ? 12.445 18.406 -11.312 1 68.75 95 LEU B N 1
ATOM 4768 C CA . LEU B 1 95 ? 12.109 18.734 -9.93 1 68.75 95 LEU B CA 1
ATOM 4769 C C . LEU B 1 95 ? 10.602 18.859 -9.75 1 68.75 95 LEU B C 1
ATOM 4771 O O . LEU B 1 95 ? 9.891 19.281 -10.664 1 68.75 95 LEU B O 1
ATOM 4775 N N . LEU B 1 96 ? 10.18 18.312 -8.5 1 64.19 96 LEU B N 1
ATOM 4776 C CA . LEU B 1 96 ? 8.766 18.438 -8.18 1 64.19 96 LEU B CA 1
ATOM 4777 C C . LEU B 1 96 ? 8.305 19.891 -8.328 1 64.19 96 LEU B C 1
ATOM 4779 O O . LEU B 1 96 ? 8.969 20.797 -7.836 1 64.19 96 LEU B O 1
ATOM 4783 N N . GLY B 1 97 ? 7.266 20.062 -8.969 1 63.34 97 GLY B N 1
ATOM 4784 C CA . GLY B 1 97 ? 6.715 21.375 -9.25 1 63.34 97 GLY B CA 1
ATOM 4785 C C . GLY B 1 97 ? 7.621 22.234 -10.109 1 63.34 97 GLY B C 1
ATOM 4786 O O . GLY B 1 97 ? 7.566 23.469 -10.047 1 63.34 97 GLY B O 1
ATOM 4787 N N . GLY B 1 98 ? 8.57 21.578 -10.836 1 67 98 GLY B N 1
ATOM 4788 C CA . GLY B 1 98 ? 9.484 22.328 -11.68 1 67 98 GLY B CA 1
ATOM 4789 C C . GLY B 1 98 ? 10.547 23.078 -10.898 1 67 98 GLY B C 1
ATOM 4790 O O . GLY B 1 98 ? 11.18 24 -11.43 1 67 98 GLY B O 1
ATOM 4791 N N . GLY B 1 99 ? 10.68 22.75 -9.633 1 70.88 99 GLY B N 1
ATOM 4792 C CA . GLY B 1 99 ? 11.648 23.422 -8.789 1 70.88 99 GLY B CA 1
ATOM 4793 C C . GLY B 1 99 ? 11.008 24.375 -7.789 1 70.88 99 GLY B C 1
ATOM 4794 O O . GLY B 1 99 ? 11.703 24.969 -6.965 1 70.88 99 GLY B O 1
ATOM 4795 N N . SER B 1 100 ? 9.734 24.469 -7.797 1 72.12 100 SER B N 1
ATOM 4796 C CA . SER B 1 100 ? 9.008 25.391 -6.934 1 72.12 100 SER B CA 1
ATOM 4797 C C . SER B 1 100 ? 9.188 25.031 -5.461 1 72.12 100 SER B C 1
ATOM 4799 O O . SER B 1 100 ? 9.281 25.906 -4.605 1 72.12 100 SER B O 1
ATOM 4801 N N . HIS B 1 101 ? 9.336 23.812 -5.238 1 72.44 101 HIS B N 1
ATOM 4802 C CA . HIS B 1 101 ? 9.469 23.375 -3.855 1 72.44 101 HIS B CA 1
ATOM 4803 C C . HIS B 1 101 ? 10.82 23.766 -3.273 1 72.44 101 HIS B C 1
ATOM 4805 O O . HIS B 1 101 ? 10.906 24.203 -2.121 1 72.44 101 HIS B O 1
ATOM 4811 N N . VAL B 1 102 ? 11.805 23.688 -4.051 1 77.06 102 VAL B N 1
ATOM 4812 C CA . VAL B 1 102 ? 13.141 24.125 -3.637 1 77.06 102 VAL B CA 1
ATOM 4813 C C . VAL B 1 102 ? 13.172 25.656 -3.521 1 77.06 102 VAL B C 1
ATOM 4815 O O . VAL B 1 102 ? 13.781 26.203 -2.605 1 77.06 102 VAL B O 1
ATOM 4818 N N . ALA B 1 103 ? 12.461 26.234 -4.367 1 79 103 ALA B N 1
ATOM 4819 C CA . ALA B 1 103 ? 12.352 27.703 -4.344 1 79 103 ALA B CA 1
ATOM 4820 C C . ALA B 1 103 ? 11.664 28.172 -3.066 1 79 103 ALA B C 1
ATOM 4822 O O . ALA B 1 103 ? 12.016 29.219 -2.523 1 79 103 ALA B O 1
ATOM 4823 N N . LYS B 1 104 ? 10.742 27.375 -2.623 1 85.38 104 LYS B N 1
ATOM 4824 C CA . LYS B 1 104 ? 10.062 27.656 -1.362 1 85.38 104 LYS B CA 1
ATOM 4825 C C . LYS B 1 104 ? 11.055 27.75 -0.21 1 85.38 104 LYS B C 1
ATOM 4827 O O . LYS B 1 104 ? 10.984 28.672 0.604 1 85.38 104 LYS B O 1
ATOM 4832 N N . VAL B 1 105 ? 12.008 26.844 -0.136 1 90.44 105 VAL B N 1
ATOM 4833 C CA . VAL B 1 105 ? 12.977 26.797 0.951 1 90.44 105 VAL B CA 1
ATOM 4834 C C . VAL B 1 105 ? 13.883 28.031 0.89 1 90.44 105 VAL B C 1
ATOM 4836 O O . VAL B 1 105 ? 14.031 28.75 1.88 1 90.44 105 VAL B O 1
ATOM 4839 N N . TYR B 1 106 ? 14.359 28.359 -0.247 1 89.44 106 TYR B N 1
ATOM 4840 C CA . TYR B 1 106 ? 15.281 29.484 -0.398 1 89.44 106 TYR B CA 1
ATOM 4841 C C . TYR B 1 106 ? 14.555 30.812 -0.253 1 89.44 106 TYR B C 1
ATOM 4843 O O . TYR B 1 106 ? 15.078 31.766 0.337 1 89.44 106 TYR B O 1
ATOM 4851 N N . GLY B 1 107 ? 13.414 30.891 -0.88 1 91 107 GLY B N 1
ATOM 4852 C CA . GLY B 1 107 ? 12.648 32.125 -0.779 1 91 107 GLY B CA 1
ATOM 4853 C C . GLY B 1 107 ? 12.289 32.5 0.649 1 91 107 GLY B C 1
ATOM 4854 O O . GLY B 1 107 ? 12.398 33.656 1.048 1 91 107 GLY B O 1
ATOM 4855 N N . VAL B 1 108 ? 11.875 31.531 1.377 1 93.81 108 VAL B N 1
ATOM 4856 C CA . VAL B 1 108 ? 11.508 31.766 2.77 1 93.81 108 VAL B CA 1
ATOM 4857 C C . VAL B 1 108 ? 12.758 32.094 3.586 1 93.81 108 VAL B C 1
ATOM 4859 O O . VAL B 1 108 ? 12.727 32.969 4.445 1 93.81 108 VAL B O 1
ATOM 4862 N N . LEU B 1 109 ? 13.844 31.344 3.326 1 94.31 109 LEU B N 1
ATOM 4863 C CA . LEU B 1 109 ? 15.094 31.641 4.008 1 94.31 109 LEU B CA 1
ATOM 4864 C C . LEU B 1 109 ? 15.5 33.094 3.779 1 94.31 109 LEU B C 1
ATOM 4866 O O . LEU B 1 109 ? 15.867 33.812 4.727 1 94.31 109 LEU B O 1
ATOM 4870 N N . LYS B 1 110 ? 15.461 33.531 2.533 1 92.5 110 LYS B N 1
ATOM 4871 C CA . LYS B 1 110 ? 15.812 34.906 2.197 1 92.5 110 LYS B CA 1
ATOM 4872 C C . LYS B 1 110 ? 14.93 35.875 2.947 1 92.5 110 LYS B C 1
ATOM 4874 O O . LYS B 1 110 ? 15.406 36.938 3.402 1 92.5 110 LYS B O 1
ATOM 4879 N N . PHE B 1 111 ? 13.68 35.625 3.033 1 93.5 111 PHE B N 1
ATOM 4880 C CA . PHE B 1 111 ? 12.766 36.438 3.799 1 93.5 111 PHE B CA 1
ATOM 4881 C C . PHE B 1 111 ? 13.227 36.594 5.242 1 93.5 111 PHE B C 1
ATOM 4883 O O . PHE B 1 111 ? 13.32 37.688 5.773 1 93.5 111 PHE B O 1
ATOM 4890 N N . PHE B 1 112 ? 13.539 35.469 5.898 1 93.81 112 PHE B N 1
ATOM 4891 C CA . PHE B 1 112 ? 13.961 35.438 7.293 1 93.81 112 PHE B CA 1
ATOM 4892 C C . PHE B 1 112 ? 15.266 36.219 7.469 1 93.81 112 PHE B C 1
ATOM 4894 O O . PHE B 1 112 ? 15.445 36.938 8.469 1 93.81 112 PHE B O 1
ATOM 4901 N N . GLU B 1 113 ? 16.156 36.062 6.566 1 92.69 113 GLU B N 1
ATOM 4902 C CA . GLU B 1 113 ? 17.438 36.75 6.641 1 92.69 113 GLU B CA 1
ATOM 4903 C C . GLU B 1 113 ? 17.266 38.25 6.516 1 92.69 113 GLU B C 1
ATOM 4905 O O . GLU B 1 113 ? 18.094 39.031 6.996 1 92.69 113 GLU B O 1
ATOM 4910 N N . GLY B 1 114 ? 16.203 38.656 5.887 1 89.56 114 GLY B N 1
ATOM 4911 C CA . GLY B 1 114 ? 15.922 40.062 5.711 1 89.56 114 GLY B CA 1
ATOM 4912 C C . GLY B 1 114 ? 15.18 40.688 6.879 1 89.56 114 GLY B C 1
ATOM 4913 O O . GLY B 1 114 ? 15.094 41.906 6.996 1 89.56 114 GLY B O 1
ATOM 4914 N N . MET B 1 115 ? 14.641 39.906 7.719 1 87.31 115 MET B N 1
ATOM 4915 C CA . MET B 1 115 ? 13.891 40.406 8.867 1 87.31 115 MET B CA 1
ATOM 4916 C C . MET B 1 115 ? 14.828 41 9.906 1 87.31 115 MET B C 1
ATOM 4918 O O . MET B 1 115 ? 15.984 40.594 10.023 1 87.31 115 MET B O 1
ATOM 4922 N N . ASN B 1 116 ? 14.258 41.938 10.633 1 84 116 ASN B N 1
ATOM 4923 C CA . ASN B 1 116 ? 15.016 42.594 11.695 1 84 116 ASN B CA 1
ATOM 4924 C C . ASN B 1 116 ? 15.18 41.688 12.906 1 84 116 ASN B C 1
ATOM 4926 O O . ASN B 1 116 ? 14.25 40.969 13.266 1 84 116 ASN B O 1
ATOM 4930 N N . SER B 1 117 ? 16.234 41.781 13.555 1 80.56 117 SER B N 1
ATOM 4931 C CA . SER B 1 117 ? 16.562 40.969 14.711 1 80.56 117 SER B CA 1
ATOM 4932 C C . SER B 1 117 ? 15.68 41.312 15.906 1 80.56 117 SER B C 1
ATOM 4934 O O . SER B 1 117 ? 15.484 40.5 16.812 1 80.56 117 SER B O 1
ATOM 4936 N N . SER B 1 118 ? 15.117 42.406 15.914 1 83.25 118 SER B N 1
ATOM 4937 C CA . SER B 1 118 ? 14.281 42.844 17.031 1 83.25 118 SER B CA 1
ATOM 4938 C C . SER B 1 118 ? 12.953 42.094 17.062 1 83.25 118 SER B C 1
ATOM 4940 O O . SER B 1 118 ? 12.25 42.125 18.062 1 83.25 118 SER B O 1
ATOM 4942 N N . THR B 1 119 ? 12.695 41.375 16.078 1 85.56 119 THR B N 1
ATOM 4943 C CA . THR B 1 119 ? 11.438 40.625 15.969 1 85.56 119 THR B CA 1
ATOM 4944 C C . THR B 1 119 ? 11.664 39.125 16.109 1 85.56 119 THR B C 1
ATOM 4946 O O . THR B 1 119 ? 10.867 38.344 15.617 1 85.56 119 THR B O 1
ATOM 4949 N N . GLU B 1 120 ? 12.695 38.781 16.766 1 89.38 120 GLU B N 1
ATOM 4950 C CA . GLU B 1 120 ? 13.148 37.406 16.781 1 89.38 120 GLU B CA 1
ATOM 4951 C C . GLU B 1 120 ? 12.109 36.5 17.422 1 89.38 120 GLU B C 1
ATOM 4953 O O . GLU B 1 120 ? 12.039 35.312 17.125 1 89.38 120 GLU B O 1
ATOM 4958 N N . ASN B 1 121 ? 11.242 37.062 18.234 1 92.56 121 ASN B N 1
ATOM 4959 C CA . ASN B 1 121 ? 10.266 36.25 18.938 1 92.56 121 ASN B CA 1
ATOM 4960 C C . ASN B 1 121 ? 8.883 36.312 18.297 1 92.56 121 ASN B C 1
ATOM 4962 O O . ASN B 1 121 ? 7.945 35.656 18.734 1 92.56 121 ASN B O 1
ATOM 4966 N N . ASP B 1 122 ? 8.789 37.062 17.219 1 95.31 122 ASP B N 1
ATOM 4967 C CA . ASP B 1 122 ? 7.535 37.062 16.469 1 95.31 122 ASP B CA 1
ATOM 4968 C C . ASP B 1 122 ? 7.227 35.688 15.883 1 95.31 122 ASP B C 1
ATOM 4970 O O . ASP B 1 122 ? 8.141 34.906 15.586 1 95.31 122 ASP B O 1
ATOM 4974 N N . LEU B 1 123 ? 5.922 35.406 15.812 1 97.25 123 LEU B N 1
ATOM 4975 C CA . LEU B 1 123 ? 5.508 34.156 15.188 1 97.25 123 LEU B CA 1
ATOM 4976 C C . LEU B 1 123 ? 5.418 34.312 13.672 1 97.25 123 LEU B C 1
ATOM 4978 O O . LEU B 1 123 ? 4.906 35.344 13.18 1 97.25 123 LEU B O 1
ATOM 4982 N N . VAL B 1 124 ? 6.008 33.375 12.992 1 97.5 124 VAL B N 1
ATOM 4983 C CA . VAL B 1 124 ? 5.91 33.312 11.539 1 97.5 124 VAL B CA 1
ATOM 4984 C C . VAL B 1 124 ? 5.258 32 11.109 1 97.5 124 VAL B C 1
ATOM 4986 O O . VAL B 1 124 ? 5.668 30.938 11.547 1 97.5 124 VAL B O 1
ATOM 4989 N N . MET B 1 125 ? 4.266 32.125 10.336 1 98.06 125 MET B N 1
ATOM 4990 C CA . MET B 1 125 ? 3.611 30.938 9.766 1 98.06 125 MET B CA 1
ATOM 4991 C C . MET B 1 125 ? 3.811 30.891 8.258 1 98.06 125 MET B C 1
ATOM 4993 O O . MET B 1 125 ? 3.529 31.875 7.555 1 98.06 125 MET B O 1
ATOM 4997 N N . MET B 1 126 ? 4.348 29.844 7.785 1 97.56 126 MET B N 1
ATOM 4998 C CA . MET B 1 126 ? 4.375 29.531 6.359 1 97.56 126 MET B CA 1
ATOM 4999 C C . MET B 1 126 ? 3.354 28.453 6.023 1 97.56 126 MET B C 1
ATOM 5001 O O . MET B 1 126 ? 3.25 27.453 6.73 1 97.56 126 MET B O 1
ATOM 5005 N N . MET B 1 127 ? 2.568 28.641 5.008 1 97.12 127 MET B N 1
ATOM 5006 C CA . MET B 1 127 ? 1.595 27.609 4.633 1 97.12 127 MET B CA 1
ATOM 5007 C C . MET B 1 127 ? 1.412 27.562 3.119 1 97.12 127 MET B C 1
ATOM 5009 O O . MET B 1 127 ? 1.703 28.531 2.422 1 97.12 127 MET B O 1
ATOM 5013 N N . ASP B 1 128 ? 0.997 26.422 2.658 1 95.56 128 ASP B N 1
ATOM 5014 C CA . ASP B 1 128 ? 0.689 26.297 1.236 1 95.56 128 ASP B CA 1
ATOM 5015 C C . ASP B 1 128 ? -0.378 27.312 0.812 1 95.56 128 ASP B C 1
ATOM 5017 O O . ASP B 1 128 ? -1.33 27.562 1.555 1 95.56 128 ASP B O 1
ATOM 5021 N N . ALA B 1 129 ? -0.239 27.797 -0.34 1 96.44 129 ALA B N 1
ATOM 5022 C CA . ALA B 1 129 ? -1.004 28.984 -0.719 1 96.44 129 ALA B CA 1
ATOM 5023 C C . ALA B 1 129 ? -2.297 28.594 -1.431 1 96.44 129 ALA B C 1
ATOM 5025 O O . ALA B 1 129 ? -3.262 29.359 -1.438 1 96.44 129 ALA B O 1
ATOM 5026 N N . TYR B 1 130 ? -2.342 27.438 -1.938 1 95.81 130 TYR B N 1
ATOM 5027 C CA . TYR B 1 130 ? -3.383 27.188 -2.928 1 95.81 130 TYR B CA 1
ATOM 5028 C C . TYR B 1 130 ? -4.422 26.203 -2.391 1 95.81 130 TYR B C 1
ATOM 5030 O O . TYR B 1 130 ? -5.414 25.906 -3.062 1 95.81 130 TYR B O 1
ATOM 5038 N N . ASP B 1 131 ? -4.168 25.656 -1.198 1 97.38 131 ASP B N 1
ATOM 5039 C CA . ASP B 1 131 ? -5.102 24.609 -0.811 1 97.38 131 ASP B CA 1
ATOM 5040 C C . ASP B 1 131 ? -5.348 24.609 0.696 1 97.38 131 ASP B C 1
ATOM 5042 O O . ASP B 1 131 ? -5.699 23.594 1.279 1 97.38 131 ASP B O 1
ATOM 5046 N N . ILE B 1 132 ? -5.117 25.75 1.368 1 98.5 132 ILE B N 1
ATOM 5047 C CA . ILE B 1 132 ? -5.418 25.859 2.791 1 98.5 132 ILE B CA 1
ATOM 5048 C C . ILE B 1 132 ? -6.418 26.984 3.018 1 98.5 132 ILE B C 1
ATOM 5050 O O . ILE B 1 132 ? -6.227 28.109 2.529 1 98.5 132 ILE B O 1
ATOM 5054 N N . TRP B 1 133 ? -7.52 26.703 3.75 1 98.69 133 TRP B N 1
ATOM 5055 C CA . TRP B 1 133 ? -8.523 27.688 4.145 1 98.69 133 TRP B CA 1
ATOM 5056 C C . TRP B 1 133 ? -8.508 27.906 5.652 1 98.69 133 TRP B C 1
ATOM 5058 O O . TRP B 1 133 ? -8.461 26.953 6.426 1 98.69 133 TRP B O 1
ATOM 5068 N N . PHE B 1 134 ? -8.586 29.172 6.07 1 98.69 134 PHE B N 1
ATOM 5069 C CA . PHE B 1 134 ? -8.828 29.469 7.477 1 98.69 134 PHE B CA 1
ATOM 5070 C C . PHE B 1 134 ? -10.305 29.328 7.812 1 98.69 134 PHE B C 1
ATOM 5072 O O . PHE B 1 134 ? -11.172 29.625 6.98 1 98.69 134 PHE B O 1
ATOM 5079 N N . GLN B 1 135 ? -10.578 28.891 9.023 1 98.06 135 GLN B N 1
ATOM 5080 C CA . GLN B 1 135 ? -11.984 28.891 9.414 1 98.06 135 GLN B CA 1
ATOM 5081 C C . GLN B 1 135 ? -12.172 29.547 10.773 1 98.06 135 GLN B C 1
ATOM 5083 O O . GLN B 1 135 ? -13.289 29.922 11.148 1 98.06 135 GLN B O 1
ATOM 5088 N N . LEU B 1 136 ? -11.039 29.719 11.57 1 98.56 136 LEU B N 1
ATOM 5089 C CA . LEU B 1 136 ? -11.109 30.375 12.875 1 98.56 136 LEU B CA 1
ATOM 5090 C C . LEU B 1 136 ? -10.164 31.562 12.93 1 98.56 136 LEU B C 1
ATOM 5092 O O . LEU B 1 136 ? -9.289 31.719 12.07 1 98.56 136 LEU B O 1
ATOM 5096 N N . ARG B 1 137 ? -10.336 32.406 13.906 1 97.38 137 ARG B N 1
ATOM 5097 C CA . ARG B 1 137 ? -9.641 33.688 14.031 1 97.38 137 ARG B CA 1
ATOM 5098 C C . ARG B 1 137 ? -8.188 33.469 14.438 1 97.38 137 ARG B C 1
ATOM 5100 O O . ARG B 1 137 ? -7.828 32.438 14.992 1 97.38 137 ARG B O 1
ATOM 5107 N N . PRO B 1 138 ? -7.273 34.469 14.125 1 97.56 138 PRO B N 1
ATOM 5108 C CA . PRO B 1 138 ? -5.852 34.344 14.453 1 97.56 138 PRO B CA 1
ATOM 5109 C C . PRO B 1 138 ? -5.605 34.188 15.953 1 97.56 138 PRO B C 1
ATOM 5111 O O . PRO B 1 138 ? -4.629 33.562 16.359 1 97.56 138 PRO B O 1
ATOM 5114 N N . GLU B 1 139 ? -6.469 34.75 16.844 1 95.81 139 GLU B N 1
ATOM 5115 C CA . GLU B 1 139 ? -6.273 34.625 18.281 1 95.81 139 GLU B CA 1
ATOM 5116 C C . GLU B 1 139 ? -6.355 33.156 18.703 1 95.81 139 GLU B C 1
ATOM 5118 O O . GLU B 1 139 ? -5.648 32.719 19.625 1 95.81 139 GLU B O 1
ATOM 5123 N N . VAL B 1 140 ? -7.262 32.406 18.031 1 98.19 140 VAL B N 1
ATOM 5124 C CA . VAL B 1 140 ? -7.375 30.969 18.312 1 98.19 140 VAL B CA 1
ATOM 5125 C C . VAL B 1 140 ? -6.105 30.25 17.844 1 98.19 140 VAL B C 1
ATOM 5127 O O . VAL B 1 140 ? -5.578 29.391 18.562 1 98.19 140 VAL B O 1
ATOM 5130 N N . LEU B 1 141 ? -5.57 30.625 16.672 1 98.56 141 LEU B N 1
ATOM 5131 C CA . LEU B 1 141 ? -4.328 30.047 16.156 1 98.56 141 LEU B CA 1
ATOM 5132 C C . LEU B 1 141 ? -3.188 30.25 17.141 1 98.56 141 LEU B C 1
ATOM 5134 O O . LEU B 1 141 ? -2.471 29.297 17.469 1 98.56 141 LEU B O 1
ATOM 5138 N N . ILE B 1 142 ? -3.016 31.438 17.625 1 97.69 142 ILE B N 1
ATOM 5139 C CA . ILE B 1 142 ? -1.911 31.781 18.5 1 97.69 142 ILE B CA 1
ATOM 5140 C C . ILE B 1 142 ? -2.068 31.047 19.844 1 97.69 142 ILE B C 1
ATOM 5142 O O . ILE B 1 142 ? -1.104 30.484 20.359 1 97.69 142 ILE B O 1
ATOM 5146 N N . SER B 1 143 ? -3.297 31.062 20.328 1 97.19 143 SER B N 1
ATOM 5147 C CA . SER B 1 143 ? -3.566 30.344 21.578 1 97.19 143 SER B CA 1
ATOM 5148 C C . SER B 1 143 ? -3.227 28.859 21.438 1 97.19 143 SER B C 1
ATOM 5150 O O . SER B 1 143 ? -2.578 28.281 22.312 1 97.19 143 SER B O 1
ATOM 5152 N N . ARG B 1 144 ? -3.543 28.266 20.406 1 98.56 144 ARG B N 1
ATOM 5153 C CA . ARG B 1 144 ? -3.35 26.828 20.219 1 98.56 144 ARG B CA 1
ATOM 5154 C C . ARG B 1 144 ? -1.896 26.516 19.891 1 98.56 144 ARG B C 1
ATOM 5156 O O . ARG B 1 144 ? -1.4 25.438 20.219 1 98.56 144 ARG B O 1
ATOM 5163 N N . TYR B 1 145 ? -1.246 27.469 19.234 1 98.56 145 TYR B N 1
ATOM 5164 C CA . TYR B 1 145 ? 0.196 27.297 19.094 1 98.56 145 TYR B CA 1
ATOM 5165 C C . TYR B 1 145 ? 0.846 27.047 20.453 1 98.56 145 TYR B C 1
ATOM 5167 O O . TYR B 1 145 ? 1.639 26.125 20.609 1 98.56 145 TYR B O 1
ATOM 5175 N N . HIS B 1 146 ? 0.497 27.828 21.359 1 98.06 146 HIS B N 1
ATOM 5176 C CA . HIS B 1 146 ? 1.097 27.719 22.672 1 98.06 146 HIS B CA 1
ATOM 5177 C C . HIS B 1 146 ? 0.624 26.469 23.406 1 98.06 146 HIS B C 1
ATOM 5179 O O . HIS B 1 146 ? 1.423 25.766 24.031 1 98.06 146 HIS B O 1
ATOM 5185 N N . SER B 1 147 ? -0.625 26.125 23.297 1 98.06 147 SER B N 1
ATOM 5186 C CA . SER B 1 147 ? -1.173 24.953 23.969 1 98.06 147 SER B CA 1
ATOM 5187 C C . SER B 1 147 ? -0.584 23.656 23.422 1 98.06 147 SER B C 1
ATOM 5189 O O . SER B 1 147 ? -0.268 22.75 24.172 1 98.06 147 SER B O 1
ATOM 5191 N N . VAL B 1 148 ? -0.458 23.578 22.094 1 98.62 148 VAL B N 1
ATOM 5192 C CA . VAL B 1 148 ? 0.126 22.406 21.453 1 98.62 148 VAL B CA 1
ATOM 5193 C C . VAL B 1 148 ? 1.564 22.219 21.938 1 98.62 148 VAL B C 1
ATOM 5195 O O . VAL B 1 148 ? 1.968 21.109 22.281 1 98.62 148 VAL B O 1
ATOM 5198 N N . ASN B 1 149 ? 2.32 23.281 21.969 1 98.69 149 ASN B N 1
ATOM 5199 C CA . ASN B 1 149 ? 3.709 23.203 22.406 1 98.69 149 ASN B CA 1
ATOM 5200 C C . ASN B 1 149 ? 3.809 22.797 23.875 1 98.69 149 ASN B C 1
ATOM 5202 O O . ASN B 1 149 ? 4.691 22.031 24.266 1 98.69 149 ASN B O 1
ATOM 5206 N N . GLN B 1 150 ? 2.9 23.344 24.656 1 98.56 150 GLN B N 1
ATOM 5207 C CA . GLN B 1 150 ? 2.904 23 26.078 1 98.56 150 GLN B CA 1
ATOM 5208 C C . GLN B 1 150 ? 2.691 21.5 26.266 1 98.56 150 GLN B C 1
ATOM 5210 O O . GLN B 1 150 ? 3.461 20.844 26.969 1 98.56 150 GLN B O 1
ATOM 5215 N N . ARG B 1 151 ? 1.709 20.938 25.656 1 98.31 151 ARG B N 1
ATOM 5216 C CA . ARG B 1 151 ? 1.411 19.516 25.781 1 98.31 151 ARG B CA 1
ATOM 5217 C C . ARG B 1 151 ? 2.551 18.672 25.219 1 98.31 151 ARG B C 1
ATOM 5219 O O . ARG B 1 151 ? 2.93 17.656 25.812 1 98.31 151 ARG B O 1
ATOM 5226 N N . ALA B 1 152 ? 3.062 19.094 24.078 1 98.69 152 ALA B N 1
ATOM 5227 C CA . ALA B 1 152 ? 4.152 18.359 23.438 1 98.69 152 ALA B CA 1
ATOM 5228 C C . ALA B 1 152 ? 5.395 18.344 24.328 1 98.69 152 ALA B C 1
ATOM 5230 O O . ALA B 1 152 ? 6.074 17.312 24.453 1 98.69 152 ALA B O 1
ATOM 5231 N N . ASN B 1 153 ? 5.695 19.453 24.906 1 98.75 153 ASN B N 1
ATOM 5232 C CA . ASN B 1 153 ? 6.883 19.562 25.75 1 98.75 153 ASN B CA 1
ATOM 5233 C C . ASN B 1 153 ? 6.727 18.766 27.031 1 98.75 153 ASN B C 1
ATOM 5235 O O . ASN B 1 153 ? 7.703 18.219 27.562 1 98.75 153 ASN B O 1
ATOM 5239 N N . GLU B 1 154 ? 5.504 18.641 27.562 1 98.69 154 GLU B N 1
ATOM 5240 C CA . GLU B 1 154 ? 5.262 17.75 28.688 1 98.69 154 GLU B CA 1
ATOM 5241 C C . GLU B 1 154 ? 5.578 16.297 28.312 1 98.69 154 GLU B C 1
ATOM 5243 O O . GLU B 1 154 ? 6.234 15.594 29.078 1 98.69 154 GLU B O 1
ATOM 5248 N N . ARG B 1 155 ? 5.199 15.883 27.172 1 98.19 155 ARG B N 1
ATOM 5249 C CA . ARG B 1 155 ? 5.477 14.523 26.703 1 98.19 155 ARG B CA 1
ATOM 5250 C C . ARG B 1 155 ? 6.965 14.32 26.469 1 98.19 155 ARG B C 1
ATOM 5252 O O . ARG B 1 155 ? 7.508 13.258 26.766 1 98.19 155 ARG B O 1
ATOM 5259 N N . LEU B 1 156 ? 7.582 15.352 25.859 1 98.31 156 LEU B N 1
ATOM 5260 C CA . LEU B 1 156 ? 9.016 15.273 25.594 1 98.31 156 LEU B CA 1
ATOM 5261 C C . LEU B 1 156 ? 9.797 15.125 26.906 1 98.31 156 LEU B C 1
ATOM 5263 O O . LEU B 1 156 ? 10.734 14.336 26.984 1 98.31 156 LEU B O 1
ATOM 5267 N N . LYS B 1 157 ? 9.398 15.914 27.859 1 98.44 157 LYS B N 1
ATOM 5268 C CA . LYS B 1 157 ? 10.055 15.844 29.156 1 98.44 157 LYS B CA 1
ATOM 5269 C C . LYS B 1 157 ? 9.922 14.453 29.766 1 98.44 157 LYS B C 1
ATOM 5271 O O . LYS B 1 157 ? 10.891 13.914 30.312 1 98.44 157 LYS B O 1
ATOM 5276 N N . GLN B 1 158 ? 8.766 13.883 29.688 1 97.5 158 GLN B N 1
ATOM 5277 C CA . GLN B 1 158 ? 8.531 12.539 30.203 1 97.5 158 GLN B CA 1
ATOM 5278 C C . GLN B 1 158 ? 9.359 11.5 29.469 1 97.5 158 GLN B C 1
ATOM 5280 O O . GLN B 1 158 ? 9.945 10.609 30.078 1 97.5 158 GLN B O 1
ATOM 5285 N N . ARG B 1 159 ? 9.414 11.586 28.172 1 96.62 159 ARG B N 1
ATOM 5286 C CA . ARG B 1 159 ? 10.086 10.594 27.344 1 96.62 159 ARG B CA 1
ATOM 5287 C C . ARG B 1 159 ? 11.602 10.695 27.484 1 96.62 159 ARG B C 1
ATOM 5289 O O . ARG B 1 159 ? 12.281 9.672 27.625 1 96.62 159 ARG B O 1
ATOM 5296 N N . LEU B 1 160 ? 12.172 11.914 27.5 1 97.19 160 LEU B N 1
ATOM 5297 C CA . LEU B 1 160 ? 13.609 12.109 27.359 1 97.19 160 LEU B CA 1
ATOM 5298 C C . LEU B 1 160 ? 14.273 12.203 28.719 1 97.19 160 LEU B C 1
ATOM 5300 O O . LEU B 1 160 ? 15.5 12.062 28.828 1 97.19 160 LEU B O 1
ATOM 5304 N N . GLY B 1 161 ? 13.484 12.492 29.797 1 96.56 161 GLY B N 1
ATOM 5305 C CA . GLY B 1 161 ? 14.055 12.586 31.141 1 96.56 161 GLY B CA 1
ATOM 5306 C C . GLY B 1 161 ? 15.125 13.664 31.25 1 96.56 161 GLY B C 1
ATOM 5307 O O . GLY B 1 161 ? 14.891 14.812 30.891 1 96.56 161 GLY B O 1
ATOM 5308 N N . ASN B 1 162 ? 16.281 13.242 31.625 1 97.44 162 ASN B N 1
ATOM 5309 C CA . ASN B 1 162 ? 17.375 14.18 31.891 1 97.44 162 ASN B CA 1
ATOM 5310 C C . ASN B 1 162 ? 17.812 14.914 30.625 1 97.44 162 ASN B C 1
ATOM 5312 O O . ASN B 1 162 ? 18.234 16.062 30.688 1 97.44 162 ASN B O 1
ATOM 5316 N N . ALA B 1 163 ? 17.703 14.266 29.547 1 97.5 163 ALA B N 1
ATOM 5317 C CA . ALA B 1 163 ? 18.172 14.844 28.297 1 97.5 163 ALA B CA 1
ATOM 5318 C C . ALA B 1 163 ? 17.375 16.094 27.938 1 97.5 163 ALA B C 1
ATOM 5320 O O . ALA B 1 163 ? 17.906 17.016 27.312 1 97.5 163 ALA B O 1
ATOM 5321 N N . TYR B 1 164 ? 16.141 16.156 28.375 1 97.94 164 TYR B N 1
ATOM 5322 C CA . TYR B 1 164 ? 15.25 17.25 28.047 1 97.94 164 TYR B CA 1
ATOM 5323 C C . TYR B 1 164 ? 15.844 18.594 28.5 1 97.94 164 TYR B C 1
ATOM 5325 O O . TYR B 1 164 ? 15.969 19.516 27.688 1 97.94 164 TYR B O 1
ATOM 5333 N N . ASP B 1 165 ? 16.312 18.672 29.703 1 97.44 165 ASP B N 1
ATOM 5334 C CA . ASP B 1 165 ? 16.859 19.922 30.25 1 97.44 165 ASP B CA 1
ATOM 5335 C C . ASP B 1 165 ? 18.344 20.047 29.922 1 97.44 165 ASP B C 1
ATOM 5337 O O . ASP B 1 165 ? 18.812 21.125 29.547 1 97.44 165 ASP B O 1
ATOM 5341 N N . LYS B 1 166 ? 19.031 18.922 30.016 1 97.19 166 LYS B N 1
ATOM 5342 C CA . LYS B 1 166 ? 20.484 18.969 29.859 1 97.19 166 LYS B CA 1
ATOM 5343 C C . LYS B 1 166 ? 20.859 19.406 28.438 1 97.19 166 LYS B C 1
ATOM 5345 O O . LYS B 1 166 ? 21.891 20.047 28.234 1 97.19 166 LYS B O 1
ATOM 5350 N N . GLU B 1 167 ? 20 19.047 27.516 1 97.5 167 GLU B N 1
ATOM 5351 C CA . GLU B 1 167 ? 20.297 19.359 26.109 1 97.5 167 GLU B CA 1
ATOM 5352 C C . GLU B 1 167 ? 19.344 20.422 25.578 1 97.5 167 GLU B C 1
ATOM 5354 O O . GLU B 1 167 ? 19.312 20.688 24.375 1 97.5 167 GLU B O 1
ATOM 5359 N N . ASN B 1 168 ? 18.484 21.016 26.406 1 96.88 168 ASN B N 1
ATOM 5360 C CA . ASN B 1 168 ? 17.547 22.094 26.094 1 96.88 168 ASN B CA 1
ATOM 5361 C C . ASN B 1 168 ? 16.641 21.703 24.922 1 96.88 168 ASN B C 1
ATOM 5363 O O . ASN B 1 168 ? 16.516 22.453 23.953 1 96.88 168 ASN B O 1
ATOM 5367 N N . ILE B 1 169 ? 16.109 20.562 25 1 98.06 169 ILE B N 1
ATOM 5368 C CA . ILE B 1 169 ? 15.211 20.062 23.969 1 98.06 169 ILE B CA 1
ATOM 5369 C C . ILE B 1 169 ? 13.797 20.578 24.234 1 98.06 169 ILE B C 1
ATOM 5371 O O . ILE B 1 169 ? 13.25 20.375 25.328 1 98.06 169 ILE B O 1
ATOM 5375 N N . ARG B 1 170 ? 13.266 21.297 23.234 1 97.94 170 ARG B N 1
ATOM 5376 C CA . ARG B 1 170 ? 11.914 21.844 23.297 1 97.94 170 ARG B CA 1
ATOM 5377 C C . ARG B 1 170 ? 11.25 21.812 21.922 1 97.94 170 ARG B C 1
ATOM 5379 O O . ARG B 1 170 ? 11.914 21.984 20.906 1 97.94 170 ARG B O 1
ATOM 5386 N N . GLN B 1 171 ? 9.984 21.531 21.969 1 98.56 171 GLN B N 1
ATOM 5387 C CA . GLN B 1 171 ? 9.227 21.828 20.766 1 98.56 171 GLN B CA 1
ATOM 5388 C C . GLN B 1 171 ? 8.891 23.312 20.672 1 98.56 171 GLN B C 1
ATOM 5390 O O . GLN B 1 171 ? 8.336 23.891 21.609 1 98.56 171 GLN B O 1
ATOM 5395 N N . ARG B 1 172 ? 9.25 23.938 19.578 1 98.5 172 ARG B N 1
ATOM 5396 C CA . ARG B 1 172 ? 9.016 25.359 19.359 1 98.5 172 ARG B CA 1
ATOM 5397 C C . ARG B 1 172 ? 8.391 25.609 17.984 1 98.5 172 ARG B C 1
ATOM 5399 O O . ARG B 1 172 ? 7.746 26.641 17.781 1 98.5 172 ARG B O 1
ATOM 5406 N N . ILE B 1 173 ? 8.633 24.734 17.062 1 98.88 173 ILE B N 1
ATOM 5407 C CA . ILE B 1 173 ? 8.102 24.828 15.711 1 98.88 173 ILE B CA 1
ATOM 5408 C C . ILE B 1 173 ? 7.059 23.719 15.5 1 98.88 173 ILE B C 1
ATOM 5410 O O . ILE B 1 173 ? 7.289 22.562 15.867 1 98.88 173 ILE B O 1
ATOM 5414 N N . ILE B 1 174 ? 5.918 24.047 14.977 1 98.94 174 ILE B N 1
ATOM 5415 C CA . ILE B 1 174 ? 4.855 23.078 14.727 1 98.94 174 ILE B CA 1
ATOM 5416 C C . ILE B 1 174 ? 4.652 22.906 13.227 1 98.94 174 ILE B C 1
ATOM 5418 O O . ILE B 1 174 ? 4.387 23.891 12.516 1 98.94 174 ILE B O 1
ATOM 5422 N N . PHE B 1 175 ? 4.879 21.688 12.734 1 98.88 175 PHE B N 1
ATOM 5423 C CA . PHE B 1 175 ? 4.484 21.281 11.391 1 98.88 175 PHE B CA 1
ATOM 5424 C C . PHE B 1 175 ? 3.107 20.625 11.406 1 98.88 175 PHE B C 1
ATOM 5426 O O . PHE B 1 175 ? 2.625 20.203 12.453 1 98.88 175 PHE B O 1
ATOM 5433 N N . GLY B 1 176 ? 2.486 20.625 10.219 1 98.69 176 GLY B N 1
ATOM 5434 C CA . GLY B 1 176 ? 1.329 19.75 10.078 1 98.69 176 GLY B CA 1
ATOM 5435 C C . GLY B 1 176 ? 1.655 18.281 10.305 1 98.69 176 GLY B C 1
ATOM 5436 O O . GLY B 1 176 ? 2.826 17.906 10.375 1 98.69 176 GLY B O 1
ATOM 5437 N N . ALA B 1 177 ? 0.585 17.484 10.453 1 98.62 177 ALA B N 1
ATOM 5438 C CA . ALA B 1 177 ? 0.758 16.047 10.656 1 98.62 177 ALA B CA 1
ATOM 5439 C C . ALA B 1 177 ? -0.169 15.25 9.742 1 98.62 177 ALA B C 1
ATOM 5441 O O . ALA B 1 177 ? -1.32 15.641 9.523 1 98.62 177 ALA B O 1
ATOM 5442 N N . GLY B 1 178 ? 0.346 14.195 9.188 1 97.94 178 GLY B N 1
ATOM 5443 C CA . GLY B 1 178 ? -0.431 13.281 8.367 1 97.94 178 GLY B CA 1
ATOM 5444 C C . GLY B 1 178 ? -0.24 11.828 8.742 1 97.94 178 GLY B C 1
ATOM 5445 O O . GLY B 1 178 ? 0.473 11.516 9.703 1 97.94 178 GLY B O 1
ATOM 5446 N N . LYS B 1 179 ? -0.856 10.977 8 1 97.44 179 LYS B N 1
ATOM 5447 C CA . LYS B 1 179 ? -0.902 9.57 8.375 1 97.44 179 LYS B CA 1
ATOM 5448 C C . LYS B 1 179 ? 0.186 8.773 7.66 1 97.44 179 LYS B C 1
ATOM 5450 O O . LYS B 1 179 ? 0.448 7.621 8.008 1 97.44 179 LYS B O 1
ATOM 5455 N N . ARG B 1 180 ? 0.834 9.398 6.719 1 95.5 180 ARG B N 1
ATOM 5456 C CA . ARG B 1 180 ? 1.809 8.664 5.914 1 95.5 180 ARG B CA 1
ATOM 5457 C C . ARG B 1 180 ? 3.182 9.32 5.984 1 95.5 180 ARG B C 1
ATOM 5459 O O . ARG B 1 180 ? 3.287 10.547 5.961 1 95.5 180 ARG B O 1
ATOM 5466 N N . CYS B 1 181 ? 4.207 8.469 6.055 1 96.31 181 CYS B N 1
ATOM 5467 C CA . CYS B 1 181 ? 5.555 8.977 5.816 1 96.31 181 CYS B CA 1
ATOM 5468 C C . CYS B 1 181 ? 5.867 9.031 4.328 1 96.31 181 CYS B C 1
ATOM 5470 O O . CYS B 1 181 ? 6.078 7.996 3.693 1 96.31 181 CYS B O 1
ATOM 5472 N N . ALA B 1 182 ? 5.855 10.117 3.791 1 93.75 182 ALA B N 1
ATOM 5473 C CA . ALA B 1 182 ? 6.051 10.352 2.363 1 93.75 182 ALA B CA 1
ATOM 5474 C C . ALA B 1 182 ? 6.613 11.742 2.107 1 93.75 182 ALA B C 1
ATOM 5476 O O . ALA B 1 182 ? 6.414 12.656 2.912 1 93.75 182 ALA B O 1
ATOM 5477 N N . PRO B 1 183 ? 7.305 11.844 0.957 1 93.5 183 PRO B N 1
ATOM 5478 C CA . PRO B 1 183 ? 7.594 10.875 -0.108 1 93.5 183 PRO B CA 1
ATOM 5479 C C . PRO B 1 183 ? 8.773 9.961 0.229 1 93.5 183 PRO B C 1
ATOM 5481 O O . PRO B 1 183 ? 9.117 9.078 -0.562 1 93.5 183 PRO B O 1
ATOM 5484 N N . ASN B 1 184 ? 9.414 10.188 1.428 1 95.31 184 ASN B N 1
ATOM 5485 C CA . ASN B 1 184 ? 10.586 9.398 1.786 1 95.31 184 ASN B CA 1
ATOM 5486 C C . ASN B 1 184 ? 10.219 7.93 2.01 1 95.31 184 ASN B C 1
ATOM 5488 O O . ASN B 1 184 ? 9.102 7.621 2.422 1 95.31 184 ASN B O 1
ATOM 5492 N N . GLN B 1 185 ? 11.195 7.121 1.675 1 95.88 185 GLN B N 1
ATOM 5493 C CA . GLN B 1 185 ? 10.984 5.684 1.844 1 95.88 185 GLN B CA 1
ATOM 5494 C C . GLN B 1 185 ? 11.133 5.277 3.307 1 95.88 185 GLN B C 1
ATOM 5496 O O . GLN B 1 185 ? 11.945 5.848 4.039 1 95.88 185 GLN B O 1
ATOM 5501 N N . MET B 1 186 ? 10.438 4.305 3.74 1 96 186 MET B N 1
ATOM 5502 C CA . MET B 1 186 ? 10.188 3.988 5.145 1 96 186 MET B CA 1
ATOM 5503 C C . MET B 1 186 ? 11.477 3.576 5.852 1 96 186 MET B C 1
ATOM 5505 O O . MET B 1 186 ? 11.625 3.797 7.051 1 96 186 MET B O 1
ATOM 5509 N N . HIS B 1 187 ? 12.422 2.949 5.094 1 97.5 187 HIS B N 1
ATOM 5510 C CA . HIS B 1 187 ? 13.641 2.438 5.707 1 97.5 187 HIS B CA 1
ATOM 5511 C C . HIS B 1 187 ? 14.672 3.543 5.887 1 97.5 187 HIS B C 1
ATOM 5513 O O . HIS B 1 187 ? 15.758 3.305 6.422 1 97.5 187 HIS B O 1
ATOM 5519 N N . THR B 1 188 ? 14.359 4.777 5.508 1 97.12 188 THR B N 1
ATOM 5520 C CA . THR B 1 188 ? 15.297 5.887 5.617 1 97.12 188 THR B CA 1
ATOM 5521 C C . THR B 1 188 ? 15.141 6.602 6.953 1 97.12 188 THR B C 1
ATOM 5523 O O . THR B 1 188 ? 14.148 6.398 7.66 1 97.12 188 THR B O 1
ATOM 5526 N N . ILE B 1 189 ? 16.062 7.492 7.254 1 97.38 189 ILE B N 1
ATOM 5527 C CA . ILE B 1 189 ? 16.141 8.211 8.523 1 97.38 189 ILE B CA 1
ATOM 5528 C C . ILE B 1 189 ? 14.914 9.102 8.688 1 97.38 189 ILE B C 1
ATOM 5530 O O . ILE B 1 189 ? 14.539 9.445 9.805 1 97.38 189 ILE B O 1
ATOM 5534 N N . ALA B 1 190 ? 14.227 9.406 7.59 1 97.31 190 ALA B N 1
ATOM 5535 C CA . ALA B 1 190 ? 13.078 10.297 7.586 1 97.31 190 ALA B CA 1
ATOM 5536 C C . ALA B 1 190 ? 11.859 9.633 8.227 1 97.31 190 ALA B C 1
ATOM 5538 O O . ALA B 1 190 ? 10.906 10.305 8.609 1 97.31 190 ALA B O 1
ATOM 5539 N N . CYS B 1 191 ? 11.93 8.242 8.406 1 98 191 CYS B N 1
ATOM 5540 C CA . CYS B 1 191 ? 10.664 7.582 8.727 1 98 191 CYS B CA 1
ATOM 5541 C C . CYS B 1 191 ? 10.812 6.676 9.938 1 98 191 CYS B C 1
ATOM 5543 O O . CYS B 1 191 ? 10.07 6.809 10.914 1 98 191 CYS B O 1
ATOM 5545 N N . TYR B 1 192 ? 11.812 5.809 10.008 1 97.94 192 TYR B N 1
ATOM 5546 C CA . TYR B 1 192 ? 11.805 4.695 10.945 1 97.94 192 TYR B CA 1
ATOM 5547 C C . TYR B 1 192 ? 12.07 5.176 12.367 1 97.94 192 TYR B C 1
ATOM 5549 O O . TYR B 1 192 ? 11.633 4.551 13.336 1 97.94 192 TYR B O 1
ATOM 5557 N N . PRO B 1 193 ? 12.734 6.395 12.609 1 97.94 193 PRO B N 1
ATOM 5558 C CA . PRO B 1 193 ? 12.961 6.777 14.008 1 97.94 193 PRO B CA 1
ATOM 5559 C C . PRO B 1 193 ? 11.758 7.504 14.617 1 97.94 193 PRO B C 1
ATOM 5561 O O . PRO B 1 193 ? 11.758 7.801 15.812 1 97.94 193 PRO B O 1
ATOM 5564 N N . ILE B 1 194 ? 10.766 7.824 13.852 1 98.25 194 ILE B N 1
ATOM 5565 C CA . ILE B 1 194 ? 9.641 8.625 14.328 1 98.25 194 ILE B CA 1
ATOM 5566 C C . ILE B 1 194 ? 8.875 7.848 15.398 1 98.25 194 ILE B C 1
ATOM 5568 O O . ILE B 1 194 ? 8.43 6.723 15.164 1 98.25 194 ILE B O 1
ATOM 5572 N N . PRO B 1 195 ? 8.719 8.406 16.531 1 96.62 195 PRO B N 1
ATOM 5573 C CA . PRO B 1 195 ? 8.039 7.695 17.625 1 96.62 195 PRO B CA 1
ATOM 5574 C C . PRO B 1 195 ? 6.559 7.457 17.328 1 96.62 195 PRO B C 1
ATOM 5576 O O . PRO B 1 195 ? 5.984 8.102 16.453 1 96.62 195 PRO B O 1
ATOM 5579 N N . ALA B 1 196 ? 5.969 6.574 18.109 1 97.12 196 ALA B N 1
ATOM 5580 C CA . ALA B 1 196 ? 4.539 6.297 18 1 97.12 196 ALA B CA 1
ATOM 5581 C C . ALA B 1 196 ? 3.713 7.539 18.328 1 97.12 196 ALA B C 1
ATOM 5583 O O . ALA B 1 196 ? 4.109 8.352 19.156 1 97.12 196 ALA B O 1
ATOM 5584 N N . SER B 1 197 ? 2.629 7.703 17.625 1 98 197 SER B N 1
ATOM 5585 C CA . SER B 1 197 ? 1.703 8.805 17.875 1 98 197 SER B CA 1
ATOM 5586 C C . SER B 1 197 ? 1.071 8.688 19.266 1 98 197 SER B C 1
ATOM 5588 O O . SER B 1 197 ? 0.669 7.602 19.672 1 98 197 SER B O 1
ATOM 5590 N N . PRO B 1 198 ? 0.989 9.75 20.016 1 97.94 198 PRO B N 1
ATOM 5591 C CA . PRO B 1 198 ? 0.357 9.734 21.344 1 97.94 198 PRO B CA 1
ATOM 5592 C C . PRO B 1 198 ? -1.169 9.75 21.266 1 97.94 198 PRO B C 1
ATOM 5594 O O . PRO B 1 198 ? -1.841 9.75 22.297 1 97.94 198 PRO B O 1
ATOM 5597 N N . LEU B 1 199 ? -1.711 9.805 20.094 1 98.31 199 LEU B N 1
ATOM 5598 C CA . LEU B 1 199 ? -3.16 9.773 19.938 1 98.31 199 LEU B CA 1
ATOM 5599 C C . LEU B 1 199 ? -3.746 8.492 20.516 1 98.31 199 LEU B C 1
ATOM 5601 O O . LEU B 1 199 ? -3.025 7.516 20.719 1 98.31 199 LEU B O 1
ATOM 5605 N N . PRO B 1 200 ? -5.035 8.531 20.75 1 97.38 200 PRO B N 1
ATOM 5606 C CA . PRO B 1 200 ? -5.652 7.367 21.391 1 97.38 200 PRO B CA 1
ATOM 5607 C C . PRO B 1 200 ? -5.504 6.09 20.562 1 97.38 200 PRO B C 1
ATOM 5609 O O . PRO B 1 200 ? -5.609 6.133 19.328 1 97.38 200 PRO B O 1
ATOM 5612 N N . ASP B 1 201 ? -5.332 4.984 21.219 1 96.69 201 ASP B N 1
ATOM 5613 C CA . ASP B 1 201 ? -5.09 3.703 20.562 1 96.69 201 ASP B CA 1
ATOM 5614 C C . ASP B 1 201 ? -6.398 3.07 20.094 1 96.69 201 ASP B C 1
ATOM 5616 O O . ASP B 1 201 ? -6.391 2.008 19.469 1 96.69 201 ASP B O 1
ATOM 5620 N N . ASP B 1 202 ? -7.508 3.74 20.328 1 97.5 202 ASP B N 1
ATOM 5621 C CA . ASP B 1 202 ? -8.797 3.191 19.922 1 97.5 202 ASP B CA 1
ATOM 5622 C C . ASP B 1 202 ? -9.531 4.152 18.984 1 97.5 202 ASP B C 1
ATOM 5624 O O . ASP B 1 202 ? -10.766 4.129 18.906 1 97.5 202 ASP B O 1
ATOM 5628 N N . LEU B 1 203 ? -8.812 5.039 18.328 1 97.38 203 LEU B N 1
ATOM 5629 C CA . LEU B 1 203 ? -9.414 6.043 17.453 1 97.38 203 LEU B CA 1
ATOM 5630 C C . LEU B 1 203 ? -10.359 5.391 16.453 1 97.38 203 LEU B C 1
ATOM 5632 O O . LEU B 1 203 ? -11.43 5.926 16.156 1 97.38 203 LEU B O 1
ATOM 5636 N N . TYR B 1 204 ? -9.961 4.254 15.906 1 97.62 204 TYR B N 1
ATOM 5637 C CA . TYR B 1 204 ? -10.75 3.512 14.93 1 97.62 204 TYR B CA 1
ATOM 5638 C C . TYR B 1 204 ? -11.125 2.135 15.469 1 97.62 204 TYR B C 1
ATOM 5640 O O . TYR B 1 204 ? -11.25 1.177 14.703 1 97.62 204 TYR B O 1
ATOM 5648 N N . GLY B 1 205 ? -11.25 2.057 16.781 1 96.94 205 GLY B N 1
ATOM 5649 C CA . GLY B 1 205 ? -11.5 0.753 17.375 1 96.94 205 GLY B CA 1
ATOM 5650 C C . GLY B 1 205 ? -10.383 -0.241 17.125 1 96.94 205 GLY B C 1
ATOM 5651 O O . GLY B 1 205 ? -9.203 0.094 17.266 1 96.94 205 GLY B O 1
ATOM 5652 N N . GLY B 1 206 ? -10.727 -1.468 16.781 1 96.19 206 GLY B N 1
ATOM 5653 C CA . GLY B 1 206 ? -9.75 -2.521 16.547 1 96.19 206 GLY B CA 1
ATOM 5654 C C . GLY B 1 206 ? -8.945 -2.307 15.273 1 96.19 206 GLY B C 1
ATOM 5655 O O . GLY B 1 206 ? -7.926 -2.971 15.062 1 96.19 206 GLY B O 1
ATOM 5656 N N . ASN B 1 207 ? -9.367 -1.326 14.438 1 97.19 207 ASN B N 1
ATOM 5657 C CA . ASN B 1 207 ? -8.68 -1.047 13.18 1 97.19 207 ASN B CA 1
ATOM 5658 C C . ASN B 1 207 ? -7.508 -0.091 13.375 1 97.19 207 ASN B C 1
ATOM 5660 O O . ASN B 1 207 ? -6.688 0.088 12.477 1 97.19 207 ASN B O 1
ATOM 5664 N N . THR B 1 208 ? -7.414 0.554 14.531 1 97.56 208 THR B N 1
ATOM 5665 C CA . THR B 1 208 ? -6.453 1.628 14.75 1 97.56 208 THR B CA 1
ATOM 5666 C C . THR B 1 208 ? -5.027 1.142 14.492 1 97.56 208 THR B C 1
ATOM 5668 O O . THR B 1 208 ? -4.602 0.127 15.047 1 97.56 208 THR B O 1
ATOM 5671 N N . ASP B 1 209 ? -4.305 1.819 13.602 1 96.5 209 ASP B N 1
ATOM 5672 C CA . ASP B 1 209 ? -2.906 1.579 13.258 1 96.5 209 ASP B CA 1
ATOM 5673 C C . ASP B 1 209 ? -2.736 0.231 12.555 1 96.5 209 ASP B C 1
ATOM 5675 O O . ASP B 1 209 ? -1.71 -0.431 12.719 1 96.5 209 ASP B O 1
ATOM 5679 N N . THR B 1 210 ? -3.809 -0.269 11.898 1 95.69 210 THR B N 1
ATOM 5680 C CA . THR B 1 210 ? -3.74 -1.44 11.031 1 95.69 210 THR B CA 1
ATOM 5681 C C . THR B 1 210 ? -3.98 -1.051 9.578 1 95.69 210 THR B C 1
ATOM 5683 O O . THR B 1 210 ? -4.297 0.104 9.281 1 95.69 210 THR B O 1
ATOM 5686 N N . VAL B 1 211 ? -3.834 -2.059 8.703 1 93.5 211 VAL B N 1
ATOM 5687 C CA . VAL B 1 211 ? -4.055 -1.813 7.281 1 93.5 211 VAL B CA 1
ATOM 5688 C C . VAL B 1 211 ? -5.539 -1.96 6.957 1 93.5 211 VAL B C 1
ATOM 5690 O O . VAL B 1 211 ? -5.945 -1.824 5.801 1 93.5 211 VAL B O 1
ATOM 5693 N N . MET B 1 212 ? -6.391 -2.238 8 1 96 212 MET B N 1
ATOM 5694 C CA . MET B 1 212 ? -7.828 -2.369 7.789 1 96 212 MET B CA 1
ATOM 5695 C C . MET B 1 212 ? -8.5 -1.001 7.75 1 96 212 MET B C 1
ATOM 5697 O O . MET B 1 212 ? -8.422 -0.24 8.719 1 96 212 MET B O 1
ATOM 5701 N N . GLY B 1 213 ? -9.07 -0.713 6.645 1 95.81 213 GLY B N 1
ATOM 5702 C CA . GLY B 1 213 ? -9.727 0.567 6.441 1 95.81 213 GLY B CA 1
ATOM 5703 C C . GLY B 1 213 ? -10.203 0.775 5.02 1 95.81 213 GLY B C 1
ATOM 5704 O O . GLY B 1 213 ? -10.219 -0.165 4.219 1 95.81 213 GLY B O 1
ATOM 5705 N N . LYS B 1 214 ? -10.664 1.939 4.73 1 94.62 214 LYS B N 1
ATOM 5706 C CA . LYS B 1 214 ? -11.07 2.266 3.367 1 94.62 214 LYS B CA 1
ATOM 5707 C C . LYS B 1 214 ? -9.906 2.102 2.393 1 94.62 214 LYS B C 1
ATOM 5709 O O . LYS B 1 214 ? -10.109 1.781 1.22 1 94.62 214 LYS B O 1
ATOM 5714 N N . ASN B 1 215 ? -8.844 2.414 2.881 1 93.75 215 ASN B N 1
ATOM 5715 C CA . ASN B 1 215 ? -7.551 2.064 2.297 1 93.75 215 ASN B CA 1
ATOM 5716 C C . ASN B 1 215 ? -6.539 1.668 3.369 1 93.75 215 ASN B C 1
ATOM 5718 O O . ASN B 1 215 ? -6.871 1.621 4.555 1 93.75 215 ASN B O 1
ATOM 5722 N N . LYS B 1 216 ? -5.375 1.438 3.025 1 93.56 216 LYS B N 1
ATOM 5723 C CA . LYS B 1 216 ? -4.41 0.875 3.965 1 93.56 216 LYS B CA 1
ATOM 5724 C C . LYS B 1 216 ? -3.861 1.949 4.902 1 93.56 216 LYS B C 1
ATOM 5726 O O . LYS B 1 216 ? -3.1 1.647 5.824 1 93.56 216 LYS B O 1
ATOM 5731 N N . ILE B 1 217 ? -4.297 3.227 4.781 1 95.88 217 ILE B N 1
ATOM 5732 C CA . ILE B 1 217 ? -3.744 4.344 5.539 1 95.88 217 ILE B CA 1
ATOM 5733 C C . ILE B 1 217 ? -4.832 4.965 6.414 1 95.88 217 ILE B C 1
ATOM 5735 O O . ILE B 1 217 ? -4.539 5.57 7.445 1 95.88 217 ILE B O 1
ATOM 5739 N N . SER B 1 218 ? -6.062 4.777 6.082 1 96.12 218 SER B N 1
ATOM 5740 C CA . SER B 1 218 ? -7.176 5.547 6.625 1 96.12 218 SER B CA 1
ATOM 5741 C C . SER B 1 218 ? -7.344 5.305 8.117 1 96.12 218 SER B C 1
ATOM 5743 O O . SER B 1 218 ? -7.812 6.18 8.852 1 96.12 218 SER B O 1
ATOM 5745 N N . SER B 1 219 ? -6.879 4.133 8.609 1 97.06 219 SER B N 1
ATOM 5746 C CA . SER B 1 219 ? -7.09 3.818 10.016 1 97.06 219 SER B CA 1
ATOM 5747 C C . SER B 1 219 ? -5.82 4.047 10.828 1 97.06 219 SER B C 1
ATOM 5749 O O . SER B 1 219 ? -5.742 3.652 11.992 1 97.06 219 SER B O 1
ATOM 5751 N N . LEU B 1 220 ? -4.848 4.66 10.203 1 97.31 220 LEU B N 1
ATOM 5752 C CA . LEU B 1 220 ? -3.629 5.02 10.922 1 97.31 220 LEU B CA 1
ATOM 5753 C C . LEU B 1 220 ? -3.805 6.336 11.664 1 97.31 220 LEU B C 1
ATOM 5755 O O . LEU B 1 220 ? -4.578 7.199 11.242 1 97.31 220 LEU B O 1
ATOM 5759 N N . LYS B 1 221 ? -3.137 6.426 12.727 1 97.94 221 LYS B N 1
ATOM 5760 C CA . LYS B 1 221 ? -3.086 7.695 13.438 1 97.94 221 LYS B CA 1
ATOM 5761 C C . LYS B 1 221 ? -2.186 8.695 12.719 1 97.94 221 LYS B C 1
ATOM 5763 O O . LYS B 1 221 ? -1.214 8.305 12.07 1 97.94 221 LYS B O 1
ATOM 5768 N N . GLN B 1 222 ? -2.564 9.961 12.82 1 98.12 222 GLN B N 1
ATOM 5769 C CA . GLN B 1 222 ? -1.613 10.992 12.414 1 98.12 222 GLN B CA 1
ATOM 5770 C C . GLN B 1 222 ? -0.299 10.859 13.18 1 98.12 222 GLN B C 1
ATOM 5772 O O . GLN B 1 222 ? -0.297 10.734 14.406 1 98.12 222 GLN B O 1
ATOM 5777 N N . ARG B 1 223 ? 0.77 10.891 12.398 1 98.25 223 ARG B N 1
ATOM 5778 C CA . ARG B 1 223 ? 2.043 10.586 13.047 1 98.25 223 ARG B CA 1
ATOM 5779 C C . ARG B 1 223 ? 3.197 11.289 12.344 1 98.25 223 ARG B C 1
ATOM 5781 O O . ARG B 1 223 ? 4.191 11.648 12.977 1 98.25 223 ARG B O 1
ATOM 5788 N N . TYR B 1 224 ? 3.066 11.586 11.102 1 98.56 224 TYR B N 1
ATOM 5789 C CA . TYR B 1 224 ? 4.215 11.984 10.289 1 98.56 224 TYR B CA 1
ATOM 5790 C C . TYR B 1 224 ? 4.117 13.453 9.891 1 98.56 224 TYR B C 1
ATOM 5792 O O . TYR B 1 224 ? 3.025 14.023 9.859 1 98.56 224 TYR B O 1
ATOM 5800 N N . LEU B 1 225 ? 5.246 13.969 9.648 1 98.5 225 LEU B N 1
ATOM 5801 C CA . LEU B 1 225 ? 5.367 15.383 9.328 1 98.5 225 LEU B CA 1
ATOM 5802 C C . LEU B 1 225 ? 4.738 15.695 7.977 1 98.5 225 LEU B C 1
ATOM 5804 O O . LEU B 1 225 ? 4.922 14.945 7.016 1 98.5 225 LEU B O 1
ATOM 5808 N N . ASN B 1 226 ? 3.939 16.688 7.945 1 97.94 226 ASN B N 1
ATOM 5809 C CA . ASN B 1 226 ? 3.443 17.312 6.727 1 97.94 226 ASN B CA 1
ATOM 5810 C C . ASN B 1 226 ? 3.826 18.797 6.668 1 97.94 226 ASN B C 1
ATOM 5812 O O . ASN B 1 226 ? 3.514 19.547 7.582 1 97.94 226 ASN B O 1
ATOM 5816 N N . SER B 1 227 ? 4.449 19.172 5.629 1 96.44 227 SER B N 1
ATOM 5817 C CA . SER B 1 227 ? 5.039 20.5 5.578 1 96.44 227 SER B CA 1
ATOM 5818 C C . SER B 1 227 ? 4.074 21.516 4.965 1 96.44 227 SER B C 1
ATOM 5820 O O . SER B 1 227 ? 4.48 22.609 4.566 1 96.44 227 SER B O 1
ATOM 5822 N N 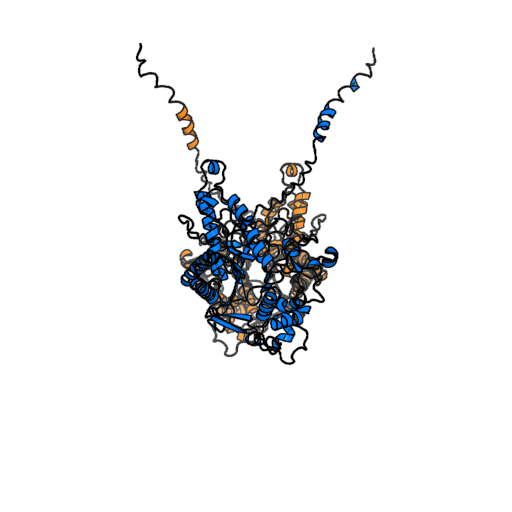. GLY B 1 228 ? 2.824 21.156 4.879 1 96.5 228 GLY B N 1
ATOM 5823 C CA . GLY B 1 228 ? 1.842 22.078 4.316 1 96.5 228 GLY B CA 1
ATOM 5824 C C . GLY B 1 228 ? 1.735 23.375 5.086 1 96.5 228 GLY B C 1
ATOM 5825 O O . GLY B 1 228 ? 1.4 24.422 4.512 1 96.5 228 GLY B O 1
ATOM 5826 N N . TYR B 1 229 ? 1.965 23.344 6.363 1 98.06 229 TYR B N 1
ATOM 5827 C CA . TYR B 1 229 ? 2.094 24.547 7.176 1 98.06 229 TYR B CA 1
ATOM 5828 C C . TYR B 1 229 ? 3.129 24.344 8.281 1 98.06 229 TYR B C 1
ATOM 5830 O O . TYR B 1 229 ? 3.32 23.234 8.766 1 98.06 229 TYR B O 1
ATOM 5838 N N . ILE B 1 230 ? 3.775 25.391 8.578 1 98.56 230 ILE B N 1
ATOM 5839 C CA . ILE B 1 230 ? 4.809 25.484 9.609 1 98.56 230 ILE B CA 1
ATOM 5840 C C . ILE B 1 230 ? 4.652 26.797 10.383 1 98.56 230 ILE B C 1
ATOM 5842 O O . ILE B 1 230 ? 4.414 27.844 9.797 1 98.56 230 ILE B O 1
ATOM 5846 N N . ILE B 1 231 ? 4.742 26.734 11.711 1 98.75 231 ILE B N 1
ATOM 5847 C CA . ILE B 1 231 ? 4.66 27.969 12.492 1 98.75 231 ILE B CA 1
ATOM 5848 C C . ILE B 1 231 ? 5.664 27.906 13.641 1 98.75 231 ILE B C 1
ATOM 5850 O O . ILE B 1 231 ? 5.855 26.859 14.258 1 98.75 231 ILE B O 1
ATOM 5854 N N . GLY B 1 232 ? 6.32 28.938 13.891 1 98.5 232 GLY B N 1
ATOM 5855 C CA . GLY B 1 232 ? 7.262 29.078 14.984 1 98.5 232 GLY B CA 1
ATOM 5856 C C . GLY B 1 232 ? 7.867 30.453 15.094 1 98.5 232 GLY B C 1
ATOM 5857 O O . GLY B 1 232 ? 7.594 31.328 14.258 1 98.5 232 GLY B O 1
ATOM 5858 N N . PRO B 1 233 ? 8.625 30.672 16.156 1 97.56 233 PRO B N 1
ATOM 5859 C CA . PRO B 1 233 ? 9.312 31.969 16.281 1 97.56 233 PRO B CA 1
ATOM 5860 C C . PRO B 1 233 ? 10.305 32.219 15.148 1 97.56 233 PRO B C 1
ATOM 5862 O O . PRO B 1 233 ? 10.945 31.281 14.664 1 97.56 233 PRO B O 1
ATOM 5865 N N . GLN B 1 234 ? 10.438 33.469 14.805 1 97.06 234 GLN B N 1
ATOM 5866 C CA . GLN B 1 234 ? 11.289 33.906 13.703 1 97.06 234 GLN B CA 1
ATOM 5867 C C . GLN B 1 234 ? 12.688 33.312 13.836 1 97.06 234 GLN B C 1
ATOM 5869 O O . GLN B 1 234 ? 13.242 32.781 12.867 1 97.06 234 GLN B O 1
ATOM 5874 N N . LYS B 1 235 ? 13.281 33.375 15.008 1 96.38 235 LYS B N 1
ATOM 5875 C CA . LYS B 1 235 ? 14.656 32.938 15.203 1 96.38 235 LYS B CA 1
ATOM 5876 C C . LYS B 1 235 ? 14.766 31.422 14.977 1 96.38 235 LYS B C 1
ATOM 5878 O O . LYS B 1 235 ? 15.742 30.953 14.383 1 96.38 235 LYS B O 1
ATOM 5883 N N . ASP B 1 236 ? 13.828 30.656 15.531 1 97.38 236 ASP B N 1
ATOM 5884 C CA . ASP B 1 236 ? 13.836 29.203 15.359 1 97.38 236 ASP B CA 1
ATOM 5885 C C . ASP B 1 236 ? 13.586 28.828 13.906 1 97.38 236 ASP B C 1
ATOM 5887 O O . ASP B 1 236 ? 14.227 27.922 13.375 1 97.38 236 ASP B O 1
ATOM 5891 N N . MET B 1 237 ? 12.719 29.531 13.25 1 97.81 237 MET B N 1
ATOM 5892 C CA . MET B 1 237 ? 12.406 29.281 11.844 1 97.81 237 MET B CA 1
ATOM 5893 C C . MET B 1 237 ? 13.602 29.594 10.953 1 97.81 237 MET B C 1
ATOM 5895 O O . MET B 1 237 ? 13.859 28.875 9.984 1 97.81 237 MET B O 1
ATOM 5899 N N . LEU B 1 238 ? 14.25 30.641 11.273 1 97.06 238 LEU B N 1
ATOM 5900 C CA . LEU B 1 238 ? 15.453 31 10.516 1 97.06 238 LEU B CA 1
ATOM 5901 C C . LEU B 1 238 ? 16.484 29.859 10.578 1 97.06 238 LEU B C 1
ATOM 5903 O O . LEU B 1 238 ? 17.031 29.469 9.547 1 97.06 238 LEU B O 1
ATOM 5907 N N . ALA B 1 239 ? 16.734 29.359 11.773 1 97.25 239 ALA B N 1
ATOM 5908 C CA . ALA B 1 239 ? 17.672 28.266 11.938 1 97.25 239 ALA B CA 1
ATOM 5909 C C . ALA B 1 239 ? 17.234 27.031 11.164 1 97.25 239 ALA B C 1
ATOM 5911 O O . ALA B 1 239 ? 18.047 26.359 10.523 1 97.25 239 ALA B O 1
ATOM 5912 N N . LEU B 1 240 ? 15.992 26.719 11.234 1 98 240 LEU B N 1
ATOM 5913 C CA . LEU B 1 240 ? 15.422 25.578 10.547 1 98 240 LEU B CA 1
ATOM 5914 C C . LEU B 1 240 ? 15.633 25.688 9.039 1 98 240 LEU B C 1
ATOM 5916 O O . LEU B 1 240 ? 16.094 24.734 8.398 1 98 240 LEU B O 1
ATOM 5920 N N . PHE B 1 241 ? 15.312 26.812 8.461 1 97.19 241 PHE B N 1
ATOM 5921 C CA . PHE B 1 241 ? 15.359 26.984 7.012 1 97.19 241 PHE B CA 1
ATOM 5922 C C . PHE B 1 241 ? 16.797 27.078 6.527 1 97.19 241 PHE B C 1
ATOM 5924 O O . PHE B 1 241 ? 17.109 26.672 5.402 1 97.19 241 PHE B O 1
ATOM 5931 N N . ARG B 1 242 ? 17.688 27.594 7.367 1 96.69 242 ARG B N 1
ATOM 5932 C CA . ARG B 1 242 ? 19.094 27.562 7.02 1 96.69 242 ARG B CA 1
ATOM 5933 C C . ARG B 1 242 ? 19.594 26.125 6.859 1 96.69 242 ARG B C 1
ATOM 5935 O O . ARG B 1 242 ? 20.266 25.797 5.883 1 96.69 242 ARG B O 1
ATOM 5942 N N . ARG B 1 243 ? 19.234 25.297 7.82 1 96.62 243 ARG B N 1
ATOM 5943 C CA . ARG B 1 243 ? 19.625 23.891 7.73 1 96.62 243 ARG B CA 1
ATOM 5944 C C . ARG B 1 243 ? 18.953 23.203 6.539 1 96.62 243 ARG B C 1
ATOM 5946 O O . ARG B 1 243 ? 19.578 22.391 5.855 1 96.62 243 ARG B O 1
ATOM 5953 N N . ALA B 1 244 ? 17.703 23.5 6.32 1 95.94 244 ALA B N 1
ATOM 5954 C CA . ALA B 1 244 ? 17 22.953 5.168 1 95.94 244 ALA B CA 1
ATOM 5955 C C . ALA B 1 244 ? 17.703 23.297 3.865 1 95.94 244 ALA B C 1
ATOM 5957 O O . ALA B 1 244 ? 17.875 22.438 2.996 1 95.94 244 ALA B O 1
ATOM 5958 N N . ALA B 1 245 ? 18.109 24.531 3.75 1 92.94 245 ALA B N 1
ATOM 5959 C CA . ALA B 1 245 ? 18.828 24.969 2.555 1 92.94 245 ALA B CA 1
ATOM 5960 C C . ALA B 1 245 ? 20.141 24.203 2.389 1 92.94 245 ALA B C 1
ATOM 5962 O O . ALA B 1 245 ? 20.5 23.812 1.276 1 92.94 245 ALA B O 1
ATOM 5963 N N . GLU B 1 246 ? 20.812 24 3.498 1 93.19 246 GLU B N 1
ATOM 5964 C CA . GLU B 1 246 ? 22.047 23.219 3.463 1 93.19 246 GLU B CA 1
ATOM 5965 C C . GLU B 1 246 ? 21.781 21.797 2.945 1 93.19 246 GLU B C 1
ATOM 5967 O O . GLU B 1 246 ? 22.578 21.266 2.158 1 93.19 246 GLU B O 1
ATOM 5972 N N . LYS B 1 247 ? 20.703 21.219 3.402 1 91.88 247 LYS B N 1
ATOM 5973 C CA . LYS B 1 247 ? 20.359 19.859 2.994 1 91.88 247 LYS B CA 1
ATOM 5974 C C . LYS B 1 247 ? 19.969 19.812 1.521 1 91.88 247 LYS B C 1
ATOM 5976 O O . LYS B 1 247 ? 20.219 18.812 0.839 1 91.88 247 LYS B O 1
ATOM 5981 N N . VAL B 1 248 ? 19.25 20.812 1.072 1 88.69 248 VAL B N 1
ATOM 5982 C CA . VAL B 1 248 ? 18.891 20.906 -0.341 1 88.69 248 VAL B CA 1
ATOM 5983 C C . VAL B 1 248 ? 20.172 20.969 -1.186 1 88.69 248 VAL B C 1
ATOM 5985 O O . VAL B 1 248 ? 20.281 20.266 -2.193 1 88.69 248 VAL B O 1
ATOM 5988 N N . ASP B 1 249 ? 21.078 21.703 -0.759 1 87.06 249 ASP B N 1
ATOM 5989 C CA . ASP B 1 249 ? 22.344 21.875 -1.486 1 87.06 249 ASP B CA 1
ATOM 5990 C C . ASP B 1 249 ? 23.141 20.578 -1.512 1 87.06 249 ASP B C 1
ATOM 5992 O O . ASP B 1 249 ? 23.828 20.281 -2.494 1 87.06 249 ASP B O 1
ATOM 5996 N N . ALA B 1 250 ? 23.016 19.859 -0.482 1 85.94 250 ALA B N 1
ATOM 5997 C CA . ALA B 1 250 ? 23.812 18.656 -0.333 1 85.94 250 ALA B CA 1
ATOM 5998 C C . ALA B 1 250 ? 23.172 17.469 -1.046 1 85.94 250 ALA B C 1
ATOM 6000 O O . ALA B 1 250 ? 23.781 16.422 -1.214 1 85.94 250 ALA B O 1
ATOM 6001 N N . HIS B 1 251 ? 22 17.656 -1.43 1 78.81 251 HIS B N 1
ATOM 6002 C CA . HIS B 1 251 ? 21.266 16.516 -1.955 1 78.81 251 HIS B CA 1
ATOM 6003 C C . HIS B 1 251 ? 21.828 16.062 -3.295 1 78.81 251 HIS B C 1
ATOM 6005 O O . HIS B 1 251 ? 22.234 16.891 -4.113 1 78.81 251 HIS B O 1
ATOM 6011 N N . THR B 1 252 ? 21.781 14.75 -3.404 1 77.25 252 THR B N 1
ATOM 6012 C CA . THR B 1 252 ? 22.203 14.141 -4.66 1 77.25 252 THR B CA 1
ATOM 6013 C C . THR B 1 252 ? 20.984 13.75 -5.5 1 77.25 252 THR B C 1
ATOM 6015 O O . THR B 1 252 ? 19.875 13.641 -4.98 1 77.25 252 THR B O 1
ATOM 6018 N N . ASP B 1 253 ? 21.172 13.562 -6.746 1 78.12 253 ASP B N 1
ATOM 6019 C CA . ASP B 1 253 ? 20.094 13.219 -7.664 1 78.12 253 ASP B CA 1
ATOM 6020 C C . ASP B 1 253 ? 19.531 11.836 -7.348 1 78.12 253 ASP B C 1
ATOM 6022 O O . ASP B 1 253 ? 18.344 11.578 -7.586 1 78.12 253 ASP B O 1
ATOM 6026 N N . HIS B 1 254 ? 20.359 11.062 -6.863 1 82.62 254 HIS B N 1
ATOM 6027 C CA . HIS B 1 254 ? 19.953 9.719 -6.488 1 82.62 254 HIS B CA 1
ATOM 6028 C C . HIS B 1 254 ? 20.359 9.391 -5.055 1 82.62 254 HIS B C 1
ATOM 6030 O O . HIS B 1 254 ? 21.531 9.484 -4.707 1 82.62 254 HIS B O 1
ATOM 6036 N N . ASP B 1 255 ? 19.359 9.078 -4.258 1 87 255 ASP B N 1
ATOM 6037 C CA . ASP B 1 255 ? 19.641 8.703 -2.875 1 87 255 ASP B CA 1
ATOM 6038 C C . ASP B 1 255 ? 20.312 7.336 -2.801 1 87 255 ASP B C 1
ATOM 6040 O O . ASP B 1 255 ? 19.844 6.367 -3.395 1 87 255 ASP B O 1
ATOM 6044 N N . PRO B 1 256 ? 21.438 7.258 -2.104 1 89.81 256 PRO B N 1
ATOM 6045 C CA . PRO B 1 256 ? 22.109 5.965 -1.98 1 89.81 256 PRO B CA 1
ATOM 6046 C C . PRO B 1 256 ? 21.266 4.91 -1.287 1 89.81 256 PRO B C 1
ATOM 6048 O O . PRO B 1 256 ? 21.531 3.711 -1.413 1 89.81 256 PRO B O 1
ATOM 6051 N N . TRP B 1 257 ? 20.25 5.32 -0.617 1 94.56 257 TRP B N 1
ATOM 6052 C CA . TRP B 1 257 ? 19.406 4.375 0.105 1 94.56 257 TRP B CA 1
ATOM 6053 C C . TRP B 1 257 ? 18.078 4.156 -0.628 1 94.56 257 TRP B C 1
ATOM 6055 O O . TRP B 1 257 ? 17.109 3.668 -0.042 1 94.56 257 TRP B O 1
ATOM 6065 N N . ASP B 1 258 ? 18.062 4.574 -1.883 1 94.69 258 ASP B N 1
ATOM 6066 C CA . ASP B 1 258 ? 16.906 4.242 -2.705 1 94.69 258 ASP B CA 1
ATOM 6067 C C . ASP B 1 258 ? 16.656 2.734 -2.717 1 94.69 258 ASP B C 1
ATOM 6069 O O . ASP B 1 258 ? 17.609 1.945 -2.822 1 94.69 258 ASP B O 1
ATOM 6073 N N . ASN B 1 259 ? 15.43 2.322 -2.635 1 94.31 259 ASN B N 1
ATOM 6074 C CA . ASN B 1 259 ? 15.094 0.906 -2.551 1 94.31 259 ASN B CA 1
ATOM 6075 C C . ASN B 1 259 ? 15.18 0.227 -3.914 1 94.31 259 ASN B C 1
ATOM 6077 O O . ASN B 1 259 ? 14.789 -0.935 -4.062 1 94.31 259 ASN B O 1
ATOM 6081 N N . GLY B 1 260 ? 15.617 0.888 -4.875 1 91.69 260 GLY B N 1
ATOM 6082 C CA . GLY B 1 260 ? 15.781 0.338 -6.211 1 91.69 260 GLY B CA 1
ATOM 6083 C C . GLY B 1 260 ? 14.664 0.742 -7.16 1 91.69 260 GLY B C 1
ATOM 6084 O O . GLY B 1 260 ? 14.734 0.454 -8.359 1 91.69 260 GLY B O 1
ATOM 6085 N N . SER B 1 261 ? 13.672 1.385 -6.688 1 89.69 261 SER B N 1
ATOM 6086 C CA . SER B 1 261 ? 12.523 1.773 -7.508 1 89.69 261 SER B CA 1
ATOM 6087 C C . SER B 1 261 ? 12.805 3.064 -8.266 1 89.69 261 SER B C 1
ATOM 6089 O O . SER B 1 261 ? 12.094 3.396 -9.219 1 89.69 261 SER B O 1
ATOM 6091 N N . GLY B 1 262 ? 13.812 3.824 -7.766 1 88.88 262 GLY B N 1
ATOM 6092 C CA . GLY B 1 262 ? 14.07 5.137 -8.336 1 88.88 262 GLY B CA 1
ATOM 6093 C C . GLY B 1 262 ? 13.148 6.215 -7.785 1 88.88 262 GLY B C 1
ATOM 6094 O O . GLY B 1 262 ? 13.203 7.363 -8.227 1 88.88 262 GLY B O 1
ATOM 6095 N N . GLY B 1 263 ? 12.367 5.863 -6.824 1 87.12 263 GLY B N 1
ATOM 6096 C CA . GLY B 1 263 ? 11.43 6.809 -6.242 1 87.12 263 GLY B CA 1
ATOM 6097 C C . GLY B 1 263 ? 12.109 7.98 -5.559 1 87.12 263 GLY B C 1
ATOM 6098 O O . GLY B 1 263 ? 11.508 9.047 -5.391 1 87.12 263 GLY B O 1
ATOM 6099 N N . SER B 1 264 ? 13.336 7.797 -5.172 1 87.88 264 SER B N 1
ATOM 6100 C CA . SER B 1 264 ? 14.062 8.836 -4.453 1 87.88 264 SER B CA 1
ATOM 6101 C C . SER B 1 264 ? 14.727 9.812 -5.422 1 87.88 264 SER B C 1
ATOM 6103 O O . SER B 1 264 ? 15.352 10.789 -4.996 1 87.88 264 SER B O 1
ATOM 6105 N N . ASP B 1 265 ? 14.57 9.586 -6.664 1 85.38 265 ASP B N 1
ATOM 6106 C CA . ASP B 1 265 ? 15.266 10.406 -7.652 1 85.38 265 ASP B CA 1
ATOM 6107 C C . ASP B 1 265 ? 14.883 11.883 -7.504 1 85.38 265 ASP B C 1
ATOM 6109 O O . ASP B 1 265 ? 13.727 12.203 -7.23 1 85.38 265 ASP B O 1
ATO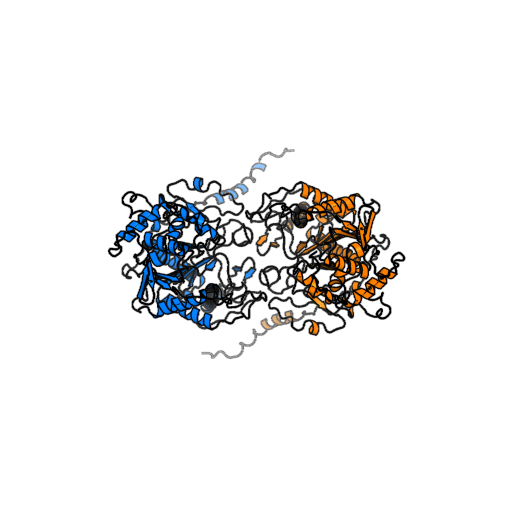M 6113 N N . LEU B 1 266 ? 15.922 12.766 -7.68 1 78.62 266 LEU B N 1
ATOM 6114 C CA . LEU B 1 266 ? 15.805 14.219 -7.613 1 78.62 266 LEU B CA 1
ATOM 6115 C C . LEU B 1 266 ? 15.211 14.656 -6.277 1 78.62 266 LEU B C 1
ATOM 6117 O O . LEU B 1 266 ? 14.258 15.438 -6.246 1 78.62 266 LEU B O 1
ATOM 6121 N N . MET B 1 267 ? 15.734 14.164 -5.18 1 72 267 MET B N 1
ATOM 6122 C CA . MET B 1 267 ? 15.32 14.492 -3.818 1 72 267 MET B CA 1
ATOM 6123 C C . MET B 1 267 ? 13.82 14.25 -3.633 1 72 267 MET B C 1
ATOM 6125 O O . MET B 1 267 ? 13.094 15.156 -3.223 1 72 267 MET B O 1
ATOM 6129 N N . TYR B 1 268 ? 13.516 12.922 -4.004 1 77.12 268 TYR B N 1
ATOM 6130 C CA . TYR B 1 268 ? 12.109 12.531 -3.967 1 77.12 268 TYR B CA 1
ATOM 6131 C C . TYR B 1 268 ? 11.25 13.523 -4.75 1 77.12 268 TYR B C 1
ATOM 6133 O O . TYR B 1 268 ? 10.273 14.062 -4.219 1 77.12 268 TYR B O 1
ATOM 6141 N N . HIS B 1 269 ? 11.844 14 -5.941 1 68.5 269 HIS B N 1
ATOM 6142 C CA . HIS B 1 269 ? 11.234 14.859 -6.953 1 68.5 269 HIS B CA 1
ATOM 6143 C C . HIS B 1 269 ? 11.242 16.312 -6.52 1 68.5 269 HIS B C 1
ATOM 6145 O O . HIS B 1 269 ? 10.258 17.031 -6.715 1 68.5 269 HIS B O 1
ATOM 6151 N N . GLY B 1 270 ? 12.344 16.766 -5.77 1 72.44 270 GLY B N 1
ATOM 6152 C CA . GLY B 1 270 ? 12.516 18.156 -5.387 1 72.44 270 GLY B CA 1
ATOM 6153 C C . GLY B 1 270 ? 11.539 18.609 -4.316 1 72.44 270 GLY B C 1
ATOM 6154 O O . GLY B 1 270 ? 11.023 19.719 -4.367 1 72.44 270 GLY B O 1
ATOM 6155 N N . SER B 1 271 ? 11.375 17.812 -3.428 1 81.12 271 SER B N 1
ATOM 6156 C CA . SER B 1 271 ? 10.32 18.031 -2.445 1 81.12 271 SER B CA 1
ATOM 6157 C C . SER B 1 271 ? 10.875 18.656 -1.168 1 81.12 271 SER B C 1
ATOM 6159 O O . SER B 1 271 ? 11.773 18.094 -0.54 1 81.12 271 SER B O 1
ATOM 6161 N N . ASP B 1 272 ? 10.359 19.875 -0.778 1 89.69 272 ASP B N 1
ATOM 6162 C CA . ASP B 1 272 ? 10.664 20.391 0.551 1 89.69 272 ASP B CA 1
ATOM 6163 C C . ASP B 1 272 ? 10.195 19.422 1.639 1 89.69 272 ASP B C 1
ATOM 6165 O O . ASP B 1 272 ? 10.867 19.266 2.662 1 89.69 272 ASP B O 1
ATOM 6169 N N . GLN B 1 273 ? 9.102 18.781 1.358 1 93.62 273 GLN B N 1
ATOM 6170 C CA . GLN B 1 273 ? 8.555 17.781 2.268 1 93.62 273 GLN B CA 1
ATOM 6171 C C . GLN B 1 273 ? 9.602 16.734 2.648 1 93.62 273 GLN B C 1
ATOM 6173 O O . GLN B 1 273 ? 9.742 16.391 3.822 1 93.62 273 GLN B O 1
ATOM 6178 N N . SER B 1 274 ? 10.352 16.25 1.651 1 94.12 274 SER B N 1
ATOM 6179 C CA . SER B 1 274 ? 11.367 15.234 1.898 1 94.12 274 SER B CA 1
ATOM 6180 C C . SER B 1 274 ? 12.461 15.758 2.82 1 94.12 274 SER B C 1
ATOM 6182 O O . SER B 1 274 ? 12.938 15.039 3.701 1 94.12 274 SER B O 1
ATOM 6184 N N . ILE B 1 275 ? 12.867 17.016 2.643 1 94.69 275 ILE B N 1
ATOM 6185 C CA . ILE B 1 275 ? 13.938 17.625 3.412 1 94.69 275 ILE B CA 1
ATOM 6186 C C . ILE B 1 275 ? 13.516 17.781 4.871 1 94.69 275 ILE B C 1
ATOM 6188 O O . ILE B 1 275 ? 14.258 17.406 5.785 1 94.69 275 ILE B O 1
ATOM 6192 N N . PHE B 1 276 ? 12.336 18.25 5.062 1 97.19 276 PHE B N 1
ATOM 6193 C CA . PHE B 1 276 ? 11.859 18.438 6.426 1 97.19 276 PHE B CA 1
ATOM 6194 C C . PHE B 1 276 ? 11.648 17.094 7.109 1 97.19 276 PHE B C 1
ATOM 6196 O O . PHE B 1 276 ? 11.859 16.953 8.32 1 97.19 276 PHE B O 1
ATOM 6203 N N . ASN B 1 277 ? 11.227 16.062 6.324 1 97.25 277 ASN B N 1
ATOM 6204 C CA . ASN B 1 277 ? 11.133 14.719 6.879 1 97.25 277 ASN B CA 1
ATOM 6205 C C . ASN B 1 277 ? 12.484 14.234 7.402 1 97.25 277 ASN B C 1
ATOM 6207 O O . ASN B 1 277 ? 12.562 13.672 8.492 1 97.25 277 ASN B O 1
ATOM 6211 N N . ILE B 1 278 ? 13.5 14.445 6.602 1 96.38 278 ILE B N 1
ATOM 6212 C CA . ILE B 1 278 ? 14.844 14.016 6.969 1 96.38 278 ILE B CA 1
ATOM 6213 C C . ILE B 1 278 ? 15.281 14.734 8.242 1 96.38 278 ILE B C 1
ATOM 6215 O O . ILE B 1 278 ? 15.773 14.094 9.18 1 96.38 278 ILE B O 1
ATOM 6219 N N . MET B 1 279 ? 15.047 16 8.281 1 97.69 279 MET B N 1
ATOM 6220 C CA . MET B 1 279 ? 15.445 16.781 9.445 1 97.69 279 MET B CA 1
ATOM 6221 C C . MET B 1 279 ? 14.703 16.328 10.695 1 97.69 279 MET B C 1
ATOM 6223 O O . MET B 1 279 ? 15.297 16.203 11.766 1 97.69 279 MET B O 1
ATOM 6227 N N . TYR B 1 280 ? 13.445 16.094 10.57 1 98.62 280 TYR B N 1
ATOM 6228 C CA . TYR B 1 280 ? 12.641 15.617 11.688 1 98.62 280 TYR B CA 1
ATOM 6229 C C . TYR B 1 280 ? 13.117 14.242 12.148 1 98.62 280 TYR B C 1
ATOM 6231 O O . TYR B 1 280 ? 13.25 14 13.352 1 98.62 280 TYR B O 1
ATOM 6239 N N . GLY B 1 281 ? 13.352 13.359 11.195 1 98.5 281 GLY B N 1
ATOM 6240 C CA . GLY B 1 281 ? 13.867 12.039 11.516 1 98.5 281 GLY B CA 1
ATOM 6241 C C . GLY B 1 281 ? 15.211 12.086 12.227 1 98.5 281 GLY B C 1
ATOM 6242 O O . GLY B 1 281 ? 15.414 11.375 13.211 1 98.5 281 GLY B O 1
ATOM 6243 N N . GLU B 1 282 ? 16.125 12.922 11.734 1 98.31 282 GLU B N 1
ATOM 6244 C CA . GLU B 1 282 ? 17.438 13.094 12.367 1 98.31 282 GLU B CA 1
ATOM 6245 C C . GLU B 1 282 ? 17.297 13.609 13.789 1 98.31 282 GLU B C 1
ATOM 6247 O O . GLU B 1 282 ? 18 13.164 14.695 1 98.31 282 GLU B O 1
ATOM 6252 N N . GLN B 1 283 ? 16.391 14.531 13.938 1 98.5 283 GLN B N 1
ATOM 6253 C CA . GLN B 1 283 ? 16.125 15.062 15.266 1 98.5 283 GLN B CA 1
ATOM 6254 C C . GLN B 1 283 ? 15.664 13.969 16.219 1 98.5 283 GLN B C 1
ATOM 6256 O O . GLN B 1 283 ? 16.203 13.812 17.312 1 98.5 283 GLN B O 1
ATOM 6261 N N . GLU B 1 284 ? 14.664 13.156 15.797 1 98.25 284 GLU B N 1
ATOM 6262 C CA . GLU B 1 284 ? 14.109 12.117 16.656 1 98.25 284 GLU B CA 1
ATOM 6263 C C . GLU B 1 284 ? 15.141 11.016 16.922 1 98.25 284 GLU B C 1
ATOM 6265 O O . GLU B 1 284 ? 15.203 10.477 18.031 1 98.25 284 GLU B O 1
ATOM 6270 N N . TYR B 1 285 ? 15.961 10.672 15.898 1 98.19 285 TYR B N 1
ATOM 6271 C CA . TYR B 1 285 ? 17.047 9.719 16.078 1 98.19 285 TYR B CA 1
ATOM 6272 C C . TYR B 1 285 ? 18.016 10.195 17.156 1 98.19 285 TYR B C 1
ATOM 6274 O O . TYR B 1 285 ? 18.344 9.453 18.094 1 98.19 285 TYR B O 1
ATOM 6282 N N . GLN B 1 286 ? 18.438 11.453 17.031 1 98.31 286 GLN B N 1
ATOM 6283 C CA . GLN B 1 286 ? 19.391 12.023 17.969 1 98.31 286 GLN B CA 1
ATOM 6284 C C . GLN B 1 286 ? 18.781 12.172 19.359 1 98.31 286 GLN B C 1
ATOM 6286 O O . GLN B 1 286 ? 19.469 12.008 20.359 1 98.31 286 GLN B O 1
ATOM 6291 N N . ARG B 1 287 ? 17.5 12.492 19.438 1 98.12 287 ARG B N 1
ATOM 6292 C CA . ARG B 1 287 ? 16.844 12.555 20.734 1 98.12 287 ARG B CA 1
ATOM 6293 C C . ARG B 1 287 ? 16.906 11.211 21.453 1 98.12 287 ARG B C 1
ATOM 6295 O O . ARG B 1 287 ? 17.109 11.164 22.656 1 98.12 287 ARG B O 1
ATOM 6302 N N . GLU B 1 288 ? 16.672 10.117 20.719 1 97.62 288 GLU B N 1
ATOM 6303 C CA . GLU B 1 288 ? 16.781 8.797 21.328 1 97.62 288 GLU B CA 1
ATOM 6304 C C . GLU B 1 288 ? 18.219 8.523 21.781 1 97.62 288 GLU B C 1
ATOM 6306 O O . GLU B 1 288 ? 18.438 7.953 22.859 1 97.62 288 GLU B O 1
ATOM 6311 N N . VAL B 1 289 ? 19.234 8.945 20.984 1 97.88 289 VAL B N 1
ATOM 6312 C CA . VAL B 1 289 ? 20.625 8.828 21.375 1 97.88 289 VAL B CA 1
ATOM 6313 C C . VAL B 1 289 ? 20.859 9.57 22.688 1 97.88 289 VAL B C 1
ATOM 6315 O O . VAL B 1 289 ? 21.453 9.016 23.625 1 97.88 289 VAL B O 1
ATOM 6318 N N . LEU B 1 290 ? 20.375 10.766 22.75 1 97.94 290 LEU B N 1
ATOM 6319 C CA . LEU B 1 290 ? 20.594 11.625 23.922 1 97.94 290 LEU B CA 1
ATOM 6320 C C . LEU B 1 290 ? 19.859 11.078 25.141 1 97.94 290 LEU B C 1
ATOM 6322 O O . LEU B 1 290 ? 20.359 11.148 26.25 1 97.94 290 LEU B O 1
ATOM 6326 N N . ARG B 1 291 ? 18.625 10.586 24.891 1 97.69 291 ARG B N 1
ATOM 6327 C CA . ARG B 1 291 ? 17.891 9.969 26 1 97.69 291 ARG B CA 1
ATOM 6328 C C . ARG B 1 291 ? 18.734 8.891 26.672 1 97.69 291 ARG B C 1
ATOM 6330 O O . ARG B 1 291 ? 18.875 8.883 27.891 1 97.69 291 ARG B O 1
ATOM 6337 N N . ARG B 1 292 ? 19.344 8.078 25.922 1 97.06 292 ARG B N 1
ATOM 6338 C CA . ARG B 1 292 ? 20.125 6.969 26.453 1 97.06 292 ARG B CA 1
ATOM 6339 C C . ARG B 1 292 ? 21.422 7.473 27.094 1 97.06 292 ARG B C 1
ATOM 6341 O O . ARG B 1 292 ? 21.859 6.961 28.125 1 97.06 292 ARG B O 1
ATOM 6348 N N . ARG B 1 293 ? 22.047 8.461 26.469 1 97.19 293 ARG B N 1
ATOM 6349 C CA . ARG B 1 293 ? 23.328 9 26.938 1 97.19 293 ARG B CA 1
ATOM 6350 C C . ARG B 1 293 ? 23.172 9.648 28.312 1 97.19 293 ARG B C 1
ATOM 6352 O O . ARG B 1 293 ? 24.078 9.555 29.141 1 97.19 293 ARG B O 1
ATOM 6359 N N . HIS B 1 294 ? 22.031 10.203 28.625 1 97.69 294 HIS B N 1
ATOM 6360 C CA . HIS B 1 294 ? 21.875 11.008 29.828 1 97.69 294 HIS B CA 1
ATOM 6361 C C . HIS B 1 294 ? 21.156 10.227 30.922 1 97.69 294 HIS B C 1
ATOM 6363 O O . HIS B 1 294 ? 20.734 10.812 31.922 1 97.69 294 HIS B O 1
ATOM 6369 N N . LEU B 1 295 ? 20.969 8.969 30.719 1 97.44 295 LEU B N 1
ATOM 6370 C CA . LEU B 1 295 ? 20.406 8.141 31.766 1 97.44 295 LEU B CA 1
ATOM 6371 C C . LEU B 1 295 ? 21.344 8.062 32.969 1 97.44 295 LEU B C 1
ATOM 6373 O O . LEU B 1 295 ? 22.562 7.938 32.812 1 97.44 295 LEU B O 1
ATOM 6377 N N . SER B 1 296 ? 20.781 8.148 34.125 1 96.81 296 SER B N 1
ATOM 6378 C CA . SER B 1 296 ? 21.562 7.934 35.344 1 96.81 296 SER B CA 1
ATOM 6379 C C . SER B 1 296 ? 21.828 6.449 35.562 1 96.81 296 SER B C 1
ATOM 6381 O O . SER B 1 296 ? 21.25 5.598 34.906 1 96.81 296 SER B O 1
ATOM 6383 N N . ALA B 1 297 ? 22.703 6.219 36.5 1 96.81 297 ALA B N 1
ATOM 6384 C CA . ALA B 1 297 ? 22.984 4.832 36.875 1 96.81 297 ALA B CA 1
ATOM 6385 C C . ALA B 1 297 ? 21.75 4.129 37.406 1 96.81 297 ALA B C 1
ATOM 6387 O O . ALA B 1 297 ? 21.484 2.967 37.094 1 96.81 297 ALA B O 1
ATOM 6388 N N . ALA B 1 298 ? 21.031 4.832 38.156 1 97 298 ALA B N 1
ATOM 6389 C CA . ALA B 1 298 ? 19.812 4.281 38.75 1 97 298 ALA B CA 1
ATOM 6390 C C . ALA B 1 298 ? 18.781 3.967 37.656 1 97 298 ALA B C 1
ATOM 6392 O O . ALA B 1 298 ? 18.094 2.945 37.719 1 97 298 ALA B O 1
ATOM 6393 N N . GLU B 1 299 ? 18.703 4.828 36.719 1 96.5 299 GLU B N 1
ATOM 6394 C CA . GLU B 1 299 ? 17.766 4.637 35.625 1 96.5 299 GLU B CA 1
ATOM 6395 C C . GLU B 1 299 ? 18.156 3.449 34.75 1 96.5 299 GLU B C 1
ATOM 6397 O O . GLU B 1 299 ? 17.297 2.699 34.281 1 96.5 299 GLU B O 1
ATOM 6402 N N . ARG B 1 300 ? 19.375 3.309 34.531 1 96.75 300 ARG B N 1
ATOM 6403 C CA . ARG B 1 300 ? 19.875 2.164 33.781 1 96.75 300 ARG B CA 1
ATOM 6404 C C . ARG B 1 300 ? 19.562 0.856 34.5 1 96.75 300 ARG B C 1
ATOM 6406 O O . ARG B 1 300 ? 19.188 -0.131 33.875 1 96.75 300 ARG B O 1
ATOM 6413 N N . LEU B 1 301 ? 19.734 0.837 35.781 1 96.56 301 LEU B N 1
ATOM 6414 C CA . LEU B 1 301 ? 19.453 -0.349 36.594 1 96.56 301 LEU B CA 1
ATOM 6415 C C . LEU B 1 301 ? 17.969 -0.697 36.531 1 96.56 301 LEU B C 1
ATOM 6417 O O . LEU B 1 301 ? 17.594 -1.874 36.562 1 96.56 301 LEU B O 1
ATOM 6421 N N . ARG B 1 302 ? 17.188 0.325 36.344 1 96.12 302 ARG B N 1
ATOM 6422 C CA . ARG B 1 302 ? 15.742 0.124 36.25 1 96.12 302 ARG B CA 1
ATOM 6423 C C . ARG B 1 302 ? 15.328 -0.286 34.844 1 96.12 302 ARG B C 1
ATOM 6425 O O . ARG B 1 302 ? 14.141 -0.407 34.562 1 96.12 302 ARG B O 1
ATOM 6432 N N . GLY B 1 303 ? 16.234 -0.35 33.969 1 95.38 303 GLY B N 1
ATOM 6433 C CA . GLY B 1 303 ? 15.969 -0.869 32.656 1 95.38 303 GLY B CA 1
ATOM 6434 C C . GLY B 1 303 ? 15.562 0.207 31.656 1 95.38 303 GLY B C 1
ATOM 6435 O O . GLY B 1 303 ? 15.047 -0.097 30.578 1 95.38 303 GLY B O 1
ATOM 6436 N N . LYS B 1 304 ? 15.789 1.438 31.953 1 95.12 304 LYS B N 1
ATOM 6437 C CA . LYS B 1 304 ? 15.328 2.531 31.109 1 95.12 304 LYS B CA 1
ATOM 6438 C C . LYS B 1 304 ? 16.203 2.66 29.859 1 95.12 304 LYS B C 1
ATOM 6440 O O . LYS B 1 304 ? 15.859 3.4 28.938 1 95.12 304 LYS B O 1
ATOM 6445 N N . ALA B 1 305 ? 17.234 1.94 29.828 1 95.31 305 ALA B N 1
ATOM 6446 C CA . ALA B 1 305 ? 18.094 1.94 28.656 1 95.31 305 ALA B CA 1
ATOM 6447 C C . ALA B 1 305 ? 17.516 1.071 27.547 1 95.31 305 ALA B C 1
ATOM 6449 O O . ALA B 1 305 ? 17.953 1.137 26.391 1 95.31 305 ALA B O 1
ATOM 6450 N N . LYS B 1 306 ? 16.594 0.249 27.875 1 95.69 306 LYS B N 1
ATOM 6451 C CA . LYS B 1 306 ? 15.969 -0.606 26.875 1 95.69 306 LYS B CA 1
ATOM 6452 C C . LYS B 1 306 ? 15.281 0.226 25.797 1 95.69 306 LYS B C 1
ATOM 6454 O O . LYS B 1 306 ? 14.633 1.231 26.109 1 95.69 306 LYS B O 1
ATOM 6459 N N . PRO B 1 307 ? 15.445 -0.187 24.531 1 95.5 307 PRO B N 1
ATOM 6460 C CA . PRO B 1 307 ? 14.758 0.548 23.469 1 95.5 307 PRO B CA 1
ATOM 6461 C C . PRO B 1 307 ? 13.234 0.539 23.641 1 95.5 307 PRO B C 1
ATOM 6463 O O . PRO B 1 307 ? 12.68 -0.404 24.203 1 95.5 307 PRO B O 1
ATOM 6466 N N . ILE B 1 308 ? 12.68 1.565 23.219 1 94.25 308 ILE B N 1
ATOM 6467 C CA . ILE B 1 308 ? 11.227 1.654 23.156 1 94.25 308 ILE B CA 1
ATOM 6468 C C . ILE B 1 308 ? 10.742 1.309 21.75 1 94.25 308 ILE B C 1
ATOM 6470 O O . ILE B 1 308 ? 10.859 2.119 20.828 1 94.25 308 ILE B O 1
ATOM 6474 N N . PRO B 1 309 ? 10.156 0.161 21.594 1 96.12 309 PRO B N 1
ATOM 6475 C CA . PRO B 1 309 ? 9.75 -0.268 20.266 1 96.12 309 PRO B CA 1
ATOM 6476 C C . PRO B 1 309 ? 8.523 0.482 19.734 1 96.12 309 PRO B C 1
ATOM 6478 O O . PRO B 1 309 ? 7.789 1.084 20.531 1 96.12 309 PRO B O 1
ATOM 6481 N N . HIS B 1 310 ? 8.391 0.595 18.484 1 96.12 310 HIS B N 1
ATOM 6482 C CA . HIS B 1 310 ? 7.184 1.062 17.812 1 96.12 310 HIS B CA 1
ATOM 6483 C C . HIS B 1 310 ? 6.98 0.335 16.484 1 96.12 310 HIS B C 1
ATOM 6485 O O . HIS B 1 310 ? 7.699 -0.618 16.172 1 96.12 310 HIS B O 1
ATOM 6491 N N . TYR B 1 311 ? 5.926 0.697 15.773 1 94.44 311 TYR B N 1
ATOM 6492 C CA . TYR B 1 311 ? 5.613 0.011 14.523 1 94.44 311 TYR B CA 1
ATOM 6493 C C . TYR B 1 311 ? 5.473 1.004 13.375 1 94.44 311 TYR B C 1
ATOM 6495 O O . TYR B 1 311 ? 4.891 2.078 13.547 1 94.44 311 TYR B O 1
ATOM 6503 N N . LEU B 1 312 ? 6.055 0.673 12.281 1 93.75 312 LEU B N 1
ATOM 6504 C CA . LEU B 1 312 ? 5.891 1.407 11.031 1 93.75 312 LEU B CA 1
ATOM 6505 C C . LEU B 1 312 ? 5.051 0.609 10.039 1 93.75 312 LEU B C 1
ATOM 6507 O O . LEU B 1 312 ? 5.574 -0.265 9.336 1 93.75 312 LEU B O 1
ATOM 6511 N N . GLU B 1 313 ? 3.777 0.94 9.906 1 90.19 313 GLU B N 1
ATOM 6512 C CA . GLU B 1 313 ? 2.844 0.197 9.07 1 90.19 313 GLU B CA 1
ATOM 6513 C C . GLU B 1 313 ? 2.955 -1.305 9.312 1 90.19 313 GLU B C 1
ATOM 6515 O O . GLU B 1 313 ? 3.121 -2.082 8.375 1 90.19 313 GLU B O 1
ATOM 6520 N N . GLY B 1 314 ? 2.982 -1.649 10.508 1 90.56 314 GLY B N 1
ATOM 6521 C CA . GLY B 1 314 ? 2.957 -3.045 10.914 1 90.56 314 GLY B CA 1
ATOM 6522 C C . GLY B 1 314 ? 4.34 -3.641 11.086 1 90.56 314 GLY B C 1
ATOM 6523 O O . GLY B 1 314 ? 4.484 -4.734 11.633 1 90.56 314 GLY B O 1
ATOM 6524 N N . THR B 1 315 ? 5.363 -2.982 10.625 1 94.5 315 THR B N 1
ATOM 6525 C CA . THR B 1 315 ? 6.73 -3.457 10.773 1 94.5 315 THR B CA 1
ATOM 6526 C C . THR B 1 315 ? 7.301 -3.047 12.133 1 94.5 315 THR B C 1
ATOM 6528 O O . THR B 1 315 ? 7.32 -1.862 12.469 1 94.5 315 THR B O 1
ATOM 6531 N N . LEU B 1 316 ? 7.758 -3.975 12.852 1 95.38 316 LEU B N 1
ATOM 6532 C CA . LEU B 1 316 ? 8.32 -3.711 14.164 1 95.38 316 LEU B CA 1
ATOM 6533 C C . LEU B 1 316 ? 9.656 -2.984 14.055 1 95.38 316 LEU B C 1
ATOM 6535 O O . LEU B 1 316 ? 10.555 -3.434 13.336 1 95.38 316 LEU B O 1
ATOM 6539 N N . VAL B 1 317 ? 9.719 -1.881 14.656 1 97.44 317 VAL B N 1
ATOM 6540 C CA . VAL B 1 317 ? 10.984 -1.209 14.945 1 97.44 317 VAL B CA 1
ATOM 6541 C C . VAL B 1 317 ? 11.375 -1.443 16.406 1 97.44 317 VAL B C 1
ATOM 6543 O O . VAL B 1 317 ? 11.023 -0.65 17.281 1 97.44 317 VAL B O 1
ATOM 6546 N N . ALA B 1 318 ? 12.094 -2.484 16.609 1 97 318 ALA B N 1
ATOM 6547 C CA . ALA B 1 318 ? 12.414 -2.896 17.969 1 97 318 ALA B CA 1
ATOM 6548 C C . ALA B 1 318 ? 13.32 -1.873 18.656 1 97 318 ALA B C 1
ATOM 6550 O O . ALA B 1 318 ? 13.156 -1.587 19.844 1 97 318 ALA B O 1
ATOM 6551 N N . ASP B 1 319 ? 14.25 -1.393 17.906 1 97.94 319 ASP B N 1
ATOM 6552 C CA . ASP B 1 319 ? 15.156 -0.338 18.344 1 97.94 319 ASP B CA 1
ATOM 6553 C C . ASP B 1 319 ? 15.227 0.793 17.328 1 97.94 319 ASP B C 1
ATOM 6555 O O . ASP B 1 319 ? 15.789 0.621 16.234 1 97.94 319 ASP B O 1
ATOM 6559 N N . PRO B 1 320 ? 14.75 1.954 17.672 1 97 320 PRO B N 1
ATOM 6560 C CA . PRO B 1 320 ? 14.742 3.078 16.734 1 97 320 PRO B CA 1
ATOM 6561 C C . PRO B 1 320 ? 16.141 3.465 16.266 1 97 320 PRO B C 1
ATOM 6563 O O . PRO B 1 320 ? 16.281 4.145 15.242 1 97 320 PRO B O 1
ATOM 6566 N N . LEU B 1 321 ? 17.172 3.045 17.031 1 98 321 LEU B N 1
ATOM 6567 C CA . LEU B 1 321 ? 18.531 3.381 16.625 1 98 321 LEU B CA 1
ATOM 6568 C C . LEU B 1 321 ? 19.109 2.293 15.734 1 98 321 LEU B C 1
ATOM 6570 O O . LEU B 1 321 ? 20.094 2.525 15.023 1 98 321 LEU B O 1
ATOM 6574 N N . LYS B 1 322 ? 18.516 1.149 15.836 1 97.25 322 LYS B N 1
ATOM 6575 C CA . LYS B 1 322 ? 19.047 0.022 15.078 1 97.25 322 LYS B CA 1
ATOM 6576 C C . LYS B 1 322 ? 17.953 -0.98 14.734 1 97.25 322 LYS B C 1
ATOM 6578 O O . LYS B 1 322 ? 17.953 -2.1 15.25 1 97.25 322 LYS B O 1
ATOM 6583 N N . PRO B 1 323 ? 17.094 -0.595 13.773 1 97.56 323 PRO B N 1
ATOM 6584 C CA . PRO B 1 323 ? 16.062 -1.558 13.352 1 97.56 323 PRO B CA 1
ATOM 6585 C C . PRO B 1 323 ? 16.672 -2.848 12.797 1 97.56 323 PRO B C 1
ATOM 6587 O O . PRO B 1 323 ? 17.812 -2.854 12.336 1 97.56 323 PRO B O 1
ATOM 6590 N N . ASP B 1 324 ? 15.875 -3.963 12.844 1 96.5 324 ASP B N 1
ATOM 6591 C CA . ASP B 1 324 ? 16.344 -5.27 12.391 1 96.5 324 ASP B CA 1
ATOM 6592 C C . ASP B 1 324 ? 16.344 -5.359 10.867 1 96.5 324 ASP B C 1
ATOM 6594 O O . ASP B 1 324 ? 17.062 -6.18 10.289 1 96.5 324 ASP B O 1
ATOM 6598 N N . PHE B 1 325 ? 15.547 -4.562 10.234 1 97.69 325 PHE B N 1
ATOM 6599 C CA . PHE B 1 325 ? 15.492 -4.551 8.781 1 97.69 325 PHE B CA 1
ATOM 6600 C C . PHE B 1 325 ? 16.594 -3.658 8.211 1 97.69 325 PHE B C 1
ATOM 6602 O O . PHE B 1 325 ? 17.219 -2.896 8.938 1 97.69 325 PHE B O 1
ATOM 6609 N N . ILE B 1 326 ? 16.859 -3.783 6.957 1 97.62 326 ILE B N 1
ATOM 6610 C CA . ILE B 1 326 ? 17.797 -2.92 6.266 1 97.62 326 ILE B CA 1
ATOM 6611 C C . ILE B 1 326 ? 17.328 -1.471 6.324 1 97.62 326 ILE B C 1
ATOM 6613 O O . ILE B 1 326 ? 16.156 -1.182 6.027 1 97.62 326 ILE B O 1
ATOM 6617 N N . HIS B 1 327 ? 18.203 -0.614 6.793 1 97.94 327 HIS B N 1
ATOM 6618 C CA . HIS B 1 327 ? 17.797 0.778 6.965 1 97.94 327 HIS B CA 1
ATOM 6619 C C . HIS B 1 327 ? 18.984 1.719 6.77 1 97.94 327 HIS B C 1
ATOM 6621 O O . HIS B 1 327 ? 20.141 1.283 6.785 1 97.94 327 HIS B O 1
ATOM 6627 N N . GLU B 1 328 ? 18.672 2.984 6.453 1 97.5 328 GLU B N 1
ATOM 6628 C CA . GLU B 1 328 ? 19.672 4.047 6.461 1 97.5 328 GLU B CA 1
ATOM 6629 C C . GLU B 1 328 ? 20.203 4.293 7.871 1 97.5 328 GLU B C 1
ATOM 6631 O O . GLU B 1 328 ? 19.438 4.656 8.773 1 97.5 328 GLU B O 1
ATOM 6636 N N . PRO B 1 329 ? 21.484 4.055 8.062 1 97.25 329 PRO B N 1
ATOM 6637 C CA . PRO B 1 329 ? 22.016 4.266 9.414 1 97.25 329 PRO B CA 1
ATOM 6638 C C . PRO B 1 329 ? 22.016 5.738 9.82 1 97.25 329 PRO B C 1
ATOM 6640 O O . PRO B 1 329 ? 22.281 6.613 8.992 1 97.25 329 PRO B O 1
ATOM 6643 N N . GLY B 1 330 ? 21.656 5.965 11.078 1 96 330 GLY B N 1
ATOM 6644 C CA . GLY B 1 330 ? 21.828 7.297 11.641 1 96 330 GLY B CA 1
ATOM 6645 C C . GLY B 1 330 ? 23.234 7.562 12.141 1 96 330 GLY B C 1
ATOM 6646 O O . GLY B 1 330 ? 24.062 6.648 12.211 1 96 330 GLY B O 1
ATOM 6647 N N . VAL B 1 331 ? 23.531 8.805 12.336 1 94.38 331 VAL B N 1
ATOM 6648 C CA . VAL B 1 331 ? 24.812 9.211 12.891 1 94.38 331 VAL B CA 1
ATOM 6649 C C . VAL B 1 331 ? 24.625 9.773 14.297 1 94.38 331 VAL B C 1
ATOM 6651 O O . VAL B 1 331 ? 23.875 10.742 14.484 1 94.38 331 VAL B O 1
ATOM 6654 N N . GLU B 1 332 ? 25.219 9.094 15.242 1 95.69 332 GLU B N 1
ATOM 6655 C CA . GLU B 1 332 ? 25.188 9.617 16.609 1 95.69 332 GLU B CA 1
ATOM 6656 C C . GLU B 1 332 ? 26.125 10.812 16.766 1 95.69 332 GLU B C 1
ATOM 6658 O O . GLU B 1 332 ? 27.328 10.711 16.484 1 95.69 332 GLU B O 1
ATOM 6663 N N . ARG B 1 333 ? 25.562 11.891 17.125 1 93.75 333 ARG B N 1
ATOM 6664 C CA . ARG B 1 333 ? 26.344 13.117 17.25 1 93.75 333 ARG B CA 1
ATOM 6665 C C . ARG B 1 333 ? 26.562 13.477 18.719 1 93.75 333 ARG B C 1
ATOM 6667 O O . ARG B 1 333 ? 25.875 12.945 19.609 1 93.75 333 ARG B O 1
ATOM 6674 N N . ASN B 1 334 ? 27.641 14.375 18.828 1 90.25 334 ASN B N 1
ATOM 6675 C CA . ASN B 1 334 ? 27.797 14.984 20.141 1 90.25 334 ASN B CA 1
ATOM 6676 C C . ASN B 1 334 ? 26.828 16.141 20.344 1 90.25 334 ASN B C 1
ATOM 6678 O O . ASN B 1 334 ? 26.75 17.047 19.516 1 90.25 334 ASN B O 1
ATOM 6682 N N . GLY B 1 335 ? 26.094 16.078 21.391 1 88.44 335 GLY B N 1
ATOM 6683 C CA . GLY B 1 335 ? 25.109 17.109 21.656 1 88.44 335 GLY B CA 1
ATOM 6684 C C . GLY B 1 335 ? 23.938 17.078 20.703 1 88.44 335 GLY B C 1
ATOM 6685 O O . GLY B 1 335 ? 23.484 16 20.297 1 88.44 335 GLY B O 1
ATOM 6686 N N . ALA B 1 336 ? 23.391 18.266 20.531 1 85.75 336 ALA B N 1
ATOM 6687 C CA . ALA B 1 336 ? 22.141 18.266 19.797 1 85.75 336 ALA B CA 1
ATOM 6688 C C . ALA B 1 336 ? 22.203 19.156 18.562 1 85.75 336 ALA B C 1
ATOM 6690 O O . ALA B 1 336 ? 21.328 20.016 18.359 1 85.75 336 ALA B O 1
ATOM 6691 N N . PRO B 1 337 ? 23.188 18.859 17.688 1 87.88 337 PRO B N 1
ATOM 6692 C CA . PRO B 1 337 ? 23.281 19.734 16.5 1 87.88 337 PRO B CA 1
ATOM 6693 C C . PRO B 1 337 ? 22.078 19.578 15.57 1 87.88 337 PRO B C 1
ATOM 6695 O O . PRO B 1 337 ? 21.844 20.438 14.719 1 87.88 337 PRO B O 1
ATOM 6698 N N . ASP B 1 338 ? 21.281 18.547 15.711 1 92.06 338 ASP B N 1
ATOM 6699 C CA . ASP B 1 338 ? 20.141 18.297 14.844 1 92.06 338 ASP B CA 1
ATOM 6700 C C . ASP B 1 338 ? 18.828 18.688 15.531 1 92.06 338 ASP B C 1
ATOM 6702 O O . ASP B 1 338 ? 17.75 18.328 15.07 1 92.06 338 ASP B O 1
ATOM 6706 N N . GLU B 1 339 ? 18.953 19.391 16.688 1 97.62 339 GLU B N 1
ATOM 6707 C CA . GLU B 1 339 ? 17.766 19.812 17.406 1 97.62 339 GLU B CA 1
ATOM 6708 C C . GLU B 1 339 ? 17.266 21.172 16.922 1 97.62 339 GLU B C 1
ATOM 6710 O O . GLU B 1 339 ? 17.922 22.188 17.141 1 97.62 339 GLU B O 1
ATOM 6715 N N . PHE B 1 340 ? 16.078 21.172 16.312 1 98.38 340 PHE B N 1
ATOM 6716 C CA . PHE B 1 340 ? 15.523 22.406 15.781 1 98.38 340 PHE B CA 1
ATOM 6717 C C . PHE B 1 340 ? 14.172 22.719 16.422 1 98.38 340 PHE B C 1
ATOM 6719 O O . PHE B 1 340 ? 13.477 23.641 15.992 1 98.38 340 PHE B O 1
ATOM 6726 N N . GLY B 1 341 ? 13.75 21.891 17.375 1 98.56 341 GLY B N 1
ATOM 6727 C CA . GLY B 1 341 ? 12.484 22.094 18.062 1 98.56 341 GLY B CA 1
ATOM 6728 C C . GLY B 1 341 ? 11.281 21.75 17.203 1 98.56 341 GLY B C 1
ATOM 6729 O O . GLY B 1 341 ? 10.188 22.297 17.406 1 98.56 341 GLY B O 1
ATOM 6730 N N . ILE B 1 342 ? 11.484 20.844 16.281 1 98.81 342 ILE B N 1
ATOM 6731 C CA . ILE B 1 342 ? 10.406 20.422 15.383 1 98.81 342 ILE B CA 1
ATOM 6732 C C . ILE B 1 342 ? 9.422 19.531 16.156 1 98.81 342 ILE B C 1
ATOM 6734 O O . ILE B 1 342 ? 9.828 18.609 16.844 1 98.81 342 ILE B O 1
ATOM 6738 N N . GLY B 1 343 ? 8.188 19.844 16.125 1 98.62 343 GLY B N 1
ATOM 6739 C CA . GLY B 1 343 ? 7.078 19 16.531 1 98.62 343 GLY B CA 1
ATOM 6740 C C . GLY B 1 343 ? 5.902 19.047 15.578 1 98.62 343 GLY B C 1
ATOM 6741 O O . GLY B 1 343 ? 5.969 19.703 14.539 1 98.62 343 GLY B O 1
ATOM 6742 N N . LEU B 1 344 ? 4.867 18.297 15.906 1 98.81 344 LEU B N 1
ATOM 6743 C CA . LEU B 1 344 ? 3.787 18.109 14.945 1 98.81 344 LEU B CA 1
ATOM 6744 C C . LEU B 1 344 ? 2.439 18.469 15.555 1 98.81 344 LEU B C 1
ATOM 6746 O O . LEU B 1 344 ? 2.242 18.328 16.766 1 98.81 344 LEU B O 1
ATOM 6750 N N . ASP B 1 345 ? 1.578 18.922 14.734 1 98.81 345 ASP B N 1
ATOM 6751 C CA . ASP B 1 345 ? 0.172 19.156 15.047 1 98.81 345 ASP B CA 1
ATOM 6752 C C . ASP B 1 345 ? -0.625 17.844 14.992 1 98.81 345 ASP B C 1
ATOM 6754 O O . ASP B 1 345 ? -1.544 17.703 14.188 1 98.81 345 ASP B O 1
ATOM 6758 N N . LEU B 1 346 ? -0.404 16.969 15.953 1 98.75 346 LEU B N 1
ATOM 6759 C CA . LEU B 1 346 ? -0.897 15.602 15.898 1 98.75 346 LEU B CA 1
ATOM 6760 C C . LEU B 1 346 ? -2.41 15.562 16.094 1 98.75 346 LEU B C 1
ATOM 6762 O O . LEU B 1 346 ? -3.086 14.695 15.531 1 98.75 346 LEU B O 1
ATOM 6766 N N . TRP B 1 347 ? -2.988 16.469 16.812 1 98.62 347 TRP B N 1
ATOM 6767 C CA . TRP B 1 347 ? -4.414 16.469 17.125 1 98.62 347 TRP B CA 1
ATOM 6768 C C . TRP B 1 347 ? -5.176 17.359 16.141 1 98.62 347 TRP B C 1
ATOM 6770 O O . TRP B 1 347 ? -6.375 17.609 16.328 1 98.62 347 TRP B O 1
ATOM 6780 N N . SER B 1 348 ? -4.516 17.969 15.172 1 98.56 348 SER B N 1
ATOM 6781 C CA . SER B 1 348 ? -5.109 18.875 14.188 1 98.56 348 SER B CA 1
ATOM 6782 C C . SER B 1 348 ? -5.723 20.094 14.859 1 98.56 348 SER B C 1
ATOM 6784 O O . SER B 1 348 ? -6.789 20.562 14.453 1 98.56 348 SER B O 1
ATOM 6786 N N . ASP B 1 349 ? -5.066 20.531 15.828 1 98.81 349 ASP B N 1
ATOM 6787 C CA . ASP B 1 349 ? -5.508 21.75 16.5 1 98.81 349 ASP B CA 1
ATOM 6788 C C . ASP B 1 349 ? -5.391 22.969 15.578 1 98.81 349 ASP B C 1
ATOM 6790 O O . ASP B 1 349 ? -6.246 23.844 15.594 1 98.81 349 ASP B O 1
ATOM 6794 N N . LEU B 1 350 ? -4.293 22.953 14.828 1 98.88 350 LEU B N 1
ATOM 6795 C CA . LEU B 1 350 ? -4.047 24.078 13.922 1 98.88 350 LEU B CA 1
ATOM 6796 C C . LEU B 1 350 ? -4.637 23.797 12.539 1 98.88 350 LEU B C 1
ATOM 6798 O O . LEU B 1 350 ? -5.316 24.656 11.969 1 98.88 350 LEU B O 1
ATOM 6802 N N . GLY B 1 351 ? -4.348 22.672 12.031 1 98.81 351 GLY B N 1
ATOM 6803 C CA . GLY B 1 351 ? -4.84 22.344 10.703 1 98.81 351 GLY B CA 1
ATOM 6804 C C . GLY B 1 351 ? -5.121 20.875 10.508 1 98.81 351 GLY B C 1
ATOM 6805 O O . GLY B 1 351 ? -4.406 20.031 11.047 1 98.81 351 GLY B O 1
ATOM 6806 N N . GLN B 1 352 ? -6.102 20.578 9.672 1 98.5 352 GLN B N 1
ATOM 6807 C CA . GLN B 1 352 ? -6.461 19.203 9.336 1 98.5 352 GLN B CA 1
ATOM 6808 C C . GLN B 1 352 ? -6.086 18.875 7.891 1 98.5 352 GLN B C 1
ATOM 6810 O O . GLN B 1 352 ? -6.555 19.531 6.957 1 98.5 352 GLN B O 1
ATOM 6815 N N . GLN B 1 353 ? -5.184 17.891 7.73 1 97.88 353 GLN B N 1
ATOM 6816 C CA . GLN B 1 353 ? -4.969 17.328 6.402 1 97.88 353 GLN B CA 1
ATOM 6817 C C . GLN B 1 353 ? -6.184 16.531 5.938 1 97.88 353 GLN B C 1
ATOM 6819 O O . GLN B 1 353 ? -6.699 15.688 6.668 1 97.88 353 GLN B O 1
ATOM 6824 N N . THR B 1 354 ? -6.59 16.734 4.691 1 97.88 354 THR B N 1
ATOM 6825 C CA . THR B 1 354 ? -7.766 15.992 4.246 1 97.88 354 THR B CA 1
ATOM 6826 C C . THR B 1 354 ? -7.363 14.688 3.57 1 97.88 354 THR B C 1
ATOM 6828 O O . THR B 1 354 ? -8.195 13.797 3.381 1 97.88 354 THR B O 1
ATOM 6831 N N . VAL B 1 355 ? -6.102 14.586 3.225 1 97.06 355 VAL B N 1
ATOM 6832 C CA . VAL B 1 355 ? -5.637 13.344 2.615 1 97.06 355 VAL B CA 1
ATOM 6833 C C . VAL B 1 355 ? -5.734 12.203 3.627 1 97.06 355 VAL B C 1
ATOM 6835 O O . VAL B 1 355 ? -5.305 12.344 4.773 1 97.06 355 VAL B O 1
ATOM 6838 N N . ASN B 1 356 ? -6.352 11.141 3.307 1 95.81 356 ASN B N 1
ATOM 6839 C CA . ASN B 1 356 ? -6.543 9.922 4.094 1 95.81 356 ASN B CA 1
ATOM 6840 C C . ASN B 1 356 ? -7.418 10.18 5.316 1 95.81 356 ASN B C 1
ATOM 6842 O O . ASN B 1 356 ? -7.395 9.406 6.273 1 95.81 356 ASN B O 1
ATOM 6846 N N . THR B 1 357 ? -8.094 11.32 5.387 1 97 357 THR B N 1
ATOM 6847 C CA . THR B 1 357 ? -9.016 11.625 6.48 1 97 357 THR B CA 1
ATOM 6848 C C . THR B 1 357 ? -10.359 12.094 5.938 1 97 357 THR B C 1
ATOM 6850 O O . THR B 1 357 ? -11.102 12.797 6.629 1 97 357 THR B O 1
ATOM 6853 N N . GLU B 1 358 ? -10.648 11.797 4.777 1 93.62 358 GLU B N 1
ATOM 6854 C CA . GLU B 1 358 ? -11.836 12.297 4.086 1 93.62 358 GLU B CA 1
ATOM 6855 C C . GLU B 1 358 ? -13.109 11.906 4.832 1 93.62 358 GLU B C 1
ATOM 6857 O O . GLU B 1 358 ? -14.055 12.695 4.902 1 93.62 358 GLU B O 1
ATOM 6862 N N . ASP B 1 359 ? -13.102 10.781 5.457 1 94.06 359 ASP B N 1
ATOM 6863 C CA . ASP B 1 359 ? -14.312 10.289 6.113 1 94.06 359 ASP B CA 1
ATOM 6864 C C . ASP B 1 359 ? -14.312 10.648 7.598 1 94.06 359 ASP B C 1
ATOM 6866 O O . ASP B 1 359 ? -15.281 10.383 8.305 1 94.06 359 ASP B O 1
ATOM 6870 N N . ASP B 1 360 ? -13.266 11.281 8.031 1 97.5 360 ASP B N 1
ATOM 6871 C CA . ASP B 1 360 ? -13.109 11.594 9.453 1 97.5 360 ASP B CA 1
ATOM 6872 C C . ASP B 1 360 ? -13.672 12.984 9.766 1 97.5 360 ASP B C 1
ATOM 6874 O O . ASP B 1 360 ? -13.648 13.414 10.922 1 97.5 360 ASP B O 1
ATOM 6878 N N . THR B 1 361 ? -14.133 13.695 8.781 1 97.56 361 THR B N 1
ATOM 6879 C CA . THR B 1 361 ? -14.469 15.102 8.992 1 97.56 361 THR B CA 1
ATOM 6880 C C . THR B 1 361 ? -15.875 15.406 8.484 1 97.56 361 THR B C 1
ATOM 6882 O O . THR B 1 361 ? -16.422 14.648 7.676 1 97.56 361 THR B O 1
ATOM 6885 N N . ARG B 1 362 ? -16.438 16.438 9.039 1 97.31 362 ARG B N 1
ATOM 6886 C CA . ARG B 1 362 ? -17.766 16.922 8.656 1 97.31 362 ARG B CA 1
ATOM 6887 C C . ARG B 1 362 ? -17.953 18.375 9.062 1 97.31 362 ARG B C 1
ATOM 6889 O O . ARG B 1 362 ? -17.375 18.828 10.055 1 97.31 362 ARG B O 1
ATOM 6896 N N . TYR B 1 363 ? -18.672 19.141 8.211 1 98 363 TYR B N 1
ATOM 6897 C CA . TYR B 1 363 ? -19.141 20.438 8.664 1 98 363 TYR B CA 1
ATOM 6898 C C . TYR B 1 363 ? -20.328 20.297 9.609 1 98 363 TYR B C 1
ATOM 6900 O O . TYR B 1 363 ? -21.344 19.703 9.242 1 98 363 TYR B O 1
ATOM 6908 N N . LEU B 1 364 ? -20.188 20.812 10.836 1 98.12 364 LEU B N 1
ATOM 6909 C CA . LEU B 1 364 ? -21.219 20.672 11.852 1 98.12 364 LEU B CA 1
ATOM 6910 C C . LEU B 1 364 ? -21.656 22.031 12.375 1 98.12 364 LEU B C 1
ATOM 6912 O O . LEU B 1 364 ? -20.844 22.938 12.523 1 98.12 364 LEU B O 1
ATOM 6916 N N . THR B 1 365 ? -22.922 22.141 12.57 1 97.88 365 THR B N 1
ATOM 6917 C CA . THR B 1 365 ? -23.484 23.281 13.305 1 97.88 365 THR B CA 1
ATOM 6918 C C . THR B 1 365 ? -23.812 22.875 14.742 1 97.88 365 THR B C 1
ATOM 6920 O O . THR B 1 365 ? -24.688 22.047 14.984 1 97.88 365 THR B O 1
ATOM 6923 N N . PHE B 1 366 ? -23.172 23.578 15.688 1 97.38 366 PHE B N 1
ATOM 6924 C CA . PHE B 1 366 ? -23.109 23.062 17.062 1 97.38 366 PHE B CA 1
ATOM 6925 C C . PHE B 1 366 ? -24.344 23.484 17.844 1 97.38 366 PHE B C 1
ATOM 6927 O O . PHE B 1 366 ? -24.578 22.984 18.953 1 97.38 366 PHE B O 1
ATOM 6934 N N . ASP B 1 367 ? -25.156 24.359 17.297 1 96.06 367 ASP B N 1
ATOM 6935 C CA . ASP B 1 367 ? -26.422 24.703 17.938 1 96.06 367 ASP B CA 1
ATOM 6936 C C . ASP B 1 367 ? -27.516 23.688 17.562 1 96.06 367 ASP B C 1
ATOM 6938 O O . ASP B 1 367 ? -28.641 23.781 18.047 1 96.06 367 ASP B O 1
ATOM 6942 N N . LYS B 1 368 ? -27.203 22.797 16.719 1 96.5 368 LYS B N 1
ATOM 6943 C CA . LYS B 1 368 ? -28.125 21.75 16.297 1 96.5 368 LYS B CA 1
ATOM 6944 C C . LYS B 1 368 ? -27.688 20.391 16.844 1 96.5 368 LYS B C 1
ATOM 6946 O O . LYS B 1 368 ? -26.562 20.234 17.328 1 96.5 368 LYS B O 1
ATOM 6951 N N . ASN B 1 369 ? -28.609 19.453 16.703 1 96.06 369 ASN B N 1
ATOM 6952 C CA . ASN B 1 369 ? -28.344 18.109 17.203 1 96.06 369 ASN B CA 1
ATOM 6953 C C . ASN B 1 369 ? -27.266 17.406 16.391 1 96.06 369 ASN B C 1
ATOM 6955 O O . ASN B 1 369 ? -27.438 17.141 15.203 1 96.06 369 ASN B O 1
ATOM 6959 N N . ILE B 1 370 ? -26.203 17.047 17.078 1 96.62 370 ILE B N 1
ATOM 6960 C CA . ILE B 1 370 ? -25.047 16.484 16.422 1 96.62 370 ILE B CA 1
ATOM 6961 C C . ILE B 1 370 ? -25.391 15.102 15.867 1 96.62 370 ILE B C 1
ATOM 6963 O O . ILE B 1 370 ? -25.016 14.766 14.742 1 96.62 370 ILE B O 1
ATOM 6967 N N . SER B 1 371 ? -26.094 14.297 16.641 1 95.31 371 SER B N 1
ATOM 6968 C CA . SER B 1 371 ? -26.438 12.945 16.219 1 95.31 371 SER B CA 1
ATOM 6969 C C . SER B 1 371 ? -27.25 12.953 14.922 1 95.31 371 SER B C 1
ATOM 6971 O O . SER B 1 371 ? -27.062 12.094 14.062 1 95.31 371 SER B O 1
ATOM 6973 N N . GLU B 1 372 ? -28.125 13.898 14.812 1 96.75 372 GLU B N 1
ATOM 6974 C CA . GLU B 1 372 ? -28.922 14.016 13.594 1 96.75 372 GLU B CA 1
ATOM 6975 C C . GLU B 1 372 ? -28.062 14.398 12.398 1 96.75 372 GLU B C 1
ATOM 6977 O O . GLU B 1 372 ? -28.281 13.906 11.289 1 96.75 372 GLU B O 1
ATOM 6982 N N . GLN B 1 373 ? -27.109 15.258 12.664 1 97 373 GLN B N 1
ATOM 6983 C CA . GLN B 1 373 ? -26.234 15.719 11.594 1 97 373 GLN B CA 1
ATOM 6984 C C . GLN B 1 373 ? -25.312 14.594 11.117 1 97 373 GLN B C 1
ATOM 6986 O O . GLN B 1 373 ? -24.812 14.633 9.992 1 97 373 GLN B O 1
ATOM 6991 N N . LEU B 1 374 ? -25.094 13.648 11.945 1 96.56 374 LEU B N 1
ATOM 6992 C CA . LEU B 1 374 ? -24.203 12.531 11.609 1 96.56 374 LEU B CA 1
ATOM 6993 C C . LEU B 1 374 ? -25.016 11.32 11.172 1 96.56 374 LEU B C 1
ATOM 6995 O O . LEU B 1 374 ? -24.453 10.25 10.922 1 96.56 374 LEU B O 1
ATOM 6999 N N . ALA B 1 375 ? -26.297 11.625 11.039 1 93 375 ALA B N 1
ATOM 7000 C CA . ALA B 1 375 ? -27.156 10.523 10.594 1 93 375 ALA B CA 1
ATOM 7001 C C . ALA B 1 375 ? -26.75 10.055 9.195 1 93 375 ALA B C 1
ATOM 7003 O O . ALA B 1 375 ? -26.453 10.867 8.32 1 93 375 ALA B O 1
ATOM 7004 N N . GLY B 1 376 ? -26.5 8.836 8.969 1 91.12 376 GLY B N 1
ATOM 7005 C CA . GLY B 1 376 ? -26.172 8.297 7.664 1 91.12 376 GLY B CA 1
ATOM 7006 C C . GLY B 1 376 ? -24.703 7.926 7.523 1 91.12 376 GLY B C 1
ATOM 7007 O O . GLY B 1 376 ? -24.312 7.281 6.551 1 91.12 376 GLY B O 1
ATOM 7008 N N . ARG B 1 377 ? -23.906 8.57 8.344 1 92.69 377 ARG B N 1
ATOM 7009 C CA . ARG B 1 377 ? -22.516 8.141 8.391 1 92.69 377 ARG B CA 1
ATOM 7010 C C . ARG B 1 377 ? -22.406 6.695 8.867 1 92.69 377 ARG B C 1
ATOM 7012 O O . ARG B 1 377 ? -22.359 6.434 10.07 1 92.69 377 ARG B O 1
ATOM 7019 N N . ASN B 1 378 ? -22.328 5.781 7.895 1 88.38 378 ASN B N 1
ATOM 7020 C CA . ASN B 1 378 ? -22.391 4.367 8.25 1 88.38 378 ASN B CA 1
ATOM 7021 C C . ASN B 1 378 ? -21.328 3.551 7.52 1 88.38 378 ASN B C 1
ATOM 7023 O O . ASN B 1 378 ? -21.531 2.367 7.246 1 88.38 378 ASN B O 1
ATOM 7027 N N . GLY B 1 379 ? -20.234 4.203 7.242 1 93 379 GLY B N 1
ATOM 7028 C CA . GLY B 1 379 ? -19.156 3.439 6.633 1 93 379 GLY B CA 1
ATOM 7029 C C . GLY B 1 379 ? -18.594 2.365 7.543 1 93 379 GLY B C 1
ATOM 7030 O O . GLY B 1 379 ? -18.484 2.566 8.75 1 93 379 GLY B O 1
ATOM 7031 N N . LEU B 1 380 ? -18.172 1.282 6.949 1 94.31 380 LEU B N 1
ATOM 7032 C CA . LEU B 1 380 ? -17.703 0.107 7.676 1 94.31 380 LEU B CA 1
ATOM 7033 C C . LEU B 1 380 ? -16.547 0.466 8.594 1 94.31 380 LEU B C 1
ATOM 7035 O O . LEU B 1 380 ? -16.453 -0.04 9.711 1 94.31 380 LEU B O 1
ATOM 7039 N N . PHE B 1 381 ? -15.719 1.38 8.164 1 96.62 381 PHE B N 1
ATOM 7040 C CA . PHE B 1 381 ? -14.477 1.652 8.875 1 96.62 381 PHE B CA 1
ATOM 7041 C C . PHE B 1 381 ? -14.484 3.062 9.453 1 96.62 381 PHE B C 1
ATOM 7043 O O . PHE B 1 381 ? -13.438 3.594 9.82 1 96.62 381 PHE B O 1
ATOM 7050 N N . ASP B 1 382 ? -15.625 3.688 9.5 1 96.56 382 ASP B N 1
ATOM 7051 C CA . ASP B 1 382 ? -15.742 5.004 10.125 1 96.56 382 ASP B CA 1
ATOM 7052 C C . ASP B 1 382 ? -15.359 4.953 11.602 1 96.56 382 ASP B C 1
ATOM 7054 O O . ASP B 1 382 ? -15.711 4.004 12.305 1 96.56 382 ASP B O 1
ATOM 7058 N N . CYS B 1 383 ? -14.648 5.926 12.055 1 97.31 383 CYS B N 1
ATOM 7059 C CA . CYS B 1 383 ? -14.422 6.047 13.492 1 97.31 383 CYS B CA 1
ATOM 7060 C C . CYS B 1 383 ? -15.719 6.387 14.219 1 97.31 383 CYS B C 1
ATOM 7062 O O . CYS B 1 383 ? -16.641 6.953 13.625 1 97.31 383 CYS B O 1
ATOM 7064 N N . GLN B 1 384 ? -15.828 5.918 15.477 1 95.81 384 GLN B N 1
ATOM 7065 C CA . GLN B 1 384 ? -16.891 6.438 16.328 1 95.81 384 GLN B CA 1
ATOM 7066 C C . GLN B 1 384 ? -16.688 7.922 16.625 1 95.81 384 GLN B C 1
ATOM 7068 O O . GLN B 1 384 ? -15.594 8.344 17.016 1 95.81 384 GLN B O 1
ATOM 7073 N N . SER B 1 385 ? -17.75 8.695 16.391 1 97 385 SER B N 1
ATOM 7074 C CA . SER B 1 385 ? -17.609 10.133 16.641 1 97 385 SER B CA 1
ATOM 7075 C C . SER B 1 385 ? -17.359 10.422 18.109 1 97 385 SER B C 1
ATOM 7077 O O . SER B 1 385 ? -18 9.836 18.984 1 97 385 SER B O 1
ATOM 7079 N N . ARG B 1 386 ? -16.469 11.312 18.344 1 97.31 386 ARG B N 1
ATOM 7080 C CA . ARG B 1 386 ? -16.156 11.734 19.703 1 97.31 386 ARG B CA 1
ATOM 7081 C C . ARG B 1 386 ? -16.688 13.141 19.969 1 97.31 386 ARG B C 1
ATOM 7083 O O . ARG B 1 386 ? -16.469 13.695 21.062 1 97.31 386 ARG B O 1
ATOM 7090 N N . VAL B 1 387 ? -17.359 13.695 18.969 1 97.5 387 VAL B N 1
ATOM 7091 C CA . VAL B 1 387 ? -17.859 15.062 19.094 1 97.5 387 VAL B CA 1
ATOM 7092 C C . VAL B 1 387 ? -18.906 15.141 20.203 1 97.5 387 VAL B C 1
ATOM 7094 O O . VAL B 1 387 ? -19.875 14.367 20.203 1 97.5 387 VAL B O 1
ATOM 7097 N N . THR B 1 388 ? -18.766 16.047 21.141 1 93.19 388 THR B N 1
ATOM 7098 C CA . THR B 1 388 ? -19.625 16.156 22.312 1 93.19 388 THR B CA 1
ATOM 7099 C C . THR B 1 388 ? -20.75 17.156 22.078 1 93.19 388 THR B C 1
ATOM 7101 O O . THR B 1 388 ? -21.75 17.156 22.797 1 93.19 388 THR B O 1
ATOM 7104 N N . GLY B 1 389 ? -20.578 18.031 21.172 1 92.19 389 GLY B N 1
ATOM 7105 C CA . GLY B 1 389 ? -21.547 19.094 20.953 1 92.19 389 GLY B CA 1
ATOM 7106 C C . GLY B 1 389 ? -21.141 20.406 21.578 1 92.19 389 GLY B C 1
ATOM 7107 O O . GLY B 1 389 ? -21.781 21.438 21.328 1 92.19 389 GLY B O 1
ATOM 7108 N N . ASP B 1 390 ? -20.094 20.375 22.328 1 94.31 390 ASP B N 1
ATOM 7109 C CA . ASP B 1 390 ? -19.594 21.609 22.938 1 94.31 390 ASP B CA 1
ATOM 7110 C C . ASP B 1 390 ? -18.484 22.219 22.094 1 94.31 390 ASP B C 1
ATOM 7112 O O . ASP B 1 390 ? -17.641 21.516 21.547 1 94.31 390 ASP B O 1
ATOM 7116 N N . LEU B 1 391 ? -18.562 23.562 22.047 1 96.5 391 LEU B N 1
ATOM 7117 C CA . LEU B 1 391 ? -17.469 24.266 21.391 1 96.5 391 LEU B CA 1
ATOM 7118 C C . LEU B 1 391 ? -16.344 24.562 22.359 1 96.5 391 LEU B C 1
ATOM 7120 O O . LEU B 1 391 ? -16.578 24.844 23.547 1 96.5 391 LEU B O 1
ATOM 7124 N N . PRO B 1 392 ? -15.164 24.484 21.875 1 96.31 392 PRO B N 1
ATOM 7125 C CA . PRO B 1 392 ? -14.047 24.859 22.734 1 96.31 392 PRO B CA 1
ATOM 7126 C C . PRO B 1 392 ? -14.125 26.312 23.188 1 96.31 392 PRO B C 1
ATOM 7128 O O . PRO B 1 392 ? -14.539 27.188 22.422 1 96.31 392 PRO B O 1
ATOM 7131 N N . GLN B 1 393 ? -13.57 26.609 24.344 1 96 393 GLN B N 1
ATOM 7132 C CA . GLN B 1 393 ? -13.656 27.938 24.938 1 96 393 GLN B CA 1
ATOM 7133 C C . GLN B 1 393 ? -12.914 28.969 24.094 1 96 393 GLN B C 1
ATOM 7135 O O . GLN B 1 393 ? -13.336 30.125 24.016 1 96 393 GLN B O 1
ATOM 7140 N N . ASP B 1 394 ? -11.805 28.594 23.516 1 96.75 394 ASP B N 1
ATOM 7141 C CA . ASP B 1 394 ? -11.023 29.547 22.719 1 96.75 394 ASP B CA 1
ATOM 7142 C C . ASP B 1 394 ? -11.797 29.984 21.484 1 96.75 394 ASP B C 1
ATOM 7144 O O . ASP B 1 394 ? -11.625 31.109 21 1 96.75 394 ASP B O 1
ATOM 7148 N N . VAL B 1 395 ? -12.672 29.125 20.969 1 97.31 395 VAL B N 1
ATOM 7149 C CA . VAL B 1 395 ? -13.5 29.469 19.812 1 97.31 395 VAL B CA 1
ATOM 7150 C C . VAL B 1 395 ? -14.648 30.375 20.266 1 97.31 395 VAL B C 1
ATOM 7152 O O . VAL B 1 395 ? -14.891 31.422 19.672 1 97.31 395 VAL B O 1
ATOM 7155 N N . ILE B 1 396 ? -15.25 30.031 21.391 1 94.88 396 ILE B N 1
ATOM 7156 C CA . ILE B 1 396 ? -16.406 30.766 21.906 1 94.88 396 ILE B CA 1
ATOM 7157 C C . ILE B 1 396 ? -15.984 32.188 22.266 1 94.88 396 ILE B C 1
ATOM 7159 O O . ILE B 1 396 ? -16.734 33.125 22.047 1 94.88 396 ILE B O 1
ATOM 7163 N N . SER B 1 397 ? -14.836 32.281 22.781 1 94.88 397 SER B N 1
ATOM 7164 C CA . SER B 1 397 ? -14.367 33.562 23.297 1 94.88 397 SER B CA 1
ATOM 7165 C C . SER B 1 397 ? -13.828 34.438 22.188 1 94.88 397 SER B C 1
ATOM 7167 O O . SER B 1 397 ? -13.602 35.625 22.375 1 94.88 397 SER B O 1
ATOM 7169 N N . SER B 1 398 ? -13.617 33.875 21.047 1 95.56 398 SER B N 1
ATOM 7170 C CA . SER B 1 398 ? -13.094 34.688 19.938 1 95.56 398 SER B CA 1
ATOM 7171 C C . SER B 1 398 ? -14.195 35.531 19.297 1 95.56 398 SER B C 1
ATOM 7173 O O . SER B 1 398 ? -15.375 35.312 19.578 1 95.56 398 SER B O 1
ATOM 7175 N N . THR B 1 399 ? -13.758 36.531 18.5 1 94.56 399 THR B N 1
ATOM 7176 C CA . THR B 1 399 ? -14.695 37.406 17.828 1 94.56 399 THR B CA 1
ATOM 7177 C C . THR B 1 399 ? -15.68 36.594 16.969 1 94.56 399 THR B C 1
ATOM 7179 O O . THR B 1 399 ? -15.273 35.688 16.25 1 94.56 399 THR B O 1
ATOM 7182 N N . ALA B 1 400 ? -16.922 37.031 17.016 1 94.38 400 ALA B N 1
ATOM 7183 C CA . ALA B 1 400 ? -17.984 36.312 16.312 1 94.38 400 ALA B CA 1
ATOM 7184 C C . ALA B 1 400 ? -17.734 36.281 14.812 1 94.38 400 ALA B C 1
ATOM 7186 O O . ALA B 1 400 ? -17.125 37.188 14.258 1 94.38 400 ALA B O 1
ATOM 7187 N N . PRO B 1 401 ? -18.266 35.219 14.109 1 94.69 401 PRO B N 1
ATOM 7188 C CA . PRO B 1 401 ? -17.906 35 12.703 1 94.69 401 PRO B CA 1
ATOM 7189 C C . PRO B 1 401 ? -18.422 36.094 11.789 1 94.69 401 PRO B C 1
ATOM 7191 O O . PRO B 1 401 ? -17.719 36.531 10.875 1 94.69 401 PRO B O 1
ATOM 7194 N N . LEU B 1 402 ? -19.594 36.656 12.055 1 94.44 402 LEU B N 1
ATOM 7195 C CA . LEU B 1 402 ? -20.172 37.656 11.156 1 94.44 402 LEU B CA 1
ATOM 7196 C C . LEU B 1 402 ? -20.297 39 11.844 1 94.44 402 LEU B C 1
ATOM 7198 O O . LEU B 1 402 ? -21.234 39.781 11.562 1 94.44 402 LEU B O 1
ATOM 7202 N N . SER B 1 403 ? -19.406 39.25 12.742 1 90.88 403 SER B N 1
ATOM 7203 C CA . SER B 1 403 ? -19.469 40.469 13.555 1 90.88 403 SER B CA 1
ATOM 7204 C C . SER B 1 403 ? -19.391 41.719 12.695 1 90.88 403 SER B C 1
ATOM 7206 O O . SER B 1 403 ? -19.875 42.781 13.094 1 90.88 403 SER B O 1
ATOM 7208 N N . SER B 1 404 ? -18.812 41.594 11.516 1 87.62 404 SER B N 1
ATOM 7209 C CA . SER B 1 404 ? -18.625 42.781 10.656 1 87.62 404 SER B CA 1
ATOM 7210 C C . SER B 1 404 ? -19.891 43.094 9.891 1 87.62 404 SER B C 1
ATOM 7212 O O . SER B 1 404 ? -19.984 44.156 9.266 1 87.62 404 SER B O 1
ATOM 7214 N N . ILE B 1 405 ? -20.781 42.188 9.883 1 89.56 405 ILE B N 1
ATOM 7215 C CA . ILE B 1 405 ? -22.094 42.406 9.289 1 89.56 405 ILE B CA 1
ATOM 7216 C C . ILE B 1 405 ? -23.094 42.812 10.375 1 89.56 405 ILE B C 1
ATOM 7218 O O . ILE B 1 405 ? -23.578 41.969 11.117 1 89.56 405 ILE B O 1
ATOM 7222 N N . GLU B 1 406 ? -23.469 44.031 10.375 1 86.56 406 GLU B N 1
ATOM 7223 C CA . GLU B 1 406 ? -24.266 44.562 11.461 1 86.56 406 GLU B CA 1
ATOM 7224 C C . GLU B 1 406 ? -25.547 43.75 11.672 1 86.56 406 GLU B C 1
ATOM 7226 O O . GLU B 1 406 ? -25.891 43.406 12.797 1 86.56 406 GLU B O 1
ATOM 7231 N N . GLU B 1 407 ? -26.219 43.406 10.609 1 87.81 407 GLU B N 1
ATOM 7232 C CA . GLU B 1 407 ? -27.5 42.719 10.68 1 87.81 407 GLU B CA 1
ATOM 7233 C C . GLU B 1 407 ? -27.328 41.281 11.164 1 87.81 407 GLU B C 1
ATOM 7235 O O . GLU B 1 407 ? -28.297 40.656 11.57 1 87.81 407 GLU B O 1
ATOM 7240 N N . ARG B 1 408 ? -26.125 40.875 11.164 1 89.12 408 ARG B N 1
ATOM 7241 C CA . ARG B 1 408 ? -25.875 39.469 11.508 1 89.12 408 ARG B CA 1
ATOM 7242 C C . ARG B 1 408 ? -24.859 39.344 12.641 1 89.12 408 ARG B C 1
ATOM 7244 O O . ARG B 1 408 ? -24.25 38.312 12.828 1 89.12 408 ARG B O 1
ATOM 7251 N N . ALA B 1 409 ? -24.641 40.344 13.352 1 86 409 ALA B N 1
ATOM 7252 C CA . ALA B 1 409 ? -23.609 40.406 14.391 1 86 409 ALA B CA 1
ATOM 7253 C C . ALA B 1 409 ? -23.938 39.469 15.539 1 86 409 ALA B C 1
ATOM 7255 O O . ALA B 1 409 ? -23.047 39.094 16.312 1 86 409 ALA B O 1
ATOM 7256 N N . SER B 1 410 ? -25.156 39.031 15.641 1 88.19 410 SER B N 1
ATOM 7257 C CA . SER B 1 410 ? -25.578 38.156 16.734 1 88.19 410 SER B CA 1
ATOM 7258 C C . SER B 1 410 ? -25.297 36.688 16.422 1 88.19 410 SER B C 1
ATOM 7260 O O . SER B 1 410 ? -25.359 35.844 17.312 1 88.19 410 SER B O 1
ATOM 7262 N N . VAL B 1 411 ? -24.969 36.5 15.188 1 92.69 411 VAL B N 1
ATOM 7263 C CA . VAL B 1 411 ? -24.672 35.125 14.797 1 92.69 411 VAL B CA 1
ATOM 7264 C C . VAL B 1 411 ? -23.375 34.656 15.484 1 92.69 411 VAL B C 1
ATOM 7266 O O . VAL B 1 411 ? -22.328 35.312 15.328 1 92.69 411 VAL B O 1
ATOM 7269 N N . GLY B 1 412 ? -23.469 33.562 16.312 1 95 412 GLY B N 1
ATOM 7270 C CA . GLY B 1 412 ? -22.297 33.062 17 1 95 412 GLY B CA 1
ATOM 7271 C C . GLY B 1 412 ? -21.656 31.875 16.297 1 95 412 GLY B C 1
ATOM 7272 O O . GLY B 1 412 ? -22.172 31.406 15.266 1 95 412 GLY B O 1
ATOM 7273 N N . TRP B 1 413 ? -20.562 31.453 16.875 1 97.44 413 TRP B N 1
ATOM 7274 C CA . TRP B 1 413 ? -19.844 30.312 16.312 1 97.44 413 TRP B CA 1
ATOM 7275 C C . TRP B 1 413 ? -20.719 29.062 16.328 1 97.44 413 TRP B C 1
ATOM 7277 O O . TRP B 1 413 ? -20.625 28.219 15.43 1 97.44 413 TRP B O 1
ATOM 7287 N N . LYS B 1 414 ? -21.594 28.906 17.234 1 96.25 414 LYS B N 1
ATOM 7288 C CA . LYS B 1 414 ? -22.438 27.734 17.359 1 96.25 414 LYS B CA 1
ATOM 7289 C C . LYS B 1 414 ? -23.469 27.672 16.234 1 96.25 414 LYS B C 1
ATOM 7291 O O . LYS B 1 414 ? -24.016 26.609 15.938 1 96.25 414 LYS B O 1
ATOM 7296 N N . ASP B 1 415 ? -23.734 28.797 15.641 1 95.88 415 ASP B N 1
ATOM 7297 C CA . ASP B 1 415 ? -24.766 28.906 14.625 1 95.88 415 ASP B CA 1
ATOM 7298 C C . ASP B 1 415 ? -24.203 28.656 13.227 1 95.88 415 ASP B C 1
ATOM 7300 O O . ASP B 1 415 ? -24.938 28.625 12.242 1 95.88 415 ASP B O 1
ATOM 7304 N N . THR B 1 416 ? -22.938 28.531 13.086 1 96.5 416 THR B N 1
ATOM 7305 C CA . THR B 1 416 ? -22.297 28.406 11.781 1 96.5 416 THR B CA 1
ATOM 7306 C C . THR B 1 416 ? -21.719 27 11.602 1 96.5 416 THR B C 1
ATOM 7308 O O . THR B 1 416 ? -21.375 26.328 12.578 1 96.5 416 THR B O 1
ATOM 7311 N N . PRO B 1 417 ? -21.719 26.469 10.352 1 97.69 417 PRO B N 1
ATOM 7312 C CA . PRO B 1 417 ? -21.062 25.172 10.117 1 97.69 417 PRO B CA 1
ATOM 7313 C C . PRO B 1 417 ? -19.547 25.234 10.281 1 97.69 417 PRO B C 1
ATOM 7315 O O . PRO B 1 417 ? -18.906 26.109 9.711 1 97.69 417 PRO B O 1
ATOM 7318 N N . LEU B 1 418 ? -19.031 24.391 11.094 1 98.5 418 LEU B N 1
ATOM 7319 C CA . LEU B 1 418 ? -17.594 24.312 11.328 1 98.5 418 LEU B CA 1
ATOM 7320 C C . LEU B 1 418 ? -17.047 22.953 10.914 1 98.5 418 LEU B C 1
ATOM 7322 O O . LEU B 1 418 ? -17.578 21.922 11.312 1 98.5 418 LEU B O 1
ATOM 7326 N N . PHE B 1 419 ? -16.062 23.016 10.023 1 98.62 419 PHE B N 1
ATOM 7327 C CA . PHE B 1 419 ? -15.328 21.812 9.68 1 98.62 419 PHE B CA 1
ATOM 7328 C C . PHE B 1 419 ? -14.742 21.156 10.93 1 98.62 419 PHE B C 1
ATOM 7330 O O . PHE B 1 419 ? -13.984 21.797 11.664 1 98.62 419 PHE B O 1
ATOM 7337 N N . THR B 1 420 ? -15.062 19.859 11.164 1 98.62 420 THR B N 1
ATOM 7338 C CA . THR B 1 420 ? -14.766 19.203 12.438 1 98.62 420 THR B CA 1
ATOM 7339 C C . THR B 1 420 ? -14.227 17.797 12.211 1 98.62 420 THR B C 1
ATOM 7341 O O . THR B 1 420 ? -14.758 17.047 11.391 1 98.62 420 THR B O 1
ATOM 7344 N N . ASN B 1 421 ? -13.109 17.484 12.812 1 98.5 421 ASN B N 1
ATOM 7345 C CA . ASN B 1 421 ? -12.648 16.109 12.883 1 98.5 421 ASN B CA 1
ATOM 7346 C C . ASN B 1 421 ? -13.453 15.297 13.898 1 98.5 421 ASN B C 1
ATOM 7348 O O . ASN B 1 421 ? -13.336 15.523 15.109 1 98.5 421 ASN B O 1
ATOM 7352 N N . LEU B 1 422 ? -14.156 14.367 13.477 1 98.31 422 LEU B N 1
ATOM 7353 C CA . LEU B 1 422 ? -15.102 13.609 14.289 1 98.31 422 LEU B CA 1
ATOM 7354 C C . LEU B 1 422 ? -14.375 12.641 15.219 1 98.31 422 LEU B C 1
ATOM 7356 O O . LEU B 1 422 ? -14.867 12.328 16.297 1 98.31 422 LEU B O 1
ATOM 7360 N N . CYS B 1 423 ? -13.25 12.102 14.781 1 98.12 423 CYS B N 1
ATOM 7361 C CA . CYS B 1 423 ? -12.523 11.062 15.5 1 98.12 423 CYS B CA 1
ATOM 7362 C C . CYS B 1 423 ? -11.734 11.656 16.656 1 98.12 423 CYS B C 1
ATOM 7364 O O . CYS B 1 423 ? -11.484 10.984 17.672 1 98.12 423 CYS B O 1
ATOM 7366 N N . LEU B 1 424 ? -11.391 12.969 16.516 1 98 424 LEU B N 1
ATOM 7367 C CA . LEU B 1 424 ? -10.547 13.625 17.5 1 98 424 LEU B CA 1
ATOM 7368 C C . LEU B 1 424 ? -11.344 14.641 18.312 1 98 424 LEU B C 1
ATOM 7370 O O . LEU B 1 424 ? -10.867 15.133 19.344 1 98 424 LEU B O 1
ATOM 7374 N N . ASN B 1 425 ? -12.578 14.914 17.875 1 97.81 425 ASN B N 1
ATOM 7375 C CA . ASN B 1 425 ? -13.352 16 18.469 1 97.81 425 ASN B CA 1
ATOM 7376 C C . ASN B 1 425 ? -12.578 17.328 18.406 1 97.81 425 ASN B C 1
ATOM 7378 O O . ASN B 1 425 ? -12.438 18 19.422 1 97.81 425 ASN B O 1
ATOM 7382 N N . THR B 1 426 ? -12.102 17.609 17.219 1 98.38 426 THR B N 1
ATOM 7383 C CA . THR B 1 426 ? -11.297 18.812 17.062 1 98.38 426 THR B CA 1
ATOM 7384 C C . THR B 1 426 ? -11.844 19.672 15.922 1 98.38 426 THR B C 1
ATOM 7386 O O . THR B 1 426 ? -12.18 19.156 14.852 1 98.38 426 THR B O 1
ATOM 7389 N N . ILE B 1 427 ? -12 20.922 16.172 1 98.69 427 ILE B N 1
ATOM 7390 C CA . ILE B 1 427 ? -12.273 21.922 15.156 1 98.69 427 ILE B CA 1
ATOM 7391 C C . ILE B 1 427 ? -10.984 22.641 14.781 1 98.69 427 ILE B C 1
ATOM 7393 O O . ILE B 1 427 ? -10.5 23.5 15.531 1 98.69 427 ILE B O 1
ATOM 7397 N N . PRO B 1 428 ? -10.406 22.297 13.672 1 98.81 428 PRO B N 1
ATOM 7398 C CA . PRO B 1 428 ? -9.109 22.875 13.328 1 98.81 428 PRO B CA 1
ATOM 7399 C C . PRO B 1 428 ? -9.211 24.359 12.945 1 98.81 428 PRO B C 1
ATOM 7401 O O . PRO B 1 428 ? -10.266 24.812 12.492 1 98.81 428 PRO B O 1
ATOM 7404 N N . VAL B 1 429 ? -8.117 25.062 13.141 1 98.81 429 VAL B N 1
ATOM 7405 C CA . VAL B 1 429 ? -8.039 26.469 12.75 1 98.81 429 VAL B CA 1
ATOM 7406 C C . VAL B 1 429 ? -8.086 26.578 11.234 1 98.81 429 VAL B C 1
ATOM 7408 O O . VAL B 1 429 ? -8.656 27.531 10.695 1 98.81 429 VAL B O 1
ATOM 7411 N N . MET B 1 430 ? -7.484 25.641 10.555 1 98.69 430 MET B N 1
ATOM 7412 C CA . MET B 1 430 ? -7.395 25.656 9.102 1 98.69 430 MET B CA 1
ATOM 7413 C C . MET B 1 430 ? -7.656 24.281 8.516 1 98.69 430 MET B C 1
ATOM 7415 O O . MET B 1 430 ? -7.504 23.266 9.203 1 98.69 430 MET B O 1
ATOM 7419 N N . ILE B 1 431 ? -8.078 24.266 7.301 1 98.69 431 ILE B N 1
ATOM 7420 C CA . ILE B 1 431 ? -8.32 23.047 6.531 1 98.69 431 ILE B CA 1
ATOM 7421 C C . ILE B 1 431 ? -7.32 22.953 5.387 1 98.69 431 ILE B C 1
ATOM 7423 O O . ILE B 1 431 ? -7.246 23.844 4.539 1 98.69 431 ILE B O 1
ATOM 7427 N N . HIS B 1 432 ? -6.512 21.953 5.375 1 98.69 432 HIS B N 1
ATOM 7428 C CA . HIS B 1 432 ? -5.559 21.703 4.301 1 98.69 432 HIS B CA 1
ATOM 7429 C C . HIS B 1 432 ? -6.113 20.688 3.299 1 98.69 432 HIS B C 1
ATOM 7431 O O . HIS B 1 432 ? -6.012 19.484 3.512 1 98.69 432 HIS B O 1
ATOM 7437 N N . HIS B 1 433 ? -6.637 21.172 2.186 1 97.75 433 HIS B N 1
ATOM 7438 C CA . HIS B 1 433 ? -7.297 20.359 1.166 1 97.75 433 HIS B CA 1
ATOM 7439 C C . HIS B 1 433 ? -6.277 19.688 0.249 1 97.75 433 HIS B C 1
ATOM 7441 O O . HIS B 1 433 ? -6.301 19.891 -0.967 1 97.75 433 HIS B O 1
ATOM 7447 N N . ASN B 1 434 ? -5.531 18.781 0.788 1 96.38 434 ASN B N 1
ATOM 7448 C CA . ASN B 1 434 ? -4.473 18.109 0.047 1 96.38 434 ASN B CA 1
ATOM 7449 C C . ASN B 1 434 ? -4.863 16.672 -0.32 1 96.38 434 ASN B C 1
ATOM 7451 O O . ASN B 1 434 ? -4.012 15.875 -0.711 1 96.38 434 ASN B O 1
ATOM 7455 N N . GLY B 1 435 ? -6.066 16.328 -0.132 1 94.88 435 GLY B N 1
ATOM 7456 C CA . GLY B 1 435 ? -6.617 15.062 -0.586 1 94.88 435 GLY B CA 1
ATOM 7457 C C . GLY B 1 435 ? -7.273 15.148 -1.951 1 94.88 435 GLY B C 1
ATOM 7458 O O . GLY B 1 435 ? -6.605 15.43 -2.949 1 94.88 435 GLY B O 1
ATOM 7459 N N . ASP B 1 436 ? -8.539 15 -1.96 1 92.94 436 ASP B N 1
ATOM 7460 C CA . ASP B 1 436 ? -9.312 15.156 -3.188 1 92.94 436 ASP B CA 1
ATOM 7461 C C . ASP B 1 436 ? -9.281 16.609 -3.678 1 92.94 436 ASP B C 1
ATOM 7463 O O . ASP B 1 436 ? -9.922 17.484 -3.09 1 92.94 436 ASP B O 1
ATOM 7467 N N . LYS B 1 437 ? -8.672 16.828 -4.762 1 93.06 437 LYS B N 1
ATOM 7468 C CA . LYS B 1 437 ? -8.516 18.188 -5.27 1 93.06 437 LYS B CA 1
ATOM 7469 C C . LYS B 1 437 ? -9.859 18.797 -5.645 1 93.06 437 LYS B C 1
ATOM 7471 O O . LYS B 1 437 ? -10.047 20.016 -5.551 1 93.06 437 LYS B O 1
ATOM 7476 N N . ASN B 1 438 ? -10.781 17.984 -5.996 1 94.62 438 ASN B N 1
ATOM 7477 C CA . ASN B 1 438 ? -12.102 18.469 -6.363 1 94.62 438 ASN B CA 1
ATOM 7478 C C . ASN B 1 438 ? -12.852 19.016 -5.156 1 94.62 438 ASN B C 1
ATOM 7480 O O . ASN B 1 438 ? -13.805 19.797 -5.309 1 94.62 438 ASN B O 1
ATOM 7484 N N . ALA B 1 439 ? -12.406 18.594 -4 1 95.88 439 ALA B N 1
ATOM 7485 C CA . ALA B 1 439 ? -13.062 19.062 -2.779 1 95.88 439 ALA B CA 1
ATOM 7486 C C . ALA B 1 439 ? -12.914 20.562 -2.611 1 95.88 439 ALA B C 1
ATOM 7488 O O . ALA B 1 439 ? -13.734 21.203 -1.948 1 95.88 439 ALA B O 1
ATOM 7489 N N . ARG B 1 440 ? -11.953 21.188 -3.211 1 96.56 440 ARG B N 1
ATOM 7490 C CA . ARG B 1 440 ? -11.742 22.625 -3.135 1 96.56 440 ARG B CA 1
ATOM 7491 C C . ARG B 1 440 ? -12.891 23.391 -3.789 1 96.56 440 ARG B C 1
ATOM 7493 O O . ARG B 1 440 ? -13.141 24.547 -3.461 1 96.56 440 ARG B O 1
ATOM 7500 N N . ALA B 1 441 ? -13.523 22.672 -4.703 1 95.12 441 ALA B N 1
ATOM 7501 C CA . ALA B 1 441 ? -14.688 23.266 -5.348 1 95.12 441 ALA B CA 1
ATOM 7502 C C . ALA B 1 441 ? -15.969 22.891 -4.613 1 95.12 441 ALA B C 1
ATOM 7504 O O . ALA B 1 441 ? -16.734 23.766 -4.211 1 95.12 441 ALA B O 1
ATOM 7505 N N . PHE B 1 442 ? -16.172 21.594 -4.332 1 95.62 442 PHE B N 1
ATOM 7506 C CA . PHE B 1 442 ? -17.5 21.188 -3.881 1 95.62 442 PHE B CA 1
ATOM 7507 C C . PHE B 1 442 ? -17.656 21.422 -2.385 1 95.62 442 PHE B C 1
ATOM 7509 O O . PHE B 1 442 ? -18.781 21.5 -1.879 1 95.62 442 PHE B O 1
ATOM 7516 N N . GLN B 1 443 ? -16.594 21.609 -1.628 1 97.19 443 GLN B N 1
ATOM 7517 C CA . GLN B 1 443 ? -16.719 21.906 -0.202 1 97.19 443 GLN B CA 1
ATOM 7518 C C . GLN B 1 443 ? -16.75 23.406 0.061 1 97.19 443 GLN B C 1
ATOM 7520 O O . GLN B 1 443 ? -17.094 23.844 1.161 1 97.19 443 GLN B O 1
ATOM 7525 N N . TRP B 1 444 ? -16.391 24.219 -0.886 1 97.88 444 TRP B N 1
ATOM 7526 C CA . TRP B 1 444 ? -16.281 25.672 -0.718 1 97.88 444 TRP B CA 1
ATOM 7527 C C . TRP B 1 444 ? -17.594 26.266 -0.242 1 97.88 444 TRP B C 1
ATOM 7529 O O . TRP B 1 444 ? -17.625 27 0.74 1 97.88 444 TRP B O 1
ATOM 7539 N N . PRO B 1 445 ? -18.719 25.797 -0.775 1 97.19 445 PRO B N 1
ATOM 7540 C CA . PRO B 1 445 ? -19.984 26.375 -0.328 1 97.19 445 PRO B CA 1
ATOM 7541 C C . PRO B 1 445 ? -20.391 25.891 1.06 1 97.19 445 PRO B C 1
ATOM 7543 O O . PRO B 1 445 ? -21.344 26.422 1.649 1 97.19 445 PRO B O 1
ATOM 7546 N N . GLU B 1 446 ? -19.688 24.906 1.562 1 97.12 446 GLU B N 1
ATOM 7547 C CA . GLU B 1 446 ? -20.047 24.375 2.875 1 97.12 446 GLU B CA 1
ATOM 7548 C C . GLU B 1 446 ? -19.469 25.234 3.996 1 97.12 446 GLU B C 1
ATOM 7550 O O . GLU B 1 446 ? -19.891 25.125 5.148 1 97.12 446 GLU B O 1
ATOM 7555 N N . THR B 1 447 ? -18.484 26.031 3.709 1 97.62 447 THR B N 1
ATOM 7556 C CA . THR B 1 447 ? -17.906 26.922 4.711 1 97.62 447 THR B CA 1
ATOM 7557 C C . THR B 1 447 ? -18.891 28 5.125 1 97.62 447 THR B C 1
ATOM 7559 O O . THR B 1 447 ? -19.703 28.453 4.316 1 97.62 447 THR B O 1
ATOM 7562 N N . TRP B 1 448 ? -18.812 28.453 6.328 1 96.88 448 TRP B N 1
ATOM 7563 C CA . TRP B 1 448 ? -19.734 29.484 6.812 1 96.88 448 TRP B CA 1
ATOM 7564 C C . TRP B 1 448 ? -19.469 30.812 6.109 1 96.88 448 TRP B C 1
ATOM 7566 O O . TRP B 1 448 ? -20.359 31.672 6.07 1 96.88 448 TRP B O 1
ATOM 7576 N N . MET B 1 449 ? -18.328 31.031 5.531 1 96.75 449 MET B N 1
ATOM 7577 C CA . MET B 1 449 ? -17.922 32.312 4.965 1 96.75 449 MET B CA 1
ATOM 7578 C C . MET B 1 449 ? -18.469 32.469 3.553 1 96.75 449 MET B C 1
ATOM 7580 O O . MET B 1 449 ? -18.828 33.594 3.146 1 96.75 449 MET B O 1
ATOM 7584 N N . GLN B 1 450 ? -18.484 31.359 2.787 1 96.81 450 GLN B N 1
ATOM 7585 C CA . GLN B 1 450 ? -18.688 31.453 1.345 1 96.81 450 GLN B CA 1
ATOM 7586 C C . GLN B 1 450 ? -20 32.156 1.012 1 96.81 450 GLN B C 1
ATOM 7588 O O . GLN B 1 450 ? -20.016 33.062 0.155 1 96.81 450 GLN B O 1
ATOM 7593 N N . GLN B 1 451 ? -21.062 31.875 1.668 1 94.31 451 GLN B N 1
ATOM 7594 C CA . GLN B 1 451 ? -22.375 32.438 1.347 1 94.31 451 GLN B CA 1
ATOM 7595 C C . GLN B 1 451 ? -22.391 33.938 1.658 1 94.31 451 GLN B C 1
ATOM 7597 O O . GLN B 1 451 ? -23.234 34.688 1.134 1 94.31 451 GLN B O 1
ATOM 7602 N N . HIS B 1 452 ? -21.531 34.406 2.473 1 95.69 452 HIS B N 1
ATOM 7603 C CA . HIS B 1 452 ? -21.469 35.812 2.887 1 95.69 452 HIS B CA 1
ATOM 7604 C C . HIS B 1 452 ? -20.25 36.5 2.299 1 95.69 452 HIS B C 1
ATOM 7606 O O . HIS B 1 452 ? -19.953 37.656 2.646 1 95.69 452 HIS B O 1
ATOM 7612 N N . ALA B 1 453 ? -19.547 35.844 1.495 1 96.44 453 ALA B N 1
ATOM 7613 C CA . ALA B 1 453 ? -18.203 36.281 1.077 1 96.44 453 ALA B CA 1
ATOM 7614 C C . ALA B 1 453 ? -18.266 37.656 0.399 1 96.44 453 ALA B C 1
ATOM 7616 O O . ALA B 1 453 ? -17.422 38.5 0.676 1 96.44 453 ALA B O 1
ATOM 7617 N N . ARG B 1 454 ? -19.25 37.875 -0.495 1 94.88 454 ARG B N 1
ATOM 7618 C CA . ARG B 1 454 ? -19.328 39.125 -1.214 1 94.88 454 ARG B CA 1
ATOM 7619 C C . ARG B 1 454 ? -19.516 40.312 -0.248 1 94.88 454 ARG B C 1
ATOM 7621 O O . ARG B 1 454 ? -18.812 41.312 -0.332 1 94.88 454 ARG B O 1
ATOM 7628 N N . VAL B 1 455 ? -20.422 40.156 0.681 1 94.25 455 VAL B N 1
ATOM 7629 C CA . VAL B 1 455 ? -20.734 41.219 1.628 1 94.25 455 VAL B CA 1
ATOM 7630 C C . VAL B 1 455 ? -19.531 41.469 2.549 1 94.25 455 VAL B C 1
ATOM 7632 O O . VAL B 1 455 ? -19.156 42.594 2.814 1 94.25 455 VAL B O 1
ATOM 7635 N N . LEU B 1 456 ? -18.938 40.406 3.01 1 95.25 456 LEU B N 1
ATOM 7636 C CA . LEU B 1 456 ? -17.812 40.5 3.926 1 95.25 456 LEU B CA 1
ATOM 7637 C C . LEU B 1 456 ? -16.609 41.156 3.244 1 95.25 456 LEU B C 1
ATOM 7639 O O . LEU B 1 456 ? -15.961 42.031 3.828 1 95.25 456 LEU B O 1
ATOM 7643 N N . MET B 1 457 ? -16.359 40.781 2.025 1 94.94 457 MET B N 1
ATOM 7644 C CA . MET B 1 457 ? -15.234 41.375 1.295 1 94.94 457 MET B CA 1
ATOM 7645 C C . MET B 1 457 ? -15.492 42.812 0.929 1 94.94 457 MET B C 1
ATOM 7647 O O . MET B 1 457 ? -14.586 43.656 0.992 1 94.94 457 MET B O 1
ATOM 7651 N N . THR B 1 458 ? -16.703 43.094 0.555 1 92.56 458 THR B N 1
ATOM 7652 C CA . THR B 1 458 ? -17.047 44.469 0.231 1 92.56 458 THR B CA 1
ATOM 7653 C C . THR B 1 458 ? -16.859 45.375 1.442 1 92.56 458 THR B C 1
ATOM 7655 O O . THR B 1 458 ? -16.375 46.5 1.309 1 92.56 458 THR B O 1
ATOM 7658 N N . GLU B 1 459 ? -17.234 44.844 2.553 1 90.12 459 GLU B N 1
ATOM 7659 C CA . GLU B 1 459 ? -17.016 45.594 3.785 1 90.12 459 GLU B CA 1
ATOM 7660 C C . GLU B 1 459 ? -15.523 45.844 4.027 1 90.12 459 GLU B C 1
ATOM 7662 O O . GLU B 1 459 ? -15.125 46.938 4.426 1 90.12 459 GLU B O 1
ATOM 7667 N N . LEU B 1 460 ? -14.703 44.906 3.803 1 92.19 460 LEU B N 1
ATOM 7668 C CA . LEU B 1 460 ? -13.258 45.031 3.975 1 92.19 460 LEU B CA 1
ATOM 7669 C C . LEU B 1 460 ? -12.68 46.031 2.994 1 92.19 460 LEU B C 1
ATOM 7671 O O . LEU B 1 460 ? -11.852 46.875 3.373 1 92.19 460 LEU B O 1
ATOM 7675 N N . TRP B 1 461 ? -13.148 45.969 1.784 1 91.69 461 TRP B N 1
ATOM 7676 C CA . TRP B 1 461 ? -12.648 46.844 0.739 1 91.69 461 TRP B CA 1
ATOM 7677 C C . TRP B 1 461 ? -13.047 48.312 1.021 1 91.69 461 TRP B C 1
ATOM 7679 O O . TRP B 1 461 ? -12.297 49.219 0.704 1 91.69 461 TRP B O 1
ATOM 7689 N N . SER B 1 462 ? -14.141 48.469 1.614 1 87.69 462 SER B N 1
ATOM 7690 C CA . SER B 1 462 ? -14.656 49.812 1.878 1 87.69 462 SER B CA 1
ATOM 7691 C C . SER B 1 462 ? -13.875 50.5 2.996 1 87.69 462 SER B C 1
ATOM 7693 O O . SER B 1 462 ? -13.883 51.719 3.105 1 87.69 462 SER B O 1
ATOM 7695 N N . GLN B 1 463 ? -13.297 49.719 3.789 1 84.25 463 GLN B N 1
ATOM 7696 C CA . GLN B 1 463 ? -12.539 50.281 4.906 1 84.25 463 GLN B CA 1
ATOM 7697 C C . GLN B 1 463 ? -11.18 50.781 4.445 1 84.25 463 GLN B C 1
ATOM 7699 O O . GLN B 1 463 ? -10.523 51.562 5.164 1 84.25 463 GLN B O 1
ATOM 7704 N N . ASP B 1 464 ? -10.812 50.312 3.348 1 77 464 ASP B N 1
ATOM 7705 C CA . ASP B 1 464 ? -9.555 50.781 2.777 1 77 464 ASP B CA 1
ATOM 7706 C C . ASP B 1 464 ? -9.781 52.031 1.927 1 77 464 ASP B C 1
ATOM 7708 O O . ASP B 1 464 ? -10.469 51.969 0.9 1 77 464 ASP B O 1
ATOM 7712 N N . GLY B 1 465 ? -9.531 53.156 2.402 1 67.06 465 GLY B N 1
ATOM 7713 C CA . GLY B 1 465 ? -9.75 54.469 1.787 1 67.06 465 GLY B CA 1
ATOM 7714 C C . GLY B 1 465 ? -9.242 54.531 0.363 1 67.06 465 GLY B C 1
ATOM 7715 O O . GLY B 1 465 ? -9.727 55.344 -0.434 1 67.06 465 GLY B O 1
ATOM 7716 N N . ASP B 1 466 ? -8.242 53.75 0.05 1 65.25 466 ASP B N 1
ATOM 7717 C CA . ASP B 1 466 ? -7.617 53.844 -1.266 1 65.25 466 ASP B CA 1
ATOM 7718 C C . ASP B 1 466 ? -8.438 53.094 -2.316 1 65.25 466 ASP B C 1
ATOM 7720 O O . ASP B 1 466 ? -8.133 53.156 -3.508 1 65.25 466 ASP B O 1
ATOM 7724 N N . ASN B 1 467 ? -9.531 52.438 -1.831 1 66.69 467 ASN B N 1
ATOM 7725 C CA . ASN B 1 467 ? -10.336 51.656 -2.764 1 66.69 467 ASN B CA 1
ATOM 7726 C C . ASN B 1 467 ? -11.602 52.406 -3.178 1 66.69 467 ASN B C 1
ATOM 7728 O O . ASN B 1 467 ? -12.68 52.156 -2.641 1 66.69 467 ASN B O 1
ATOM 7732 N N . GLU B 1 468 ? -11.523 53.375 -4.125 1 59.44 468 GLU B N 1
ATOM 7733 C CA . GLU B 1 468 ? -12.555 54.312 -4.543 1 59.44 468 GLU B CA 1
ATOM 7734 C C . GLU B 1 468 ? -13.703 53.594 -5.242 1 59.44 468 GLU B C 1
ATOM 7736 O O . GLU B 1 468 ? -14.859 54 -5.125 1 59.44 468 GLU B O 1
ATOM 7741 N N . GLU B 1 469 ? -13.383 52.625 -6.008 1 63.62 469 GLU B N 1
ATOM 7742 C CA . GLU B 1 469 ? -14.398 52.062 -6.887 1 63.62 469 GLU B CA 1
ATOM 7743 C C . GLU B 1 469 ? -15.203 50.969 -6.168 1 63.62 469 GLU B C 1
ATOM 7745 O O . GLU B 1 469 ? -16.219 50.5 -6.688 1 63.62 469 GLU B O 1
ATOM 7750 N N . GLY B 1 470 ? -14.883 50.688 -5.016 1 66.69 470 GLY B N 1
ATOM 7751 C CA . GLY B 1 470 ? -15.664 49.781 -4.188 1 66.69 470 GLY B CA 1
ATOM 7752 C C . GLY B 1 470 ? -15.578 48.344 -4.641 1 66.69 470 GLY B C 1
ATOM 7753 O O . GLY B 1 470 ? -16.188 47.438 -4.027 1 66.69 470 GLY B O 1
ATOM 7754 N N . ASP B 1 471 ? -14.883 48 -5.707 1 77.94 471 ASP B N 1
ATOM 7755 C CA . ASP B 1 471 ? -14.867 46.656 -6.242 1 77.94 471 ASP B CA 1
ATOM 7756 C C . ASP B 1 471 ? -13.648 45.875 -5.75 1 77.94 471 ASP B C 1
ATOM 7758 O O . ASP B 1 471 ? -13.453 44.719 -6.109 1 77.94 471 ASP B O 1
ATOM 7762 N N . GLY B 1 472 ? -12.852 46.438 -4.926 1 86.25 472 GLY B N 1
ATOM 7763 C CA . GLY B 1 472 ? -11.734 45.781 -4.27 1 86.25 472 GLY B CA 1
ATOM 7764 C C . GLY B 1 472 ? -10.531 45.594 -5.176 1 86.25 472 GLY B C 1
ATOM 7765 O O . GLY B 1 472 ? -9.508 45.062 -4.758 1 86.25 472 GLY B O 1
ATOM 7766 N N . LYS B 1 473 ? -10.586 45.969 -6.434 1 89.31 473 LYS B N 1
ATOM 7767 C CA . LYS B 1 473 ? -9.531 45.688 -7.402 1 89.31 473 LYS B CA 1
ATOM 7768 C C . LYS B 1 473 ? -8.195 46.281 -6.938 1 89.31 473 LYS B C 1
ATOM 7770 O O . LYS B 1 473 ? -7.152 45.625 -7.094 1 89.31 473 LYS B O 1
ATOM 7775 N N . SER B 1 474 ? -8.219 47.375 -6.316 1 90.25 474 SER B N 1
ATOM 7776 C CA . SER B 1 474 ? -6.98 48.031 -5.922 1 90.25 474 SER B CA 1
ATOM 7777 C C . SER B 1 474 ? -6.602 47.688 -4.484 1 90.25 474 SER B C 1
ATOM 7779 O O . SER B 1 474 ? -5.59 48.188 -3.973 1 90.25 474 SER B O 1
ATOM 7781 N N . TRP B 1 475 ? -7.426 46.906 -3.92 1 93.25 475 TRP B N 1
ATOM 7782 C CA . TRP B 1 475 ? -7.168 46.531 -2.533 1 93.25 475 TRP B CA 1
ATOM 7783 C C . TRP B 1 475 ? -5.91 45.688 -2.426 1 93.25 475 TRP B C 1
ATOM 7785 O O . TRP B 1 475 ? -5.754 44.719 -3.156 1 93.25 475 TRP B O 1
ATOM 7795 N N . LYS B 1 476 ? -5.008 46.062 -1.508 1 93.81 476 LYS B N 1
ATOM 7796 C CA . LYS B 1 476 ? -3.762 45.344 -1.3 1 93.81 476 LYS B CA 1
ATOM 7797 C C . LYS B 1 476 ? -4.02 44 -0.586 1 93.81 476 LYS B C 1
ATOM 7799 O O . LYS B 1 476 ? -4.379 44 0.593 1 93.81 476 LYS B O 1
ATOM 7804 N N . VAL B 1 477 ? -3.756 42.938 -1.302 1 95.19 477 VAL B N 1
ATOM 7805 C CA . VAL B 1 477 ? -4.117 41.625 -0.767 1 95.19 477 VAL B CA 1
ATOM 7806 C C . VAL B 1 477 ? -2.877 40.938 -0.199 1 95.19 477 VAL B C 1
ATOM 7808 O O . VAL B 1 477 ? -2.984 40.094 0.679 1 95.19 477 VAL B O 1
ATOM 7811 N N . ALA B 1 478 ? -1.697 41.312 -0.644 1 97.5 478 ALA B N 1
ATOM 7812 C CA . ALA B 1 478 ? -0.468 40.656 -0.172 1 97.5 478 ALA B CA 1
ATOM 7813 C C . ALA B 1 478 ? 0.729 41.594 -0.342 1 97.5 478 ALA B C 1
ATOM 7815 O O . ALA B 1 478 ? 0.702 42.5 -1.173 1 97.5 478 ALA B O 1
ATOM 7816 N N . ASN B 1 479 ? 1.689 41.375 0.456 1 96.44 479 ASN B N 1
ATOM 7817 C CA . ASN B 1 479 ? 2.977 42.031 0.346 1 96.44 479 ASN B CA 1
ATOM 7818 C C . ASN B 1 479 ? 3.984 41.219 -0.442 1 96.44 479 ASN B C 1
ATOM 7820 O O . ASN B 1 479 ? 3.795 40 -0.619 1 96.44 479 ASN B O 1
ATOM 7824 N N . LEU B 1 480 ? 4.949 41.844 -0.904 1 94.19 480 LEU B N 1
ATOM 7825 C CA . LEU B 1 480 ? 6.105 41.188 -1.509 1 94.19 480 LEU B CA 1
ATOM 7826 C C . LEU B 1 480 ? 7.355 41.406 -0.664 1 94.19 480 LEU B C 1
ATOM 7828 O O . LEU B 1 480 ? 7.508 42.469 -0.023 1 94.19 480 LEU B O 1
ATOM 7832 N N . PRO B 1 481 ? 8.266 40.438 -0.647 1 89.69 481 PRO B N 1
ATOM 7833 C CA . PRO B 1 481 ? 9.484 40.594 0.162 1 89.69 481 PRO B CA 1
ATOM 7834 C C . PRO B 1 481 ? 10.289 41.844 -0.196 1 89.69 481 PRO B C 1
ATOM 7836 O O . PRO B 1 481 ? 10.961 42.406 0.665 1 89.69 481 PRO B O 1
ATOM 7839 N N . SER B 1 482 ? 10.188 42.312 -1.405 1 86.12 482 SER B N 1
ATOM 7840 C CA . SER B 1 482 ? 10.953 43.469 -1.896 1 86.12 482 SER B CA 1
ATOM 7841 C C . SER B 1 482 ? 10.312 44.781 -1.469 1 86.12 482 SER B C 1
ATOM 7843 O O . SER B 1 482 ? 10.867 45.844 -1.728 1 86.12 482 SER B O 1
ATOM 7845 N N . GLY B 1 483 ? 9.172 44.812 -0.817 1 87.75 483 GLY B N 1
ATOM 7846 C CA . GLY B 1 483 ? 8.508 46.031 -0.363 1 87.75 483 GLY B CA 1
ATOM 7847 C C . GLY B 1 483 ? 7.262 46.344 -1.157 1 87.75 483 GLY B C 1
ATOM 7848 O O . GLY B 1 483 ? 6.398 47.094 -0.688 1 87.75 483 GLY B O 1
ATOM 7849 N N . GLY B 1 484 ? 7.062 45.812 -2.312 1 92 484 GLY B N 1
ATOM 7850 C CA . GLY B 1 484 ? 5.859 46.031 -3.094 1 92 484 GLY B CA 1
ATOM 7851 C C . GLY B 1 484 ? 4.676 45.188 -2.619 1 92 484 GLY B C 1
ATOM 7852 O O . GLY B 1 484 ? 4.746 44.562 -1.572 1 92 484 GLY B O 1
ATOM 7853 N N . SER B 1 485 ? 3.562 45.5 -3.273 1 95 485 SER B N 1
ATOM 7854 C CA . SER B 1 485 ? 2.348 44.781 -2.918 1 95 485 SER B CA 1
ATOM 7855 C C . SER B 1 485 ? 1.616 44.281 -4.164 1 95 485 SER B C 1
ATOM 7857 O O . SER B 1 485 ? 1.932 44.688 -5.281 1 95 485 SER B O 1
ATOM 7859 N N . VAL B 1 486 ? 0.81 43.344 -3.916 1 94.88 486 VAL B N 1
ATOM 7860 C CA . VAL B 1 486 ? -0.083 42.812 -4.938 1 94.88 486 VAL B CA 1
ATOM 7861 C C . VAL B 1 486 ? -1.533 43.125 -4.57 1 94.88 486 VAL B C 1
ATOM 7863 O O . VAL B 1 486 ? -1.905 43.062 -3.396 1 94.88 486 VAL B O 1
ATOM 7866 N N . THR B 1 487 ? -2.318 43.438 -5.621 1 94.56 487 THR B N 1
ATOM 7867 C CA . THR B 1 487 ? -3.701 43.844 -5.359 1 94.56 487 THR B CA 1
ATOM 7868 C C . THR B 1 487 ? -4.645 42.656 -5.648 1 94.56 487 THR B C 1
ATOM 7870 O O . THR B 1 487 ? -4.262 41.688 -6.309 1 94.56 487 THR B O 1
ATOM 7873 N N . TRP B 1 488 ? -5.832 42.781 -5.148 1 95.62 488 TRP B N 1
ATOM 7874 C CA . TRP B 1 488 ? -6.879 41.812 -5.387 1 95.62 488 TRP B CA 1
ATOM 7875 C C . TRP B 1 488 ? -7.156 41.656 -6.879 1 95.62 488 TRP B C 1
ATOM 7877 O O . TRP B 1 488 ? -7.254 40.531 -7.395 1 95.62 488 TRP B O 1
ATOM 7887 N N . GLY B 1 489 ? -7.25 42.719 -7.59 1 92.25 489 GLY B N 1
ATOM 7888 C CA . GLY B 1 489 ? -7.527 42.688 -9.016 1 92.25 489 GLY B CA 1
ATOM 7889 C C . GLY B 1 489 ? -6.465 41.969 -9.82 1 92.25 489 GLY B C 1
ATOM 7890 O O . GLY B 1 489 ? -6.766 41.312 -10.828 1 92.25 489 GLY B O 1
ATOM 7891 N N . GLU B 1 490 ? -5.242 42.031 -9.391 1 91.62 490 GLU B N 1
ATOM 7892 C CA . GLU B 1 490 ? -4.117 41.375 -10.07 1 91.62 490 GLU B CA 1
ATOM 7893 C C . GLU B 1 490 ? -4.113 39.875 -9.844 1 91.62 490 GLU B C 1
ATOM 7895 O O . GLU B 1 490 ? -3.656 39.125 -10.703 1 91.62 490 GLU B O 1
ATOM 7900 N N . THR B 1 491 ? -4.656 39.469 -8.711 1 94.38 491 THR B N 1
ATOM 7901 C CA . THR B 1 491 ? -4.523 38.062 -8.312 1 94.38 491 THR B CA 1
ATOM 7902 C C . THR B 1 491 ? -5.848 37.344 -8.484 1 94.38 491 THR B C 1
ATOM 7904 O O . THR B 1 491 ? -5.859 36.125 -8.734 1 94.38 491 THR B O 1
ATOM 7907 N N . CYS B 1 492 ? -6.918 38.062 -8.344 1 95.12 492 CYS B N 1
ATOM 7908 C CA . CYS B 1 492 ? -8.25 37.5 -8.305 1 95.12 492 CYS B CA 1
ATOM 7909 C C . CYS B 1 492 ? -9.195 38.219 -9.258 1 95.12 492 CYS B C 1
ATOM 7911 O O . CYS B 1 492 ? -10.148 38.875 -8.828 1 95.12 492 CYS B O 1
ATOM 7913 N N . PRO B 1 493 ? -8.984 37.969 -10.484 1 91.44 493 PRO B N 1
ATOM 7914 C CA . PRO B 1 493 ? -9.812 38.656 -11.484 1 91.44 493 PRO B CA 1
ATOM 7915 C C . PRO B 1 493 ? -11.289 38.25 -11.391 1 91.44 493 PRO B C 1
ATOM 7917 O O . PRO B 1 493 ? -11.625 37.219 -10.781 1 91.44 493 PRO B O 1
ATOM 7920 N N . SER B 1 494 ? -12.117 38.969 -12.078 1 89.25 494 SER B N 1
ATOM 7921 C CA . SER B 1 494 ? -13.562 38.875 -11.938 1 89.25 494 SER B CA 1
ATOM 7922 C C . SER B 1 494 ? -14.078 37.531 -12.469 1 89.25 494 SER B C 1
ATOM 7924 O O . SER B 1 494 ? -15.141 37.062 -12.047 1 89.25 494 SER B O 1
ATOM 7926 N N . TRP B 1 495 ? -13.406 36.938 -13.352 1 89.06 495 TRP B N 1
ATOM 7927 C CA . TRP B 1 495 ? -13.898 35.656 -13.875 1 89.06 495 TRP B CA 1
ATOM 7928 C C . TRP B 1 495 ? -13.773 34.562 -12.828 1 89.06 495 TRP B C 1
ATOM 7930 O O . TRP B 1 495 ? -14.312 33.469 -13.008 1 89.06 495 TRP B O 1
ATOM 7940 N N . PHE B 1 496 ? -13.07 34.875 -11.664 1 93.25 496 PHE B N 1
ATOM 7941 C CA . PHE B 1 496 ? -13.039 33.938 -10.555 1 93.25 496 PHE B CA 1
ATOM 7942 C C . PHE B 1 496 ? -14.289 34.062 -9.695 1 93.25 496 PHE B C 1
ATOM 7944 O O . PHE B 1 496 ? -14.547 33.25 -8.82 1 93.25 496 PHE B O 1
ATOM 7951 N N . ASP B 1 497 ? -15.109 35.031 -9.969 1 93.56 497 ASP B N 1
ATOM 7952 C CA . ASP B 1 497 ? -16.219 35.375 -9.086 1 93.56 497 ASP B CA 1
ATOM 7953 C C . ASP B 1 497 ? -17.234 34.25 -9 1 93.56 497 ASP B C 1
ATOM 7955 O O . ASP B 1 497 ? -17.828 34 -7.945 1 93.56 497 ASP B O 1
ATOM 7959 N N . TYR B 1 498 ? -17.438 33.625 -10.117 1 93.94 498 TYR B N 1
ATOM 7960 C CA . TYR B 1 498 ? -18.391 32.531 -10.117 1 93.94 498 TYR B CA 1
ATOM 7961 C C . TYR B 1 498 ? -18 31.453 -9.086 1 93.94 498 TYR B C 1
ATOM 7963 O O . TYR B 1 498 ? -18.859 30.953 -8.359 1 93.94 498 TYR B O 1
ATOM 7971 N N . GLU B 1 499 ? -16.734 31.109 -9.016 1 94.38 499 GLU B N 1
ATOM 7972 C CA . GLU B 1 499 ? -16.266 30.094 -8.086 1 94.38 499 GLU B CA 1
ATOM 7973 C C . GLU B 1 499 ? -16.109 30.656 -6.68 1 94.38 499 GLU B C 1
ATOM 7975 O O . GLU B 1 499 ? -16.438 30 -5.695 1 94.38 499 GLU B O 1
ATOM 7980 N N . LEU B 1 500 ? -15.656 31.875 -6.551 1 95.88 500 LEU B N 1
ATOM 7981 C CA . LEU B 1 500 ? -15.305 32.469 -5.27 1 95.88 500 LEU B CA 1
ATOM 7982 C C . LEU B 1 500 ? -16.547 32.875 -4.488 1 95.88 500 LEU B C 1
ATOM 7984 O O . LEU B 1 500 ? -16.672 32.562 -3.301 1 95.88 500 LEU B O 1
ATOM 7988 N N . PHE B 1 501 ? -17.469 33.531 -5.152 1 96.25 501 PHE B N 1
ATOM 7989 C CA . PHE B 1 501 ? -18.609 34.125 -4.461 1 96.25 501 PHE B CA 1
ATOM 7990 C C . PHE B 1 501 ? -19.891 33.344 -4.754 1 96.25 501 PHE B C 1
ATOM 7992 O O . PHE B 1 501 ? -20.844 33.406 -3.982 1 96.25 501 PHE B O 1
ATOM 7999 N N . ARG B 1 502 ? -19.922 32.656 -5.875 1 94.75 502 ARG B N 1
ATOM 8000 C CA . ARG B 1 502 ? -21.031 31.828 -6.312 1 94.75 502 ARG B CA 1
ATOM 8001 C C . ARG B 1 502 ? -22.328 32.625 -6.383 1 94.75 502 ARG B C 1
ATOM 8003 O O . ARG B 1 502 ? -23.406 32.094 -6.059 1 94.75 502 ARG B O 1
ATOM 8010 N N . ASP B 1 503 ? -22.297 33.781 -6.672 1 94.31 503 ASP B N 1
ATOM 8011 C CA . ASP B 1 503 ? -23.469 34.656 -6.723 1 94.31 503 ASP B CA 1
ATOM 8012 C C . ASP B 1 503 ? -23.625 35.281 -8.109 1 94.31 503 ASP B C 1
ATOM 8014 O O . ASP B 1 503 ? -24.391 36.25 -8.273 1 94.31 503 ASP B O 1
ATOM 8018 N N . VAL B 1 504 ? -22.828 34.875 -9.023 1 92.94 504 VAL B N 1
ATOM 8019 C CA . VAL B 1 504 ? -22.922 35.312 -10.406 1 92.94 504 VAL B CA 1
ATOM 8020 C C . VAL B 1 504 ? -23.156 34.125 -11.336 1 92.94 504 VAL B C 1
ATOM 8022 O O . VAL B 1 504 ? -23 32.969 -10.93 1 92.94 504 VAL B O 1
ATOM 8025 N N . GLU B 1 505 ? -23.531 34.375 -12.531 1 89.94 505 GLU B N 1
ATOM 8026 C CA . GLU B 1 505 ? -23.781 33.312 -13.508 1 89.94 505 GLU B CA 1
ATOM 8027 C C . GLU B 1 505 ? -22.469 32.656 -13.961 1 89.94 505 GLU B C 1
ATOM 8029 O O . GLU B 1 505 ? -21.422 33.312 -14 1 89.94 505 GLU B O 1
ATOM 8034 N N . LYS B 1 506 ? -22.562 31.328 -14.195 1 87.5 506 LYS B N 1
ATOM 8035 C CA . LYS B 1 506 ? -21.391 30.625 -14.719 1 87.5 506 LYS B CA 1
ATOM 8036 C C . LYS B 1 506 ? -20.922 31.234 -16.031 1 87.5 506 LYS B C 1
ATOM 8038 O O . LYS B 1 506 ? -21.719 31.484 -16.938 1 87.5 506 LYS B O 1
ATOM 8043 N N . PRO B 1 507 ? -19.656 31.516 -16 1 82.69 507 PRO B N 1
ATOM 8044 C CA . PRO B 1 507 ? -19.172 32.094 -17.266 1 82.69 507 PRO B CA 1
ATOM 8045 C C . PRO B 1 507 ? -19.25 31.094 -18.438 1 82.69 507 PRO B C 1
ATOM 8047 O O . PRO B 1 507 ? -19.156 29.875 -18.219 1 82.69 507 PRO B O 1
ATOM 8050 N N . GLU B 1 508 ? -19.641 31.531 -19.641 1 75.06 508 GLU B N 1
ATOM 8051 C CA . GLU B 1 508 ? -19.766 30.703 -20.812 1 75.06 508 GLU B CA 1
ATOM 8052 C C . GLU B 1 508 ? -18.453 29.984 -21.141 1 75.06 508 GLU B C 1
ATOM 8054 O O . GLU B 1 508 ? -18.453 28.812 -21.516 1 75.06 508 GLU B O 1
ATOM 8059 N N . LYS B 1 509 ? -17.266 30.641 -21 1 66.31 509 LYS B N 1
ATOM 8060 C CA . LYS B 1 509 ? -15.969 30.031 -21.297 1 66.31 509 LYS B CA 1
ATOM 8061 C C . LYS B 1 509 ? -15.211 29.719 -20 1 66.31 509 LYS B C 1
ATOM 8063 O O . LYS B 1 509 ? -15.133 30.562 -19.109 1 66.31 509 LYS B O 1
ATOM 8068 N N . GLU B 1 510 ? -14.906 28.422 -19.891 1 62.09 510 GLU B N 1
ATOM 8069 C CA . GLU B 1 510 ? -14.18 28.016 -18.703 1 62.09 510 GLU B CA 1
ATOM 8070 C C . GLU B 1 510 ? -12.883 28.797 -18.547 1 62.09 510 GLU B C 1
ATOM 8072 O O . GLU B 1 510 ? -12.133 28.969 -19.516 1 62.09 510 GLU B O 1
ATOM 8077 N N . PRO B 1 511 ? -12.867 29.469 -17.531 1 59.38 511 PRO B N 1
ATOM 8078 C CA . PRO B 1 511 ? -11.625 30.203 -17.359 1 59.38 511 PRO B CA 1
ATOM 8079 C C . PRO B 1 511 ? -10.383 29.328 -17.5 1 59.38 511 PRO B C 1
ATOM 8081 O O . PRO B 1 511 ? -10.469 28.109 -17.328 1 59.38 511 PRO B O 1
ATOM 8084 N N . PRO B 1 512 ? -9.352 29.891 -18.141 1 56.12 512 PRO B N 1
ATOM 8085 C CA . PRO B 1 512 ? -8.133 29.094 -18.281 1 56.12 512 PRO B CA 1
ATOM 8086 C C . PRO B 1 512 ? -7.719 28.422 -16.969 1 56.12 512 PRO B C 1
ATOM 8088 O O . PRO B 1 512 ? -7.969 28.953 -15.891 1 56.12 512 PRO B O 1
ATOM 8091 N N . PRO B 1 513 ? -7.457 27.203 -17.219 1 50.66 513 PRO B N 1
ATOM 8092 C CA . PRO B 1 513 ? -6.969 26.547 -16 1 50.66 513 PRO B CA 1
ATOM 8093 C C . PRO B 1 513 ? -5.848 27.312 -15.32 1 50.66 513 PRO B C 1
ATOM 8095 O O . PRO B 1 513 ? -5.047 27.969 -15.992 1 50.66 513 PRO B O 1
ATOM 8098 N N . ALA B 1 514 ? -6.012 27.672 -14.195 1 46.03 514 ALA B N 1
ATOM 8099 C CA . ALA B 1 514 ? -4.934 28.328 -13.461 1 46.03 514 ALA B CA 1
ATOM 8100 C C . ALA B 1 514 ? -3.693 27.438 -13.398 1 46.03 514 ALA B C 1
ATOM 8102 O O . ALA B 1 514 ? -3.803 26.203 -13.344 1 46.03 514 ALA B O 1
#

Organism: Zymoseptoria tritici (strain CBS 115943 / IPO323) (NCBI:txid336722)

Solvent-accessible surface area (backbone atoms only — not comparable to full-atom values): 56202 Å² total; per-residue (Å²): 133,88,78,85,82,86,67,80,80,66,64,84,74,60,66,80,63,54,74,72,57,65,81,65,62,83,64,64,72,75,68,70,64,74,69,68,70,67,72,66,69,64,77,66,73,77,73,61,72,83,58,54,69,42,38,37,26,56,37,39,67,58,28,66,47,35,38,47,23,50,49,32,32,53,72,50,61,40,62,72,28,31,38,32,57,60,76,50,86,51,78,40,85,69,22,33,73,17,36,45,35,51,45,45,45,51,42,51,36,54,49,50,72,69,51,63,74,89,46,37,68,19,35,36,32,41,35,53,31,56,43,36,38,50,76,49,42,53,70,44,48,55,54,45,53,52,51,52,34,53,56,50,35,54,50,45,39,68,74,27,46,56,26,22,66,78,63,66,62,50,47,61,26,40,27,27,29,30,56,53,71,56,74,49,57,59,48,31,46,43,34,57,28,56,67,73,53,87,62,71,77,54,45,37,45,58,19,35,61,23,50,51,36,59,41,64,48,45,22,32,59,41,60,24,70,28,71,56,30,39,37,23,31,38,52,53,46,42,55,46,33,52,52,47,45,52,51,60,70,66,56,49,57,60,48,92,77,40,50,74,69,59,68,32,35,32,46,43,28,27,32,48,47,36,52,53,30,36,51,51,9,47,25,41,40,43,48,55,53,40,27,55,70,46,51,48,71,71,42,46,75,69,50,67,65,57,64,71,58,40,66,62,77,38,26,73,27,58,24,55,86,58,46,69,34,80,57,50,80,77,78,91,66,84,76,62,87,54,63,63,21,74,39,59,32,59,72,18,59,55,37,38,54,32,48,68,34,66,82,41,48,46,70,44,40,48,74,47,65,58,69,67,72,50,58,82,78,71,57,82,60,54,47,64,71,54,61,82,60,73,76,56,66,62,62,70,73,39,82,44,80,36,50,87,39,76,96,40,39,81,44,43,67,43,73,33,41,39,60,27,34,29,52,70,49,27,64,28,28,23,42,32,52,71,37,62,67,66,46,69,60,75,46,44,71,59,40,62,54,29,84,45,36,61,62,54,49,42,54,56,25,57,70,39,80,85,27,81,80,56,74,32,42,70,32,76,56,28,36,34,85,87,72,52,70,40,31,32,40,78,38,50,44,73,86,39,37,34,79,64,42,60,79,55,72,76,65,91,64,76,68,75,80,108,134,85,77,81,81,84,66,90,81,65,67,86,72,60,68,78,62,56,75,71,59,68,79,67,62,81,64,66,73,77,68,72,65,74,70,67,71,70,72,68,70,64,76,68,73,78,73,63,70,84,58,54,68,43,38,37,25,55,36,40,68,58,27,65,46,35,41,48,23,51,48,34,31,52,74,48,62,41,63,72,28,30,38,34,56,60,76,50,84,51,79,40,85,68,21,32,71,16,35,44,33,52,45,45,46,52,43,52,37,53,50,50,71,68,50,64,75,89,47,37,69,19,35,36,33,41,32,52,32,54,43,36,39,50,76,50,42,53,69,43,46,55,52,44,53,52,50,53,33,50,55,50,34,53,51,45,38,67,73,27,46,58,27,21,67,78,63,65,60,49,47,60,27,39,27,27,30,29,55,53,70,54,74,48,58,61,47,30,48,44,34,58,27,55,69,72,54,86,64,70,77,53,46,37,46,60,18,35,59,24,52,51,34,59,40,63,49,46,23,33,58,41,60,24,70,28,71,56,30,36,38,22,30,38,52,53,46,41,54,46,34,50,52,47,45,53,49,60,69,65,55,50,58,60,49,92,77,40,49,74,68,59,68,33,34,31,44,45,27,27,33,49,44,37,52,52,31,36,49,51,10,47,25,41,40,44,48,54,53,40,26,56,70,46,51,48,74,68,42,46,74,70,49,66,64,56,64,70,59,42,66,60,79,37,26,73,26,58,24,54,86,58,47,69,34,80,58,50,80,78,78,89,66,83,76,60,85,55,64,64,22,72,40,59,32,59,71,19,60,54,38,36,54,31,47,68,34,65,80,41,49,46,70,42,41,48,73,47,65,58,70,67,73,48,57,81,77,70,58,82,62,54,48,65,71,53,62,81,58,73,77,56,65,62,63,69,71,40,83,44,79,37,49,87,39,76,95,40,38,79,43,43,66,44,74,32,40,38,59,27,35,30,51,72,49,26,65,28,29,23,42,30,54,71,37,62,66,64,47,69,61,74,45,43,72,60,40,61,54,28,85,45,36,61,64,52,49,43,54,56,27,57,70,38,80,83,28,80,81,55,74,31,42,70,31,76,55,28,34,34,86,88,71,51,70,40,32,32,41,79,39,48,44,73,87,41,38,37,78,64,43,59,79,53,72,75,67,91,65,76,68,73,80,107

Nearest PDB structures (foldseek):
  4cnf-assembly1_B  TM=4.821E-01  e=2.008E+00  Sulfolobus acidocaldarius
  4cnf-assembly1_A  TM=5.271E-01  e=4.544E+00  Sulfolobus acidocaldarius
  4cnf-assembly1_B  TM=4.821E-01  e=1.571E+00  Sulfolobus acidocaldarius
  4cnf-assembly1_A  TM=5.270E-01  e=4.046E+00  Sulfolobus acidocaldarius
  4xbo-assembly1_B  TM=5.763E-01  e=6.492E+00  Escherichia coli K-12

pLDDT: mean 86.72, std 20.99, range [21.61, 98.94]

Secondary structure (DSSP, 8-state):
-----SGGGGGGGSGGGGGGTGGGS--------------------TTS--PPEEEEEE-SS--HHHHHHHHHHHHHTPPPPEEESTT-----TTSGGGGHHHHHHHHHHHHHHHS-GGGTTSEEEEE-SSSEEE-S-HHHHHHHHHHHHHHHHHHHHHHHTHHHHHTT----EEEEEESS--SS-TTSTTTTTPPPP-S-TTTTGGGTTSS-SSSSSTTSPP-EEEEEEEEEEHHHHHHHHHHHHHHHHH--SS-TT--SSSTTHHHHHH-HHHHHHHHHHHHHHHHHHHHHHT--HHHHHTTTTS---EEETTEEES-TTS-SS--PPP---SS-TT---EEE-TT-SSEEE-TT-GGGEEEEETTS-HHHHTTT---TTPPPP---SPPPHHHHTSPPTTTTSGGGTT--GGGSEEEEETTTTB--SEEE--S-TTHHHHTGGGSTTGGGHHHHHHHHHHHSTT-TTSSSTT-EEEE-TTS-EEEHHHHS-GGGHHHHT--SPPPSSPPPP-/-----SGGGSGGGSGGGGGGTGGGS--------------------TTS--PPEEEEEE-SS--HHHHHHHHHHHHHTPPPPEEESTT-----TTSGGGGHHHHHHHHHHHHHHHS-GGGTTSEEEEE-SSSEEE-S-HHHHHHHHHHHHHHHHHHHHHHHTHHHHHTT----EEEEEESS--SS-TTSTTTTTPPPP-S-TTTTGGGTTSS-SSSSSTTSPP-EEEEEEEEEEHHHHHHHHHHHHHHHHH--SS-TT--SSSTTHHHHHH-HHHHHHHHHHHHHHHHHHHHHHT--HHHHHTTTTS---EEETTEEES-TTS-SS--PPP---SS-TT---EEE-TT-SSEEE-TT-GGGEEEEETTS-HHHHTTT---TTPPPP---SPPPHHHHTSPPTTTTSGGGTT--GGGSEEEEETTTTB--SEEE--S-TTHHHHTGGGSTTGGGHHHHHHHHHHHSTT-TTSSSTT-EEEE-TTS-EEEHHHHS-GGGHHHHT--SPPPSSPPPP-